Protein 2IP4 (pdb70)

Radius of gyration: 29.74 Å; Cα contacts (8 Å, |Δi|>4): 1918; chains: 2; bounding box: 85×64×64 Å

CATH classification: 3.40.50.20 (+3 more: 3.30.1490.20, 3.30.470.20, 3.90.600.10)

B-factor: mean 34.78, std 27.24, range [1.0, 183.34]

Foldseek 3Di:
DEEEEDAFQLSLLVLVLLQVDPPDDAYEYDQYAPLCPRHDHDPDPLDQLVVLVVCLVVVHAEYEYADFVSQLVFNVVSNVVSPHHYFFFGNVLLCLFDVVSVVVVCVVPQFAWDKDKDFDQVVVLVVDVVQDPQKWKALVVPVDPPLIDRDRDNVVNSVSVVCNNPVPHHTMMMITHDADDAKWKWKWFAFLQDIGIAQIKHWLAAQAAVSDDDALTKMKPRFDDPVQVVCCCVRPVVSSSVSSCVVPGGGFHMKMFIWQHPVGIHTHTIGTHQGVVNSVWRSVFWDDRSVVCSVCRSVVNNVPDDIDTHQAMKIKWWFWAQPPPPRGDWFQFKDADDADPQKDKGFTAWHDPDPGIIGGHTTGIMIMGGDSYRVNRLCSRVVRVVVIGRPRTRIYNCRCVVRVVD/DEEFEDAFLLSQLLQVLLQPDPPDDAYEYDQYAPLCPRHHGDPDDLPLLVVLVVCVVVVHAEYEYADFSNALVFSVVSNVVSVHFYFFWGNVLLCQQDPVVVVCVCPQQFFAFDKDKDLDLVPVLVVLVVQAPQKWKAWPPDDDQPLIDGDGDSVVNSVSQCCFNVPDHGHMMMITRDFDDAKKKWKWFALLQDIDIAQIKHWLQAFEAPSDHGALTKMKPNFDDVVLVVCCVVRPVVSSSVSSVVVVGRTGHMWMFIWQGPVGIHTHGIGTHDGVPNSSWRSVQWDDRSVVCSVCRRVSNCVVDDTDTHQEMKIKKWFFAPPPPPGGDWWFFKAADDADDQKDKGFGAWHCPDPTITGGDGTGIIIMGIDNYVVRRLCSRVVRPVVIGGVRTRIYNCGCVVSVVD

InterPro domains:
  IPR000115 Phosphoribosylglycinamide synthetase [MF_00138] (1-412)
  IPR000115 Phosphoribosylglycinamide synthetase [PTHR43472] (1-413)
  IPR000115 Phosphoribosylglycinamide synthetase [TIGR00877] (1-412)
  IPR011054 Rudiment single hybrid motif [SSF51246] (320-412)
  IPR011761 ATP-grasp fold [PS50975] (106-307)
  IPR013815 ATP-grasp fold, subdomain 1 [G3DSA:3.30.1490.20] (118-183)
  IPR016185 Pre-ATP-grasp domain superfamily [SSF52440] (1-100)
  IPR020559 Phosphoribosylglycinamide synthetase, conserved site [PS00184] (281-288)
  IPR020560 Phosphoribosylglycinamide synthetase, C-domain [PF02843] (322-410)
  IPR020560 Phosphoribosylglycinamide synthetase, C-domain [SM01210] (321-412)
  IPR020561 Phosphoribosylglycinamide synthetase, ATP-grasp (A) domain [PF01071] (100-287)
  IPR020562 Phosphoribosylglycinamide synthetase, N-terminal [PF02844] (1-99)
  IPR037123 Phosphoribosylglycinamide synthetase, C-domain superfamily [G3DSA:3.90.600.10] (321-413)

Nearest PDB structures (foldseek):
  2ip4-assembly2_B  TM=9.960E-01  e=2.863E-80  Thermus thermophilus HB8
  2yrx-assembly1_A  TM=9.524E-01  e=1.387E-51  Geobacillus kaustophilus
  2qk4-assembly2_B  TM=9.086E-01  e=3.106E-48  Homo sapiens
  1gso-assembly1_A  TM=9.108E-01  e=1.101E-47  Escherichia coli
  7lvo-assembly1_A  TM=9.008E-01  e=2.888E-47  Cryptococcus neoformans H99

Structure (mmCIF, N/CA/C/O backbone):
data_2IP4
#
_entry.id   2IP4
#
_cell.length_a   72.308
_cell.length_b   98.068
_cell.length_c   121.142
_cell.angle_alpha   90.00
_cell.angle_beta   90.00
_cell.angle_gamma   90.00
#
_symmetry.space_group_name_H-M   'P 21 21 21'
#
loop_
_entity.id
_entity.type
_entity.pdbx_description
1 polymer 'Phosphoribosylamine--glycine ligase'
2 non-polymer 'SULFATE ION'
3 water water
#
loop_
_atom_site.group_PDB
_atom_site.id
_atom_site.type_symbol
_atom_site.label_atom_id
_atom_site.label_alt_id
_atom_site.label_comp_id
_atom_site.label_asym_id
_atom_site.label_entity_id
_atom_site.label_seq_id
_atom_site.pdbx_PDB_ins_code
_atom_site.Cartn_x
_atom_site.Cartn_y
_atom_site.Cartn_z
_atom_site.occupancy
_atom_site.B_iso_or_equiv
_atom_site.auth_seq_id
_atom_site.auth_comp_id
_atom_site.auth_asym_id
_atom_site.auth_atom_id
_atom_site.pdbx_PDB_model_num
ATOM 9 N N . LYS A 1 2 ? 5.515 35.554 23.186 1.00 31.43 2 LYS A N 1
ATOM 10 C CA . LYS A 1 2 ? 5.516 36.858 23.853 1.00 27.83 2 LYS A CA 1
ATOM 11 C C . LYS A 1 2 ? 6.000 36.757 25.297 1.00 23.75 2 LYS A C 1
ATOM 12 O O . LYS A 1 2 ? 5.434 36.004 26.096 1.00 21.99 2 LYS A O 1
ATOM 18 N N . VAL A 1 3 ? 7.046 37.513 25.632 1.00 27.62 3 VAL A N 1
ATOM 19 C CA . VAL A 1 3 ? 7.582 37.519 26.994 1.00 22.20 3 VAL A CA 1
ATOM 20 C C . VAL A 1 3 ? 7.476 38.890 27.644 1.00 19.61 3 VAL A C 1
ATOM 21 O O . VAL A 1 3 ? 7.696 39.927 26.996 1.00 17.58 3 VAL A O 1
ATOM 25 N N . LEU A 1 4 ? 7.149 38.878 28.934 1.00 11.04 4 LEU A N 1
ATOM 26 C CA . LEU A 1 4 ? 7.014 40.095 29.729 1.00 8.29 4 LEU A CA 1
ATOM 27 C C . LEU A 1 4 ? 8.049 40.173 30.845 1.00 7.48 4 LEU A C 1
ATOM 28 O O . LEU A 1 4 ? 8.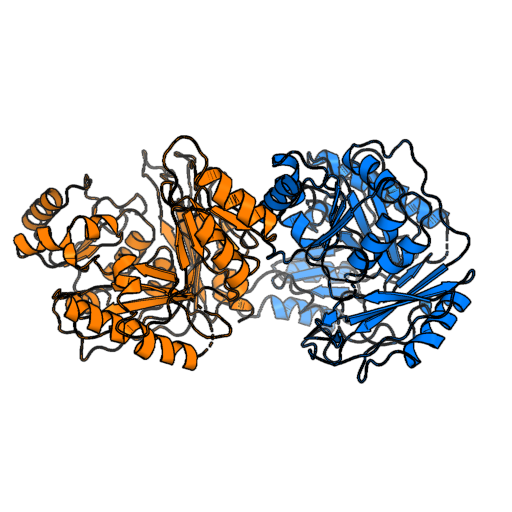147 39.266 31.670 1.00 7.18 4 LEU A O 1
ATOM 33 N N . VAL A 1 5 ? 8.830 41.249 30.860 1.00 17.30 5 VAL A N 1
ATOM 34 C CA . VAL A 1 5 ? 9.809 41.460 31.925 1.00 17.14 5 VAL A CA 1
ATOM 35 C C . VAL A 1 5 ? 9.210 42.587 32.783 1.00 17.04 5 VAL A C 1
ATOM 36 O O . VAL A 1 5 ? 8.762 43.596 32.236 1.00 17.22 5 VAL A O 1
ATOM 40 N N . VAL A 1 6 ? 9.172 42.405 34.104 1.00 4.88 6 VAL A N 1
ATOM 41 C CA . VAL A 1 6 ? 8.613 43.413 35.021 1.00 4.85 6 VAL A CA 1
ATOM 42 C C . VAL A 1 6 ? 9.700 44.123 35.837 1.00 4.89 6 VAL A C 1
ATOM 43 O O . VAL A 1 6 ? 10.443 43.487 36.576 1.00 5.36 6 VAL A O 1
ATOM 47 N N . GLY A 1 7 ? 9.778 45.443 35.708 1.00 14.98 7 GLY A N 1
ATOM 48 C CA . GLY A 1 7 ? 10.793 46.202 36.423 1.00 17.66 7 GLY A CA 1
ATOM 49 C C . GLY A 1 7 ? 11.099 47.523 35.732 1.00 19.15 7 GLY A C 1
ATOM 50 O O . GLY A 1 7 ? 10.476 47.872 34.724 1.00 20.51 7 GLY A O 1
ATOM 51 N N . SER A 1 8 ? 12.069 48.265 36.246 1.00 9.46 8 SER A N 1
ATOM 52 C CA . SER A 1 8 ? 12.381 49.552 35.649 1.00 8.31 8 SER A CA 1
ATOM 53 C C . SER A 1 8 ? 13.849 49.889 35.685 1.00 8.06 8 SER A C 1
ATOM 54 O O . SER A 1 8 ? 14.225 51.031 35.400 1.00 8.71 8 SER A O 1
ATOM 57 N N . GLY A 1 9 ? 14.678 48.904 36.024 1.00 15.52 9 GLY A N 1
ATOM 58 C CA . GLY A 1 9 ? 16.109 49.143 36.088 1.00 17.62 9 GLY A CA 1
ATOM 59 C C . GLY A 1 9 ? 16.996 48.314 35.174 1.00 18.09 9 GLY A C 1
ATOM 60 O O . GLY A 1 9 ? 16.531 47.640 34.256 1.00 18.22 9 GLY A O 1
ATOM 61 N N . GLY A 1 10 ? 18.297 48.372 35.437 1.00 28.61 10 GLY A N 1
ATOM 62 C CA . GLY A 1 10 ? 19.248 47.632 34.634 1.00 29.63 10 GLY A CA 1
ATOM 63 C C . GLY A 1 10 ? 19.002 46.133 34.622 1.00 30.37 10 GLY A C 1
ATOM 64 O O . GLY A 1 10 ? 19.110 45.487 33.573 1.00 34.33 10 GLY A O 1
ATOM 65 N N . ARG A 1 11 ? 18.677 45.572 35.781 1.00 10.25 11 ARG A N 1
ATOM 66 C CA . ARG A 1 11 ? 18.428 44.143 35.876 1.00 9.38 11 ARG A CA 1
ATOM 67 C C . ARG A 1 11 ? 17.358 43.725 34.874 1.00 10.81 11 ARG A C 1
ATOM 68 O O . ARG A 1 11 ? 17.476 42.689 34.218 1.00 11.94 11 ARG A O 1
ATOM 76 N N . GLU A 1 12 ? 16.320 44.545 34.750 1.00 14.50 12 GLU A N 1
ATOM 77 C CA . GLU A 1 12 ? 15.237 44.242 33.836 1.00 17.45 12 GLU A CA 1
ATOM 78 C C . GLU A 1 12 ? 15.717 44.427 32.416 1.00 17.72 12 GLU A C 1
ATOM 79 O O . GLU A 1 12 ? 15.513 43.556 31.575 1.00 20.84 12 GLU A O 1
ATOM 85 N N . HIS A 1 13 ? 16.366 45.555 32.146 1.00 16.08 13 HIS A N 1
ATOM 86 C CA . HIS A 1 13 ? 16.865 45.811 30.799 1.00 15.44 13 HIS A CA 1
ATOM 87 C C . HIS A 1 13 ? 17.799 44.679 30.401 1.00 15.82 13 HIS A C 1
ATOM 88 O O . HIS A 1 13 ? 17.823 44.263 29.239 1.00 16.07 13 HIS A O 1
ATOM 95 N N . ALA A 1 14 ? 18.564 44.184 31.368 1.00 15.82 14 ALA A N 1
ATOM 96 C CA . ALA A 1 14 ? 19.481 43.085 31.116 1.00 17.60 14 ALA A CA 1
ATOM 97 C C . ALA A 1 14 ? 18.672 41.834 30.737 1.00 18.55 14 ALA A C 1
ATOM 98 O O . ALA A 1 14 ? 18.935 41.188 29.718 1.00 17.70 14 ALA A O 1
ATOM 100 N N . LEU A 1 15 ? 17.686 41.498 31.563 1.00 26.82 15 LEU A N 1
ATOM 101 C CA . LEU A 1 15 ? 16.845 40.340 31.306 1.00 28.55 15 LEU A CA 1
ATOM 102 C C . LEU A 1 15 ? 16.145 40.490 29.968 1.00 30.17 15 LEU A C 1
ATOM 103 O O . LEU A 1 15 ? 16.045 39.534 29.199 1.00 31.60 15 LEU A O 1
ATOM 108 N N . LEU A 1 16 ? 15.666 41.697 29.692 1.00 24.11 16 LEU A N 1
ATOM 109 C CA . LEU A 1 16 ? 14.969 41.978 28.442 1.00 24.09 16 LEU A CA 1
ATOM 110 C C . LEU A 1 16 ? 15.888 41.718 27.247 1.00 23.97 16 LEU A C 1
ATOM 111 O O . LEU A 1 16 ? 15.449 41.249 26.203 1.00 23.46 16 LEU A O 1
ATOM 116 N N . TRP A 1 17 ? 17.169 42.013 27.436 1.00 28.31 17 TRP A N 1
ATOM 117 C CA . TRP A 1 17 ? 18.214 41.842 26.427 1.00 26.58 17 TRP A CA 1
ATOM 118 C C . TRP A 1 17 ? 18.608 40.387 26.173 1.00 27.52 17 TRP A C 1
ATOM 119 O O . TRP A 1 17 ? 18.870 40.006 25.040 1.00 28.34 17 TRP A O 1
ATOM 130 N N . LYS A 1 18 ? 18.670 39.589 27.235 1.00 22.78 18 LYS A N 1
ATOM 131 C CA . LYS A 1 18 ? 19.029 38.179 27.130 1.00 24.01 18 LYS A CA 1
ATOM 132 C C . LYS A 1 18 ? 17.867 37.384 26.555 1.00 24.09 18 LYS A C 1
ATOM 133 O O . LYS A 1 18 ? 18.071 36.425 25.814 1.00 23.71 18 LYS A O 1
ATOM 139 N N . ALA A 1 19 ? 16.645 37.779 26.919 1.00 30.17 19 ALA A N 1
ATOM 140 C CA . ALA A 1 19 ? 15.448 37.106 26.426 1.00 31.31 19 ALA A CA 1
ATOM 141 C C . ALA A 1 19 ? 15.505 37.130 24.910 1.00 32.15 19 ALA A C 1
ATOM 142 O O . ALA A 1 19 ? 15.369 36.101 24.259 1.00 31.84 19 ALA A O 1
ATOM 144 N N . ALA A 1 20 ? 15.724 38.318 24.362 1.00 41.73 20 ALA A N 1
ATOM 145 C CA . ALA A 1 20 ? 15.807 38.514 22.924 1.00 43.14 20 ALA A CA 1
ATOM 146 C C . ALA A 1 20 ? 16.636 37.443 22.219 1.00 44.24 20 ALA A C 1
ATOM 147 O O . ALA A 1 20 ? 16.221 36.907 21.190 1.00 45.65 20 ALA A O 1
ATOM 149 N N . GLN A 1 21 ? 17.801 37.129 22.771 1.00 42.45 21 GLN A N 1
ATOM 150 C CA . GLN A 1 21 ? 18.672 36.126 22.167 1.00 43.92 21 GLN A CA 1
ATOM 151 C C . GLN A 1 21 ? 17.965 34.810 21.859 1.00 43.84 21 GLN A C 1
ATOM 152 O O . GLN A 1 21 ? 18.471 33.989 21.090 1.00 43.66 21 GLN A O 1
ATOM 158 N N . SER A 1 22 ? 16.798 34.612 22.460 1.00 28.74 22 SER A N 1
ATOM 159 C CA . SER A 1 22 ? 16.033 33.397 22.241 1.00 27.37 22 SER A CA 1
ATOM 160 C C . SER A 1 22 ? 15.347 33.437 20.878 1.00 27.82 22 SER A C 1
ATOM 161 O O . SER A 1 22 ? 14.842 34.483 20.450 1.00 26.24 22 SER A O 1
ATOM 164 N N . PRO A 1 23 ? 15.337 32.296 20.167 1.00 43.59 23 PRO A N 1
ATOM 165 C CA . PRO A 1 23 ? 14.709 32.196 18.848 1.00 44.62 23 PRO A CA 1
ATOM 166 C C . PRO A 1 23 ? 13.200 31.958 18.977 1.00 46.38 23 PRO A C 1
ATOM 167 O O . PRO A 1 23 ? 12.448 32.145 18.019 1.00 45.68 23 PRO A O 1
ATOM 171 N N . ARG A 1 24 ? 12.770 31.555 20.172 1.00 58.56 24 ARG A N 1
ATOM 172 C CA . ARG A 1 24 ? 11.356 31.294 20.445 1.00 59.74 24 ARG A CA 1
ATOM 173 C C . ARG A 1 24 ? 10.577 32.597 20.628 1.00 58.09 24 ARG A C 1
ATOM 174 O O . ARG A 1 24 ? 9.405 32.693 20.260 1.00 58.52 24 ARG A O 1
ATOM 182 N N . VAL A 1 25 ? 11.237 33.601 21.194 1.00 15.80 25 VAL A N 1
ATOM 183 C CA . VAL A 1 25 ? 10.612 34.891 21.429 1.00 14.55 25 VAL A CA 1
ATOM 184 C C . VAL A 1 25 ? 10.332 35.686 20.154 1.00 14.93 25 VAL A C 1
ATOM 185 O O . VAL A 1 25 ? 11.234 35.918 19.343 1.00 14.49 25 VAL A O 1
ATOM 189 N N . LYS A 1 26 ? 9.084 36.122 19.992 1.00 21.98 26 LYS A N 1
ATOM 190 C CA . LYS A 1 26 ? 8.708 36.929 18.840 1.00 22.31 26 LYS A CA 1
ATOM 191 C C . LYS A 1 26 ? 8.659 38.379 19.281 1.00 20.80 26 LYS A C 1
ATOM 192 O O . LYS A 1 26 ? 9.299 39.233 18.672 1.00 20.43 26 LYS A O 1
ATOM 198 N N . ARG A 1 27 ? 7.899 38.649 20.344 1.00 29.00 27 ARG A N 1
ATOM 199 C CA . ARG A 1 27 ? 7.747 40.010 20.872 1.00 28.91 27 ARG A CA 1
ATOM 200 C C . ARG A 1 27 ? 8.061 40.101 22.361 1.00 25.67 27 ARG A C 1
ATOM 201 O O . ARG A 1 27 ? 7.840 39.151 23.119 1.00 24.88 27 ARG A O 1
ATOM 209 N N . LEU A 1 28 ? 8.562 41.259 22.774 1.00 28.82 28 LEU A N 1
ATOM 210 C CA . LEU A 1 28 ? 8.919 41.493 24.166 1.00 25.08 28 LEU A CA 1
ATOM 211 C C . LEU A 1 28 ? 8.187 42.707 24.739 1.00 23.65 28 LEU A C 1
ATOM 212 O O . LEU A 1 28 ? 7.913 43.663 24.015 1.00 22.87 28 LEU A O 1
ATOM 217 N N . TYR A 1 29 ? 7.872 42.664 26.038 1.00 23.26 29 TYR A N 1
ATOM 218 C CA . TYR A 1 29 ? 7.178 43.773 26.696 1.00 21.03 29 TYR A CA 1
ATOM 219 C C . TYR A 1 29 ? 7.790 44.178 28.038 1.00 20.36 29 TYR A C 1
ATOM 220 O O . TYR A 1 29 ? 7.967 43.342 28.932 1.00 19.93 29 TYR A O 1
ATOM 229 N N . ALA A 1 30 ? 8.093 45.466 28.192 1.00 13.14 30 ALA A N 1
ATOM 230 C CA . ALA A 1 30 ? 8.676 45.955 29.443 1.00 11.72 30 ALA A CA 1
ATOM 231 C C . ALA A 1 30 ? 7.698 46.750 30.299 1.00 11.32 30 ALA A C 1
ATOM 232 O O . ALA A 1 30 ? 7.262 47.832 29.907 1.00 9.92 30 ALA A O 1
ATOM 234 N N . ALA A 1 31 ? 7.374 46.209 31.474 1.00 4.24 31 ALA A N 1
ATOM 235 C CA . ALA A 1 31 ? 6.460 46.865 32.409 1.00 3.65 31 ALA A CA 1
ATOM 236 C C . ALA A 1 31 ? 7.119 47.211 33.741 1.00 4.03 31 ALA A C 1
ATOM 237 O O . ALA A 1 31 ? 7.359 46.340 34.568 1.00 3.25 31 ALA A O 1
ATOM 239 N N . PRO A 1 32 ? 7.443 48.492 33.949 1.00 21.92 32 PRO A N 1
ATOM 240 C CA . PRO A 1 32 ? 7.216 49.568 32.983 1.00 23.91 32 PRO A CA 1
ATOM 241 C C . PRO A 1 32 ? 8.461 49.809 32.137 1.00 26.39 32 PRO A C 1
ATOM 242 O O . PRO A 1 32 ? 8.432 50.568 31.166 1.00 29.24 32 PRO A O 1
ATOM 246 N N . GLY A 1 33 ? 9.559 49.161 32.511 1.00 25.45 33 GLY A N 1
ATOM 247 C CA . GLY A 1 33 ? 10.788 49.338 31.767 1.00 28.47 33 GLY A CA 1
ATOM 248 C C . GLY A 1 33 ? 11.256 50.787 31.804 1.00 31.31 33 GLY A C 1
ATOM 249 O O . GLY A 1 33 ? 10.968 51.514 32.765 1.00 32.88 33 GLY A O 1
ATOM 250 N N . ASN A 1 34 ? 11.976 51.210 30.765 1.00 28.70 34 ASN A N 1
ATOM 251 C CA . ASN A 1 34 ? 12.488 52.574 30.686 1.00 28.04 34 ASN A CA 1
ATOM 252 C C . ASN A 1 34 ? 12.975 52.922 29.291 1.00 28.24 34 ASN A C 1
ATOM 253 O O . ASN A 1 34 ? 13.067 52.060 28.424 1.00 30.29 34 ASN A O 1
ATOM 258 N N . ALA A 1 35 ? 13.306 54.195 29.097 1.00 21.03 35 ALA A N 1
ATOM 259 C CA . ALA A 1 35 ? 13.777 54.712 27.814 1.00 20.78 35 ALA A CA 1
ATOM 260 C C . ALA A 1 35 ? 14.799 53.823 27.122 1.00 20.20 35 ALA A C 1
ATOM 261 O O . ALA A 1 35 ? 14.888 53.810 25.897 1.00 20.06 35 ALA A O 1
ATOM 263 N N . GLY A 1 36 ? 15.573 53.085 27.908 1.00 12.63 36 GLY A N 1
ATOM 264 C CA . GLY A 1 36 ? 16.585 52.218 27.334 1.00 12.39 36 GLY A CA 1
ATOM 265 C C . GLY A 1 36 ? 16.024 50.923 26.792 1.00 12.56 36 GLY A C 1
ATOM 266 O O . GLY A 1 36 ? 16.481 50.431 25.774 1.00 11.64 36 GLY A O 1
ATOM 275 N N . GLU A 1 38 ? 13.201 50.496 25.423 1.00 36.04 38 GLU A N 1
ATOM 276 C CA . GLU A 1 38 ? 12.345 50.759 24.257 1.00 37.59 38 GLU A CA 1
ATOM 277 C C . GLU A 1 38 ? 12.897 50.146 22.976 1.00 36.91 38 GLU A C 1
ATOM 278 O O . GLU A 1 38 ? 12.169 49.983 21.995 1.00 37.20 38 GLU A O 1
ATOM 284 N N . ALA A 1 39 ? 14.186 49.823 22.989 1.00 43.49 39 ALA A N 1
ATOM 285 C CA . ALA A 1 39 ? 14.850 49.256 21.827 1.00 41.97 39 ALA A CA 1
ATOM 286 C C . ALA A 1 39 ? 14.755 47.737 21.742 1.00 41.00 39 ALA A C 1
ATOM 287 O O . ALA A 1 39 ? 15.290 47.139 20.814 1.00 42.49 39 ALA A O 1
ATOM 289 N N . LEU A 1 40 ? 14.077 47.111 22.700 1.00 36.51 40 LEU A N 1
ATOM 290 C CA . LEU A 1 40 ? 13.931 45.657 22.698 1.00 33.45 40 LEU A CA 1
ATOM 291 C C . LEU A 1 40 ? 12.493 45.230 22.970 1.00 31.47 40 LEU A C 1
ATOM 292 O O . LEU A 1 40 ? 12.095 44.115 22.637 1.00 31.40 40 LEU A O 1
ATOM 297 N N . ALA A 1 41 ? 11.715 46.120 23.581 1.00 16.43 41 ALA A N 1
ATOM 298 C CA . ALA A 1 41 ? 10.328 45.812 23.920 1.00 11.30 41 ALA A CA 1
ATOM 299 C C . ALA A 1 41 ? 9.415 47.017 23.888 1.00 8.24 41 ALA A C 1
ATOM 300 O O . ALA A 1 41 ? 9.854 48.165 23.857 1.00 6.00 41 ALA A O 1
ATOM 302 N N . GLU A 1 42 ? 8.123 46.729 23.903 1.00 13.54 42 GLU A N 1
ATOM 303 C CA . GLU A 1 42 ? 7.114 47.767 23.886 1.00 14.48 42 GLU A CA 1
ATOM 304 C C . GLU A 1 42 ? 6.850 48.103 25.342 1.00 11.13 42 GLU A C 1
ATOM 305 O O . GLU A 1 42 ? 6.416 47.253 26.114 1.00 7.65 42 GLU A O 1
ATOM 311 N N . LEU A 1 43 ? 7.134 49.340 25.720 1.00 28.48 43 LEU A N 1
ATOM 312 C CA . LEU A 1 43 ? 6.917 49.775 27.091 1.00 27.82 43 LEU A CA 1
ATOM 313 C C . LEU A 1 43 ? 5.447 49.719 27.528 1.00 27.18 43 LEU A C 1
ATOM 314 O O . LEU A 1 43 ? 4.556 50.183 26.814 1.00 28.68 43 LEU A O 1
ATOM 319 N N . VAL A 1 44 ? 5.205 49.140 28.702 1.00 8.48 44 VAL A N 1
ATOM 320 C CA . VAL A 1 44 ? 3.855 49.034 29.257 1.00 8.07 44 VAL A CA 1
ATOM 321 C C . VAL A 1 44 ? 3.814 49.898 30.523 1.00 7.04 44 VAL A C 1
ATOM 322 O O . VAL A 1 44 ? 4.442 49.574 31.532 1.00 8.03 44 VAL A O 1
ATOM 326 N N . PRO A 1 45 ? 3.062 51.011 30.478 1.00 11.04 45 PRO A N 1
ATOM 327 C CA . PRO A 1 45 ? 2.897 51.988 31.564 1.00 13.06 45 PRO A CA 1
ATOM 328 C C . PRO A 1 45 ? 2.174 51.475 32.806 1.00 12.52 45 PRO A C 1
ATOM 329 O O . PRO A 1 45 ? 1.152 52.021 33.227 1.00 11.60 45 PRO A O 1
ATOM 333 N N . TRP A 1 46 ? 2.730 50.427 33.397 1.00 25.61 46 TRP A N 1
ATOM 334 C CA . TRP A 1 46 ? 2.156 49.803 34.577 1.00 27.08 46 TRP A CA 1
ATOM 335 C C . TRP A 1 46 ? 2.058 50.758 35.753 1.00 30.23 46 TRP A C 1
ATOM 336 O O . TRP A 1 46 ? 2.925 51.608 35.942 1.00 31.14 46 TRP A O 1
ATOM 347 N N . ASN A 1 47 ? 1.002 50.610 36.545 1.00 37.69 47 ASN A N 1
ATOM 348 C CA . ASN A 1 47 ? 0.805 51.473 37.702 1.00 38.59 47 ASN A CA 1
ATOM 349 C C . ASN A 1 47 ? 1.133 50.745 39.006 1.00 39.29 47 ASN A C 1
ATOM 350 O O . ASN A 1 47 ? 0.959 51.296 40.094 1.00 41.22 47 ASN A O 1
ATOM 355 N N . GLY A 1 48 ? 1.609 49.506 38.887 1.00 8.65 48 GLY A N 1
ATOM 356 C CA . GLY A 1 48 ? 1.971 48.730 40.064 1.00 6.40 48 GLY A CA 1
ATOM 357 C C . GLY A 1 48 ? 0.887 47.767 40.499 1.00 5.38 48 GLY A C 1
ATOM 358 O O . GLY A 1 48 ? 1.130 46.850 41.291 1.00 2.57 48 GLY A O 1
ATOM 359 N N . ASP A 1 49 ? -0.322 47.989 39.989 1.00 24.11 49 ASP A N 1
ATOM 360 C CA . ASP A 1 49 ? -1.455 47.135 40.319 1.00 26.36 49 ASP A CA 1
ATOM 361 C C . ASP A 1 49 ? -1.134 45.769 39.743 1.00 26.61 49 ASP A C 1
ATOM 362 O O . ASP A 1 49 ? -0.946 45.630 38.541 1.00 26.11 49 ASP A O 1
ATOM 367 N N . VAL A 1 50 ? -1.078 44.767 40.605 1.00 18.44 50 VAL A N 1
ATOM 368 C CA . VAL A 1 50 ? -0.752 43.417 40.184 1.00 18.47 50 VAL A CA 1
ATOM 369 C C . VAL A 1 50 ? -1.819 42.753 39.318 1.00 19.20 50 VAL A C 1
ATOM 370 O O . VAL A 1 50 ? -1.553 42.398 38.171 1.00 20.20 50 VAL A O 1
ATOM 374 N N . GLU A 1 51 ? -3.028 42.588 39.842 1.00 10.97 51 GLU A N 1
ATOM 375 C CA . GLU A 1 51 ? -4.072 41.927 39.071 1.00 10.69 51 GLU A CA 1
ATOM 376 C C . GLU A 1 51 ? -4.363 42.658 37.762 1.00 9.30 51 GLU A C 1
ATOM 377 O O . GLU A 1 51 ? -4.769 42.051 36.775 1.00 7.84 51 GLU A O 1
ATOM 383 N N . ALA A 1 52 ? -4.145 43.966 37.750 1.00 19.70 52 ALA A N 1
ATOM 384 C CA . ALA A 1 52 ? -4.383 44.741 36.545 1.00 20.10 52 ALA A CA 1
ATOM 385 C C . ALA A 1 52 ? -3.438 44.210 35.493 1.00 20.80 52 ALA A C 1
ATOM 386 O O . ALA A 1 52 ? -3.868 43.812 34.413 1.00 22.27 52 ALA A O 1
ATOM 388 N N . LEU A 1 53 ? -2.148 44.191 35.816 1.00 27.23 53 LEU A N 1
ATOM 389 C CA . LEU A 1 53 ? -1.151 43.701 34.877 1.00 27.19 53 LEU A CA 1
ATOM 390 C C . LEU A 1 53 ? -1.533 42.296 34.409 1.00 27.05 53 LEU A C 1
ATOM 391 O O . LEU A 1 53 ? -1.530 42.011 33.207 1.00 25.65 53 LEU A O 1
ATOM 396 N N . ALA A 1 54 ? -1.872 41.423 35.351 1.00 14.45 54 ALA A N 1
ATOM 397 C CA . ALA A 1 54 ? -2.272 40.067 34.991 1.00 14.89 54 ALA A CA 1
ATOM 398 C C . ALA A 1 54 ? -3.297 40.156 33.861 1.00 14.76 54 ALA A C 1
ATOM 399 O O . ALA A 1 54 ? -3.058 39.684 32.749 1.00 15.68 54 ALA A O 1
ATOM 401 N N . ASP A 1 55 ? -4.435 40.775 34.148 1.00 9.28 55 ASP A N 1
ATOM 402 C CA . ASP A 1 55 ? -5.474 40.914 33.149 1.00 10.61 55 ASP A CA 1
ATOM 403 C C . ASP A 1 55 ? -4.935 41.433 31.832 1.00 9.74 55 ASP A C 1
ATOM 404 O O . ASP A 1 55 ? -5.257 40.886 30.786 1.00 10.07 55 ASP A O 1
ATOM 409 N N . TRP A 1 56 ? -4.117 42.477 31.870 1.00 11.81 56 TRP A N 1
ATOM 410 C CA . TRP A 1 56 ? -3.553 43.020 30.637 1.00 11.70 56 TRP A CA 1
ATOM 411 C C . TRP A 1 56 ? -2.813 41.940 29.866 1.00 12.68 56 TRP A C 1
ATOM 412 O O . TRP A 1 56 ? -3.018 41.767 28.667 1.00 11.94 56 TRP A O 1
ATOM 423 N N . ALA A 1 57 ? -1.925 41.246 30.568 1.00 19.37 57 ALA A N 1
ATOM 424 C CA . ALA A 1 57 ? -1.131 40.190 29.969 1.00 18.14 57 ALA A CA 1
ATOM 425 C C . ALA A 1 57 ? -2.052 39.156 29.359 1.00 16.44 57 ALA A C 1
ATOM 426 O O . ALA A 1 57 ? -1.832 38.696 28.241 1.00 15.82 57 ALA A O 1
ATOM 428 N N . LEU A 1 58 ? -3.093 38.795 30.093 1.00 10.26 58 LEU A N 1
ATOM 429 C CA . LEU A 1 58 ? -4.031 37.822 29.581 1.00 11.84 58 LEU A CA 1
ATOM 430 C C . LEU A 1 58 ? -4.552 38.354 28.243 1.00 13.70 58 LEU A C 1
ATOM 431 O O . LEU A 1 58 ? -4.450 37.690 27.198 1.00 14.81 58 LEU A O 1
ATOM 436 N N . ALA A 1 59 ? -5.097 39.564 28.279 1.00 17.03 59 ALA A N 1
ATOM 437 C CA . ALA A 1 59 ? -5.639 40.184 27.085 1.00 19.77 59 ALA A CA 1
ATOM 438 C C . ALA A 1 59 ? -4.609 40.223 25.962 1.00 21.82 59 ALA A C 1
ATOM 439 O O . ALA A 1 59 ? -4.901 39.840 24.827 1.00 23.54 59 ALA A O 1
ATOM 441 N N . GLU A 1 60 ? -3.402 40.679 26.282 1.00 37.72 60 GLU A N 1
ATOM 442 C CA . GLU A 1 60 ? -2.330 40.797 25.294 1.00 37.74 60 GLU A CA 1
ATOM 443 C C . GLU A 1 60 ? -1.811 39.473 24.735 1.00 36.56 60 GLU A C 1
ATOM 444 O O . GLU A 1 60 ? -1.210 39.451 23.662 1.00 37.08 60 GLU A O 1
ATOM 450 N N . GLY A 1 61 ? -2.034 38.380 25.458 1.00 23.62 61 GLY A N 1
ATOM 451 C CA . GLY A 1 61 ? -1.565 37.081 25.001 1.00 22.73 61 GLY A CA 1
ATOM 452 C C . GLY A 1 61 ? -0.121 36.777 25.377 1.00 23.22 61 GLY A C 1
ATOM 453 O O . GLY A 1 61 ? 0.604 36.156 24.602 1.00 25.16 61 GLY A O 1
ATOM 454 N N . ILE A 1 62 ? 0.297 37.223 26.562 1.00 11.85 62 ILE A N 1
ATOM 455 C CA . ILE A 1 62 ? 1.652 37.005 27.066 1.00 9.01 62 ILE A CA 1
ATOM 456 C C . ILE A 1 62 ? 1.823 35.523 27.404 1.00 9.00 62 ILE A C 1
ATOM 457 O O . ILE A 1 62 ? 0.916 34.909 27.957 1.00 10.02 62 ILE A O 1
ATOM 462 N N . ASP A 1 63 ? 2.983 34.956 27.074 1.00 19.18 63 ASP A N 1
ATOM 463 C CA . ASP A 1 63 ? 3.244 33.539 27.322 1.00 20.76 63 ASP A CA 1
ATOM 464 C C . ASP A 1 63 ? 4.174 33.234 28.497 1.00 22.07 63 ASP A C 1
ATOM 465 O O . ASP A 1 63 ? 4.123 32.145 29.081 1.00 23.76 63 ASP A O 1
ATOM 470 N N . LEU A 1 64 ? 5.048 34.172 28.828 1.00 19.57 64 LEU A N 1
ATOM 471 C CA . LEU A 1 64 ? 5.938 33.975 29.959 1.00 18.85 64 LEU A CA 1
ATOM 472 C C . LEU A 1 64 ? 6.323 35.344 30.469 1.00 20.39 64 LEU A C 1
ATOM 473 O O . LEU A 1 64 ? 6.694 36.225 29.691 1.00 23.24 64 LEU A O 1
ATOM 478 N N . THR A 1 65 ? 6.203 35.519 31.781 1.00 12.07 65 THR A N 1
ATOM 479 C CA . THR A 1 65 ? 6.530 36.776 32.423 1.00 10.47 65 THR A CA 1
ATOM 480 C C . THR A 1 65 ? 7.670 36.539 33.398 1.00 11.17 65 THR A C 1
ATOM 481 O O . THR A 1 65 ? 7.601 35.643 34.241 1.00 10.93 65 THR A O 1
ATOM 485 N N . LEU A 1 66 ? 8.724 37.337 33.260 1.00 14.48 66 LEU A N 1
ATOM 486 C CA . LEU A 1 66 ? 9.892 37.259 34.130 1.00 13.06 66 LEU A CA 1
ATOM 487 C C . LEU A 1 66 ? 9.846 38.456 35.088 1.00 12.38 66 LEU A C 1
ATOM 488 O O . LEU A 1 66 ? 9.847 39.609 34.663 1.00 12.49 66 LEU A O 1
ATOM 493 N N . VAL A 1 67 ? 9.791 38.187 36.383 1.00 6.35 67 VAL A N 1
ATOM 494 C CA . VAL A 1 67 ? 9.722 39.267 37.354 1.00 6.67 67 VAL A CA 1
ATOM 495 C C . VAL A 1 67 ? 11.103 39.641 37.830 1.00 6.14 67 VAL A C 1
ATOM 496 O O . VAL A 1 67 ? 11.861 38.785 38.272 1.00 6.47 67 VAL A O 1
ATOM 500 N N . GLY A 1 68 ? 11.417 40.930 37.735 1.00 11.13 68 GLY A N 1
ATOM 501 C CA . GLY A 1 68 ? 12.715 41.437 38.146 1.00 13.10 68 GLY A CA 1
ATOM 502 C C . GLY A 1 68 ? 12.784 41.875 39.597 1.00 15.56 68 GLY A C 1
ATOM 503 O O . GLY A 1 68 ? 13.423 41.202 40.407 1.00 15.54 68 GLY A O 1
ATOM 504 N N . PRO A 1 69 ? 12.148 43.001 39.964 1.00 18.29 69 PRO A N 1
ATOM 505 C CA . PRO A 1 69 ? 12.173 43.486 41.346 1.00 18.52 69 PRO A CA 1
ATOM 506 C C . PRO A 1 69 ? 11.481 42.534 42.309 1.00 19.56 69 PRO A C 1
ATOM 507 O O . PRO A 1 69 ? 10.820 41.583 41.886 1.00 17.29 69 PRO A O 1
ATOM 511 N N . GLU A 1 70 ? 11.631 42.819 43.601 1.00 26.71 70 GLU A N 1
ATOM 512 C CA . GLU A 1 70 ? 11.076 41.998 44.676 1.00 26.66 70 GLU A CA 1
ATOM 513 C C . GLU A 1 70 ? 9.623 42.260 45.070 1.00 26.09 70 GLU A C 1
ATOM 514 O O . GLU A 1 70 ? 8.825 41.327 45.170 1.00 27.07 70 GLU A O 1
ATOM 520 N N . ALA A 1 71 ? 9.289 43.524 45.303 1.00 20.75 71 ALA A N 1
ATOM 521 C CA . ALA A 1 71 ? 7.939 43.903 45.721 1.00 19.96 71 ALA A CA 1
ATOM 522 C C . ALA A 1 71 ? 6.780 43.217 44.984 1.00 21.03 71 ALA A C 1
ATOM 523 O O . ALA A 1 71 ? 5.803 42.786 45.611 1.00 20.95 71 ALA A O 1
ATOM 525 N N . PRO A 1 72 ? 6.855 43.12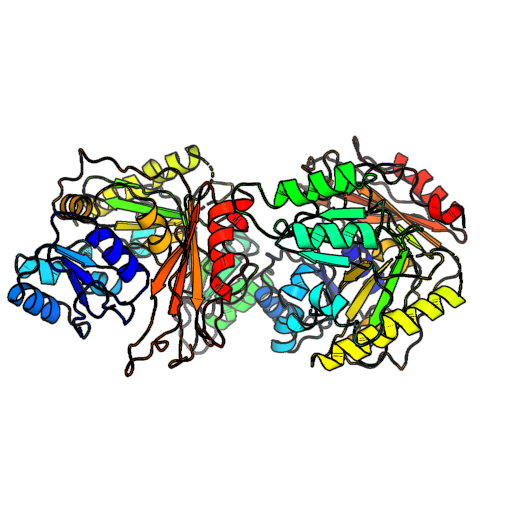0 43.645 1.00 24.23 72 PRO A N 1
ATOM 526 C CA . PRO A 1 72 ? 5.749 42.465 42.942 1.00 23.69 72 PRO A CA 1
ATOM 527 C C . PRO A 1 72 ? 5.504 41.049 43.449 1.00 23.45 72 PRO A C 1
ATOM 528 O O . PRO A 1 72 ? 4.365 40.579 43.483 1.00 24.21 72 PRO A O 1
ATOM 532 N N . LEU A 1 73 ? 6.576 40.376 43.853 1.00 15.18 73 LEU A N 1
ATOM 533 C CA . LEU A 1 73 ? 6.460 39.013 44.342 1.00 14.78 73 LEU A CA 1
ATOM 534 C C . LEU A 1 73 ? 5.831 38.951 45.737 1.00 14.67 73 LEU A C 1
ATOM 535 O O . LEU A 1 73 ? 4.960 38.107 46.003 1.00 13.64 73 LEU A O 1
ATOM 540 N N . VAL A 1 74 ? 6.256 39.831 46.634 1.00 23.09 74 VAL A N 1
ATOM 541 C CA . VAL A 1 74 ? 5.684 39.812 47.972 1.00 23.70 74 VAL A CA 1
ATOM 542 C C . VAL A 1 74 ? 4.256 40.333 47.880 1.00 24.51 74 VAL A C 1
ATOM 543 O O . VAL A 1 74 ? 3.422 40.090 48.769 1.00 23.60 74 VAL A O 1
ATOM 547 N N . GLU A 1 75 ? 3.979 41.042 46.788 1.00 25.83 75 GLU A N 1
ATOM 548 C CA . GLU A 1 75 ? 2.647 41.576 46.569 1.00 25.33 75 GLU A CA 1
ATOM 549 C C . GLU A 1 75 ? 1.769 40.599 45.804 1.00 23.85 75 GLU A C 1
ATOM 550 O O . GLU A 1 75 ? 0.643 40.923 45.441 1.00 25.25 75 GLU A O 1
ATOM 556 N N . GLY A 1 76 ? 2.300 39.403 45.560 1.00 10.48 76 GLY A N 1
ATOM 557 C CA . GLY A 1 76 ? 1.540 38.358 44.894 1.00 10.90 76 GLY A CA 1
ATOM 558 C C . GLY A 1 76 ? 1.339 38.346 43.390 1.00 10.65 76 GLY A C 1
ATOM 559 O O . GLY A 1 76 ? 0.356 37.762 42.909 1.00 10.72 76 GLY A O 1
ATOM 560 N N . ILE A 1 77 ? 2.259 38.952 42.642 1.00 19.29 77 ILE A N 1
ATOM 561 C CA . ILE A 1 77 ? 2.149 38.981 41.183 1.00 18.04 77 ILE A CA 1
ATOM 562 C C . ILE A 1 77 ? 2.020 37.559 40.636 1.00 18.94 77 ILE A C 1
ATOM 563 O O . ILE A 1 77 ? 1.165 37.286 39.800 1.00 19.44 77 ILE A O 1
ATOM 568 N N . ALA A 1 78 ? 2.858 36.646 41.116 1.00 15.97 78 ALA A N 1
ATOM 569 C CA . ALA A 1 78 ? 2.785 35.262 40.658 1.00 15.98 78 ALA A CA 1
ATOM 570 C C . ALA A 1 78 ? 1.366 34.784 40.929 1.00 17.16 78 ALA A C 1
ATOM 571 O O . ALA A 1 78 ? 0.669 34.310 40.031 1.00 16.67 78 ALA A O 1
ATOM 573 N N . ASP A 1 79 ? 0.936 34.947 42.174 1.00 15.84 79 ASP A N 1
ATOM 574 C CA . ASP A 1 79 ? -0.393 34.537 42.572 1.00 17.27 79 ASP A CA 1
ATOM 575 C C . ASP A 1 79 ? -1.460 35.045 41.609 1.00 18.72 79 ASP A C 1
ATOM 576 O O . ASP A 1 79 ? -2.313 34.278 41.146 1.00 18.10 79 ASP A O 1
ATOM 581 N N . ALA A 1 80 ? -1.408 36.334 41.299 1.00 19.51 80 ALA A N 1
ATOM 582 C CA . ALA A 1 80 ? -2.392 36.909 40.401 1.00 19.23 80 ALA A CA 1
ATOM 583 C C . ALA A 1 80 ? -2.322 36.331 38.986 1.00 19.15 80 ALA A C 1
ATOM 584 O O . ALA A 1 80 ? -3.352 36.095 38.355 1.00 19.78 80 ALA A O 1
ATOM 586 N N . PHE A 1 81 ? -1.116 36.104 38.483 1.00 16.60 81 PHE A N 1
ATOM 587 C CA . PHE A 1 81 ? -0.975 35.562 37.140 1.00 17.22 81 PHE A CA 1
ATOM 588 C C . PHE A 1 81 ? -1.484 34.122 37.001 1.00 18.72 81 PHE A C 1
ATOM 589 O O . PHE A 1 81 ? -2.222 33.802 36.067 1.00 16.50 81 PHE A O 1
ATOM 597 N N . GLN A 1 82 ? -1.086 33.254 37.925 1.00 29.14 82 GLN A N 1
ATOM 598 C CA . GLN A 1 82 ? -1.528 31.872 37.877 1.00 30.49 82 GLN A CA 1
ATOM 599 C C . GLN A 1 82 ? -3.047 31.823 37.796 1.00 30.50 82 GLN A C 1
ATOM 600 O O . GLN A 1 82 ? -3.612 31.015 37.053 1.00 28.30 82 GLN A O 1
ATOM 606 N N . ALA A 1 83 ? -3.700 32.697 38.559 1.00 37.31 83 ALA A N 1
ATOM 607 C CA . ALA A 1 83 ? -5.156 32.754 38.589 1.00 36.26 83 ALA A CA 1
ATOM 608 C C . ALA A 1 83 ? -5.698 32.969 37.193 1.00 36.83 83 ALA A C 1
ATOM 609 O O . ALA A 1 83 ? -6.774 32.480 36.858 1.00 38.64 83 ALA A O 1
ATOM 611 N N . ARG A 1 84 ? -4.946 33.713 36.388 1.00 15.86 84 ARG A N 1
ATOM 612 C CA . ARG A 1 84 ? -5.326 33.995 35.012 1.00 14.91 84 ARG A CA 1
ATOM 613 C C . ARG A 1 84 ? -4.820 32.878 34.097 1.00 13.60 84 ARG A C 1
ATOM 614 O O . ARG A 1 84 ? -5.077 32.885 32.903 1.00 12.31 84 ARG A O 1
ATOM 622 N N . GLY A 1 85 ? -4.084 31.929 34.662 1.00 15.03 85 GLY A N 1
ATOM 623 C CA . GLY A 1 85 ? -3.553 30.839 33.865 1.00 14.59 85 GLY A CA 1
ATOM 624 C C . GLY A 1 85 ? -2.301 31.215 33.084 1.00 16.51 85 GLY A C 1
ATOM 625 O O . GLY A 1 85 ? -2.063 30.687 32.002 1.00 16.01 85 GLY A O 1
ATOM 626 N N . LEU A 1 86 ? -1.482 32.107 33.629 1.00 24.38 86 LEU A N 1
ATOM 627 C CA . LEU A 1 86 ? -0.276 32.527 32.930 1.00 24.73 86 LEU A CA 1
ATOM 628 C C . LEU A 1 86 ? 1.022 32.031 33.552 1.00 25.10 86 LEU A C 1
ATOM 629 O O . LEU A 1 86 ? 1.098 31.809 34.761 1.00 25.47 86 LEU A O 1
ATOM 634 N N . LEU A 1 87 ? 2.041 31.853 32.712 1.00 16.97 87 LEU A N 1
ATOM 635 C CA . LEU A 1 87 ? 3.344 31.381 33.170 1.00 16.89 87 LEU A CA 1
ATOM 636 C C . LEU A 1 87 ? 4.169 32.552 33.655 1.00 16.13 87 LEU A C 1
ATOM 637 O O . LEU A 1 87 ? 4.577 33.402 32.861 1.00 17.22 87 LEU A O 1
ATOM 642 N N . LEU A 1 88 ? 4.413 32.588 34.960 1.00 13.66 88 LEU A N 1
ATOM 643 C CA . LEU A 1 88 ? 5.176 33.661 35.577 1.00 12.84 88 LEU A CA 1
ATOM 644 C C . LEU A 1 88 ? 6.398 33.072 36.278 1.00 12.84 88 LEU A C 1
ATOM 645 O O . LEU A 1 88 ? 6.266 32.226 37.160 1.00 13.01 88 LEU A O 1
ATOM 650 N N . PHE A 1 89 ? 7.587 33.502 35.873 1.00 13.26 89 PHE A N 1
ATOM 651 C CA . PHE A 1 89 ? 8.820 33.029 36.494 1.00 13.89 89 PHE A CA 1
ATOM 652 C C . PHE A 1 89 ? 8.950 33.792 37.803 1.00 15.46 89 PHE A C 1
ATOM 653 O O . PHE A 1 89 ? 9.228 34.992 37.787 1.00 15.86 89 PHE A O 1
ATOM 661 N N . GLY A 1 90 ? 8.746 33.116 38.930 1.00 21.24 90 GLY A N 1
ATOM 662 C CA . GLY A 1 90 ? 8.859 33.798 40.209 1.00 20.41 90 GLY A CA 1
ATOM 663 C C . GLY A 1 90 ? 8.047 33.156 41.311 1.00 18.98 90 GLY A C 1
ATOM 664 O O . GLY A 1 90 ? 6.981 32.603 41.059 1.00 21.34 90 GLY A O 1
ATOM 665 N N . PRO A 1 91 ? 8.525 33.213 42.555 1.00 12.26 91 PRO A N 1
ATOM 666 C CA . PRO A 1 91 ? 7.780 32.607 43.656 1.00 13.28 91 PRO A CA 1
ATOM 667 C C . PRO A 1 91 ? 6.467 33.322 43.962 1.00 13.26 91 PRO A C 1
ATOM 668 O O . PRO A 1 91 ? 6.272 34.488 43.596 1.00 12.93 91 PRO A O 1
ATOM 672 N N . THR A 1 92 ? 5.555 32.616 44.618 1.00 15.30 92 THR A N 1
ATOM 673 C CA . THR A 1 92 ? 4.289 33.232 44.979 1.00 15.77 92 THR A CA 1
ATOM 674 C C . THR A 1 92 ? 4.473 34.043 46.263 1.00 18.94 92 THR A C 1
ATOM 675 O O . THR A 1 92 ? 5.418 33.834 47.034 1.00 18.70 92 THR A O 1
ATOM 679 N N . GLN A 1 93 ? 3.554 34.974 46.480 1.00 18.24 93 GLN A N 1
ATOM 680 C CA . GLN A 1 93 ? 3.582 35.841 47.641 1.00 17.84 93 GLN A CA 1
ATOM 681 C C . GLN A 1 93 ? 3.978 35.098 48.899 1.00 17.11 93 GLN A C 1
ATOM 682 O O . GLN A 1 93 ? 5.016 35.389 49.487 1.00 15.28 93 GLN A O 1
ATOM 688 N N . LYS A 1 94 ? 3.164 34.124 49.300 1.00 27.07 94 LYS A N 1
ATOM 689 C CA . LYS A 1 94 ? 3.438 33.363 50.515 1.00 26.62 94 LYS A CA 1
ATOM 690 C C . LYS A 1 94 ? 4.834 32.756 50.536 1.00 26.42 94 LYS A C 1
ATOM 691 O O . LYS A 1 94 ? 5.515 32.800 51.559 1.00 27.12 94 LYS A O 1
ATOM 697 N N . ALA A 1 95 ? 5.269 32.194 49.413 1.00 17.11 95 ALA A N 1
ATOM 698 C CA . ALA A 1 95 ? 6.608 31.607 49.345 1.00 15.84 95 ALA A CA 1
ATOM 699 C C . ALA A 1 95 ? 7.680 32.696 49.490 1.00 14.62 95 ALA A C 1
ATOM 700 O O . ALA A 1 95 ? 8.618 32.570 50.280 1.00 12.30 95 ALA A O 1
ATOM 702 N N . ALA A 1 96 ? 7.527 33.768 48.721 1.00 9.72 96 ALA A N 1
ATOM 703 C CA . ALA A 1 96 ? 8.473 34.866 48.753 1.00 10.56 96 ALA A CA 1
ATOM 704 C C . ALA A 1 96 ? 8.566 35.476 50.135 1.00 12.03 96 ALA A C 1
ATOM 705 O O . ALA A 1 96 ? 9.660 35.820 50.577 1.00 10.37 96 ALA A O 1
ATOM 715 N N . ILE A 1 98 ? 7.832 34.015 53.123 1.00 21.23 98 ILE A N 1
ATOM 716 C CA . ILE A 1 98 ? 8.483 33.111 54.049 1.00 18.67 98 ILE A CA 1
ATOM 717 C C . ILE A 1 98 ? 9.975 33.045 53.763 1.00 17.99 98 ILE A C 1
ATOM 718 O O . ILE A 1 98 ? 10.791 33.186 54.670 1.00 18.79 98 ILE A O 1
ATOM 723 N N . GLU A 1 99 ? 10.326 32.853 52.496 1.00 17.79 99 GLU A N 1
ATOM 724 C CA . GLU A 1 99 ? 11.720 32.718 52.097 1.00 18.73 99 GLU A CA 1
ATOM 725 C C . GLU A 1 99 ? 12.582 33.911 52.438 1.00 18.51 99 GLU A C 1
ATOM 726 O O . GLU A 1 99 ? 13.803 33.788 52.541 1.00 19.35 99 GLU A O 1
ATOM 732 N N . GLY A 1 100 ? 11.953 35.063 52.630 1.00 12.92 100 GLY A N 1
ATOM 733 C CA . GLY A 1 100 ? 12.721 36.257 52.926 1.00 13.60 100 GLY A CA 1
ATOM 734 C C . GLY A 1 100 ? 12.615 36.800 54.337 1.00 15.30 100 GLY A C 1
ATOM 735 O O . GLY A 1 100 ? 13.227 37.819 54.652 1.00 15.14 100 GLY A O 1
ATOM 736 N N . SER A 1 101 ? 11.850 36.149 55.200 1.00 17.51 101 SER A N 1
ATOM 737 C CA . SER A 1 101 ? 11.742 36.657 56.554 1.00 20.09 101 SER A CA 1
ATOM 738 C C . SER A 1 101 ? 12.989 36.255 57.329 1.00 21.93 101 SER A C 1
ATOM 739 O O . SER A 1 101 ? 13.660 35.271 56.994 1.00 22.25 101 SER A O 1
ATOM 742 N N . LYS A 1 102 ? 13.314 37.036 58.351 1.00 39.91 102 LYS A N 1
ATOM 743 C CA . LYS A 1 102 ? 14.463 36.733 59.182 1.00 43.12 102 LYS A CA 1
ATOM 744 C C . LYS A 1 102 ? 14.002 35.592 60.077 1.00 44.66 102 LYS A C 1
ATOM 745 O O . LYS A 1 102 ? 14.775 34.697 60.408 1.00 44.63 102 LYS A O 1
ATOM 751 N N . ALA A 1 103 ? 12.722 35.631 60.442 1.00 60.46 103 ALA A N 1
ATOM 752 C CA . ALA A 1 103 ? 12.108 34.615 61.297 1.00 61.59 103 ALA A CA 1
ATOM 753 C C . ALA A 1 103 ? 12.408 33.217 60.779 1.00 61.73 103 ALA A C 1
ATOM 754 O O . ALA A 1 103 ? 12.861 32.342 61.520 1.00 62.47 103 ALA A O 1
ATOM 756 N N . PHE A 1 104 ? 12.140 33.020 59.495 1.00 44.86 104 PHE A N 1
ATOM 757 C CA . PHE A 1 104 ? 12.378 31.744 58.848 1.00 44.53 104 PHE A CA 1
ATOM 758 C C . PHE A 1 104 ? 13.870 31.445 58.853 1.00 44.45 104 PHE A C 1
ATOM 759 O O . PHE A 1 104 ? 14.296 30.378 59.297 1.00 44.82 104 PHE A O 1
ATOM 767 N N . ALA A 1 105 ? 14.652 32.404 58.360 1.00 25.14 105 ALA A N 1
ATOM 768 C CA . ALA A 1 105 ? 16.096 32.266 58.285 1.00 24.61 105 ALA A CA 1
ATOM 769 C C . ALA A 1 105 ? 16.626 31.699 59.582 1.00 26.22 105 ALA A C 1
ATOM 770 O O . ALA A 1 105 ? 17.598 30.941 59.580 1.00 26.48 105 ALA A O 1
ATOM 772 N N . LYS A 1 106 ? 15.978 32.067 60.685 1.00 35.85 106 LYS A N 1
ATOM 773 C CA . LYS A 1 106 ? 16.343 31.600 62.025 1.00 38.23 106 LYS A CA 1
ATOM 774 C C . LYS A 1 106 ? 15.974 30.127 62.170 1.00 38.49 106 LYS A C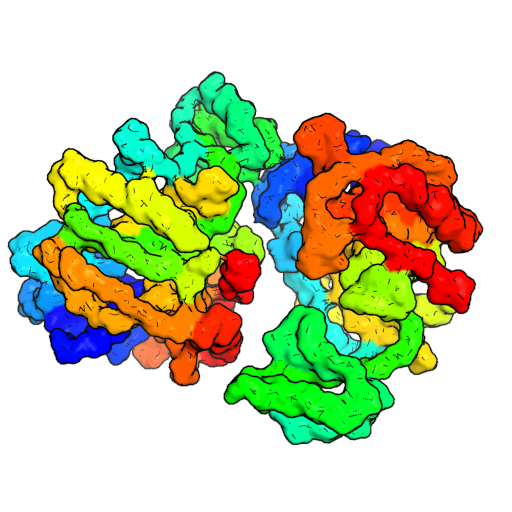 1
ATOM 775 O O . LYS A 1 106 ? 16.820 29.289 62.494 1.00 38.60 106 LYS A O 1
ATOM 781 N N . GLY A 1 107 ? 14.702 29.828 61.912 1.00 32.89 107 GLY A N 1
ATOM 782 C CA . GLY A 1 107 ? 14.217 28.466 62.002 1.00 35.22 107 GLY A CA 1
ATOM 783 C C . GLY A 1 107 ? 15.071 27.504 61.198 1.00 36.11 107 GLY A C 1
ATOM 784 O O . GLY A 1 107 ? 15.071 26.302 61.452 1.00 35.61 107 GLY A O 1
ATOM 785 N N . LEU A 1 108 ? 15.790 28.021 60.210 1.00 29.95 108 LEU A N 1
ATOM 786 C CA . LEU A 1 108 ? 16.648 27.171 59.405 1.00 32.20 108 LEU A CA 1
ATOM 787 C C . LEU A 1 108 ? 17.959 26.963 60.144 1.00 34.28 108 LEU A C 1
ATOM 788 O O . LEU A 1 108 ? 18.484 25.851 60.184 1.00 33.81 108 LEU A O 1
ATOM 801 N N . GLU A 1 110 ? 18.389 26.597 63.015 1.00 54.70 110 GLU A N 1
ATOM 802 C CA . GLU A 1 110 ? 17.890 26.123 64.293 1.00 55.30 110 GLU A CA 1
ATOM 803 C C . GLU A 1 110 ? 17.330 24.722 64.075 1.00 54.03 110 GLU A C 1
ATOM 804 O O . GLU A 1 110 ? 17.291 23.910 64.994 1.00 54.60 110 GLU A O 1
ATOM 810 N N . ARG A 1 111 ? 16.902 24.448 62.844 1.00 62.16 111 ARG A N 1
ATOM 811 C CA . ARG A 1 111 ? 16.330 23.151 62.479 1.00 60.72 111 ARG A CA 1
ATOM 812 C C . ARG A 1 111 ? 17.150 22.469 61.393 1.00 58.23 111 ARG A C 1
ATOM 813 O O . ARG A 1 111 ? 16.922 21.301 61.077 1.00 58.45 111 ARG A O 1
ATOM 821 N N . TYR A 1 112 ? 18.084 23.207 60.806 1.00 42.49 112 TYR A N 1
ATOM 822 C CA . TYR A 1 112 ? 18.922 22.668 59.741 1.00 39.57 112 TYR A CA 1
ATOM 823 C C . TYR A 1 112 ? 20.380 23.057 59.952 1.00 37.69 112 TYR A C 1
ATOM 824 O O . TYR A 1 112 ? 21.256 22.663 59.181 1.00 37.12 112 TYR A O 1
ATOM 833 N N . GLY A 1 113 ? 20.639 23.835 60.998 1.00 29.57 113 GLY A N 1
ATOM 834 C CA . GLY A 1 113 ? 22.001 24.247 61.283 1.00 27.04 113 GLY A CA 1
ATOM 835 C C . GLY A 1 113 ? 22.607 25.161 60.239 1.00 25.76 113 GLY A C 1
ATOM 836 O O . GLY A 1 113 ? 23.830 25.273 60.136 1.00 25.78 113 GLY A O 1
ATOM 837 N N . ILE A 1 114 ? 21.746 25.805 59.459 1.00 31.48 114 ILE A N 1
ATOM 838 C CA . ILE A 1 114 ? 22.182 26.736 58.430 1.00 30.09 114 ILE A CA 1
ATOM 839 C C . ILE A 1 114 ? 23.224 27.667 59.035 1.00 28.15 114 ILE A C 1
ATOM 840 O O . ILE A 1 114 ? 22.977 28.317 60.052 1.00 28.14 114 ILE A O 1
ATOM 845 N N . PRO A 1 115 ? 24.418 27.724 58.439 1.00 29.74 115 PRO A N 1
ATOM 846 C CA . PRO A 1 115 ? 25.431 28.618 58.998 1.00 29.23 115 PRO A CA 1
ATOM 847 C C . PRO A 1 115 ? 25.081 30.076 58.698 1.00 29.63 115 PRO A C 1
ATOM 848 O O . PRO A 1 115 ? 25.218 30.530 57.560 1.00 30.06 115 PRO A O 1
ATOM 852 N N . THR A 1 116 ? 24.606 30.799 59.710 1.00 30.85 116 THR A N 1
ATOM 853 C CA . THR A 1 116 ? 24.247 32.206 59.529 1.00 31.60 116 THR A CA 1
ATOM 854 C C . THR A 1 116 ? 24.730 33.073 60.677 1.00 33.06 116 THR A C 1
ATOM 855 O O . THR A 1 116 ? 25.086 32.575 61.747 1.00 33.31 116 THR A O 1
ATOM 859 N N . ALA A 1 117 ? 24.733 34.382 60.442 1.00 43.55 117 ALA A N 1
ATOM 860 C CA . ALA A 1 117 ? 25.164 35.345 61.445 1.00 45.23 117 ALA A CA 1
ATOM 861 C C . ALA A 1 117 ? 24.431 35.072 62.760 1.00 46.89 117 ALA A C 1
ATOM 862 O O . ALA A 1 117 ? 23.194 35.060 62.806 1.00 47.21 117 ALA A O 1
ATOM 864 N N . ARG A 1 118 ? 25.198 34.841 63.823 1.00 71.23 118 ARG A N 1
ATOM 865 C CA . ARG A 1 118 ? 24.616 34.575 65.131 1.00 74.10 118 ARG A CA 1
ATOM 866 C C . ARG A 1 118 ? 24.043 35.851 65.733 1.00 75.26 118 ARG A C 1
ATOM 867 O O . ARG A 1 118 ? 24.788 36.731 66.156 1.00 77.34 118 ARG A O 1
ATOM 875 N N . TYR A 1 119 ? 22.719 35.955 65.761 1.00 52.80 119 TYR A N 1
ATOM 876 C CA . TYR A 1 119 ? 22.073 37.123 66.338 1.00 53.24 119 TYR A CA 1
ATOM 877 C C . TYR A 1 119 ? 20.928 36.699 67.253 1.00 52.99 119 TYR A C 1
ATOM 878 O O . TYR A 1 119 ? 20.633 35.510 67.392 1.00 52.22 119 TYR A O 1
ATOM 887 N N . ARG A 1 120 ? 20.297 37.684 67.881 1.00 43.32 120 ARG A N 1
ATOM 888 C CA . ARG A 1 120 ? 19.177 37.451 68.785 1.00 41.95 120 ARG A CA 1
ATOM 889 C C . ARG A 1 120 ? 18.462 38.773 69.019 1.00 40.37 120 ARG A C 1
ATOM 890 O O . ARG A 1 120 ? 19.016 39.841 68.767 1.00 40.63 120 ARG A O 1
ATOM 898 N N . VAL A 1 121 ? 17.228 38.701 69.494 1.00 31.95 121 VAL A N 1
ATOM 899 C CA . VAL A 1 121 ? 16.453 39.905 69.733 1.00 32.05 121 VAL A CA 1
ATOM 900 C C . VAL A 1 121 ? 16.035 40.051 71.198 1.00 31.82 121 VAL A C 1
ATOM 901 O O . VAL A 1 121 ? 15.930 39.067 71.930 1.00 32.35 121 VAL A O 1
ATOM 905 N N . PHE A 1 122 ? 15.814 41.294 71.616 1.00 45.64 122 PHE A N 1
ATOM 906 C CA . PHE A 1 122 ? 15.436 41.605 72.989 1.00 45.49 122 PHE A CA 1
ATOM 907 C C . PHE A 1 122 ? 14.524 42.827 73.045 1.00 46.71 122 PHE A C 1
ATOM 908 O O . PHE A 1 122 ? 14.440 43.593 72.089 1.00 48.20 122 PHE A O 1
ATOM 916 N N . ARG A 1 123 ? 13.859 43.000 74.185 1.00 36.10 123 ARG A N 1
ATOM 917 C CA . ARG A 1 123 ? 12.980 44.139 74.436 1.00 37.00 123 ARG A CA 1
ATOM 918 C C . ARG A 1 123 ? 13.392 44.739 75.780 1.00 35.63 123 ARG A C 1
ATOM 919 O O . ARG A 1 123 ? 13.203 45.931 76.027 1.00 33.92 123 ARG A O 1
ATOM 927 N N . GLU A 1 124 ? 13.953 43.888 76.639 1.00 54.60 124 GLU A N 1
ATOM 928 C CA . GLU A 1 124 ? 14.424 44.285 77.963 1.00 54.57 124 GLU A CA 1
ATOM 929 C C . GLU A 1 124 ? 15.949 44.270 77.974 1.00 52.93 124 GLU A C 1
ATOM 930 O O . GLU A 1 124 ? 16.583 43.304 77.545 1.00 53.30 124 GLU A O 1
ATOM 936 N N . PRO A 1 125 ? 16.552 45.349 78.484 1.00 36.99 125 PRO A N 1
ATOM 937 C CA . PRO A 1 125 ? 17.991 45.590 78.601 1.00 35.93 125 PRO A CA 1
ATOM 938 C C . PRO A 1 125 ? 18.823 44.523 79.284 1.00 35.25 125 PRO A C 1
ATOM 939 O O . PRO A 1 125 ? 19.682 43.918 78.656 1.00 35.00 125 PRO A O 1
ATOM 943 N N . LEU A 1 126 ? 18.582 44.299 80.569 1.00 44.62 126 LEU A N 1
ATOM 944 C CA . LEU A 1 126 ? 19.360 43.311 81.304 1.00 44.93 126 LEU A CA 1
ATOM 945 C C . LEU A 1 126 ? 19.597 42.037 80.507 1.00 45.85 126 LEU A C 1
ATOM 946 O O . LEU A 1 126 ? 20.612 41.370 80.687 1.00 46.13 126 LEU A O 1
ATOM 951 N N . GLU A 1 127 ? 18.665 41.711 79.618 1.00 47.56 127 GLU A N 1
ATOM 952 C CA . GLU A 1 127 ? 18.782 40.527 78.768 1.00 48.02 127 GLU A CA 1
ATOM 953 C C . GLU A 1 127 ? 19.878 40.724 77.722 1.00 46.18 127 GLU A C 1
ATOM 954 O O . GLU A 1 127 ? 20.881 40.003 77.691 1.00 44.79 127 GLU A O 1
ATOM 960 N N . ALA A 1 128 ? 19.660 41.723 76.872 1.00 29.18 128 ALA A N 1
ATOM 961 C CA . ALA A 1 128 ? 20.576 42.090 75.798 1.00 28.38 128 ALA A CA 1
ATOM 962 C C . ALA A 1 128 ? 21.983 42.478 76.260 1.00 28.44 128 ALA A C 1
ATOM 963 O O . ALA A 1 128 ? 22.878 42.664 75.438 1.00 28.16 128 ALA A O 1
ATOM 965 N N . LEU A 1 129 ? 22.181 42.626 77.565 1.00 34.87 129 LEU A N 1
ATOM 966 C CA . LEU A 1 129 ? 23.495 43.001 78.077 1.00 36.64 129 LEU A CA 1
ATOM 967 C C . LEU A 1 129 ? 24.324 41.761 78.376 1.00 36.26 129 LEU A C 1
ATOM 968 O O . LEU A 1 129 ? 25.549 41.782 78.291 1.00 35.43 129 LEU A O 1
ATOM 973 N N . ALA A 1 130 ? 23.646 40.677 78.725 1.00 45.75 130 ALA A N 1
ATOM 974 C CA . ALA A 1 130 ? 24.327 39.437 79.034 1.00 45.93 130 ALA A CA 1
ATOM 975 C C . ALA A 1 130 ? 24.619 38.683 77.738 1.00 46.44 130 ALA A C 1
ATOM 976 O O . ALA A 1 130 ? 25.337 37.679 77.734 1.00 47.19 130 ALA A O 1
ATOM 978 N N . TYR A 1 131 ? 24.056 39.183 76.640 1.00 65.41 131 TYR A N 1
ATOM 979 C CA . TYR A 1 131 ? 24.241 38.580 75.319 1.00 65.49 131 TYR A CA 1
ATOM 980 C C . TYR A 1 131 ? 25.496 39.156 74.655 1.00 65.64 131 TYR A C 1
ATOM 981 O O . TYR A 1 131 ? 26.235 38.452 73.963 1.00 66.34 131 TYR A O 1
ATOM 990 N N . LEU A 1 132 ? 25.727 40.445 74.868 1.00 35.74 132 LEU A N 1
ATOM 991 C CA . LEU A 1 132 ? 26.889 41.112 74.308 1.00 34.44 132 LEU A CA 1
ATOM 992 C C . LEU A 1 132 ? 28.169 40.467 74.811 1.00 36.04 132 LEU A C 1
ATOM 993 O O . LEU A 1 132 ? 29.056 40.135 74.031 1.00 36.47 132 LEU A O 1
ATOM 998 N N . GLU A 1 133 ? 28.263 40.297 76.124 1.00 44.66 133 GLU A N 1
ATOM 999 C CA . GLU A 1 133 ? 29.450 39.699 76.720 1.00 47.44 133 GLU A CA 1
ATOM 1000 C C . GLU A 1 133 ? 29.715 38.365 76.031 1.00 47.87 133 GLU A C 1
ATOM 1001 O O . GLU A 1 133 ? 30.857 37.901 75.964 1.00 48.60 133 GLU A O 1
ATOM 1007 N N . GLU A 1 134 ? 28.644 37.775 75.499 1.00 63.85 134 GLU A N 1
ATOM 1008 C CA . GLU A 1 134 ? 28.693 36.485 74.811 1.00 63.16 134 GLU A CA 1
ATOM 1009 C C . GLU A 1 134 ? 29.288 36.568 73.395 1.00 60.91 134 GLU A C 1
ATOM 1010 O O . GLU A 1 134 ? 30.262 35.882 73.079 1.00 60.70 134 GLU A O 1
ATOM 1016 N N . VAL A 1 135 ? 28.697 37.401 72.544 1.00 53.66 135 VAL A N 1
ATOM 1017 C CA . VAL A 1 135 ? 29.176 37.550 71.177 1.00 50.97 135 VAL A CA 1
ATOM 1018 C C . VAL A 1 135 ? 30.538 38.228 71.128 1.00 49.83 135 VAL A C 1
ATOM 1019 O O . VAL A 1 135 ? 31.494 37.664 70.599 1.00 51.26 135 VAL A O 1
ATOM 1023 N N . GLY A 1 136 ? 30.623 39.433 71.685 1.00 38.92 136 GLY A N 1
ATOM 1024 C CA . GLY A 1 136 ? 31.876 40.170 71.696 1.00 35.12 136 GLY A CA 1
ATOM 1025 C C . GLY A 1 136 ? 31.794 41.489 70.950 1.00 32.89 136 GLY A C 1
ATOM 1026 O O . GLY A 1 136 ? 30.706 42.028 70.749 1.00 34.05 136 GLY A O 1
ATOM 1027 N N . VAL A 1 137 ? 32.948 42.012 70.545 1.00 31.89 137 VAL A N 1
ATOM 1028 C CA . VAL A 1 137 ? 33.016 43.269 69.799 1.00 29.69 137 VAL A CA 1
ATOM 1029 C C . VAL A 1 137 ? 34.072 43.185 68.697 1.00 28.88 137 VAL A C 1
ATOM 1030 O O . VAL A 1 137 ? 35.134 42.607 68.889 1.00 29.27 137 VAL A O 1
ATOM 1034 N N . PRO A 1 138 ? 33.809 43.793 67.536 1.00 28.84 138 PRO A N 1
ATOM 1035 C CA . PRO A 1 138 ? 32.605 44.549 67.178 1.00 28.15 138 PRO A CA 1
ATOM 1036 C C . PRO A 1 138 ? 31.311 43.762 67.306 1.00 28.38 138 PRO A C 1
ATOM 1037 O O . PRO A 1 138 ? 31.324 42.538 67.378 1.00 29.67 138 PRO A O 1
ATOM 1041 N N . VAL A 1 139 ? 30.202 44.490 67.340 1.00 21.17 139 VAL A N 1
ATOM 1042 C CA . VAL A 1 139 ? 28.866 43.918 67.447 1.00 22.47 139 VAL A CA 1
ATOM 1043 C C . VAL A 1 139 ? 27.908 44.964 66.891 1.00 23.11 139 VAL A C 1
ATOM 1044 O O . VAL A 1 139 ? 28.121 46.158 67.084 1.00 24.51 139 VAL A O 1
ATOM 1048 N N . VAL A 1 140 ? 26.857 44.521 66.205 1.00 26.14 140 VAL A N 1
ATOM 1049 C CA . VAL A 1 140 ? 25.890 45.440 65.614 1.00 26.48 140 VAL A CA 1
ATOM 1050 C C . VAL A 1 140 ? 24.609 45.620 66.423 1.00 28.54 140 VAL A C 1
ATOM 1051 O O . VAL A 1 140 ? 23.950 44.645 66.791 1.00 30.07 140 VAL A O 1
ATOM 1055 N N . VAL A 1 141 ? 24.250 46.871 66.694 1.00 19.02 141 VAL A N 1
ATOM 1056 C CA . VAL A 1 141 ? 23.030 47.158 67.446 1.00 21.12 141 VAL A CA 1
ATOM 1057 C C . VAL A 1 141 ? 22.059 47.960 66.584 1.00 23.75 141 VAL A C 1
ATOM 1058 O O . VAL A 1 141 ? 22.226 49.169 66.388 1.00 23.79 141 VAL A O 1
ATOM 1062 N N . LYS A 1 142 ? 21.042 47.270 66.075 1.00 37.08 142 LYS A N 1
ATOM 1063 C CA . LYS A 1 142 ? 20.037 47.884 65.215 1.00 40.25 142 LYS A CA 1
ATOM 1064 C C . LYS A 1 142 ? 18.707 48.094 65.937 1.00 41.98 142 LYS A C 1
ATOM 1065 O O . LYS A 1 142 ? 18.250 47.230 66.688 1.00 42.34 142 LYS A O 1
ATOM 1071 N N . ASP A 1 143 ? 18.095 49.252 65.711 1.00 45.49 143 ASP A N 1
ATOM 1072 C CA . ASP A 1 143 ? 16.810 49.567 66.328 1.00 49.27 143 ASP A CA 1
ATOM 1073 C C . ASP A 1 143 ? 15.733 48.768 65.609 1.00 50.56 143 ASP A C 1
ATOM 1074 O O . ASP A 1 143 ? 15.201 49.218 64.597 1.00 51.66 143 ASP A O 1
ATOM 1079 N N . SER A 1 144 ? 15.418 47.588 66.138 1.00 34.99 144 SER A N 1
ATOM 1080 C CA . SER A 1 144 ? 14.413 46.700 65.550 1.00 37.67 144 SER A CA 1
ATOM 1081 C C . SER A 1 144 ? 13.119 47.414 65.173 1.00 39.90 144 SER A C 1
ATOM 1082 O O . SER A 1 144 ? 12.582 47.203 64.087 1.00 38.87 144 SER A O 1
ATOM 1085 N N . GLY A 1 145 ? 12.618 48.258 66.069 1.00 64.20 145 GLY A N 1
ATOM 1086 C CA . GLY A 1 145 ? 11.395 48.987 65.778 1.00 69.10 145 GLY A CA 1
ATOM 1087 C C . GLY A 1 145 ? 11.596 49.980 64.647 1.00 72.15 145 GLY A C 1
ATOM 1088 O O . GLY A 1 145 ? 10.824 50.924 64.478 1.00 72.52 145 GLY A O 1
ATOM 1089 N N . LEU A 1 146 ? 12.649 49.760 63.870 1.00 86.76 146 LEU A N 1
ATOM 1090 C CA . LEU A 1 146 ? 12.983 50.617 62.744 1.00 90.28 146 LEU A CA 1
ATOM 1091 C C . LEU A 1 146 ? 13.447 49.707 61.612 1.00 93.16 146 LEU A C 1
ATOM 1092 O O . LEU A 1 146 ? 14.574 49.809 61.139 1.00 93.32 146 LEU A O 1
ATOM 1097 N N . ALA A 1 147 ? 12.557 48.811 61.200 1.00 116.31 147 ALA A N 1
ATOM 1098 C CA . ALA A 1 147 ? 12.807 47.838 60.137 1.00 117.77 147 ALA A CA 1
ATOM 1099 C C . ALA A 1 147 ? 13.853 48.229 59.086 1.00 119.14 147 ALA A C 1
ATOM 1100 O O . ALA A 1 147 ? 14.565 47.368 58.562 1.00 120.18 147 ALA A O 1
ATOM 1102 N N . ALA A 1 148 ? 13.940 49.518 58.775 1.00 123.00 148 ALA A N 1
ATOM 1103 C CA . ALA A 1 148 ? 14.896 50.011 57.788 1.00 123.47 148 ALA A CA 1
ATOM 1104 C C . ALA A 1 148 ? 16.320 50.099 58.335 1.00 124.08 148 ALA A C 1
ATOM 1105 O O . ALA A 1 148 ? 16.531 50.178 59.545 1.00 124.34 148 ALA A O 1
ATOM 1107 N N . GLY A 1 149 ? 17.295 50.094 57.431 1.00 72.78 149 GLY A N 1
ATOM 1108 C CA . GLY A 1 149 ? 18.694 50.163 57.822 1.00 72.29 149 GLY A CA 1
ATOM 1109 C C . GLY A 1 149 ? 19.129 51.255 58.790 1.00 72.56 149 GLY A C 1
ATOM 1110 O O . GLY A 1 149 ? 20.197 51.144 59.384 1.00 72.96 149 GLY A O 1
ATOM 1111 N N . LYS A 1 150 ? 18.321 52.299 58.964 1.00 159.02 150 LYS A N 1
ATOM 1112 C CA . LYS A 1 150 ? 18.668 53.399 59.875 1.00 158.47 150 LYS A CA 1
ATOM 1113 C C . LYS A 1 150 ? 18.664 52.968 61.348 1.00 156.24 150 LYS A C 1
ATOM 1114 O O . LYS A 1 150 ? 17.945 52.047 61.728 1.00 158.11 150 LYS A O 1
ATOM 1120 N N . GLY A 1 151 ? 19.472 53.639 62.170 1.00 73.60 151 GLY A N 1
ATOM 1121 C CA . GLY A 1 151 ? 19.536 53.312 63.588 1.00 67.17 151 GLY A CA 1
ATOM 1122 C C . GLY A 1 151 ? 20.598 52.279 63.935 1.00 61.66 151 GLY A C 1
ATOM 1123 O O . GLY A 1 151 ? 20.935 52.076 65.109 1.00 62.39 151 GLY A O 1
ATOM 1124 N N . VAL A 1 152 ? 21.125 51.624 62.905 1.00 48.38 152 VAL A N 1
ATOM 1125 C CA . VAL A 1 152 ? 22.151 50.602 63.070 1.00 41.42 152 VAL A CA 1
ATOM 1126 C C . VAL A 1 152 ? 23.466 51.182 63.585 1.00 37.31 152 VAL A C 1
ATOM 1127 O O . VAL A 1 152 ? 23.880 52.277 63.199 1.00 35.75 152 VAL A O 1
ATOM 1131 N N . THR A 1 153 ? 24.119 50.432 64.460 1.00 43.43 153 THR A N 1
ATOM 1132 C CA . THR A 1 153 ? 25.387 50.854 65.024 1.00 38.24 153 THR A CA 1
ATOM 1133 C C . THR A 1 153 ? 26.342 49.676 65.043 1.00 35.74 153 THR A C 1
ATOM 1134 O O . THR A 1 153 ? 25.988 48.581 65.488 1.00 34.88 153 THR A O 1
ATOM 1138 N N . VAL A 1 154 ? 27.548 49.909 64.541 1.00 28.03 154 VAL A N 1
ATOM 1139 C CA . VAL A 1 154 ? 28.583 48.890 64.521 1.00 24.61 154 VAL A CA 1
ATOM 1140 C C . VAL A 1 154 ? 29.538 49.302 65.630 1.00 23.38 154 VAL A C 1
ATOM 1141 O O . VAL A 1 154 ? 30.493 50.045 65.402 1.00 23.32 154 VAL A O 1
ATOM 1145 N N . ALA A 1 155 ? 29.257 48.821 66.835 1.00 15.54 155 ALA A N 1
ATOM 1146 C CA . ALA A 1 155 ? 30.042 49.155 68.016 1.00 15.98 155 ALA A CA 1
ATOM 1147 C C . ALA A 1 155 ? 31.392 48.462 68.115 1.00 15.55 155 ALA A C 1
ATOM 1148 O O . ALA A 1 155 ? 31.533 47.284 67.773 1.00 14.79 155 ALA A O 1
ATOM 1150 N N . PHE A 1 156 ? 32.380 49.211 68.599 1.00 11.03 156 PHE A N 1
ATOM 1151 C CA . PHE A 1 156 ? 33.727 48.693 68.792 1.00 13.47 156 PHE A CA 1
ATOM 1152 C C . PHE A 1 156 ? 33.964 48.665 70.299 1.00 15.62 156 PHE A C 1
ATOM 1153 O O . PHE A 1 156 ? 35.049 48.343 70.777 1.00 15.45 156 PHE A O 1
ATOM 1161 N N . ASP A 1 157 ? 32.904 48.979 71.036 1.00 51.00 157 ASP A N 1
ATOM 1162 C CA . ASP A 1 157 ? 32.925 49.060 72.493 1.00 51.49 157 ASP A CA 1
ATOM 1163 C C . ASP A 1 157 ? 31.797 48.281 73.159 1.00 52.48 157 ASP A C 1
ATOM 1164 O O . ASP A 1 157 ? 30.704 48.160 72.605 1.00 52.86 157 ASP A O 1
ATOM 1169 N N . LEU A 1 158 ? 32.061 47.760 74.353 1.00 35.73 158 LEU A N 1
ATOM 1170 C CA . LEU A 1 158 ? 31.008 47.105 75.110 1.00 38.27 158 LEU A CA 1
ATOM 1171 C C . LEU A 1 158 ? 30.416 48.365 75.729 1.00 38.64 158 LEU A C 1
ATOM 1172 O O . LEU A 1 158 ? 29.245 48.444 76.089 1.00 37.82 158 LEU A O 1
ATOM 1177 N N . HIS A 1 159 ? 31.286 49.363 75.810 1.00 32.48 159 HIS A N 1
ATOM 1178 C CA . HIS A 1 159 ? 30.988 50.691 76.320 1.00 34.17 159 HIS A CA 1
ATOM 1179 C C . HIS A 1 159 ? 29.886 51.275 75.428 1.00 32.03 159 HIS A C 1
ATOM 1180 O O . HIS A 1 159 ? 28.766 51.510 75.882 1.00 31.92 159 HIS A O 1
ATOM 1187 N N . GLN A 1 160 ? 30.216 51.483 74.151 1.00 36.60 160 GLN A N 1
ATOM 1188 C CA . GLN A 1 160 ? 29.282 52.046 73.168 1.00 35.51 160 GLN A CA 1
ATOM 1189 C C . GLN A 1 160 ? 28.143 51.110 72.738 1.00 33.00 160 GLN A C 1
ATOM 1190 O O . GLN A 1 160 ? 27.095 51.569 72.261 1.00 32.24 160 GLN A O 1
ATOM 1196 N N . ALA A 1 161 ? 28.357 49.805 72.880 1.00 27.82 161 ALA A N 1
ATOM 1197 C CA . ALA A 1 161 ? 27.334 48.836 72.512 1.00 25.52 161 ALA A CA 1
ATOM 1198 C C . ALA A 1 161 ? 26.140 49.038 73.448 1.00 25.69 161 ALA A C 1
ATOM 1199 O O . ALA A 1 161 ? 25.005 49.180 72.994 1.00 24.64 161 ALA A O 1
ATOM 1201 N N . LYS A 1 162 ? 26.410 49.062 74.755 1.00 43.98 162 LYS A N 1
ATOM 1202 C CA . LYS A 1 162 ? 25.370 49.264 75.759 1.00 42.93 162 LYS A CA 1
ATOM 1203 C C . LYS A 1 162 ? 24.672 50.586 75.493 1.00 42.58 162 LYS A C 1
ATOM 1204 O O . LYS A 1 162 ? 23.456 50.637 75.362 1.00 43.91 162 LYS A O 1
ATOM 1210 N N . GLN A 1 163 ? 25.445 51.660 75.418 1.00 15.63 163 GLN A N 1
ATOM 1211 C CA . GLN A 1 163 ? 24.868 52.963 75.151 1.00 16.21 163 GLN A CA 1
ATOM 1212 C C . GLN A 1 163 ? 23.955 52.869 73.924 1.00 16.95 163 GLN A C 1
ATOM 1213 O O . GLN A 1 163 ? 23.058 53.696 73.744 1.00 15.34 163 GLN A O 1
ATOM 1219 N N . ALA A 1 164 ? 24.185 51.869 73.077 1.00 44.90 164 ALA A N 1
ATOM 1220 C CA . ALA A 1 164 ? 23.369 51.705 71.875 1.00 46.05 164 ALA A CA 1
ATOM 1221 C C . ALA A 1 164 ? 22.011 51.089 72.204 1.00 46.80 164 ALA A C 1
ATOM 1222 O O . ALA A 1 164 ? 20.963 51.630 71.831 1.00 47.51 164 ALA A O 1
ATOM 1224 N N . VAL A 1 165 ? 22.037 49.953 72.896 1.00 33.29 165 VAL A N 1
ATOM 1225 C CA . VAL A 1 165 ? 20.809 49.277 73.284 1.00 34.23 165 VAL A CA 1
ATOM 1226 C C . VAL A 1 165 ? 20.018 50.167 74.238 1.00 34.45 165 VAL A C 1
ATOM 1227 O O . VAL A 1 165 ? 18.869 50.515 73.969 1.00 34.52 165 VAL A O 1
ATOM 1231 N N . ALA A 1 166 ? 20.644 50.543 75.346 1.00 34.69 166 ALA A N 1
ATOM 1232 C CA . ALA A 1 166 ? 20.003 51.401 76.330 1.00 37.93 166 ALA A CA 1
ATOM 1233 C C . ALA A 1 166 ? 19.323 52.608 75.691 1.00 40.15 166 ALA A C 1
ATOM 1234 O O . ALA A 1 166 ? 18.254 53.033 76.128 1.00 40.71 166 ALA A O 1
ATOM 1236 N N . ASN A 1 167 ? 19.935 53.163 74.654 1.00 40.20 167 ASN A N 1
ATOM 1237 C CA . ASN A 1 167 ? 19.357 54.329 74.007 1.00 44.00 167 ASN A CA 1
ATOM 1238 C C . ASN A 1 167 ? 17.957 54.018 73.508 1.00 47.08 167 ASN A C 1
ATOM 1239 O O . ASN A 1 167 ? 16.998 54.718 73.830 1.00 48.00 167 ASN A O 1
ATOM 1244 N N . ILE A 1 168 ? 17.846 52.950 72.729 1.00 65.37 168 ILE A N 1
ATOM 1245 C CA . ILE A 1 168 ? 16.572 52.538 72.159 1.00 67.69 168 ILE A CA 1
ATOM 1246 C C . ILE A 1 168 ? 15.506 52.187 73.193 1.00 70.16 168 ILE A C 1
ATOM 1247 O O . ILE A 1 168 ? 14.350 52.590 73.064 1.00 70.57 168 ILE A O 1
ATOM 1252 N N . LEU A 1 169 ? 15.902 51.440 74.218 1.00 51.74 169 LEU A N 1
ATOM 1253 C CA . LEU A 1 169 ? 14.987 51.018 75.273 1.00 54.79 169 LEU A CA 1
ATOM 1254 C C . LEU A 1 169 ? 14.775 52.068 76.362 1.00 59.02 169 LEU A C 1
ATOM 1255 O O . LEU A 1 169 ? 14.505 51.732 77.516 1.00 58.80 169 LEU A O 1
ATOM 1260 N N . ASN A 1 170 ? 14.895 53.336 75.982 1.00 92.95 170 ASN A N 1
ATOM 1261 C CA . ASN A 1 170 ? 14.716 54.459 76.902 1.00 98.09 170 ASN A CA 1
ATOM 1262 C C . ASN A 1 170 ? 14.413 55.743 76.127 1.00 102.57 170 ASN A C 1
ATOM 1263 O O . ASN A 1 170 ? 14.749 56.848 76.571 1.00 102.72 170 ASN A O 1
ATOM 1268 N N . ARG A 1 171 ? 13.773 55.582 74.971 1.00 97.87 171 ARG A N 1
ATOM 1269 C CA . ARG A 1 171 ? 13.412 56.697 74.103 1.00 102.04 171 ARG A CA 1
ATOM 1270 C C . ARG A 1 171 ? 12.077 57.310 74.540 1.00 103.87 171 ARG A C 1
ATOM 1271 O O . ARG A 1 171 ? 11.654 58.341 74.014 1.00 104.53 171 ARG A O 1
ATOM 1279 N N . ALA A 1 172 ? 11.438 56.658 75.513 1.00 128.46 172 ALA A N 1
ATOM 1280 C CA . ALA A 1 172 ? 10.154 57.066 76.096 1.00 130.05 172 ALA A CA 1
ATOM 1281 C C . ALA A 1 172 ? 9.391 55.820 76.536 1.00 130.46 172 ALA A C 1
ATOM 1282 O O . ALA A 1 172 ? 8.968 55.712 77.687 1.00 130.14 172 ALA A O 1
ATOM 1284 N N . GLU A 1 173 ? 9.222 54.879 75.611 1.00 106.10 173 GLU A N 1
ATOM 1285 C CA . GLU A 1 173 ? 8.520 53.634 75.895 1.00 105.69 173 GLU A CA 1
ATOM 1286 C C . GLU A 1 173 ? 8.637 52.687 74.701 1.00 103.81 173 GLU A C 1
ATOM 1287 O O . GLU A 1 173 ? 8.093 51.583 74.713 1.00 103.78 173 GLU A O 1
ATOM 1293 N N . GLY A 1 174 ? 9.366 53.138 73.683 1.00 111.43 174 GLY A N 1
ATOM 1294 C CA . GLY A 1 174 ? 9.581 52.369 72.463 1.00 108.69 174 GLY A CA 1
ATOM 1295 C C . GLY A 1 174 ? 9.488 50.855 72.555 1.00 106.43 174 GLY A C 1
ATOM 1296 O O . GLY A 1 174 ? 8.420 50.311 72.850 1.00 106.33 174 GLY A O 1
ATOM 1297 N N . GLY A 1 175 ? 10.594 50.163 72.283 1.00 102.13 175 GLY A N 1
ATOM 1298 C CA . GLY A 1 175 ? 10.552 48.713 72.351 1.00 96.97 175 GLY A CA 1
ATOM 1299 C C . GLY A 1 175 ? 11.761 47.864 71.981 1.00 92.84 175 GLY A C 1
ATOM 1300 O O . GLY A 1 175 ? 12.769 47.858 72.686 1.00 93.03 175 GLY A O 1
ATOM 1301 N N . GLU A 1 176 ? 11.642 47.140 70.869 1.00 78.33 176 GLU A N 1
ATOM 1302 C CA . GLU A 1 176 ? 12.670 46.213 70.383 1.00 72.93 176 GLU A CA 1
ATOM 1303 C C . GLU A 1 176 ? 14.053 46.722 69.991 1.00 68.83 176 GLU A C 1
ATOM 1304 O O . GLU A 1 176 ? 14.249 47.902 69.692 1.00 68.33 176 GLU A O 1
ATOM 1310 N N . VAL A 1 177 ? 14.998 45.782 69.993 1.00 46.47 177 VAL A N 1
ATOM 1311 C CA . VAL A 1 177 ? 16.401 46.017 69.652 1.00 41.81 177 VAL A CA 1
ATOM 1312 C C . VAL A 1 177 ? 17.077 44.708 69.264 1.00 38.22 177 VAL A C 1
ATOM 1313 O O . VAL A 1 177 ? 16.929 43.697 69.952 1.00 36.08 177 VAL A O 1
ATOM 1317 N N . VAL A 1 178 ? 17.836 44.733 68.173 1.00 37.20 178 VAL A N 1
ATOM 1318 C CA . VAL A 1 178 ? 18.526 43.534 67.718 1.00 33.27 178 VAL A CA 1
ATOM 1319 C C . VAL A 1 178 ? 20.042 43.596 67.862 1.00 30.66 178 VAL A C 1
ATOM 1320 O O . VAL A 1 178 ? 20.680 44.582 67.496 1.00 29.59 178 VAL A O 1
ATOM 1324 N N . VAL A 1 179 ? 20.597 42.510 68.390 1.00 33.45 179 VAL A N 1
ATOM 1325 C CA . VAL A 1 179 ? 22.028 42.369 68.628 1.00 32.62 179 VAL A CA 1
ATOM 1326 C C . VAL A 1 179 ? 22.607 41.238 67.775 1.00 32.73 179 VAL A C 1
ATOM 1327 O O . VAL A 1 179 ? 22.406 40.062 68.084 1.00 31.20 179 VAL A O 1
ATOM 1331 N N . GLU A 1 180 ? 23.320 41.579 66.707 1.00 49.24 180 GLU A N 1
ATOM 1332 C CA . GLU A 1 180 ? 23.895 40.536 65.864 1.00 49.43 180 GLU A CA 1
ATOM 1333 C C . GLU A 1 180 ? 25.413 40.552 65.741 1.00 48.13 180 GLU A C 1
ATOM 1334 O O . GLU A 1 180 ? 26.045 41.597 65.560 1.00 48.25 180 GLU A O 1
ATOM 1340 N N . GLU A 1 181 ? 25.981 39.360 65.846 1.00 21.51 181 GLU A N 1
ATOM 1341 C CA . GLU A 1 181 ? 27.410 39.165 65.751 1.00 22.01 181 GLU A CA 1
ATOM 1342 C C . GLU A 1 181 ? 27.951 39.725 64.439 1.00 22.78 181 GLU A C 1
ATOM 1343 O O . GLU A 1 181 ? 27.378 39.500 63.367 1.00 22.22 181 GLU A O 1
ATOM 1349 N N . TYR A 1 182 ? 29.057 40.458 64.540 1.00 33.70 182 TYR A N 1
ATOM 1350 C CA . TYR A 1 182 ? 29.723 41.055 63.387 1.00 34.18 182 TYR A CA 1
ATOM 1351 C C . TYR A 1 182 ? 30.755 40.059 62.867 1.00 34.46 182 TYR A C 1
ATOM 1352 O O . TYR A 1 182 ? 31.684 39.682 63.584 1.00 34.55 182 TYR A O 1
ATOM 1361 N N . LEU A 1 183 ? 30.591 39.646 61.613 1.00 45.78 183 LEU A N 1
ATOM 1362 C CA . LEU A 1 183 ? 31.478 38.665 61.000 1.00 47.03 183 LEU A CA 1
ATOM 1363 C C . LEU A 1 183 ? 32.599 39.266 60.152 1.00 47.92 183 LEU A C 1
ATOM 1364 O O . LEU A 1 183 ? 32.376 40.182 59.360 1.00 48.22 183 LEU A O 1
ATOM 1369 N N . GLU A 1 184 ? 33.807 38.739 60.324 1.00 29.61 184 GLU A N 1
ATOM 1370 C CA . GLU A 1 184 ? 34.955 39.197 59.555 1.00 30.90 184 GLU A CA 1
ATOM 1371 C C . GLU A 1 184 ? 35.027 38.381 58.266 1.00 29.38 184 GLU A C 1
ATOM 1372 O O . GLU A 1 184 ? 34.811 37.169 58.273 1.00 29.31 184 GLU A O 1
ATOM 1378 N N . GLY A 1 185 ? 35.319 39.047 57.157 1.00 40.91 185 GLY A N 1
ATOM 1379 C CA . GLY A 1 185 ? 35.417 38.338 55.896 1.00 40.71 185 GLY A CA 1
ATOM 1380 C C . GLY A 1 185 ? 34.742 39.064 54.756 1.00 39.90 185 GLY A C 1
ATOM 1381 O O . GLY A 1 185 ? 33.820 39.850 54.966 1.00 41.22 185 GLY A O 1
ATOM 1382 N N . GLU A 1 186 ? 35.206 38.814 53.540 1.00 16.40 186 GLU A N 1
ATOM 1383 C CA . GLU A 1 186 ? 34.606 39.451 52.385 1.00 16.56 186 GLU A CA 1
ATOM 1384 C C . GLU A 1 186 ? 33.190 38.929 52.152 1.00 15.53 186 GLU A C 1
ATOM 1385 O O . GLU A 1 186 ? 32.878 37.739 52.378 1.00 13.89 186 GLU A O 1
ATOM 1391 N N . GLU A 1 187 ? 32.326 39.848 51.723 1.00 31.99 187 GLU A N 1
ATOM 1392 C CA . GLU A 1 187 ? 30.934 39.540 51.443 1.00 31.94 187 GLU A CA 1
ATOM 1393 C C . GLU A 1 187 ? 30.855 39.117 49.998 1.00 29.14 187 GLU A C 1
ATOM 1394 O O . GLU A 1 187 ? 31.574 39.632 49.155 1.00 30.46 187 GLU A O 1
ATOM 1400 N N . ALA A 1 188 ? 29.988 38.163 49.718 1.00 22.62 188 ALA A N 1
ATOM 1401 C CA . ALA A 1 188 ? 29.831 37.677 48.367 1.00 19.66 188 ALA A CA 1
ATOM 1402 C C . ALA A 1 188 ? 28.382 37.308 48.146 1.00 18.13 188 ALA A C 1
ATOM 1403 O O . ALA A 1 188 ? 27.597 37.194 49.095 1.00 18.15 188 ALA A O 1
ATOM 1405 N N . THR A 1 189 ? 28.036 37.109 46.884 1.00 16.54 189 THR A N 1
ATOM 1406 C CA . THR A 1 189 ? 26.677 36.788 46.516 1.00 14.80 189 THR A CA 1
ATOM 1407 C C . THR A 1 189 ? 26.617 35.476 45.772 1.00 12.18 189 THR A C 1
ATOM 1408 O O . THR A 1 189 ? 27.412 35.237 44.861 1.00 10.93 189 THR A O 1
ATOM 1412 N N . VAL A 1 190 ? 25.682 34.619 46.170 1.00 15.03 190 VAL A N 1
ATOM 1413 C CA . VAL A 1 190 ? 25.499 33.351 45.489 1.00 11.96 190 VAL A CA 1
ATOM 1414 C C . VAL A 1 190 ? 24.072 33.223 44.994 1.00 12.01 190 VAL A C 1
ATOM 1415 O O . VAL A 1 190 ? 23.207 32.720 45.704 1.00 14.47 190 VAL A O 1
ATOM 1419 N N . LEU A 1 191 ? 23.815 33.708 43.785 1.00 15.41 191 LEU A N 1
ATOM 1420 C CA . LEU A 1 191 ? 22.480 33.602 43.205 1.00 15.04 191 LEU A CA 1
ATOM 1421 C C . LEU A 1 191 ? 22.254 32.150 42.786 1.00 14.38 191 LEU A C 1
ATOM 1422 O O . LEU A 1 191 ? 23.199 31.468 42.400 1.00 13.02 191 LEU A O 1
ATOM 1427 N N . ALA A 1 192 ? 21.016 31.673 42.882 1.00 11.44 192 ALA A N 1
ATOM 1428 C CA . ALA A 1 192 ? 20.695 30.293 42.512 1.00 12.05 192 ALA A CA 1
ATOM 1429 C C . ALA A 1 192 ? 19.319 30.210 41.858 1.00 12.73 192 ALA A C 1
ATOM 1430 O O . ALA A 1 192 ? 18.524 31.153 41.928 1.00 10.89 192 ALA A O 1
ATOM 1432 N N . LEU A 1 193 ? 19.053 29.082 41.205 1.00 18.63 193 LEU A N 1
ATOM 1433 C CA . LEU A 1 193 ? 17.768 28.840 40.548 1.00 20.17 193 LEU A CA 1
ATOM 1434 C C . LEU A 1 193 ? 17.094 27.674 41.251 1.00 19.90 193 LEU A C 1
ATOM 1435 O O . LEU A 1 193 ? 17.767 26.805 41.797 1.00 20.45 193 LEU A O 1
ATOM 1440 N N . THR A 1 194 ? 15.767 27.642 41.239 1.00 18.38 194 THR A N 1
ATOM 1441 C CA . THR A 1 194 ? 15.057 26.561 41.917 1.00 18.99 194 THR A CA 1
ATOM 1442 C C . THR A 1 194 ? 13.581 26.435 41.536 1.00 19.99 194 THR A C 1
ATOM 1443 O O . THR A 1 194 ? 12.904 27.434 41.282 1.00 19.42 194 THR A O 1
ATOM 1447 N N . ASP A 1 195 ? 13.100 25.193 41.498 1.00 18.72 195 ASP A N 1
ATOM 1448 C CA . ASP A 1 195 ? 11.711 24.893 41.159 1.00 18.76 195 ASP A CA 1
ATOM 1449 C C . ASP A 1 195 ? 11.049 24.128 42.305 1.00 19.21 195 ASP A C 1
ATOM 1450 O O . ASP A 1 195 ? 9.967 23.572 42.147 1.00 19.74 195 ASP A O 1
ATOM 1455 N N . GLY A 1 196 ? 11.707 24.085 43.458 1.00 10.66 196 GLY A N 1
ATOM 1456 C CA . GLY A 1 196 ? 11.134 23.384 44.590 1.00 12.55 196 GLY A CA 1
ATOM 1457 C C . GLY A 1 196 ? 11.935 22.161 44.978 1.00 15.09 196 GLY A C 1
ATOM 1458 O O . GLY A 1 196 ? 12.149 21.908 46.165 1.00 15.36 196 GLY A O 1
ATOM 1459 N N . GLU A 1 197 ? 12.380 21.401 43.978 1.00 28.43 197 GLU A N 1
ATOM 1460 C CA . GLU A 1 197 ? 13.166 20.190 44.209 1.00 30.16 197 GLU A CA 1
ATOM 1461 C C . GLU A 1 197 ? 14.654 20.441 43.979 1.00 28.31 197 GLU A C 1
ATOM 1462 O O . GLU A 1 197 ? 15.486 20.210 44.870 1.00 26.98 197 GLU A O 1
ATOM 1468 N N . THR A 1 198 ? 14.980 20.929 42.786 1.00 22.52 198 THR A N 1
ATOM 1469 C CA . THR A 1 198 ? 16.365 21.203 42.408 1.00 21.85 198 THR A CA 1
ATOM 1470 C C . THR A 1 198 ? 16.785 22.670 42.578 1.00 19.54 198 THR A C 1
ATOM 1471 O O . THR A 1 198 ? 16.005 23.592 42.323 1.00 19.78 198 THR A O 1
ATOM 1475 N N . ILE A 1 199 ? 18.026 22.879 43.007 1.00 13.11 199 ILE A N 1
ATOM 1476 C CA . ILE A 1 199 ? 18.552 24.232 43.175 1.00 12.59 199 ILE A CA 1
ATOM 1477 C C . ILE A 1 199 ? 19.868 24.317 42.434 1.00 12.02 199 ILE A C 1
ATOM 1478 O O . ILE A 1 199 ? 20.833 23.677 42.821 1.00 11.19 199 ILE A O 1
ATOM 1483 N N . LEU A 1 200 ? 19.910 25.116 41.379 1.00 25.68 200 LEU A N 1
ATOM 1484 C CA . LEU A 1 200 ? 21.126 25.279 40.604 1.00 26.25 200 LEU A CA 1
ATOM 1485 C C . LEU A 1 200 ? 21.734 26.648 40.834 1.00 26.80 200 LEU A C 1
ATOM 1486 O O . LEU A 1 200 ? 21.135 27.667 40.498 1.00 27.44 200 LEU A O 1
ATOM 1491 N N . PRO A 1 201 ? 22.926 26.690 41.438 1.00 20.70 201 PRO A N 1
ATOM 1492 C CA . PRO A 1 201 ? 23.557 27.987 41.674 1.00 21.25 201 PRO A CA 1
ATOM 1493 C C . PRO A 1 201 ? 24.204 28.513 40.402 1.00 21.10 201 PRO A C 1
ATOM 1494 O O . PRO A 1 201 ? 24.699 27.749 39.578 1.00 23.67 201 PRO A O 1
ATOM 1498 N N . LEU A 1 202 ? 24.173 29.824 40.237 1.00 25.48 202 LEU A N 1
ATOM 1499 C CA . LEU A 1 202 ? 24.779 30.449 39.081 1.00 25.05 202 LEU A CA 1
ATOM 1500 C C . LEU A 1 202 ? 26.204 30.785 39.517 1.00 25.96 202 LEU A C 1
ATOM 1501 O O . LEU A 1 202 ? 26.625 30.428 40.618 1.00 25.39 202 LEU A O 1
ATOM 1506 N N . LEU A 1 203 ? 26.951 31.463 38.661 1.00 31.69 203 LEU A N 1
ATOM 1507 C CA . LEU A 1 203 ? 28.307 31.831 39.017 1.00 32.23 203 LEU A CA 1
ATOM 1508 C C . LEU A 1 203 ? 28.269 32.804 40.179 1.00 33.02 203 LEU A C 1
ATOM 1509 O O . LEU A 1 203 ? 27.513 33.778 40.160 1.00 35.43 203 LEU A O 1
ATOM 1514 N N . PRO A 1 204 ? 29.072 32.547 41.220 1.00 23.06 204 PRO A N 1
ATOM 1515 C CA . PRO A 1 204 ? 29.100 33.453 42.373 1.00 22.38 204 PRO A CA 1
ATOM 1516 C C . PRO A 1 204 ? 29.515 34.863 41.926 1.00 21.92 204 PRO A C 1
ATOM 1517 O O . PRO A 1 204 ? 30.371 35.030 41.047 1.00 22.49 204 PRO A O 1
ATOM 1521 N N . SER A 1 205 ? 28.904 35.876 42.520 1.00 18.90 205 SER A N 1
ATOM 1522 C CA . SER A 1 205 ? 29.214 37.253 42.161 1.00 17.01 205 SER A CA 1
ATOM 1523 C C . SER A 1 205 ? 29.508 38.063 43.412 1.00 16.29 205 SER A C 1
ATOM 1524 O O . SER A 1 205 ? 29.427 37.542 44.522 1.00 16.67 205 SER A O 1
ATOM 1527 N N . GLN A 1 206 ? 29.861 39.331 43.237 1.00 26.19 206 GLN A N 1
ATOM 1528 C CA . GLN A 1 206 ? 30.148 40.193 44.379 1.00 25.99 206 GLN A CA 1
ATOM 1529 C C . GLN A 1 206 ? 29.606 41.591 44.149 1.00 26.02 206 GLN A C 1
ATOM 1530 O O . GLN A 1 206 ? 30.018 42.280 43.215 1.00 26.15 206 GLN A O 1
ATOM 1536 N N . ASP A 1 207 ? 28.679 41.998 45.008 1.00 12.62 207 ASP A N 1
ATOM 1537 C CA . ASP A 1 207 ? 28.068 43.316 44.920 1.00 13.06 207 ASP A CA 1
ATOM 1538 C C . ASP A 1 207 ? 28.888 44.330 45.730 1.00 13.25 207 ASP A C 1
ATOM 1539 O O . ASP A 1 207 ? 29.669 43.962 46.600 1.00 16.52 207 ASP A O 1
ATOM 1544 N N . HIS A 1 208 ? 28.709 45.608 45.430 1.00 12.01 208 HIS A N 1
ATOM 1545 C CA . HIS A 1 208 ? 29.410 46.686 46.124 1.00 12.43 208 HIS A CA 1
ATOM 1546 C C . HIS A 1 208 ? 28.325 47.569 46.721 1.00 12.62 208 HIS A C 1
ATOM 1547 O O . HIS A 1 208 ? 27.998 48.641 46.186 1.00 10.54 208 HIS A O 1
ATOM 1554 N N . LYS A 1 209 ? 27.763 47.086 47.830 1.00 9.32 209 LYS A N 1
ATOM 1555 C CA . LYS A 1 209 ? 26.684 47.767 48.528 1.00 11.60 209 LYS A CA 1
ATOM 1556 C C . LYS A 1 209 ? 26.932 49.235 48.837 1.00 11.51 209 LYS A C 1
ATOM 1557 O O . LYS A 1 209 ? 26.031 50.063 48.741 1.00 11.59 209 LYS A O 1
ATOM 1563 N N . ARG A 1 210 ? 28.162 49.552 49.198 1.00 20.84 210 ARG A N 1
ATOM 1564 C CA . ARG A 1 210 ? 28.520 50.908 49.572 1.00 21.68 210 ARG A CA 1
ATOM 1565 C C . ARG A 1 210 ? 28.597 51.939 48.457 1.00 21.55 210 ARG A C 1
ATOM 1566 O O . ARG A 1 210 ? 29.173 51.692 47.396 1.00 20.77 210 ARG A O 1
ATOM 1574 N N . LEU A 1 211 ? 28.032 53.113 48.738 1.00 19.57 211 LEU A N 1
ATOM 1575 C CA . LEU A 1 211 ? 27.980 54.237 47.804 1.00 18.63 211 LEU A CA 1
ATOM 1576 C C . LEU A 1 211 ? 29.330 54.825 47.410 1.00 18.52 211 LEU A C 1
ATOM 1577 O O . LEU A 1 211 ? 29.501 55.275 46.285 1.00 18.95 211 LEU A O 1
ATOM 1582 N N . LEU A 1 212 ? 30.289 54.829 48.326 1.00 17.56 212 LEU A N 1
ATOM 1583 C CA . LEU A 1 212 ? 31.593 55.420 48.040 1.00 18.20 212 LEU A CA 1
ATOM 1584 C C . LEU A 1 212 ? 32.751 54.444 47.998 1.00 17.78 212 LEU A C 1
ATOM 1585 O O . LEU A 1 212 ? 32.723 53.398 48.652 1.00 17.91 212 LEU A O 1
ATOM 1590 N N . ASP A 1 213 ? 33.780 54.815 47.241 1.00 10.01 213 ASP A N 1
ATOM 1591 C CA . ASP A 1 213 ? 34.989 54.002 47.123 1.00 11.42 213 ASP A CA 1
ATOM 1592 C C . ASP A 1 213 ? 35.496 53.709 48.532 1.00 11.03 213 ASP A C 1
ATOM 1593 O O . ASP A 1 213 ? 35.506 54.593 49.396 1.00 10.96 213 ASP A O 1
ATOM 1598 N N . GLY A 1 214 ? 35.914 52.471 48.764 1.00 24.89 214 GLY A N 1
ATOM 1599 C CA . GLY A 1 214 ? 36.403 52.107 50.077 1.00 24.70 214 GLY A CA 1
ATOM 1600 C C . GLY A 1 214 ? 35.286 51.466 50.863 1.00 25.08 214 GLY A C 1
ATOM 1601 O O . GLY A 1 214 ? 35.357 51.349 52.084 1.00 26.28 214 GLY A O 1
ATOM 1602 N N . ASP A 1 215 ? 34.246 51.039 50.152 1.00 24.17 215 ASP A N 1
ATOM 1603 C CA . ASP A 1 215 ? 33.105 50.411 50.795 1.00 23.19 215 ASP A CA 1
ATOM 1604 C C . ASP A 1 215 ? 32.780 51.355 51.937 1.00 21.92 215 ASP A C 1
ATOM 1605 O O . ASP A 1 215 ? 32.683 50.961 53.093 1.00 21.50 215 ASP A O 1
ATOM 1610 N N . GLN A 1 216 ? 32.645 52.628 51.570 1.00 22.20 216 GLN A N 1
ATOM 1611 C CA . GLN A 1 216 ? 32.374 53.718 52.497 1.00 20.39 216 GLN A CA 1
ATOM 1612 C C . GLN A 1 216 ? 31.064 54.392 52.143 1.00 20.31 216 GLN A C 1
ATOM 1613 O O . GLN A 1 216 ? 30.472 54.131 51.102 1.00 20.51 216 GLN A O 1
ATOM 1619 N N . GLY A 1 217 ? 30.617 55.285 53.007 1.00 15.59 217 GLY A N 1
ATOM 1620 C CA . GLY A 1 217 ? 29.377 55.983 52.738 1.00 13.89 217 GLY A CA 1
ATOM 1621 C C . GLY A 1 217 ? 28.137 55.169 53.052 1.00 13.05 217 GLY A C 1
ATOM 1622 O O . GLY A 1 217 ? 28.210 54.030 53.499 1.00 9.41 217 GLY A O 1
ATOM 1623 N N . PRO A 1 218 ? 26.963 55.746 52.800 1.00 9.02 218 PRO A N 1
ATOM 1624 C CA . PRO A 1 218 ? 25.681 55.090 53.054 1.00 11.25 218 PRO A CA 1
ATOM 1625 C C . PRO A 1 218 ? 25.470 53.811 52.256 1.00 14.36 218 PRO A C 1
ATOM 1626 O O . PRO A 1 218 ? 25.987 53.665 51.143 1.00 13.78 218 PRO A O 1
ATOM 1638 N N . THR A 1 220 ? 23.714 51.324 49.842 1.00 21.20 220 THR A N 1
ATOM 1639 C CA . THR A 1 220 ? 22.871 51.559 48.683 1.00 19.22 220 THR A CA 1
ATOM 1640 C C . THR A 1 220 ? 22.380 50.223 48.192 1.00 18.22 220 THR A C 1
ATOM 1641 O O . THR A 1 220 ? 22.646 49.192 48.816 1.00 18.07 220 THR A O 1
ATOM 1645 N N . GLY A 1 221 ? 21.672 50.249 47.068 1.00 17.39 221 GLY A N 1
ATOM 1646 C CA . GLY A 1 221 ? 21.139 49.029 46.503 1.00 16.71 221 GLY A CA 1
ATOM 1647 C C . GLY A 1 221 ? 22.106 48.365 45.553 1.00 16.84 221 GLY A C 1
ATOM 1648 O O . GLY A 1 221 ? 21.714 47.482 44.786 1.00 17.09 221 GLY A O 1
ATOM 1649 N N . GLY A 1 222 ? 23.367 48.792 45.594 1.00 17.13 222 GLY A N 1
ATOM 1650 C CA . GLY A 1 222 ? 24.367 48.204 44.719 1.00 17.24 222 GLY A CA 1
ATOM 1651 C C . GLY A 1 222 ? 25.018 49.148 43.719 1.00 17.69 222 GLY A C 1
ATOM 1652 O O . GLY A 1 222 ? 24.443 49.472 42.680 1.00 16.21 222 GLY A O 1
ATOM 1661 N N . GLY A 1 224 ? 27.674 48.391 42.116 1.00 18.00 224 GLY A N 1
ATOM 1662 C CA . GLY A 1 224 ? 28.362 47.654 41.079 1.00 17.06 224 GLY A CA 1
ATOM 1663 C C . GLY A 1 224 ? 28.476 46.172 41.359 1.00 17.10 224 GLY A C 1
ATOM 1664 O O . GLY A 1 224 ? 28.221 45.710 42.471 1.00 18.85 224 GLY A O 1
ATOM 1665 N N . ALA A 1 225 ? 28.857 45.415 40.341 1.00 8.16 225 ALA A N 1
ATOM 1666 C CA . ALA A 1 225 ? 28.999 43.992 40.509 1.00 6.21 225 ALA A CA 1
ATOM 1667 C C . ALA A 1 225 ? 29.958 43.402 39.475 1.00 7.36 225 ALA A C 1
ATOM 1668 O O . ALA A 1 225 ? 30.077 43.901 38.347 1.00 6.67 225 ALA A O 1
ATOM 1670 N N . VAL A 1 226 ? 30.666 42.354 39.878 1.00 12.88 226 VAL A N 1
ATOM 1671 C CA . VAL A 1 226 ? 31.587 41.680 38.979 1.00 14.74 226 VAL A CA 1
ATOM 1672 C C . VAL A 1 226 ? 31.261 40.202 39.088 1.00 16.57 226 VAL A C 1
ATOM 1673 O O . VAL A 1 226 ? 30.747 39.738 40.115 1.00 16.33 226 VAL A O 1
ATOM 1677 N N . ALA A 1 227 ? 31.541 39.475 38.013 1.00 18.57 227 ALA A N 1
ATOM 1678 C CA . ALA A 1 227 ? 31.277 38.050 37.965 1.00 18.89 227 ALA A CA 1
ATOM 1679 C C . ALA A 1 227 ? 32.200 37.381 36.944 1.00 19.72 227 ALA A C 1
ATOM 1680 O O . ALA A 1 227 ? 32.469 37.937 35.872 1.00 18.85 227 ALA A O 1
ATOM 1682 N N . PRO A 1 228 ? 32.697 36.174 37.262 1.00 17.14 228 PRO A N 1
ATOM 1683 C CA . PRO A 1 228 ? 32.440 35.430 38.498 1.00 19.57 228 PRO A CA 1
ATOM 1684 C C . PRO A 1 228 ? 33.381 35.868 39.611 1.00 21.92 228 PRO A C 1
ATOM 1685 O O . PRO A 1 228 ? 34.525 36.234 39.356 1.00 21.41 228 PRO A O 1
ATOM 1689 N N . TYR A 1 229 ? 32.900 35.825 40.844 1.00 20.40 229 TYR A N 1
ATOM 1690 C CA . TYR A 1 229 ? 33.726 36.206 41.968 1.00 23.93 229 TYR A CA 1
ATOM 1691 C C . TYR A 1 229 ? 34.588 35.015 42.376 1.00 26.64 229 TYR A C 1
ATOM 1692 O O . TYR A 1 229 ? 34.076 33.958 42.747 1.00 26.45 229 TYR A O 1
ATOM 1701 N N . PRO A 1 230 ? 35.917 35.172 42.290 1.00 41.33 230 PRO A N 1
ATOM 1702 C CA . PRO A 1 230 ? 36.900 34.142 42.640 1.00 43.87 230 PRO A CA 1
ATOM 1703 C C . PRO A 1 230 ? 36.580 33.445 43.957 1.00 45.76 230 PRO A C 1
ATOM 1704 O O . PRO A 1 230 ? 36.880 33.965 45.031 1.00 46.67 230 PRO A O 1
ATOM 1716 N N . ASP A 1 232 ? 36.731 29.583 46.025 1.00 33.91 232 ASP A N 1
ATOM 1717 C CA . ASP A 1 232 ? 37.186 28.200 46.095 1.00 34.70 232 ASP A CA 1
ATOM 1718 C C . ASP A 1 232 ? 36.022 27.251 45.823 1.00 33.39 232 ASP A C 1
ATOM 1719 O O . ASP A 1 232 ? 34.905 27.485 46.282 1.00 33.77 232 ASP A O 1
ATOM 1724 N N . GLU A 1 233 ? 36.286 26.178 45.083 1.00 32.16 233 GLU A N 1
ATOM 1725 C CA . GLU A 1 233 ? 35.245 25.213 44.750 1.00 32.27 233 GLU A CA 1
ATOM 1726 C C . GLU A 1 233 ? 34.685 24.468 45.951 1.00 30.59 233 GLU A C 1
ATOM 1727 O O . GLU A 1 233 ? 33.546 23.999 45.918 1.00 29.80 233 GLU A O 1
ATOM 1733 N N . ALA A 1 234 ? 35.484 24.347 47.006 1.00 46.97 234 ALA A N 1
ATOM 1734 C CA . ALA A 1 234 ? 35.033 23.651 48.203 1.00 46.07 234 ALA A CA 1
ATOM 1735 C C . ALA A 1 234 ? 34.085 24.561 48.956 1.00 44.61 234 ALA A C 1
ATOM 173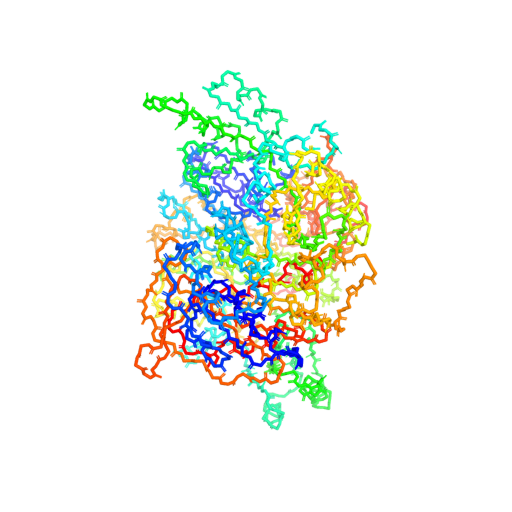6 O O . ALA A 1 234 ? 33.191 24.100 49.661 1.00 44.85 234 ALA A O 1
ATOM 1738 N N . THR A 1 235 ? 34.284 25.863 48.797 1.00 36.40 235 THR A N 1
ATOM 1739 C CA . THR A 1 235 ? 33.443 26.852 49.463 1.00 35.09 235 THR A CA 1
ATOM 1740 C C . THR A 1 235 ? 32.090 26.943 48.767 1.00 33.89 235 THR A C 1
ATOM 1741 O O . THR A 1 235 ? 31.048 27.025 49.418 1.00 32.94 235 THR A O 1
ATOM 1745 N N . LEU A 1 236 ? 32.116 26.928 47.438 1.00 32.34 236 LEU A N 1
ATOM 1746 C CA . LEU A 1 236 ? 30.893 26.991 46.650 1.00 32.48 236 LEU A CA 1
ATOM 1747 C C . LEU A 1 236 ? 30.099 25.696 46.872 1.00 32.28 236 LEU A C 1
ATOM 1748 O O . LEU A 1 236 ? 28.872 25.683 46.809 1.00 31.69 236 LEU A O 1
ATOM 1753 N N . ARG A 1 237 ? 30.819 24.613 47.144 1.00 30.19 237 ARG A N 1
ATOM 1754 C CA . ARG A 1 237 ? 30.223 23.305 47.389 1.00 29.23 237 ARG A CA 1
ATOM 1755 C C . ARG A 1 237 ? 29.686 23.294 48.816 1.00 26.97 237 ARG A C 1
ATOM 1756 O O . ARG A 1 237 ? 28.696 22.632 49.127 1.00 26.75 237 ARG A O 1
ATOM 1764 N N . ARG A 1 238 ? 30.358 24.046 49.679 1.00 26.52 238 ARG A N 1
ATOM 1765 C CA . ARG A 1 238 ? 29.971 24.153 51.077 1.00 26.05 238 ARG A CA 1
ATOM 1766 C C . ARG A 1 238 ? 28.647 24.920 51.087 1.00 26.25 238 ARG A C 1
ATOM 1767 O O . ARG A 1 238 ? 27.679 24.521 51.737 1.00 25.53 238 ARG A O 1
ATOM 1775 N N . VAL A 1 239 ? 28.615 26.013 50.326 1.00 49.29 239 VAL A N 1
ATOM 1776 C CA . VAL A 1 239 ? 27.448 26.888 50.213 1.00 48.16 239 VAL A CA 1
ATOM 1777 C C . VAL A 1 239 ? 26.169 26.203 49.724 1.00 47.95 239 VAL A C 1
ATOM 1778 O O . VAL A 1 239 ? 25.074 26.550 50.161 1.00 49.25 239 VAL A O 1
ATOM 1782 N N . GLU A 1 240 ? 26.302 25.234 48.823 1.00 17.07 240 GLU A N 1
ATOM 1783 C CA . GLU A 1 240 ? 25.131 24.545 48.294 1.00 17.22 240 GLU A CA 1
ATOM 1784 C C . GLU A 1 240 ? 24.762 23.303 49.089 1.00 15.90 240 GLU A C 1
ATOM 1785 O O . GLU A 1 240 ? 23.654 22.765 48.952 1.00 13.57 240 GLU A O 1
ATOM 1791 N N . GLU A 1 241 ? 25.676 22.854 49.939 1.00 28.35 241 GLU A N 1
ATOM 1792 C CA . GLU A 1 241 ? 25.403 21.684 50.748 1.00 31.39 241 GLU A CA 1
ATOM 1793 C C . GLU A 1 241 ? 24.963 22.098 52.150 1.00 29.98 241 GLU A C 1
ATOM 1794 O O . GLU A 1 241 ? 24.250 21.362 52.834 1.00 29.46 241 GLU A O 1
ATOM 1800 N N . GLU A 1 242 ? 25.364 23.297 52.561 1.00 37.76 242 GLU A N 1
ATOM 1801 C CA . GLU A 1 242 ? 25.018 23.801 53.886 1.00 37.47 242 GLU A CA 1
ATOM 1802 C C . GLU A 1 242 ? 23.973 24.929 53.874 1.00 35.24 242 GLU A C 1
ATOM 1803 O O . GLU A 1 242 ? 23.179 25.069 54.810 1.00 36.00 242 GLU A O 1
ATOM 1809 N N . ILE A 1 243 ? 23.976 25.721 52.808 1.00 17.13 243 ILE A N 1
ATOM 1810 C CA . ILE A 1 243 ? 23.053 26.838 52.665 1.00 15.48 243 ILE A CA 1
ATOM 1811 C C . ILE A 1 243 ? 21.913 26.551 51.683 1.00 16.12 243 ILE A C 1
ATOM 1812 O O . ILE A 1 243 ? 20.743 26.506 52.072 1.00 15.86 243 ILE A O 1
ATOM 1817 N N . LEU A 1 244 ? 22.245 26.360 50.410 1.00 31.18 244 LEU A N 1
ATOM 1818 C CA . LEU A 1 244 ? 21.214 26.120 49.405 1.00 30.82 244 LEU A CA 1
ATOM 1819 C C . LEU A 1 244 ? 20.342 24.904 49.674 1.00 31.29 244 LEU A C 1
ATOM 1820 O O . LEU A 1 244 ? 19.139 25.034 49.906 1.00 30.05 244 LEU A O 1
ATOM 1825 N N . GLY A 1 245 ? 20.951 23.724 49.633 1.00 32.98 245 GLY A N 1
ATOM 1826 C CA . GLY A 1 245 ? 20.211 22.498 49.855 1.00 31.60 245 GLY A CA 1
ATOM 1827 C C . GLY A 1 245 ? 19.178 22.589 50.959 1.00 30.64 245 GLY A C 1
ATOM 1828 O O . GLY A 1 245 ? 17.988 22.365 50.730 1.00 30.87 245 GLY A O 1
ATOM 1829 N N . PRO A 1 246 ? 19.602 22.918 52.180 1.00 17.10 246 PRO A N 1
ATOM 1830 C CA . PRO A 1 246 ? 18.628 23.008 53.263 1.00 18.62 246 PRO A CA 1
ATOM 1831 C C . PRO A 1 246 ? 17.551 24.076 53.095 1.00 20.35 246 PRO A C 1
ATOM 1832 O O . PRO A 1 246 ? 16.436 23.917 53.585 1.00 19.95 246 PRO A O 1
ATOM 1836 N N . LEU A 1 247 ? 17.872 25.167 52.411 1.00 35.42 247 LEU A N 1
ATOM 1837 C CA . LEU A 1 247 ? 16.874 26.211 52.220 1.00 38.35 247 LEU A CA 1
ATOM 1838 C C . LEU A 1 247 ? 15.666 25.564 51.579 1.00 40.06 247 LEU A C 1
ATOM 1839 O O . LEU A 1 247 ? 14.540 25.730 52.045 1.00 40.96 247 LEU A O 1
ATOM 1844 N N . VAL A 1 248 ? 15.912 24.823 50.506 1.00 34.54 248 VAL A N 1
ATOM 1845 C CA . VAL A 1 248 ? 14.844 24.139 49.790 1.00 36.29 248 VAL A CA 1
ATOM 1846 C C . VAL A 1 248 ? 14.105 23.211 50.738 1.00 37.91 248 VAL A C 1
ATOM 1847 O O . VAL A 1 248 ? 12.881 23.274 50.849 1.00 38.13 248 VAL A O 1
ATOM 1851 N N . ARG A 1 249 ? 14.862 22.359 51.424 1.00 28.05 249 ARG A N 1
ATOM 1852 C CA . ARG A 1 249 ? 14.300 21.408 52.371 1.00 30.09 249 ARG A CA 1
ATOM 1853 C C . ARG A 1 249 ? 13.411 22.091 53.416 1.00 30.30 249 ARG A C 1
ATOM 1854 O O . ARG A 1 249 ? 12.359 21.559 53.787 1.00 30.94 249 ARG A O 1
ATOM 1862 N N . GLY A 1 250 ? 13.834 23.263 53.887 1.00 44.44 250 GLY A N 1
ATOM 1863 C CA . GLY A 1 250 ? 13.070 23.982 54.894 1.00 44.18 250 GLY A CA 1
ATOM 1864 C C . GLY A 1 250 ? 11.934 24.817 54.340 1.00 44.00 250 GLY A C 1
ATOM 1865 O O . GLY A 1 250 ? 11.021 25.221 55.072 1.00 43.89 250 GLY A O 1
ATOM 1866 N N . LEU A 1 251 ? 11.987 25.063 53.036 1.00 38.22 251 LEU A N 1
ATOM 1867 C CA . LEU A 1 251 ? 10.986 25.867 52.345 1.00 37.65 251 LEU A CA 1
ATOM 1868 C C . LEU A 1 251 ? 9.761 25.031 52.009 1.00 36.32 251 LEU A C 1
ATOM 1869 O O . LEU A 1 251 ? 8.641 25.545 51.929 1.00 35.71 251 LEU A O 1
ATOM 1874 N N . ARG A 1 252 ? 9.989 23.738 51.812 1.00 25.89 252 ARG A N 1
ATOM 1875 C CA . ARG A 1 252 ? 8.922 22.803 51.482 1.00 25.72 252 ARG A CA 1
ATOM 1876 C C . ARG A 1 252 ? 8.227 22.380 52.768 1.00 23.98 252 ARG A C 1
ATOM 1877 O O . ARG A 1 252 ? 7.072 21.951 52.756 1.00 22.71 252 ARG A O 1
ATOM 1885 N N . ALA A 1 253 ? 8.948 22.516 53.876 1.00 33.77 253 ALA A N 1
ATOM 1886 C CA . ALA A 1 253 ? 8.431 22.160 55.192 1.00 33.05 253 ALA A CA 1
ATOM 1887 C C . ALA A 1 253 ? 7.303 23.107 55.573 1.00 33.07 253 ALA A C 1
ATOM 1888 O O . ALA A 1 253 ? 6.284 22.696 56.128 1.00 32.77 253 ALA A O 1
ATOM 1890 N N . GLU A 1 254 ? 7.499 24.384 55.266 1.00 47.74 254 GLU A N 1
ATOM 1891 C CA . GLU A 1 254 ? 6.512 25.404 55.574 1.00 48.12 254 GLU A CA 1
ATOM 1892 C C . GLU A 1 254 ? 5.296 25.259 54.665 1.00 46.27 254 GLU A C 1
ATOM 1893 O O . GLU A 1 254 ? 4.363 26.048 54.735 1.00 47.97 254 GLU A O 1
ATOM 1899 N N . GLY A 1 255 ? 5.321 24.243 53.812 1.00 30.07 255 GLY A N 1
ATOM 1900 C CA . GLY A 1 255 ? 4.206 23.979 52.923 1.00 28.71 255 GLY A CA 1
ATOM 1901 C C . GLY A 1 255 ? 4.036 24.873 51.709 1.00 27.86 255 GLY A C 1
ATOM 1902 O O . GLY A 1 255 ? 2.906 25.249 51.366 1.00 28.02 255 GLY A O 1
ATOM 1903 N N . VAL A 1 256 ? 5.131 25.212 51.038 1.00 32.86 256 VAL A N 1
ATOM 1904 C CA . VAL A 1 256 ? 5.036 26.063 49.860 1.00 30.89 256 VAL A CA 1
ATOM 1905 C C . VAL A 1 256 ? 5.976 25.584 48.760 1.00 30.02 256 VAL A C 1
ATOM 1906 O O . VAL A 1 256 ? 7.009 24.962 49.041 1.00 30.39 256 VAL A O 1
ATOM 1910 N N . VAL A 1 257 ? 5.615 25.882 47.510 1.00 30.30 257 VAL A N 1
ATOM 1911 C CA . VAL A 1 257 ? 6.424 25.513 46.351 1.00 27.66 257 VAL A CA 1
ATOM 1912 C C . VAL A 1 257 ? 7.115 26.756 45.800 1.00 26.52 257 VAL A C 1
ATOM 1913 O O . VAL A 1 257 ? 6.536 27.520 45.036 1.00 26.85 257 VAL A O 1
ATOM 1917 N N . TYR A 1 258 ? 8.363 26.946 46.198 1.00 19.95 258 TYR A N 1
ATOM 1918 C CA . TYR A 1 258 ? 9.156 28.096 45.786 1.00 18.74 258 TYR A CA 1
ATOM 1919 C C . TYR A 1 258 ? 9.815 27.881 44.423 1.00 19.05 258 TYR A C 1
ATOM 1920 O O . TYR A 1 258 ? 10.719 27.059 44.293 1.00 20.44 258 TYR A O 1
ATOM 1929 N N . ARG A 1 259 ? 9.371 28.619 43.408 1.00 25.40 259 ARG A N 1
ATOM 1930 C CA . ARG A 1 259 ? 9.949 28.501 42.063 1.00 24.45 259 ARG A CA 1
ATOM 1931 C C . ARG A 1 259 ? 10.419 29.859 41.553 1.00 24.47 259 ARG A C 1
ATOM 1932 O O . ARG A 1 259 ? 9.607 30.751 41.308 1.00 23.40 259 ARG A O 1
ATOM 1940 N N . GLY A 1 260 ? 11.732 30.007 41.395 1.00 19.95 260 GLY A N 1
ATOM 1941 C CA . GLY A 1 260 ? 12.293 31.260 40.920 1.00 17.79 260 GLY A CA 1
ATOM 1942 C C . GLY A 1 260 ? 13.727 31.457 41.378 1.00 17.90 260 GLY A C 1
ATOM 1943 O O . GLY A 1 260 ? 14.403 30.508 41.743 1.00 18.10 260 GLY A O 1
ATOM 1944 N N . VAL A 1 261 ? 14.186 32.701 41.362 1.00 8.72 261 VAL A N 1
ATOM 1945 C CA . VAL A 1 261 ? 15.538 33.055 41.770 1.00 7.37 261 VAL A CA 1
ATOM 1946 C C . VAL A 1 261 ? 15.691 33.074 43.291 1.00 7.39 261 VAL A C 1
ATOM 1947 O O . VAL A 1 261 ? 14.769 33.450 44.016 1.00 6.84 261 VAL A O 1
ATOM 1951 N N . VAL A 1 262 ? 16.862 32.671 43.774 1.00 23.57 262 VAL A N 1
ATOM 1952 C CA . VAL A 1 262 ? 17.143 32.703 45.203 1.00 22.91 262 VAL A CA 1
ATOM 1953 C C . VAL A 1 262 ? 18.425 33.476 45.411 1.00 25.20 262 VAL A C 1
ATOM 1954 O O . VAL A 1 262 ? 19.499 33.028 45.013 1.00 26.16 262 VAL A O 1
ATOM 1958 N N . TYR A 1 263 ? 18.306 34.647 46.025 1.00 20.90 263 TYR A N 1
ATOM 1959 C CA . TYR A 1 263 ? 19.467 35.478 46.285 1.00 20.91 263 TYR A CA 1
ATOM 1960 C C . TYR A 1 263 ? 19.977 35.158 47.667 1.00 21.84 263 TYR A C 1
ATOM 1961 O O . TYR A 1 263 ? 19.256 35.299 48.653 1.00 22.28 263 TYR A O 1
ATOM 1970 N N . ALA A 1 264 ? 21.224 34.711 47.733 1.00 23.86 264 ALA A N 1
ATOM 1971 C CA . ALA A 1 264 ? 21.837 34.375 49.004 1.00 23.03 264 ALA A CA 1
ATOM 1972 C C . ALA A 1 264 ? 23.015 35.294 49.258 1.00 24.29 264 ALA A C 1
ATOM 1973 O O . ALA A 1 264 ? 24.111 35.077 48.735 1.00 25.32 264 ALA A O 1
ATOM 1975 N N . GLY A 1 265 ? 22.776 36.341 50.041 1.00 7.17 265 GLY A N 1
ATOM 1976 C CA . GLY A 1 265 ? 23.850 37.259 50.364 1.00 8.41 265 GLY A CA 1
ATOM 1977 C C . GLY A 1 265 ? 24.627 36.631 51.495 1.00 9.84 265 GLY A C 1
ATOM 1978 O O . GLY A 1 265 ? 24.040 36.021 52.384 1.00 8.75 265 GLY A O 1
ATOM 1979 N N . LEU A 1 266 ? 25.943 36.763 51.486 1.00 25.77 266 LEU A N 1
ATOM 1980 C CA . LEU A 1 266 ? 26.694 36.138 52.555 1.00 31.45 266 LEU A CA 1
ATOM 1981 C C . LEU A 1 266 ? 28.103 36.630 52.769 1.00 34.49 266 LEU A C 1
ATOM 1982 O O . LEU A 1 266 ? 28.689 37.282 51.906 1.00 33.59 266 LEU A O 1
ATOM 1995 N N . LEU A 1 268 ? 32.027 35.548 53.887 1.00 56.34 268 LEU A N 1
ATOM 1996 C CA . LEU A 1 268 ? 32.913 34.406 53.807 1.00 57.02 268 LEU A CA 1
ATOM 1997 C C . LEU A 1 268 ? 33.891 34.509 54.972 1.00 57.89 268 LEU A C 1
ATOM 1998 O O . LEU A 1 268 ? 34.809 35.328 54.954 1.00 58.74 268 LEU A O 1
ATOM 2003 N N . THR A 1 269 ? 33.676 33.684 55.993 1.00 42.52 269 THR A N 1
ATOM 2004 C CA . THR A 1 269 ? 34.524 33.697 57.183 1.00 43.98 269 THR A CA 1
ATOM 2005 C C . THR A 1 269 ? 35.470 32.502 57.248 1.00 45.75 269 THR A C 1
ATOM 2006 O O . THR A 1 269 ? 35.369 31.576 56.444 1.00 46.14 269 THR A O 1
ATOM 2010 N N . ARG A 1 270 ? 36.391 32.536 58.211 1.00 67.00 270 ARG A N 1
ATOM 2011 C CA . ARG A 1 270 ? 37.354 31.459 58.402 1.00 68.18 270 ARG A CA 1
ATOM 2012 C C . ARG A 1 270 ? 36.579 30.247 58.883 1.00 67.88 270 ARG A C 1
ATOM 2013 O O . ARG A 1 270 ? 36.952 29.103 58.625 1.00 69.40 270 ARG A O 1
ATOM 2021 N N . GLU A 1 271 ? 35.492 30.520 59.593 1.00 45.96 271 GLU A N 1
ATOM 2022 C CA . GLU A 1 271 ? 34.632 29.476 60.123 1.00 43.68 271 GLU A CA 1
ATOM 2023 C C . GLU A 1 271 ? 33.880 28.861 58.947 1.00 40.98 271 GLU A C 1
ATOM 2024 O O . GLU A 1 271 ? 33.433 27.710 59.003 1.00 40.33 271 GLU A O 1
ATOM 2030 N N . GLY A 1 272 ? 33.756 29.646 57.881 1.00 37.59 272 GLY A N 1
ATOM 2031 C CA . GLY A 1 272 ? 33.067 29.193 56.690 1.00 33.17 272 GLY A CA 1
ATOM 2032 C C . GLY A 1 272 ? 32.184 30.284 56.127 1.00 29.81 272 GLY A C 1
ATOM 2033 O O . GLY A 1 272 ? 32.235 31.421 56.582 1.00 29.56 272 GLY A O 1
ATOM 2034 N N . PRO A 1 273 ? 31.368 29.974 55.117 1.00 30.80 273 PRO A N 1
ATOM 2035 C CA . PRO A 1 273 ? 30.505 31.011 54.563 1.00 29.43 273 PRO A CA 1
ATOM 2036 C C . PRO A 1 273 ? 29.264 31.106 55.433 1.00 28.65 273 PRO A C 1
ATOM 2037 O O . PRO A 1 273 ? 28.793 30.098 55.961 1.00 28.97 273 PRO A O 1
ATOM 2041 N N . LYS A 1 274 ? 28.744 32.315 55.595 1.00 23.81 274 LYS A N 1
ATOM 2042 C CA . LYS A 1 274 ? 27.568 32.501 56.421 1.00 22.58 274 LYS A CA 1
ATOM 2043 C C . LYS A 1 274 ? 26.527 33.384 55.747 1.00 22.23 274 LYS A C 1
ATOM 2044 O O . LYS A 1 274 ? 26.827 34.488 55.300 1.00 22.74 274 LYS A O 1
ATOM 2050 N N . VAL A 1 275 ? 25.299 32.887 55.658 1.00 16.74 275 VAL A N 1
ATOM 2051 C CA . VAL A 1 275 ? 24.233 33.659 55.045 1.00 16.37 275 VAL A CA 1
ATOM 2052 C C . VAL A 1 275 ? 23.979 34.927 55.844 1.00 15.18 275 VAL A C 1
ATOM 2053 O O . VAL A 1 275 ? 24.002 34.918 57.075 1.00 13.30 275 VAL A O 1
ATOM 2057 N N . LEU A 1 276 ? 23.752 36.025 55.140 1.00 29.08 276 LEU A N 1
ATOM 2058 C CA . LEU A 1 276 ? 23.460 37.284 55.801 1.00 30.26 276 LEU A CA 1
ATOM 2059 C C . LEU A 1 276 ? 21.984 37.562 55.589 1.00 31.26 276 LEU A C 1
ATOM 2060 O O . LEU A 1 276 ? 21.275 37.944 56.525 1.00 32.98 276 LEU A O 1
ATOM 2065 N N . GLU A 1 277 ? 21.524 37.344 54.357 1.00 21.31 277 GLU A N 1
ATOM 2066 C CA . GLU A 1 277 ? 20.126 37.548 54.013 1.00 22.93 277 GLU A CA 1
ATOM 2067 C C . GLU A 1 277 ? 19.724 36.791 52.760 1.00 20.68 277 GLU A C 1
ATOM 2068 O O . GLU A 1 277 ? 20.523 36.618 51.840 1.00 19.80 277 GLU A O 1
ATOM 2074 N N . PHE A 1 278 ? 18.476 36.338 52.742 1.00 22.33 278 PHE A N 1
ATOM 2075 C CA . PHE A 1 278 ? 17.910 35.624 51.606 1.00 21.19 278 PHE A CA 1
ATOM 2076 C C . PHE A 1 278 ? 16.950 36.565 50.864 1.00 21.25 278 PHE A C 1
ATOM 2077 O O . PHE A 1 278 ? 16.274 37.382 51.485 1.00 21.30 278 PHE A O 1
ATOM 2085 N N . ASN A 1 279 ? 16.902 36.455 49.537 1.00 40.09 279 ASN A N 1
ATOM 2086 C CA . ASN A 1 279 ? 16.011 37.277 48.715 1.00 39.66 279 ASN A CA 1
ATOM 2087 C C . ASN A 1 279 ? 15.403 36.397 47.634 1.00 38.23 279 ASN A C 1
ATOM 2088 O O . ASN A 1 279 ? 15.918 35.315 47.368 1.00 38.71 279 ASN A O 1
ATOM 2093 N N . ALA A 1 280 ? 14.320 36.852 47.007 1.00 16.94 280 ALA A N 1
ATOM 2094 C CA . ALA A 1 280 ? 13.641 36.037 45.999 1.00 13.60 280 ALA A CA 1
ATOM 2095 C C . ALA A 1 280 ? 13.738 36.501 44.555 1.00 12.94 280 ALA A C 1
ATOM 2096 O O . ALA A 1 280 ? 12.795 36.347 43.787 1.00 13.55 280 ALA A O 1
ATOM 2098 N N . ARG A 1 281 ? 14.882 37.042 44.168 1.00 13.48 281 ARG A N 1
ATOM 2099 C CA . ARG A 1 281 ? 15.030 37.516 42.808 1.00 14.41 281 ARG A CA 1
ATOM 2100 C C . ARG A 1 281 ? 16.468 37.892 42.497 1.00 14.44 281 ARG A C 1
ATOM 2101 O O . ARG A 1 281 ? 17.270 38.092 43.403 1.00 16.28 281 ARG A O 1
ATOM 2109 N N . PHE A 1 282 ? 16.796 37.978 41.214 1.00 15.87 282 PHE A N 1
ATOM 2110 C CA . PHE A 1 282 ? 18.137 38.369 40.816 1.00 17.50 282 PHE A CA 1
ATOM 2111 C C . PHE A 1 282 ? 18.376 39.729 41.430 1.00 17.55 282 PHE A C 1
ATOM 2112 O O . PHE A 1 282 ? 17.528 40.607 41.320 1.00 19.43 282 PHE A O 1
ATOM 2120 N N . GLY A 1 283 ? 19.523 39.912 42.065 1.00 12.80 283 GLY A N 1
ATOM 2121 C CA . GLY A 1 283 ? 19.804 41.205 42.651 1.00 11.63 283 GLY A CA 1
ATOM 2122 C C . GLY A 1 283 ? 20.254 42.164 41.572 1.00 11.14 283 GLY A C 1
ATOM 2123 O O . GLY A 1 283 ? 20.599 41.746 40.474 1.00 8.98 283 GLY A O 1
ATOM 2124 N N . ASP A 1 284 ? 20.238 43.454 41.881 1.00 32.21 284 ASP A N 1
ATOM 2125 C CA . ASP A 1 284 ? 20.675 44.488 40.943 1.00 31.46 284 ASP A CA 1
ATOM 2126 C C . ASP A 1 284 ? 21.818 45.211 41.634 1.00 30.13 284 ASP A C 1
ATOM 2127 O O . ASP A 1 284 ? 21.684 45.636 42.777 1.00 30.50 284 ASP A O 1
ATOM 2132 N N . PRO A 1 285 ? 22.946 45.399 40.941 1.00 15.66 285 PRO A N 1
ATOM 2133 C CA . PRO A 1 285 ? 23.236 44.999 39.567 1.00 14.70 285 PRO A CA 1
ATOM 2134 C C . PRO A 1 285 ? 23.788 43.587 39.389 1.00 14.92 285 PRO A C 1
ATOM 2135 O O . PRO A 1 285 ? 24.452 43.301 38.399 1.00 14.74 285 PRO A O 1
ATOM 2139 N N . GLU A 1 286 ? 23.523 42.705 40.339 1.00 25.30 286 GLU A N 1
ATOM 2140 C CA . GLU A 1 286 ? 24.002 41.329 40.230 1.00 27.42 286 GLU A CA 1
ATOM 2141 C C . GLU A 1 286 ? 23.692 40.780 38.836 1.00 26.05 286 GLU A C 1
ATOM 2142 O O . GLU A 1 286 ? 24.583 40.332 38.122 1.00 26.29 286 GLU A O 1
ATOM 2148 N N . ALA A 1 287 ? 22.416 40.828 38.459 1.00 16.46 287 ALA A N 1
ATOM 2149 C CA . ALA A 1 287 ? 21.952 40.337 37.168 1.00 14.64 287 ALA A CA 1
ATOM 2150 C C . ALA A 1 287 ? 22.758 40.824 35.965 1.00 14.42 287 ALA A C 1
ATOM 2151 O O . ALA A 1 287 ? 23.140 40.031 35.104 1.00 14.29 287 ALA A O 1
ATOM 2153 N N . GLN A 1 288 ? 23.011 42.129 35.914 1.00 4.66 288 GLN A N 1
ATOM 2154 C CA . GLN A 1 288 ? 23.739 42.743 34.811 1.00 5.40 288 GLN A CA 1
ATOM 2155 C C . GLN A 1 288 ? 25.143 42.192 34.584 1.00 7.23 288 GLN A C 1
ATOM 2156 O O . GLN A 1 288 ? 25.699 42.332 33.495 1.00 6.60 288 GLN A O 1
ATOM 2162 N N . ALA A 1 289 ? 25.725 41.566 35.598 1.00 21.64 289 ALA A N 1
ATOM 2163 C CA . ALA A 1 289 ? 27.066 41.013 35.444 1.00 23.52 289 ALA A CA 1
ATOM 2164 C C . ALA A 1 289 ? 27.062 39.532 35.042 1.00 23.72 289 ALA A C 1
ATOM 2165 O O . ALA A 1 289 ? 27.990 39.063 34.381 1.00 25.00 289 ALA A O 1
ATOM 2167 N N . LEU A 1 290 ? 26.018 38.807 35.429 1.00 12.65 290 LEU A N 1
ATOM 2168 C CA . LEU A 1 290 ? 25.915 37.382 35.128 1.00 14.37 290 LEU A CA 1
ATOM 2169 C C . LEU A 1 290 ? 25.269 37.034 33.780 1.00 16.57 290 LEU A C 1
ATOM 2170 O O . LEU A 1 290 ? 25.818 36.244 33.013 1.00 17.60 290 LEU A O 1
ATOM 2175 N N . LEU A 1 291 ? 24.110 37.625 33.497 1.00 13.47 291 LEU A N 1
ATOM 2176 C CA . LEU A 1 291 ? 23.385 37.358 32.262 1.00 13.51 291 LEU A CA 1
ATOM 2177 C C . LEU A 1 291 ? 24.200 37.437 30.980 1.00 15.91 291 LEU A C 1
ATOM 2178 O O . LEU A 1 291 ? 23.860 36.791 29.998 1.00 15.87 291 LEU A O 1
ATOM 2183 N N . PRO A 1 292 ? 25.257 38.259 30.939 1.00 30.21 292 PRO A N 1
ATOM 2184 C CA . PRO A 1 292 ? 25.936 38.197 29.641 1.00 30.68 292 PRO A CA 1
ATOM 2185 C C . PRO A 1 292 ? 26.836 36.953 29.569 1.00 30.47 292 PRO A C 1
ATOM 2186 O O . PRO A 1 292 ? 27.163 36.469 28.488 1.00 32.31 292 PRO A O 1
ATOM 2190 N N . LEU A 1 293 ? 27.203 36.422 30.730 1.00 22.28 293 LEU A N 1
ATOM 2191 C CA . LEU A 1 293 ? 28.039 35.228 30.799 1.00 23.46 293 LEU A CA 1
ATOM 2192 C C . LEU A 1 293 ? 27.232 33.933 30.689 1.00 24.55 293 LEU A C 1
ATOM 2193 O O . LEU A 1 293 ? 27.810 32.873 30.473 1.00 26.46 293 LEU A O 1
ATOM 2198 N N . LEU A 1 294 ? 25.910 34.016 30.839 1.00 29.91 294 LEU A N 1
ATOM 2199 C CA . LEU A 1 294 ? 25.036 32.837 30.781 1.00 30.15 294 LEU A CA 1
ATOM 2200 C C . LEU A 1 294 ? 24.781 32.312 29.364 1.00 32.03 294 LEU A C 1
ATOM 2201 O O . LEU A 1 294 ? 24.351 33.054 28.479 1.00 34.04 294 LEU A O 1
ATOM 2206 N N . GLU A 1 295 ? 25.023 31.018 29.167 1.00 22.28 295 GLU A N 1
ATOM 2207 C CA . GLU A 1 295 ? 24.846 30.380 27.864 1.00 23.48 295 GLU A CA 1
ATOM 2208 C C . GLU A 1 295 ? 23.422 29.940 27.557 1.00 21.41 295 GLU A C 1
ATOM 2209 O O . GLU A 1 295 ? 22.946 30.117 26.438 1.00 21.06 295 GLU A O 1
ATOM 2215 N N . ASN A 1 296 ? 22.755 29.356 28.550 1.00 26.12 296 ASN A N 1
ATOM 2216 C CA . ASN A 1 296 ? 21.393 28.859 28.382 1.00 24.35 296 ASN A CA 1
ATOM 2217 C C . ASN A 1 296 ? 20.464 29.899 27.768 1.00 24.22 296 ASN A C 1
ATOM 2218 O O . ASN A 1 296 ? 20.707 31.097 27.853 1.00 23.80 296 ASN A O 1
ATOM 2223 N N . ASP A 1 297 ? 19.402 29.419 27.134 1.00 24.75 297 ASP A N 1
ATOM 2224 C CA . ASP A 1 297 ? 18.398 30.293 26.563 1.00 24.84 297 ASP A CA 1
ATOM 2225 C C . ASP A 1 297 ? 17.565 30.658 27.785 1.00 24.49 297 ASP A C 1
ATOM 2226 O O . ASP A 1 297 ? 16.980 29.777 28.427 1.00 25.77 297 ASP A O 1
ATOM 2231 N N . LEU A 1 298 ? 17.530 31.945 28.118 1.00 35.75 298 LEU A N 1
ATOM 2232 C CA . LEU A 1 298 ? 16.797 32.418 29.286 1.00 33.39 298 LEU A CA 1
ATOM 2233 C C . LEU A 1 298 ? 15.332 32.008 29.325 1.00 31.98 298 LEU A C 1
ATOM 2234 O O . LEU A 1 298 ? 14.802 31.691 30.399 1.00 33.05 298 LEU A O 1
ATOM 2239 N N . VAL A 1 299 ? 14.674 32.022 28.169 1.00 10.56 299 VAL A N 1
ATOM 2240 C CA . VAL A 1 299 ? 13.275 31.638 28.107 1.00 9.69 299 VAL A CA 1
ATOM 2241 C C . VAL A 1 299 ? 13.160 30.165 28.462 1.00 9.80 299 VAL A C 1
ATOM 2242 O O . VAL A 1 299 ? 12.374 29.775 29.327 1.00 9.71 299 VAL A O 1
ATOM 2246 N N . GLU A 1 300 ? 13.958 29.350 27.786 1.00 9.41 300 GLU A N 1
ATOM 2247 C CA . GLU A 1 300 ? 13.972 27.922 28.032 1.00 11.17 300 GLU A CA 1
ATOM 2248 C C . GLU A 1 300 ? 14.277 27.661 29.499 1.00 11.48 300 GLU A C 1
ATOM 2249 O O . GLU A 1 300 ? 13.629 26.832 30.140 1.00 11.89 300 GLU A O 1
ATOM 2255 N N . LEU A 1 301 ? 15.261 28.371 30.038 1.00 15.14 301 LEU A N 1
ATOM 2256 C CA . LEU A 1 301 ? 15.632 28.158 31.426 1.00 16.62 301 LEU A CA 1
ATOM 2257 C C . LEU A 1 301 ? 14.470 28.496 32.341 1.00 18.18 301 LEU A C 1
ATOM 2258 O O . LEU A 1 301 ? 14.105 27.710 33.218 1.00 18.95 301 LEU A O 1
ATOM 2263 N N . ALA A 1 302 ? 13.889 29.672 32.123 1.00 20.46 302 ALA A N 1
ATOM 2264 C CA . ALA A 1 302 ? 12.762 30.145 32.917 1.00 20.28 302 ALA A CA 1
ATOM 2265 C C . ALA A 1 302 ? 11.652 29.102 32.986 1.00 21.69 302 ALA A C 1
ATOM 2266 O O . ALA A 1 302 ? 11.199 28.718 34.068 1.00 22.49 302 ALA A O 1
ATOM 2268 N N . LEU A 1 303 ? 11.215 28.652 31.814 1.00 17.55 303 LEU A N 1
ATOM 2269 C CA . LEU A 1 303 ? 10.157 27.659 31.718 1.00 17.40 303 LEU A CA 1
ATOM 2270 C C . LEU A 1 303 ? 10.413 26.469 32.623 1.00 17.07 303 LEU A C 1
ATOM 2271 O O . LEU A 1 303 ? 9.515 26.040 33.347 1.00 15.06 303 LEU A O 1
ATOM 2276 N N . ARG A 1 304 ? 11.639 25.950 32.597 1.00 17.18 304 ARG A N 1
ATOM 2277 C CA . ARG A 1 304 ? 11.975 24.796 33.421 1.00 20.28 304 ARG A CA 1
ATOM 2278 C C . ARG A 1 304 ? 11.633 25.097 34.867 1.00 19.23 304 ARG A C 1
ATOM 2279 O O . ARG A 1 304 ? 10.924 24.334 35.516 1.00 18.87 304 ARG A O 1
ATOM 2287 N N . VAL A 1 305 ? 12.126 26.224 35.362 1.00 29.35 305 VAL A N 1
ATOM 2288 C CA . VAL A 1 305 ? 11.876 26.625 36.739 1.00 27.85 305 VAL A CA 1
ATOM 2289 C C . VAL A 1 305 ? 10.395 26.686 37.105 1.00 27.63 305 VAL A C 1
ATOM 2290 O O . VAL A 1 305 ? 9.971 26.114 38.104 1.00 28.75 305 VAL A O 1
ATOM 2294 N N . ALA A 1 306 ? 9.621 27.384 36.286 1.00 9.50 306 ALA A N 1
ATOM 2295 C CA . ALA A 1 306 ? 8.193 27.554 36.509 1.00 9.52 306 ALA A CA 1
ATOM 2296 C C . ALA A 1 306 ? 7.384 26.271 36.348 1.00 10.30 306 ALA A C 1
ATOM 2297 O O . ALA A 1 306 ? 6.340 26.114 36.971 1.00 8.61 306 ALA A O 1
ATOM 2299 N N . GLU A 1 307 ? 7.861 25.359 35.510 1.00 17.12 307 GLU A N 1
ATOM 2300 C CA . GLU A 1 307 ? 7.164 24.106 35.293 1.00 21.85 307 GLU A CA 1
ATOM 2301 C C . GLU A 1 307 ? 7.727 22.999 36.176 1.00 24.18 307 GLU A C 1
ATOM 2302 O O . GLU A 1 307 ? 7.155 21.913 36.269 1.00 25.51 307 GLU A O 1
ATOM 2308 N N . GLY A 1 308 ? 8.845 23.282 36.837 1.00 41.47 308 GLY A N 1
ATOM 2309 C CA . GLY A 1 308 ? 9.451 22.303 37.722 1.00 43.63 308 GLY A CA 1
ATOM 2310 C C . GLY A 1 308 ? 10.214 21.198 37.020 1.00 44.72 308 GLY A C 1
ATOM 2311 O O . GLY A 1 308 ? 10.058 20.023 37.348 1.00 45.54 308 GLY A O 1
ATOM 2312 N N . ARG A 1 309 ? 11.047 21.577 36.060 1.00 33.99 309 ARG A N 1
ATOM 2313 C CA . ARG A 1 309 ? 11.841 20.623 35.298 1.00 33.61 309 ARG A CA 1
ATOM 2314 C C . ARG A 1 309 ? 13.286 21.089 35.304 1.00 33.14 309 ARG A C 1
ATOM 2315 O O . ARG A 1 309 ? 14.003 20.926 34.320 1.00 34.61 309 ARG A O 1
ATOM 2323 N N . LEU A 1 310 ? 13.721 21.667 36.414 1.00 28.62 310 LEU A N 1
ATOM 2324 C CA . LEU A 1 310 ? 15.079 22.177 36.484 1.00 26.95 310 LEU A CA 1
ATOM 2325 C C . LEU A 1 310 ? 16.131 21.084 36.546 1.00 26.74 310 LEU A C 1
ATOM 2326 O O . LEU A 1 310 ? 17.255 21.270 36.069 1.00 27.27 310 LEU A O 1
ATOM 2331 N N . ALA A 1 311 ? 15.763 19.948 37.130 1.00 23.11 311 ALA A N 1
ATOM 2332 C CA . ALA A 1 311 ? 16.676 18.819 37.274 1.00 22.33 311 ALA A CA 1
ATOM 2333 C C . ALA A 1 311 ? 17.240 18.324 35.949 1.00 22.91 311 ALA A C 1
ATOM 2334 O O . ALA A 1 311 ? 18.280 17.665 35.919 1.00 21.30 311 ALA A O 1
ATOM 2336 N N . GLY A 1 312 ? 16.557 18.637 34.855 1.00 29.88 312 GLY A N 1
ATOM 2337 C CA . GLY A 1 312 ? 17.029 18.198 33.558 1.00 31.77 312 GLY A CA 1
ATOM 2338 C C . GLY A 1 312 ? 17.823 19.249 32.810 1.00 34.26 312 GLY A C 1
ATOM 2339 O O . GLY A 1 312 ? 17.750 19.300 31.581 1.00 34.75 312 GLY A O 1
ATOM 2340 N N . THR A 1 313 ? 18.578 20.087 33.523 1.00 36.25 313 THR A N 1
ATOM 2341 C CA . THR A 1 313 ? 19.370 21.124 32.857 1.00 38.59 313 THR A CA 1
ATOM 2342 C C . THR A 1 313 ? 20.744 21.323 33.493 1.00 40.03 313 THR A C 1
ATOM 2343 O O . THR A 1 313 ? 21.033 20.781 34.557 1.00 39.88 313 THR A O 1
ATOM 2347 N N . ARG A 1 314 ? 21.590 22.101 32.823 1.00 30.21 314 ARG A N 1
ATOM 2348 C CA . ARG A 1 314 ? 22.941 22.383 33.299 1.00 32.89 314 ARG A CA 1
ATOM 2349 C C . ARG A 1 314 ? 23.394 23.773 32.833 1.00 32.19 314 ARG A C 1
ATOM 2350 O O . ARG A 1 314 ? 23.674 23.981 31.649 1.00 34.05 314 ARG A O 1
ATOM 2358 N N . LEU A 1 315 ? 23.467 24.721 33.762 1.00 24.80 315 LEU A N 1
ATOM 2359 C CA . LEU A 1 315 ? 23.896 26.081 33.432 1.00 21.55 315 LEU A CA 1
ATOM 2360 C C . LEU A 1 315 ? 25.282 26.058 32.807 1.00 20.10 315 LEU A C 1
ATOM 2361 O O . LEU A 1 315 ? 26.204 25.427 33.328 1.00 20.27 315 LEU A O 1
ATOM 2366 N N . SER A 1 316 ? 25.421 26.747 31.685 1.00 21.76 316 SER A N 1
ATOM 2367 C CA . SER A 1 316 ? 26.696 26.814 31.001 1.00 21.16 316 SER A CA 1
ATOM 2368 C C . SER A 1 316 ? 27.066 28.288 30.924 1.00 20.68 316 SER A C 1
ATOM 2369 O O . SER A 1 316 ? 26.196 29.140 30.725 1.00 20.51 316 SER A O 1
ATOM 2372 N N . TRP A 1 317 ? 28.345 28.599 31.094 1.00 17.74 317 TRP A N 1
ATOM 2373 C CA . TRP A 1 317 ? 28.775 29.992 31.035 1.00 18.92 317 TRP A CA 1
ATOM 2374 C C . TRP A 1 317 ? 29.903 30.208 30.027 1.00 20.63 317 TRP A C 1
ATOM 2375 O O . TRP A 1 317 ? 30.523 29.252 29.565 1.00 22.13 317 TRP A O 1
ATOM 2386 N N . LYS A 1 318 ? 30.163 31.464 29.679 1.00 28.39 318 LYS A N 1
ATOM 2387 C CA . LYS A 1 318 ? 31.236 31.765 28.741 1.00 31.70 318 LYS A CA 1
ATOM 2388 C C . LYS A 1 318 ? 32.583 31.622 29.444 1.00 32.92 318 LYS A C 1
ATOM 2389 O O . LYS A 1 318 ? 32.635 31.405 30.653 1.00 32.33 318 LYS A O 1
ATOM 2395 N N . GLU A 1 319 ? 33.668 31.732 28.685 1.00 106.20 319 GLU A N 1
ATOM 2396 C CA . GLU A 1 319 ? 35.005 31.609 29.249 1.00 107.94 319 GLU A CA 1
ATOM 2397 C C . GLU A 1 319 ? 35.621 32.971 29.542 1.00 106.72 319 GLU A C 1
ATOM 2398 O O . GLU A 1 319 ? 36.645 33.328 28.964 1.00 110.96 319 GLU A O 1
ATOM 2404 N N . GLY A 1 320 ? 34.999 33.727 30.443 1.00 28.57 320 GLY A N 1
ATOM 2405 C CA . GLY A 1 320 ? 35.518 35.042 30.786 1.00 23.44 320 GLY A CA 1
ATOM 2406 C C . GLY A 1 320 ? 34.933 35.705 32.028 1.00 19.26 320 GLY A C 1
ATOM 2407 O O . GLY A 1 320 ? 34.640 35.043 33.030 1.00 18.57 320 GLY A O 1
ATOM 2408 N N . ALA A 1 321 ? 34.772 37.026 31.962 1.00 18.90 321 ALA A N 1
ATOM 2409 C CA . ALA A 1 321 ? 34.224 37.783 33.080 1.00 15.41 321 ALA A CA 1
ATOM 2410 C C . ALA A 1 321 ? 33.470 39.034 32.645 1.00 14.07 321 ALA A C 1
ATOM 2411 O O . ALA A 1 321 ? 33.619 39.515 31.513 1.00 9.98 321 ALA A O 1
ATOM 2413 N N . ALA A 1 322 ? 32.658 39.551 33.565 1.00 25.15 322 ALA A N 1
ATOM 2414 C CA . ALA A 1 322 ? 31.863 40.754 33.336 1.00 23.83 322 ALA A CA 1
ATOM 2415 C C . ALA A 1 322 ? 31.855 41.632 34.588 1.00 22.34 322 ALA A C 1
ATOM 2416 O O . ALA A 1 322 ? 31.762 41.140 35.709 1.00 22.98 322 ALA A O 1
ATOM 2418 N N . ALA A 1 323 ? 31.956 42.935 34.388 1.00 17.06 323 ALA A N 1
ATOM 2419 C CA . ALA A 1 323 ? 31.953 43.872 35.501 1.00 18.47 323 ALA A CA 1
ATOM 2420 C C . ALA A 1 323 ? 30.987 45.018 35.209 1.00 19.27 323 ALA A C 1
ATOM 2421 O O . ALA A 1 323 ? 31.160 45.757 34.232 1.00 19.77 323 ALA A O 1
ATOM 2423 N N . CYS A 1 324 ? 29.968 45.160 36.053 1.00 19.30 324 CYS A N 1
ATOM 2424 C CA . CYS A 1 324 ? 28.974 46.216 35.885 1.00 18.24 324 CYS A CA 1
ATOM 2425 C C . CYS A 1 324 ? 29.310 47.372 36.818 1.00 16.88 324 CYS A C 1
ATOM 2426 O O . CYS A 1 324 ? 29.650 47.162 37.978 1.00 16.01 324 CYS A O 1
ATOM 2429 N N . VAL A 1 325 ? 29.228 48.592 36.308 1.00 24.64 325 VAL A N 1
ATOM 2430 C CA . VAL A 1 325 ? 29.520 49.761 37.121 1.00 23.57 325 VAL A CA 1
ATOM 2431 C C . VAL A 1 325 ? 28.323 50.688 37.065 1.00 23.96 325 VAL A C 1
ATOM 2432 O O . VAL A 1 325 ? 27.954 51.169 35.994 1.00 25.19 325 VAL A O 1
ATOM 2436 N N . VAL A 1 326 ? 27.708 50.931 38.218 1.00 16.04 326 VAL A N 1
ATOM 2437 C CA . VAL A 1 326 ? 26.545 51.801 38.267 1.00 14.90 326 VAL A CA 1
ATOM 2438 C C . VAL A 1 326 ? 26.930 53.268 38.188 1.00 15.67 326 VAL A C 1
ATOM 2439 O O . VAL A 1 326 ? 27.896 53.713 38.810 1.00 15.43 326 VAL A O 1
ATOM 2443 N N . LEU A 1 327 ? 26.166 54.012 37.400 1.00 17.15 327 LEU A N 1
ATOM 2444 C CA . LEU A 1 327 ? 26.406 55.434 37.230 1.00 20.67 327 LEU A CA 1
ATOM 2445 C C . LEU A 1 327 ? 25.200 56.186 37.770 1.00 20.32 327 LEU A C 1
ATOM 2446 O O . LEU A 1 327 ? 24.396 56.717 37.000 1.00 20.54 327 LEU A O 1
ATOM 2451 N N . ALA A 1 328 ? 25.086 56.216 39.100 1.00 17.82 328 ALA A N 1
ATOM 2452 C CA . ALA A 1 328 ? 23.982 56.887 39.789 1.00 18.22 328 ALA A CA 1
ATOM 2453 C C . ALA A 1 328 ? 23.982 58.413 39.679 1.00 19.20 328 ALA A C 1
ATOM 2454 O O . ALA A 1 328 ? 24.997 59.047 39.386 1.00 18.84 328 ALA A O 1
ATOM 2456 N N . ALA A 1 329 ? 22.819 58.993 39.929 1.00 32.84 329 ALA A N 1
ATOM 2457 C CA . ALA A 1 329 ? 22.657 60.430 39.863 1.00 35.83 329 ALA A CA 1
ATOM 2458 C C . ALA A 1 329 ? 23.164 61.098 41.140 1.00 38.17 329 ALA A C 1
ATOM 2459 O O . ALA A 1 329 ? 23.188 60.487 42.209 1.00 37.52 329 ALA A O 1
ATOM 2461 N N . PRO A 1 330 ? 23.595 62.363 41.038 1.00 54.63 330 PRO A N 1
ATOM 2462 C CA . PRO A 1 330 ? 24.081 63.070 42.224 1.00 55.45 330 PRO A CA 1
ATOM 2463 C C . PRO A 1 330 ? 22.931 63.256 43.213 1.00 55.97 330 PRO A C 1
ATOM 2464 O O . PRO A 1 330 ? 21.942 63.925 42.910 1.00 56.61 330 PRO A O 1
ATOM 2468 N N . GLY A 1 331 ? 23.062 62.650 44.389 1.00 33.26 331 GLY A N 1
ATOM 2469 C CA . GLY A 1 331 ? 22.020 62.751 45.392 1.00 32.61 331 GLY A CA 1
ATOM 2470 C C . GLY A 1 331 ? 21.587 61.366 45.831 1.00 33.22 331 GLY A C 1
ATOM 2471 O O . GLY A 1 331 ? 20.864 61.192 46.813 1.00 33.64 331 GLY A O 1
ATOM 2472 N N . TYR A 1 332 ? 22.036 60.370 45.082 1.00 46.71 332 TYR A N 1
ATOM 2473 C CA . TYR A 1 332 ? 21.723 58.979 45.378 1.00 46.26 332 TYR A CA 1
ATOM 2474 C C . TYR A 1 332 ? 22.484 58.624 46.652 1.00 46.56 332 TYR A C 1
ATOM 2475 O O . TYR A 1 332 ? 23.616 59.060 46.837 1.00 46.99 332 TYR A O 1
ATOM 2484 N N . PRO A 1 333 ? 21.875 57.843 47.554 1.00 35.62 333 PRO A N 1
ATOM 2485 C CA . PRO A 1 333 ? 20.532 57.265 47.481 1.00 37.58 333 PRO A CA 1
ATOM 2486 C C . PRO A 1 333 ? 19.481 58.008 48.305 1.00 40.15 333 PRO A C 1
ATOM 2487 O O . PRO A 1 333 ? 18.305 57.658 48.266 1.00 41.13 333 PRO A O 1
ATOM 2491 N N . GLU A 1 334 ? 19.905 59.031 49.042 1.00 32.46 334 GLU A N 1
ATOM 2492 C CA . GLU A 1 334 ? 18.993 59.803 49.887 1.00 34.79 334 GLU A CA 1
ATOM 2493 C C . GLU A 1 334 ? 17.984 60.654 49.113 1.00 34.95 334 GLU A C 1
ATOM 2494 O O . GLU A 1 334 ? 16.773 60.446 49.213 1.00 34.64 334 GLU A O 1
ATOM 2500 N N . SER A 1 335 ? 18.484 61.619 48.349 1.00 45.00 335 SER A N 1
ATOM 2501 C CA . SER A 1 335 ? 17.613 62.492 47.575 1.00 47.79 335 SER A CA 1
ATOM 2502 C C . SER A 1 335 ? 18.196 62.747 46.186 1.00 47.61 335 SER A C 1
ATOM 2503 O O . SER A 1 335 ? 18.730 63.821 45.908 1.00 47.84 335 SER A O 1
ATOM 2506 N N . PRO A 1 336 ? 18.091 61.752 45.291 1.00 50.13 336 PRO A N 1
ATOM 2507 C CA . PRO A 1 336 ? 18.598 61.825 43.916 1.00 50.02 336 PRO A CA 1
ATOM 2508 C C . PRO A 1 336 ? 18.072 62.978 43.067 1.00 51.42 336 PRO A C 1
ATOM 2509 O O . PRO A 1 336 ? 16.860 63.177 42.954 1.00 51.67 336 PRO A O 1
ATOM 2513 N N . ARG A 1 337 ? 18.999 63.724 42.466 1.00 32.19 337 ARG A N 1
ATOM 2514 C CA . ARG A 1 337 ? 18.658 64.842 41.586 1.00 32.68 337 ARG A CA 1
ATOM 2515 C C . ARG A 1 337 ? 18.189 64.237 40.269 1.00 31.83 337 ARG A C 1
ATOM 2516 O O . ARG A 1 337 ? 18.898 63.431 39.665 1.00 31.59 337 ARG A O 1
ATOM 2524 N N . LYS A 1 338 ? 17.002 64.627 39.822 1.00 66.70 338 LYS A N 1
ATOM 2525 C CA . LYS A 1 338 ? 16.447 64.089 38.585 1.00 66.95 338 LYS A CA 1
ATOM 2526 C C . LYS A 1 338 ? 16.670 64.999 37.385 1.00 66.49 338 LYS A C 1
ATOM 2527 O O . LYS A 1 338 ? 17.353 66.019 37.480 1.00 66.81 338 LYS A O 1
ATOM 2533 N N . GLY A 1 339 ? 16.099 64.603 36.251 1.00 33.85 339 GLY A N 1
ATOM 2534 C CA . GLY A 1 339 ? 16.209 65.393 35.033 1.00 32.75 339 GLY A CA 1
ATOM 2535 C C . GLY A 1 339 ? 17.543 65.451 34.305 1.00 32.43 339 GLY A C 1
ATOM 2536 O O . GLY A 1 339 ? 17.560 65.629 33.088 1.00 31.74 339 GLY A O 1
ATOM 2537 N N . ILE A 1 340 ? 18.648 65.305 35.037 1.00 67.17 340 ILE A N 1
ATOM 2538 C CA . ILE A 1 340 ? 19.994 65.367 34.455 1.00 68.55 340 ILE A CA 1
ATOM 2539 C C . ILE A 1 340 ? 20.062 64.877 33.014 1.00 69.80 340 ILE A C 1
ATOM 2540 O O . ILE A 1 340 ? 20.148 63.675 32.765 1.00 69.77 340 ILE A O 1
ATOM 2545 N N . PRO A 1 341 ? 20.021 65.802 32.041 1.00 75.38 341 PRO A N 1
ATOM 2546 C CA . PRO A 1 341 ? 20.093 65.377 30.641 1.00 75.32 341 PRO A CA 1
ATOM 2547 C C . PRO A 1 341 ? 21.462 64.761 30.373 1.00 74.20 341 PRO A C 1
ATOM 2548 O O . PRO A 1 341 ? 22.498 65.374 30.634 1.00 74.60 341 PRO A O 1
ATOM 2552 N N . LEU A 1 342 ? 21.460 63.538 29.862 1.00 37.47 342 LEU A N 1
ATOM 2553 C CA . LEU A 1 342 ? 22.697 62.841 29.587 1.00 35.91 342 LEU A CA 1
ATOM 2554 C C . LEU A 1 342 ? 22.696 62.269 28.177 1.00 34.92 342 LEU A C 1
ATOM 2555 O O . LEU A 1 342 ? 21.643 62.087 27.570 1.00 33.91 342 LEU A O 1
ATOM 2560 N N . HIS A 1 343 ? 23.894 61.987 27.675 1.00 44.49 343 HIS A N 1
ATOM 2561 C CA . HIS A 1 343 ? 24.099 61.418 26.346 1.00 44.32 343 HIS A CA 1
ATOM 2562 C C . HIS A 1 343 ? 24.964 60.169 26.523 1.00 43.52 343 HIS A C 1
ATOM 2563 O O . HIS A 1 343 ? 25.960 60.198 27.249 1.00 44.26 343 HIS A O 1
ATOM 2570 N N . VAL A 1 344 ? 24.581 59.071 25.880 1.00 26.31 344 VAL A N 1
ATOM 2571 C CA . VAL A 1 344 ? 25.358 57.841 25.973 1.00 25.14 344 VAL A CA 1
ATOM 2572 C C . VAL A 1 344 ? 25.643 57.326 24.573 1.00 25.98 344 VAL A C 1
ATOM 2573 O O . VAL A 1 344 ? 24.753 56.854 23.866 1.00 24.23 344 VAL A O 1
ATOM 2577 N N . PRO A 1 345 ? 26.906 57.452 24.142 1.00 44.74 345 PRO A N 1
ATOM 2578 C CA . PRO A 1 345 ? 27.367 57.015 22.825 1.00 45.29 345 PRO A CA 1
ATOM 2579 C C . PRO A 1 345 ? 27.504 55.509 22.689 1.00 47.21 345 PRO A C 1
ATOM 2580 O O . PRO A 1 345 ? 27.648 54.795 23.680 1.00 46.60 345 PRO A O 1
ATOM 2584 N N . GLU A 1 346 ? 27.452 55.032 21.449 1.00 54.89 346 GLU A N 1
ATOM 2585 C CA . GLU A 1 346 ? 27.581 53.607 21.176 1.00 56.61 346 GLU A CA 1
ATOM 2586 C C . GLU A 1 346 ? 28.828 53.060 21.836 1.00 57.73 346 GLU A C 1
ATOM 2587 O O . GLU A 1 346 ? 29.921 53.595 21.666 1.00 58.64 346 GLU A O 1
ATOM 2593 N N . PRO A 1 347 ? 28.678 51.986 22.616 1.00 41.26 347 PRO A N 1
ATOM 2594 C CA . PRO A 1 347 ? 29.814 51.372 23.304 1.00 41.82 347 PRO A CA 1
ATOM 2595 C C . PRO A 1 347 ? 30.660 50.498 22.379 1.00 41.64 347 PRO A C 1
ATOM 2596 O O . PRO A 1 347 ? 30.141 49.861 21.459 1.00 41.43 347 PRO A O 1
ATOM 2600 N N . PRO A 1 348 ? 31.985 50.477 22.602 1.00 42.81 348 PRO A N 1
ATOM 2601 C CA . PRO A 1 348 ? 32.906 49.675 21.791 1.00 42.81 348 PRO A CA 1
ATOM 2602 C C . PRO A 1 348 ? 32.707 48.198 22.092 1.00 42.25 348 PRO A C 1
ATOM 2603 O O . PRO A 1 348 ? 32.120 47.840 23.115 1.00 42.19 348 PRO A O 1
ATOM 2607 N N . GLU A 1 349 ? 33.187 47.341 21.203 1.00 58.07 349 GLU A N 1
ATOM 2608 C CA . GLU A 1 349 ? 33.080 45.906 21.418 1.00 57.45 349 GLU A CA 1
ATOM 2609 C C . GLU A 1 349 ? 33.602 45.638 22.824 1.00 55.56 349 GLU A C 1
ATOM 2610 O O . GLU A 1 349 ? 34.621 46.201 23.225 1.00 55.24 349 GLU A O 1
ATOM 2616 N N . GLY A 1 350 ? 32.897 44.801 23.579 1.00 38.74 350 GLY A N 1
ATOM 2617 C CA . GLY A 1 350 ? 33.344 44.482 24.926 1.00 36.03 350 GLY A CA 1
ATOM 2618 C C . GLY A 1 350 ? 32.711 45.306 26.032 1.00 34.00 350 GLY A C 1
ATOM 2619 O O . GLY A 1 350 ? 33.028 45.126 27.209 1.00 34.23 350 GLY A O 1
ATOM 2620 N N . VAL A 1 351 ? 31.823 46.219 25.663 1.00 35.70 351 VAL A N 1
ATOM 2621 C CA . VAL A 1 351 ? 31.153 47.048 26.650 1.00 33.21 351 VAL A CA 1
ATOM 2622 C C . VAL A 1 351 ? 29.673 47.131 26.340 1.00 31.19 351 VAL A C 1
ATOM 2623 O O . VAL A 1 351 ? 29.286 47.613 25.278 1.00 31.08 351 VAL A O 1
ATOM 2627 N N . LEU A 1 352 ? 28.860 46.637 27.271 1.00 30.68 352 LEU A N 1
ATOM 2628 C CA . LEU A 1 352 ? 27.406 46.651 27.149 1.00 25.90 352 LEU A CA 1
ATOM 2629 C C . LEU A 1 352 ? 26.895 47.782 28.022 1.00 22.15 352 LEU A C 1
ATOM 2630 O O . LEU A 1 352 ? 27.429 48.026 29.095 1.00 20.57 352 LEU A O 1
ATOM 2635 N N . VAL A 1 353 ? 25.861 48.471 27.570 1.00 16.97 353 VAL A N 1
ATOM 2636 C CA . VAL A 1 353 ? 25.315 49.563 28.348 1.00 14.61 353 VAL A CA 1
ATOM 2637 C C . VAL A 1 353 ? 23.843 49.375 28.655 1.00 15.19 353 VAL A C 1
ATOM 2638 O O . VAL A 1 353 ? 23.007 49.394 27.754 1.00 14.97 353 VAL A O 1
ATOM 2642 N N . PHE A 1 354 ? 23.530 49.187 29.932 1.00 21.94 354 PHE A N 1
ATOM 2643 C CA . PHE A 1 354 ? 22.149 49.009 30.352 1.00 20.17 354 PHE A CA 1
ATOM 2644 C C . PHE A 1 354 ? 21.623 50.271 31.030 1.00 20.18 354 PHE A C 1
ATOM 2645 O O . PHE A 1 354 ? 22.386 51.028 31.636 1.00 19.64 354 PHE A O 1
ATOM 2653 N N . HIS A 1 355 ? 20.319 50.503 30.910 1.00 22.60 355 HIS A N 1
ATOM 2654 C CA . HIS A 1 355 ? 19.701 51.657 31.545 1.00 25.33 355 HIS A CA 1
ATOM 2655 C C . HIS A 1 355 ? 19.007 51.201 32.824 1.00 27.68 355 HIS A C 1
ATOM 2656 O O . HIS A 1 355 ? 18.331 50.174 32.824 1.00 29.56 355 HIS A O 1
ATOM 2663 N N . ALA A 1 356 ? 19.188 51.948 33.913 1.00 33.35 356 ALA A N 1
ATOM 2664 C CA . ALA A 1 356 ? 18.572 51.603 35.196 1.00 36.58 356 ALA A CA 1
ATOM 2665 C C . ALA A 1 356 ? 17.598 52.674 35.684 1.00 38.53 356 ALA A C 1
ATOM 2666 O O . ALA A 1 356 ? 16.930 52.501 36.707 1.00 40.41 356 ALA A O 1
ATOM 2668 N N . GLY A 1 357 ? 17.532 53.783 34.952 1.00 21.59 357 GLY A N 1
ATOM 2669 C CA . GLY A 1 357 ? 16.646 54.872 35.318 1.00 22.74 357 GLY A CA 1
ATOM 2670 C C . GLY A 1 357 ? 16.776 56.005 34.320 1.00 24.09 357 GLY A C 1
ATOM 2671 O O . GLY A 1 357 ? 17.359 57.047 34.613 1.00 23.31 357 GLY A O 1
ATOM 2672 N N . THR A 1 358 ? 16.223 55.809 33.132 1.00 35.21 358 THR A N 1
ATOM 2673 C CA . THR A 1 358 ? 16.320 56.828 32.101 1.00 38.86 358 THR A CA 1
ATOM 2674 C C . THR A 1 358 ? 14.984 57.075 31.408 1.00 40.48 358 THR A C 1
ATOM 2675 O O . THR A 1 358 ? 14.245 56.129 31.129 1.00 41.89 358 THR A O 1
ATOM 2679 N N . ARG A 1 359 ? 14.679 58.346 31.139 1.00 34.28 359 ARG A N 1
ATOM 2680 C CA . ARG A 1 359 ? 13.439 58.723 30.451 1.00 37.57 359 ARG A CA 1
ATOM 2681 C C . ARG A 1 359 ? 13.679 59.678 29.283 1.00 40.59 359 ARG A C 1
ATOM 2682 O O . ARG A 1 359 ? 14.722 60.330 29.194 1.00 40.45 359 ARG A O 1
ATOM 2690 N N . ARG A 1 360 ? 12.704 59.739 28.379 1.00 47.01 360 ARG A N 1
ATOM 2691 C CA . ARG A 1 360 ? 12.760 60.616 27.213 1.00 50.07 360 ARG A CA 1
ATOM 2692 C C . ARG A 1 360 ? 11.733 61.726 27.421 1.00 51.92 360 ARG A C 1
ATOM 2693 O O . ARG A 1 360 ? 10.533 61.457 27.453 1.00 52.23 360 ARG A O 1
ATOM 2701 N N . GLU A 1 361 ? 12.197 62.964 27.579 1.00 96.35 361 GLU A N 1
ATOM 2702 C CA . GLU A 1 361 ? 11.291 64.093 27.781 1.00 99.18 361 GLU A CA 1
ATOM 2703 C C . GLU A 1 361 ? 10.917 64.743 26.449 1.00 100.72 361 GLU A C 1
ATOM 2704 O O . GLU A 1 361 ? 10.509 65.908 26.395 1.00 101.90 361 GLU A O 1
ATOM 2710 N N . GLY A 1 362 ? 11.053 63.965 25.377 1.00 90.13 362 GLY A N 1
ATOM 2711 C CA . GLY A 1 362 ? 10.737 64.435 24.041 1.00 89.74 362 GLY A CA 1
ATOM 2712 C C . GLY A 1 362 ? 11.543 63.638 23.040 1.00 89.30 362 GLY A C 1
ATOM 2713 O O . GLY A 1 362 ? 11.152 62.544 22.633 1.00 89.26 362 GLY A O 1
ATOM 2714 N N . GLY A 1 363 ? 12.681 64.193 22.643 1.00 135.73 363 GLY A N 1
ATOM 2715 C CA . GLY A 1 363 ? 13.549 63.515 21.703 1.00 133.85 363 GLY A CA 1
ATOM 2716 C C . GLY A 1 363 ? 14.840 63.173 22.413 1.00 133.32 363 GLY A C 1
ATOM 2717 O O . GLY A 1 363 ? 15.530 62.219 22.051 1.00 132.39 363 GLY A O 1
ATOM 2718 N N . ARG A 1 364 ? 15.162 63.964 23.434 1.00 77.13 364 ARG A N 1
ATOM 2719 C CA . ARG A 1 364 ? 16.370 63.757 24.222 1.00 74.42 364 ARG A CA 1
ATOM 2720 C C . ARG A 1 364 ? 16.151 62.767 25.351 1.00 69.82 364 ARG A C 1
ATOM 2721 O O . ARG A 1 364 ? 15.025 62.499 25.766 1.00 68.22 364 ARG A O 1
ATOM 2729 N N . LEU A 1 365 ? 17.260 62.243 25.848 1.00 52.23 365 LEU A N 1
ATOM 2730 C CA . LEU A 1 365 ? 17.262 61.276 26.927 1.00 47.17 365 LEU A CA 1
ATOM 2731 C C . LEU A 1 365 ? 17.641 61.977 28.238 1.00 43.74 365 LEU A C 1
ATOM 2732 O O . LEU A 1 365 ? 18.545 62.814 28.259 1.00 43.57 365 LEU A O 1
ATOM 2737 N N . VAL A 1 366 ? 16.952 61.646 29.327 1.00 22.30 366 VAL A N 1
ATOM 2738 C CA . VAL A 1 366 ? 17.255 62.249 30.629 1.00 19.28 366 VAL A CA 1
ATOM 2739 C C . VAL A 1 366 ? 17.269 61.222 31.760 1.00 16.86 366 VAL A C 1
ATOM 2740 O O . VAL A 1 366 ? 16.704 60.134 31.629 1.00 16.06 366 VAL A O 1
ATOM 2744 N N . SER A 1 367 ? 17.922 61.578 32.864 1.00 23.71 367 SER A N 1
ATOM 2745 C CA . SER A 1 367 ? 18.016 60.702 34.034 1.00 22.44 367 SER A CA 1
ATOM 2746 C C . SER A 1 367 ? 16.658 60.620 34.709 1.00 21.80 367 SER A C 1
ATOM 2747 O O . SER A 1 367 ? 15.843 61.534 34.586 1.00 22.10 367 SER A O 1
ATOM 2750 N N . ALA A 1 368 ? 16.430 59.521 35.425 1.00 23.01 368 ALA A N 1
ATOM 2751 C CA . ALA A 1 368 ? 15.176 59.290 36.141 1.00 23.06 368 ALA A CA 1
ATOM 2752 C C . ALA A 1 368 ? 15.384 58.244 37.231 1.00 23.31 368 ALA A C 1
ATOM 2753 O O . ALA A 1 368 ? 15.450 57.048 36.941 1.00 24.85 368 ALA A O 1
ATOM 2755 N N . GLY A 1 369 ? 15.482 58.691 38.480 1.00 50.01 369 GLY A N 1
ATOM 2756 C CA . GLY A 1 369 ? 15.684 57.763 39.581 1.00 48.75 369 GLY A CA 1
ATOM 2757 C C . GLY A 1 369 ? 17.099 57.799 40.128 1.00 46.87 369 GLY A C 1
ATOM 2758 O O . GLY A 1 369 ? 17.951 58.510 39.602 1.00 49.17 369 GLY A O 1
ATOM 2759 N N . GLY A 1 370 ? 17.349 57.026 41.181 1.00 33.07 370 GLY A N 1
ATOM 2760 C CA . GLY A 1 370 ? 18.667 56.991 41.794 1.00 30.47 370 GLY A CA 1
ATOM 2761 C C . GLY A 1 370 ? 19.762 56.572 40.835 1.00 27.91 370 GLY A C 1
ATOM 2762 O O . GLY A 1 370 ? 20.544 57.400 40.367 1.00 29.00 370 GLY A O 1
ATOM 2763 N N . ARG A 1 371 ? 19.831 55.277 40.558 1.00 14.32 371 ARG A N 1
ATOM 2764 C CA . ARG A 1 371 ? 20.822 54.739 39.638 1.00 12.59 371 ARG A CA 1
ATOM 2765 C C . ARG A 1 371 ? 20.318 55.010 38.222 1.00 13.16 371 ARG A C 1
ATOM 2766 O O . ARG A 1 371 ? 19.156 54.733 37.918 1.00 12.99 371 ARG A O 1
ATOM 2774 N N . VAL A 1 372 ? 21.184 55.541 37.360 1.00 18.20 372 VAL A N 1
ATOM 2775 C CA . VAL A 1 372 ? 20.777 55.888 35.995 1.00 20.75 372 VAL A CA 1
ATOM 2776 C C . VAL A 1 372 ? 21.284 55.002 34.868 1.00 20.50 372 VAL A C 1
ATOM 2777 O O . VAL A 1 372 ? 20.500 54.507 34.059 1.00 20.66 372 VAL A O 1
ATOM 2781 N N . LEU A 1 373 ? 22.598 54.830 34.793 1.00 28.69 373 LEU A N 1
ATOM 2782 C CA . LEU A 1 373 ? 23.178 54.022 33.740 1.00 29.48 373 LEU A CA 1
ATOM 2783 C C . LEU A 1 373 ? 24.008 52.874 34.263 1.00 30.77 373 LEU A C 1
ATOM 2784 O O . LEU A 1 373 ? 24.429 52.856 35.419 1.00 31.75 373 LEU A O 1
ATOM 2789 N N . ASN A 1 374 ? 24.233 51.909 33.384 1.00 25.65 374 ASN A N 1
ATOM 2790 C CA . ASN A 1 374 ? 25.020 50.737 33.704 1.00 24.89 374 ASN A CA 1
ATOM 2791 C C . ASN A 1 374 ? 26.034 50.489 32.605 1.00 24.74 374 ASN A C 1
ATOM 2792 O O . ASN A 1 374 ? 25.677 50.347 31.434 1.00 23.69 374 ASN A O 1
ATOM 2797 N N . VAL A 1 375 ? 27.304 50.461 32.976 1.00 21.53 375 VAL A N 1
ATOM 2798 C CA . VAL A 1 375 ? 28.330 50.154 32.013 1.00 20.20 375 VAL A CA 1
ATOM 2799 C C . VAL A 1 375 ? 28.807 48.776 32.456 1.00 21.29 375 VAL A C 1
ATOM 2800 O O . VAL A 1 375 ? 29.086 48.564 33.636 1.00 21.40 375 VAL A O 1
ATOM 2804 N N . VAL A 1 376 ? 28.863 47.832 31.521 1.00 18.62 376 VAL A N 1
ATOM 2805 C CA . VAL A 1 376 ? 29.264 46.476 31.851 1.00 19.46 376 VAL A CA 1
ATOM 2806 C C . VAL A 1 376 ? 30.425 46.003 31.012 1.00 20.35 376 VAL A C 1
ATOM 2807 O O . VAL A 1 376 ? 30.275 45.731 29.823 1.00 22.09 376 VAL A O 1
ATOM 2811 N N . GLY A 1 377 ? 31.583 45.894 31.649 1.00 27.91 377 GLY A N 1
ATOM 2812 C CA . GLY A 1 377 ? 32.770 45.459 30.945 1.00 28.21 377 GLY A CA 1
ATOM 2813 C C . GLY A 1 377 ? 32.773 43.976 30.660 1.00 28.59 377 GLY A C 1
ATOM 2814 O O . GLY A 1 377 ? 32.418 43.167 31.513 1.00 29.25 377 GLY A O 1
ATOM 2815 N N . LEU A 1 378 ? 33.167 43.622 29.447 1.00 20.69 378 LEU A N 1
ATOM 2816 C CA . LEU A 1 378 ? 33.224 42.230 29.053 1.00 21.96 378 LEU A CA 1
ATOM 2817 C C . LEU A 1 378 ? 34.636 41.888 28.624 1.00 24.64 378 LEU A C 1
ATOM 2818 O O . LEU A 1 378 ? 35.136 42.392 27.618 1.00 26.11 378 LEU A O 1
ATOM 2823 N N . GLY A 1 379 ? 35.284 41.042 29.410 1.00 23.11 379 GLY A N 1
ATOM 2824 C CA . GLY A 1 379 ? 36.635 40.629 29.092 1.00 25.25 379 GLY A CA 1
ATOM 2825 C C . GLY A 1 379 ? 36.764 39.144 29.353 1.00 27.79 379 GLY A C 1
ATOM 2826 O O . GLY A 1 379 ? 35.869 38.522 29.938 1.00 27.09 379 GLY A O 1
ATOM 2827 N N . ARG A 1 380 ? 37.870 38.561 28.915 1.00 28.39 380 ARG A N 1
ATOM 2828 C CA . ARG A 1 380 ? 38.085 37.140 29.124 1.00 31.79 380 ARG A CA 1
ATOM 2829 C C . ARG A 1 380 ? 39.012 37.081 30.310 1.00 30.50 380 ARG A C 1
ATOM 2830 O O . ARG A 1 380 ? 39.672 36.080 30.568 1.00 30.14 380 ARG A O 1
ATOM 2838 N N . ASP A 1 381 ? 39.023 38.190 31.034 1.00 56.64 381 ASP A N 1
ATOM 2839 C CA . ASP A 1 381 ? 39.846 38.380 32.213 1.00 56.23 381 ASP A CA 1
ATOM 2840 C C . ASP A 1 381 ? 39.174 39.499 33.006 1.00 55.20 381 ASP A C 1
ATOM 2841 O O . ASP A 1 381 ? 38.756 40.503 32.426 1.00 57.03 381 ASP A O 1
ATOM 2846 N N . LEU A 1 382 ? 39.062 39.342 34.320 1.00 18.56 382 LEU A N 1
ATOM 2847 C CA . LEU A 1 382 ? 38.407 40.372 35.115 1.00 15.94 382 LEU A CA 1
ATOM 2848 C C . LEU A 1 382 ? 38.977 41.762 34.849 1.00 14.39 382 LEU A C 1
ATOM 2849 O O . LEU A 1 382 ? 38.226 42.709 34.609 1.00 13.14 382 LEU A O 1
ATOM 2854 N N . LYS A 1 383 ? 40.299 41.891 34.885 1.00 27.47 383 LYS A N 1
ATOM 2855 C CA . LYS A 1 383 ? 40.917 43.187 34.629 1.00 26.25 383 LYS A CA 1
ATOM 2856 C C . LYS A 1 383 ? 40.435 43.763 33.304 1.00 24.46 383 LYS A C 1
ATOM 2857 O O . LYS A 1 383 ? 40.006 44.916 33.246 1.00 24.18 383 LYS A O 1
ATOM 2863 N N . GLU A 1 384 ? 40.497 42.958 32.248 1.00 21.34 384 GLU A N 1
ATOM 2864 C CA . GLU A 1 384 ? 40.067 43.398 30.922 1.00 20.82 384 GLU A CA 1
ATOM 2865 C C . GLU A 1 384 ? 38.632 43.916 31.019 1.00 18.39 384 GLU A C 1
ATOM 2866 O O . GLU A 1 384 ? 38.277 44.973 30.482 1.00 16.26 384 GLU A O 1
ATOM 2872 N N . ALA A 1 385 ? 37.806 43.160 31.725 1.00 19.93 385 ALA A N 1
ATOM 2873 C CA . ALA A 1 385 ? 36.429 43.551 31.913 1.00 17.70 385 ALA A CA 1
ATOM 2874 C C . ALA A 1 385 ? 36.437 44.942 32.534 1.00 17.45 385 ALA A C 1
ATOM 2875 O O . ALA A 1 385 ? 35.912 45.897 31.962 1.00 17.18 385 ALA A O 1
ATOM 2877 N N . LEU A 1 386 ? 37.064 45.057 33.698 1.00 9.25 386 LEU A N 1
ATOM 2878 C CA . LEU A 1 386 ? 37.116 46.324 34.406 1.00 11.32 386 LEU A CA 1
ATOM 2879 C C . LEU A 1 386 ? 37.733 47.463 33.600 1.00 12.11 386 LEU A C 1
ATOM 2880 O O . LEU A 1 386 ? 37.271 48.601 33.661 1.00 10.82 386 LEU A O 1
ATOM 2885 N N . GLU A 1 387 ? 38.773 47.155 32.841 1.00 23.47 387 GLU A N 1
ATOM 2886 C CA . GLU A 1 387 ? 39.439 48.175 32.060 1.00 26.40 387 GLU A CA 1
ATOM 2887 C C . GLU A 1 387 ? 38.541 48.699 30.955 1.00 24.81 387 GLU A C 1
ATOM 2888 O O . GLU A 1 387 ? 38.367 49.910 30.819 1.00 25.03 387 GLU A O 1
ATOM 2894 N N . ARG A 1 388 ? 37.962 47.795 30.168 1.00 23.00 388 ARG A N 1
ATOM 2895 C CA . ARG A 1 388 ? 37.077 48.209 29.078 1.00 22.99 388 ARG A CA 1
ATOM 2896 C C . ARG A 1 388 ? 35.973 49.083 29.647 1.00 21.81 388 ARG A C 1
ATOM 2897 O O . ARG A 1 388 ? 35.665 50.150 29.110 1.00 19.97 388 ARG A O 1
ATOM 2905 N N . ALA A 1 389 ? 35.389 48.616 30.747 1.00 27.91 389 ALA A N 1
ATOM 2906 C CA . ALA A 1 389 ? 34.307 49.321 31.410 1.00 27.14 389 ALA A CA 1
ATOM 2907 C C . ALA A 1 389 ? 34.673 50.729 31.889 1.00 27.28 389 ALA A C 1
ATOM 2908 O O . ALA A 1 389 ? 33.930 51.685 31.644 1.00 27.27 389 ALA A O 1
ATOM 2910 N N . TYR A 1 390 ? 35.802 50.870 32.580 1.00 37.23 390 TYR A N 1
ATOM 2911 C CA . TYR A 1 390 ? 36.204 52.199 33.052 1.00 36.85 390 TYR A CA 1
ATOM 2912 C C . TYR A 1 390 ? 36.746 53.021 31.905 1.00 37.19 390 TYR A C 1
ATOM 2913 O O . TYR A 1 390 ? 36.677 54.250 31.927 1.00 38.25 390 TYR A O 1
ATOM 2922 N N . ALA A 1 391 ? 37.280 52.341 30.898 1.00 28.10 391 ALA A N 1
ATOM 2923 C CA . ALA A 1 391 ? 37.820 53.035 29.744 1.00 28.53 391 ALA A CA 1
ATOM 2924 C C . ALA A 1 391 ? 36.678 53.671 28.977 1.00 28.88 391 ALA A C 1
ATOM 2925 O O . ALA A 1 391 ? 36.898 54.546 28.137 1.00 29.61 391 ALA A O 1
ATOM 2927 N N . TYR A 1 392 ? 35.457 53.235 29.279 1.00 20.46 392 TYR A N 1
ATOM 2928 C CA . TYR A 1 392 ? 34.272 53.748 28.598 1.00 20.35 392 TYR A CA 1
ATOM 2929 C C . TYR A 1 392 ? 33.487 54.813 29.356 1.00 20.50 392 TYR A C 1
ATOM 2930 O O . TYR A 1 392 ? 33.031 55.786 28.755 1.00 18.22 392 TYR A O 1
ATOM 2939 N N . ILE A 1 393 ? 33.313 54.632 30.663 1.00 16.19 393 ILE A N 1
ATOM 2940 C CA . ILE A 1 393 ? 32.548 55.595 31.464 1.00 18.87 393 ILE A CA 1
ATOM 2941 C C . ILE A 1 393 ? 32.836 57.074 31.146 1.00 19.90 393 ILE A C 1
ATOM 2942 O O . ILE A 1 393 ? 31.912 57.898 31.078 1.00 19.28 393 ILE A O 1
ATOM 2947 N N . PRO A 1 394 ? 34.117 57.428 30.940 1.00 25.30 394 PRO A N 1
ATOM 2948 C CA . PRO A 1 394 ? 34.473 58.817 30.627 1.00 26.19 394 PRO A CA 1
ATOM 2949 C C . PRO A 1 394 ? 33.940 59.305 29.278 1.00 27.62 394 PRO A C 1
ATOM 2950 O O . PRO A 1 394 ? 34.071 60.476 28.947 1.00 27.39 394 PRO A O 1
ATOM 2954 N N . GLN A 1 395 ? 33.340 58.412 28.498 1.00 54.25 395 GLN A N 1
ATOM 2955 C CA . GLN A 1 395 ? 32.786 58.802 27.203 1.00 55.07 395 GLN A CA 1
ATOM 2956 C C . GLN A 1 395 ? 31.338 59.218 27.415 1.00 54.43 395 GLN A C 1
ATOM 2957 O O . GLN A 1 395 ? 30.829 60.113 26.743 1.00 53.89 395 GLN A O 1
ATOM 2963 N N . VAL A 1 396 ? 30.681 58.555 28.360 1.00 52.41 396 VAL A N 1
ATOM 2964 C CA . VAL A 1 396 ? 29.287 58.838 28.666 1.00 51.23 396 VAL A CA 1
ATOM 2965 C C . VAL A 1 396 ? 29.069 60.284 29.097 1.00 52.36 396 VAL A C 1
ATOM 2966 O O . VAL A 1 396 ? 29.866 60.845 29.851 1.00 53.99 396 VAL A O 1
ATOM 2970 N N . GLY A 1 397 ? 27.981 60.883 28.619 1.00 31.01 397 GLY A N 1
ATOM 2971 C CA . GLY A 1 397 ? 27.671 62.255 28.978 1.00 31.14 397 GLY A CA 1
ATOM 2972 C C . GLY A 1 397 ? 26.727 62.359 30.165 1.00 32.65 397 GLY A C 1
ATOM 2973 O O . GLY A 1 397 ? 25.574 62.759 30.015 1.00 32.85 397 GLY A O 1
ATOM 2974 N N . PHE A 1 398 ? 27.220 61.997 31.347 1.00 56.68 398 PHE A N 1
ATOM 2975 C CA . PHE A 1 398 ? 26.428 62.054 32.576 1.00 57.37 398 PHE A CA 1
ATOM 2976 C C . PHE A 1 398 ? 27.130 62.982 33.567 1.00 57.89 398 PHE A C 1
ATOM 2977 O O . PHE A 1 398 ? 27.769 62.533 34.523 1.00 59.31 398 PHE A O 1
ATOM 2985 N N . PRO A 1 399 ? 27.019 64.299 33.344 1.00 61.56 399 PRO A N 1
ATOM 2986 C CA . PRO A 1 399 ? 27.652 65.282 34.229 1.00 60.80 399 PRO A CA 1
ATOM 2987 C C . PRO A 1 399 ? 27.149 65.189 35.666 1.00 59.59 399 PRO A C 1
ATOM 2988 O O . PRO A 1 399 ? 25.940 65.205 35.924 1.00 59.85 399 PRO A O 1
ATOM 2992 N N . GLY A 1 400 ? 28.089 65.089 36.601 1.00 47.35 400 GLY A N 1
ATOM 2993 C CA . GLY A 1 400 ? 27.725 64.999 38.002 1.00 45.24 400 GLY A CA 1
ATOM 2994 C C . GLY A 1 400 ? 27.409 63.574 38.405 1.00 43.81 400 GLY A C 1
ATOM 2995 O O . GLY A 1 400 ? 26.859 63.321 39.480 1.00 45.06 400 GLY A O 1
ATOM 2996 N N . ALA A 1 401 ? 27.771 62.635 37.539 1.00 26.02 401 ALA A N 1
ATOM 2997 C CA . ALA A 1 401 ? 27.520 61.231 37.801 1.00 23.48 401 ALA A CA 1
ATOM 2998 C C . ALA A 1 401 ? 28.351 60.663 38.954 1.00 20.88 401 ALA A C 1
ATOM 2999 O O . ALA A 1 401 ? 29.579 60.768 38.981 1.00 20.76 401 ALA A O 1
ATOM 3001 N N . VAL A 1 402 ? 27.648 60.061 39.904 1.00 18.41 402 VAL A N 1
ATOM 3002 C CA . VAL A 1 402 ? 28.260 59.435 41.069 1.00 18.81 402 VAL A CA 1
ATOM 3003 C C . VAL A 1 402 ? 28.573 57.976 40.712 1.00 17.97 402 VAL A C 1
ATOM 3004 O O . VAL A 1 402 ? 27.661 57.187 40.466 1.00 16.63 402 VAL A O 1
ATOM 3008 N N . TYR A 1 403 ? 29.848 57.611 40.670 1.00 29.00 403 TYR A N 1
ATOM 3009 C CA . TYR A 1 403 ? 30.184 56.229 40.352 1.00 27.70 403 TYR A CA 1
ATOM 3010 C C . TYR A 1 403 ? 31.488 55.816 41.023 1.00 28.01 403 TYR A C 1
ATOM 3011 O O . TYR A 1 403 ? 32.524 56.447 40.817 1.00 28.95 403 TYR A O 1
ATOM 3020 N N . ARG A 1 404 ? 31.425 54.775 41.854 1.00 19.94 404 ARG A N 1
ATOM 3021 C CA . ARG A 1 404 ? 32.616 54.302 42.552 1.00 19.29 404 ARG A CA 1
ATOM 3022 C C . ARG A 1 404 ? 33.641 53.948 41.505 1.00 20.67 404 ARG A C 1
ATOM 3023 O O . ARG A 1 404 ? 33.294 53.655 40.361 1.00 19.74 404 ARG A O 1
ATOM 3031 N N . ARG A 1 405 ? 34.903 53.954 41.909 1.00 17.35 405 ARG A N 1
ATOM 3032 C CA . ARG A 1 405 ? 35.994 53.668 40.994 1.00 17.91 405 ARG A CA 1
ATOM 3033 C C . ARG A 1 405 ? 36.706 52.345 41.298 1.00 18.44 405 ARG A C 1
ATOM 3034 O O . ARG A 1 405 ? 37.427 51.806 40.449 1.00 18.54 405 ARG A O 1
ATOM 3042 N N . ASP A 1 406 ? 36.485 51.823 42.501 1.00 16.05 406 ASP A N 1
ATOM 3043 C CA . ASP A 1 406 ? 37.119 50.588 42.947 1.00 17.28 406 ASP A CA 1
ATOM 3044 C C . ASP A 1 406 ? 36.264 49.329 42.798 1.00 18.38 406 ASP A C 1
ATOM 3045 O O . ASP A 1 406 ? 36.519 48.324 43.470 1.00 17.94 406 ASP A O 1
ATOM 3050 N N . ILE A 1 407 ? 35.246 49.380 41.941 1.00 17.79 407 ILE A N 1
ATOM 3051 C CA . ILE A 1 407 ? 34.400 48.214 41.717 1.00 15.94 407 ILE A CA 1
ATOM 3052 C C . ILE A 1 407 ? 35.304 47.169 41.100 1.00 15.45 407 ILE A C 1
ATOM 3053 O O . ILE A 1 407 ? 35.892 47.396 40.046 1.00 16.03 407 ILE A O 1
ATOM 3058 N N . GLY A 1 408 ? 35.429 46.035 41.773 1.00 10.24 408 GLY A N 1
ATOM 3059 C CA . GLY A 1 408 ? 36.278 44.976 41.274 1.00 11.51 408 GLY A CA 1
ATOM 3060 C C . GLY A 1 408 ? 37.576 44.831 42.051 1.00 13.50 408 GLY A C 1
ATOM 3061 O O . GLY A 1 408 ? 38.244 43.797 41.972 1.00 14.23 408 GLY A O 1
ATOM 3062 N N . ARG A 1 409 ? 37.938 45.850 42.821 1.00 20.17 409 ARG A N 1
ATOM 3063 C CA . ARG A 1 409 ? 39.180 45.792 43.578 1.00 23.48 409 ARG A CA 1
ATOM 3064 C C . ARG A 1 409 ? 39.302 44.596 44.515 1.00 25.25 409 ARG A C 1
ATOM 3065 O O . ARG A 1 409 ? 40.258 43.819 44.418 1.00 24.74 409 ARG A O 1
ATOM 3073 N N . ARG A 1 410 ? 38.350 44.435 45.423 1.00 31.88 410 ARG A N 1
ATOM 3074 C CA . ARG A 1 410 ? 38.414 43.303 46.335 1.00 34.92 410 ARG A CA 1
ATOM 3075 C C . ARG A 1 410 ? 38.562 41.982 45.576 1.00 33.96 410 ARG A C 1
ATOM 3076 O O . ARG A 1 410 ? 39.298 41.094 46.010 1.00 35.62 410 ARG A O 1
ATOM 3084 N N . ALA A 1 411 ? 37.881 41.866 44.435 1.00 22.04 411 ALA A N 1
ATOM 3085 C CA . ALA A 1 411 ? 37.939 40.649 43.625 1.00 19.78 411 ALA A CA 1
ATOM 3086 C C . ALA A 1 411 ? 39.305 40.456 42.996 1.00 19.26 411 ALA A C 1
ATOM 3087 O O . ALA A 1 411 ? 39.940 39.421 43.179 1.00 18.70 411 ALA A O 1
ATOM 3089 N N . LEU A 1 412 ? 39.757 41.453 42.245 1.00 32.53 412 LEU A N 1
ATOM 3090 C CA . LEU A 1 412 ? 41.059 41.359 41.600 1.00 34.53 412 LEU A CA 1
ATOM 3091 C C . LEU A 1 412 ? 42.068 40.820 42.604 1.00 36.89 412 LEU A C 1
ATOM 3092 O O . LEU A 1 412 ? 42.949 40.033 42.255 1.00 37.60 412 LEU A O 1
ATOM 3097 N N . ALA A 1 413 ? 41.913 41.236 43.856 1.00 33.94 413 ALA A N 1
ATOM 3098 C CA . ALA A 1 413 ? 42.785 40.797 44.940 1.00 34.86 413 ALA A CA 1
ATOM 3099 C C . ALA A 1 413 ? 42.504 39.340 45.315 1.00 37.18 413 ALA A C 1
ATOM 3100 O O . ALA A 1 413 ? 42.676 38.951 46.472 1.00 36.62 413 ALA A O 1
ATOM 3102 N N . ARG A 1 414 ? 42.068 38.544 44.341 1.00 43.77 414 ARG A N 1
ATOM 3103 C CA . ARG A 1 414 ? 41.754 37.142 44.584 1.00 46.50 414 ARG A CA 1
ATOM 3104 C C . ARG A 1 414 ? 40.514 36.999 45.472 1.00 48.39 414 ARG A C 1
ATOM 3105 O O . ARG A 1 414 ? 39.668 36.134 45.165 1.00 50.02 414 ARG A O 1
ATOM 3121 N N . LYS B 1 2 ? -30.824 63.071 75.559 1.00 29.40 2 LYS B N 1
ATOM 3122 C CA . LYS B 1 2 ? -30.786 61.726 74.992 1.00 24.60 2 LYS B CA 1
ATOM 3123 C C . LYS B 1 2 ? -30.307 61.907 73.556 1.00 20.23 2 LYS B C 1
ATOM 3124 O O . LYS B 1 2 ? -30.841 62.730 72.809 1.00 18.81 2 LYS B O 1
ATOM 3130 N N . VAL B 1 3 ? -29.282 61.152 73.182 1.00 18.16 3 VAL B N 1
ATOM 3131 C CA . VAL B 1 3 ? -28.720 61.260 71.847 1.00 15.40 3 VAL B CA 1
ATOM 3132 C C . VAL B 1 3 ? -28.715 59.926 71.119 1.00 12.91 3 VAL B C 1
ATOM 3133 O O . VAL B 1 3 ? -28.346 58.897 71.682 1.00 10.19 3 VAL B O 1
ATOM 3137 N N . LEU B 1 4 ? -29.122 59.961 69.857 1.00 29.47 4 LEU B N 1
ATOM 3138 C CA . LEU B 1 4 ? -29.187 58.764 69.034 1.00 29.05 4 LEU B CA 1
ATOM 3139 C C . LEU B 1 4 ? -28.134 58.743 67.930 1.00 28.16 4 LEU B C 1
ATOM 3140 O O . LEU B 1 4 ? -27.893 59.771 67.286 1.00 28.74 4 LEU B O 1
ATOM 3145 N N . VAL B 1 5 ? -27.505 57.581 67.724 1.00 12.73 5 VAL B N 1
ATOM 3146 C CA . VAL B 1 5 ? -26.521 57.424 66.649 1.00 12.31 5 VAL B CA 1
ATOM 3147 C C . VAL B 1 5 ? -26.988 56.296 65.729 1.00 11.03 5 VAL B C 1
ATOM 3148 O O . VAL B 1 5 ? -27.101 55.147 66.154 1.00 11.66 5 VAL B O 1
ATOM 3152 N N . VAL B 1 6 ? -27.272 56.630 64.472 1.00 4.11 6 VAL B N 1
ATOM 3153 C CA . VAL B 1 6 ? -27.746 55.641 63.509 1.00 1.72 6 VAL B CA 1
ATOM 3154 C C . VAL B 1 6 ? -26.600 54.961 62.787 1.00 1.05 6 VAL B C 1
ATOM 3155 O O . VAL B 1 6 ? -25.668 55.614 62.329 1.00 3.01 6 VAL B O 1
ATOM 3159 N N . GLY B 1 7 ? -26.671 53.647 62.664 1.00 2.14 7 GLY B N 1
ATOM 3160 C CA . GLY B 1 7 ? -25.596 52.941 62.005 1.00 5.68 7 GLY B CA 1
ATOM 3161 C C . GLY B 1 7 ? -25.128 51.756 62.827 1.00 8.79 7 GLY B C 1
ATOM 3162 O O . GLY B 1 7 ? -25.586 51.547 63.958 1.00 10.74 7 GLY B O 1
ATOM 3163 N N . SER B 1 8 ? -24.204 50.978 62.276 1.00 10.80 8 SER B N 1
ATOM 3164 C CA . SER B 1 8 ? -23.729 49.802 62.981 1.00 10.36 8 SER B CA 1
ATOM 3165 C C . SER B 1 8 ? -22.230 49.574 62.822 1.00 10.46 8 SER B C 1
ATOM 3166 O O . SER B 1 8 ? -21.733 48.478 63.105 1.00 10.18 8 SER B O 1
ATOM 3169 N N . GLY B 1 9 ? -21.512 50.598 62.366 1.00 14.78 9 GLY B N 1
ATOM 3170 C CA . GLY B 1 9 ? -20.078 50.465 62.188 1.00 15.75 9 GLY B CA 1
ATOM 3171 C C . GLY B 1 9 ? -19.198 51.212 63.179 1.00 15.73 9 GLY B C 1
ATOM 3172 O O . GLY B 1 9 ? -19.681 51.809 64.161 1.00 13.97 9 GLY B O 1
ATOM 3173 N N . GLY B 1 10 ? -17.892 51.175 62.904 1.00 11.90 10 GLY B N 1
ATOM 3174 C CA . GLY B 1 10 ? -16.918 51.841 63.751 1.00 11.72 10 GLY B CA 1
ATOM 3175 C C . GLY B 1 10 ? -17.132 53.343 63.750 1.00 12.10 10 GLY B C 1
ATOM 3176 O O . GLY B 1 10 ? -16.879 54.023 64.745 1.00 14.32 10 GLY B O 1
ATOM 3177 N N . ARG B 1 11 ? -17.605 53.859 62.621 1.00 10.01 11 ARG B N 1
ATOM 3178 C CA . ARG B 1 11 ? -17.864 55.285 62.492 1.00 9.79 11 ARG B CA 1
ATOM 3179 C C . ARG B 1 11 ? -18.979 55.670 63.449 1.00 11.04 11 ARG B C 1
ATOM 3180 O O . ARG B 1 11 ? -18.947 56.733 64.071 1.00 10.59 11 ARG B O 1
ATOM 3188 N N . GLU B 1 12 ? -19.963 54.794 63.578 1.00 13.69 12 GLU B N 1
ATOM 3189 C CA . GLU B 1 12 ? -21.080 55.070 64.458 1.00 16.85 12 GLU B CA 1
ATOM 3190 C C . GLU B 1 12 ? -20.597 54.920 65.892 1.00 17.74 12 GLU B C 1
ATOM 3191 O O . GLU B 1 12 ? -20.995 55.672 66.781 1.00 18.88 12 GLU B O 1
ATOM 3197 N N . HIS B 1 13 ? -19.722 53.948 66.107 1.00 12.41 13 HIS B N 1
ATOM 3198 C CA . HIS B 1 13 ? -19.179 53.704 67.436 1.00 11.94 13 HIS B CA 1
ATOM 3199 C C . HIS B 1 13 ? -18.313 54.887 67.905 1.00 11.14 13 HIS B C 1
ATOM 3200 O O . HIS B 1 13 ? -18.395 55.299 69.060 1.00 11.49 13 HIS B O 1
ATOM 3207 N N . ALA B 1 14 ? -17.493 55.444 67.018 1.00 9.25 14 ALA B N 1
ATOM 3208 C CA . ALA B 1 14 ? -16.644 56.577 67.398 1.00 9.93 14 ALA B CA 1
ATOM 3209 C C . ALA B 1 14 ? -17.492 57.817 67.691 1.00 11.05 14 ALA B C 1
ATOM 3210 O O . ALA B 1 14 ? -17.214 58.554 68.645 1.00 11.08 14 ALA B O 1
ATOM 3212 N N . LEU B 1 15 ? -18.511 58.056 66.867 1.00 22.21 15 LEU B N 1
ATOM 3213 C CA . LEU B 1 15 ? -19.388 59.202 67.068 1.00 23.46 15 LEU B CA 1
ATOM 3214 C C . LEU B 1 15 ? -20.055 59.099 68.431 1.00 25.83 15 LEU B C 1
ATOM 3215 O O . LEU B 1 15 ? -20.290 60.106 69.096 1.00 26.27 15 LEU B O 1
ATOM 3220 N N . LEU B 1 16 ? -20.346 57.870 68.844 1.00 21.66 16 LEU B N 1
ATOM 3221 C CA . LEU B 1 16 ? -20.981 57.603 70.136 1.00 22.70 16 LEU B CA 1
ATOM 3222 C C . LEU B 1 16 ? -20.028 57.984 71.264 1.00 24.12 16 LEU B C 1
ATOM 3223 O O . LEU B 1 16 ? -20.344 58.766 72.161 1.00 25.23 16 LEU B O 1
ATOM 3228 N N . TRP B 1 17 ? -18.847 57.400 71.187 1.00 17.92 17 TRP B N 1
ATOM 3229 C CA . TRP B 1 17 ? -17.785 57.616 72.140 1.00 18.04 17 TRP B CA 1
ATOM 3230 C C . TRP B 1 17 ? -17.488 59.098 72.345 1.00 18.38 17 TRP B C 1
ATOM 3231 O O . TRP B 1 17 ? -17.309 59.542 73.479 1.00 17.95 17 TRP B O 1
ATOM 3242 N N . LYS B 1 18 ? -17.437 59.859 71.253 1.00 26.12 18 LYS B N 1
ATOM 3243 C CA . LYS B 1 18 ? -17.155 61.299 71.322 1.00 27.82 18 LYS B CA 1
ATOM 3244 C C . LYS B 1 18 ? -18.360 62.102 71.812 1.00 28.05 18 LYS B C 1
ATOM 3245 O O . LYS B 1 18 ? -18.207 63.150 72.449 1.00 27.48 18 LYS B O 1
ATOM 3251 N N . ALA B 1 19 ? -19.558 61.616 71.507 1.00 24.21 19 ALA B N 1
ATOM 3252 C CA . ALA B 1 19 ? -20.771 62.295 71.946 1.00 22.82 19 ALA B CA 1
ATOM 3253 C C . ALA B 1 19 ? -20.857 62.136 73.459 1.00 22.21 19 ALA B C 1
ATOM 3254 O O . ALA B 1 19 ? -21.331 63.018 74.176 1.00 21.26 19 ALA B O 1
ATOM 3256 N N . ALA B 1 20 ? -20.383 60.994 73.934 1.00 14.23 20 ALA B N 1
ATOM 3257 C CA . ALA B 1 20 ? -20.397 60.682 75.348 1.00 14.68 20 ALA B CA 1
ATOM 3258 C C . ALA B 1 20 ? -19.634 61.715 76.184 1.00 15.98 20 ALA B C 1
ATOM 3259 O O . ALA B 1 20 ? -19.997 61.986 77.322 1.00 14.62 20 ALA B O 1
ATOM 3261 N N . GLN B 1 21 ? -18.577 62.284 75.615 1.00 27.62 21 GLN B N 1
ATOM 3262 C CA . GLN B 1 21 ? -17.771 63.276 76.314 1.00 29.88 21 GLN B CA 1
ATOM 3263 C C . GLN B 1 21 ? -18.550 64.526 76.688 1.00 30.70 21 GLN B C 1
ATOM 3264 O O . GLN B 1 21 ? -18.197 65.210 77.648 1.00 32.42 21 GLN B O 1
ATOM 3270 N N . SER B 1 22 ? -19.593 64.844 75.929 1.00 26.63 22 SER B N 1
ATOM 3271 C CA . SER B 1 22 ? -20.387 66.036 76.217 1.00 28.15 22 SER B CA 1
ATOM 3272 C C . SER B 1 22 ? -21.124 65.921 77.545 1.00 29.46 22 SER B C 1
ATOM 3273 O O . SER B 1 22 ? -21.970 65.040 77.736 1.00 29.51 22 SER B O 1
ATOM 3276 N N . PRO B 1 23 ? -20.824 66.833 78.476 1.00 38.44 23 PRO B N 1
ATOM 3277 C CA . PRO B 1 23 ? -21.433 66.875 79.808 1.00 39.85 23 PRO B CA 1
ATOM 3278 C C . PRO B 1 23 ? -22.954 67.018 79.753 1.00 41.38 23 PRO B C 1
ATOM 3279 O O . PRO B 1 23 ? -23.661 66.640 80.691 1.00 42.44 23 PRO B O 1
ATOM 3283 N N . ARG B 1 24 ? -23.451 67.566 78.648 1.00 38.65 24 ARG B N 1
ATOM 3284 C CA . ARG B 1 24 ? -24.884 67.755 78.469 1.00 39.26 24 ARG B CA 1
ATOM 3285 C C . ARG B 1 24 ? -25.571 66.530 77.866 1.00 37.57 24 ARG B C 1
ATOM 3286 O O . ARG B 1 24 ? -26.593 66.649 77.197 1.00 37.94 24 ARG B O 1
ATOM 3294 N N . VAL B 1 25 ? -25.005 65.354 78.116 1.00 21.53 25 VAL B N 1
ATOM 3295 C CA . VAL B 1 25 ? -25.559 64.098 77.616 1.00 19.45 25 VAL B CA 1
ATOM 3296 C C . VAL B 1 25 ? -25.766 63.079 78.730 1.00 19.33 25 VAL B C 1
ATOM 3297 O O . VAL B 1 25 ? -24.822 62.693 79.421 1.00 19.12 25 VAL B O 1
ATOM 3301 N N . LYS B 1 26 ? -27.007 62.632 78.882 1.00 12.22 26 LYS B N 1
ATOM 3302 C CA . LYS B 1 26 ? -27.358 61.662 79.910 1.00 12.68 26 LYS B CA 1
ATOM 3303 C C . LYS B 1 26 ? -27.567 60.240 79.372 1.00 11.27 26 LYS B C 1
ATOM 3304 O O . LYS B 1 26 ? -27.038 59.280 79.923 1.00 11.08 26 LYS B O 1
ATOM 3310 N N . ARG B 1 27 ? -28.332 60.097 78.298 1.00 24.40 27 ARG B N 1
ATOM 3311 C CA . ARG B 1 27 ? -28.586 58.771 77.744 1.00 25.92 27 ARG B CA 1
ATOM 3312 C C . ARG B 1 27 ? -28.216 58.708 76.281 1.00 22.91 27 ARG B C 1
ATOM 3313 O O . ARG B 1 27 ? -28.486 59.637 75.525 1.00 22.99 27 ARG B O 1
ATOM 3321 N N . LEU B 1 28 ? -27.599 57.598 75.888 1.00 27.51 28 LEU B N 1
ATOM 3322 C CA . LEU B 1 28 ? -27.181 57.394 74.510 1.00 24.33 28 LEU B CA 1
ATOM 3323 C C . LEU B 1 28 ? -27.851 56.141 73.971 1.00 22.43 28 LEU B C 1
ATOM 3324 O O . LEU B 1 28 ? -28.012 55.163 74.692 1.00 22.42 28 LEU B O 1
ATOM 3329 N N . TYR B 1 29 ? -28.257 56.173 72.707 1.00 21.28 29 TYR B N 1
ATOM 3330 C CA . TYR B 1 29 ? -28.898 55.021 72.094 1.00 18.20 29 TYR B CA 1
ATOM 3331 C C . TYR B 1 29 ? -28.198 54.757 70.779 1.00 16.53 29 TYR B C 1
ATOM 3332 O O . TYR B 1 29 ? -27.464 55.608 70.298 1.00 19.21 29 TYR B O 1
ATOM 3341 N N . ALA B 1 30 ? -28.419 53.584 70.199 1.00 9.71 30 ALA B N 1
ATOM 3342 C CA . ALA B 1 30 ? -27.782 53.237 68.939 1.00 7.37 30 ALA B CA 1
ATOM 3343 C C . ALA B 1 30 ? -28.666 52.325 68.121 1.00 7.53 30 ALA B C 1
ATOM 3344 O O . ALA B 1 30 ? -28.974 51.206 68.548 1.00 8.50 30 ALA B O 1
ATOM 3346 N N . ALA B 1 31 ? -29.073 52.789 66.940 1.00 5.33 31 ALA B N 1
ATOM 3347 C CA . ALA B 1 31 ? -29.924 51.985 66.070 1.00 5.12 31 ALA B CA 1
ATOM 3348 C C . ALA B 1 31 ? -29.215 51.618 64.769 1.00 3.98 31 ALA B C 1
ATOM 3349 O O . ALA B 1 31 ? -29.015 52.463 63.896 1.00 4.49 31 ALA B O 1
ATOM 3351 N N . PRO B 1 32 ? -28.812 50.351 64.624 1.00 9.67 32 PRO B N 1
ATOM 3352 C CA . PRO B 1 32 ? -28.953 49.229 65.558 1.00 10.41 32 PRO B CA 1
ATOM 3353 C C . PRO B 1 32 ? -27.735 49.040 66.445 1.00 11.58 32 PRO B C 1
ATOM 3354 O O . PRO B 1 32 ? -27.777 48.299 67.419 1.00 12.73 32 PRO B O 1
ATOM 3358 N N . GLY B 1 33 ? -26.641 49.707 66.095 1.00 16.49 33 GLY B N 1
ATOM 3359 C CA . GLY B 1 33 ? -25.418 49.573 66.865 1.00 17.14 33 GLY B CA 1
ATOM 3360 C C . GLY B 1 33 ? -24.788 48.199 66.684 1.00 17.57 33 GLY B C 1
ATOM 3361 O O . GLY B 1 33 ? -25.031 47.508 65.687 1.00 16.32 33 GLY B O 1
ATOM 3362 N N . ASN B 1 34 ? -23.968 47.812 67.655 1.00 9.27 34 ASN B N 1
ATOM 3363 C CA . ASN B 1 34 ? -23.293 46.517 67.651 1.00 11.17 34 ASN B CA 1
ATOM 3364 C C . ASN B 1 34 ? -22.802 46.223 69.070 1.00 12.92 34 ASN B C 1
ATOM 3365 O O . ASN B 1 34 ? -22.837 47.099 69.933 1.00 14.52 34 ASN B O 1
ATOM 3370 N N . ALA B 1 35 ? -22.345 44.995 69.300 1.00 10.85 35 ALA B N 1
ATOM 3371 C CA . ALA B 1 35 ? -21.863 44.566 70.607 1.00 12.35 35 ALA B CA 1
ATOM 3372 C C . ALA B 1 35 ? -21.025 45.617 71.331 1.00 13.21 35 ALA B C 1
ATOM 3373 O O . ALA B 1 35 ? -21.325 45.993 72.468 1.00 13.38 35 ALA B O 1
ATOM 3375 N N . GLY B 1 36 ? -19.980 46.101 70.677 1.00 17.35 36 GLY B N 1
ATOM 3376 C CA . GLY B 1 36 ? -19.135 47.098 71.305 1.00 20.35 36 GLY B CA 1
ATOM 3377 C C . GLY B 1 36 ? -19.861 48.336 71.808 1.00 22.62 36 GLY B C 1
ATOM 3378 O O . GLY B 1 36 ? -19.663 48.753 72.947 1.00 22.68 36 GLY B O 1
ATOM 3387 N N . GLU B 1 38 ? -22.658 48.704 72.873 1.00 29.45 38 GLU B N 1
ATOM 3388 C CA . GLU B 1 38 ? -23.558 48.416 73.972 1.00 29.96 38 GLU B CA 1
ATOM 3389 C C . GLU B 1 38 ? -23.015 48.891 75.314 1.00 30.00 38 GLU B C 1
ATOM 3390 O O . GLU B 1 38 ? -23.775 49.139 76.251 1.00 30.15 38 GLU B O 1
ATOM 3396 N N . ALA B 1 39 ? -21.698 49.033 75.405 1.00 25.83 39 ALA B N 1
ATOM 3397 C CA . ALA B 1 39 ? -21.068 49.472 76.644 1.00 24.98 39 ALA B CA 1
ATOM 3398 C C . ALA B 1 39 ? -21.225 50.972 76.894 1.00 24.58 39 ALA B C 1
ATOM 3399 O O . ALA B 1 39 ? -20.779 51.487 77.918 1.00 23.21 39 ALA B O 1
ATOM 3401 N N . LEU B 1 40 ? -21.862 51.663 75.953 1.00 34.01 40 LEU B N 1
ATOM 3402 C CA . LEU B 1 40 ? -22.077 53.101 76.055 1.00 32.05 40 LEU B CA 1
ATOM 3403 C C . LEU B 1 40 ? -23.541 53.475 75.878 1.00 31.52 40 LEU B C 1
ATOM 3404 O O . LEU B 1 40 ? -23.983 54.531 76.335 1.00 31.87 40 LEU B O 1
ATOM 3409 N N . ALA B 1 41 ? -24.305 52.621 75.214 1.00 16.69 41 ALA B N 1
ATOM 3410 C CA . ALA B 1 41 ? -25.693 52.962 74.980 1.00 16.25 41 ALA B CA 1
ATOM 3411 C C . ALA B 1 41 ? -26.611 51.789 74.685 1.00 16.71 41 ALA B C 1
ATOM 3412 O O . ALA B 1 41 ? -26.167 50.669 74.427 1.00 16.49 41 ALA B O 1
ATOM 3414 N N . GLU B 1 42 ? -27.908 52.079 74.731 1.00 38.50 42 GLU B N 1
ATOM 3415 C CA . GLU B 1 42 ? -28.951 51.108 74.451 1.00 41.04 42 GLU B CA 1
ATOM 3416 C C . GLU B 1 42 ? -28.912 50.772 72.970 1.00 40.21 42 GLU B C 1
ATOM 3417 O O . GLU B 1 42 ? -28.637 51.631 72.136 1.00 42.13 42 GLU B O 1
ATOM 3423 N N . LEU B 1 43 ? -29.175 49.521 72.638 1.00 18.24 43 LEU B N 1
ATOM 3424 C CA . LEU B 1 43 ? -29.195 49.128 71.242 1.00 16.52 43 LEU B CA 1
ATOM 3425 C C . LEU B 1 43 ? -30.652 49.044 70.806 1.00 15.81 43 LEU B C 1
ATOM 3426 O O . LEU B 1 43 ? -31.428 48.263 71.358 1.00 16.61 43 LEU B O 1
ATOM 3431 N N . VAL B 1 44 ? -31.026 49.875 69.835 1.00 19.25 44 VAL B N 1
ATOM 3432 C CA . VAL B 1 44 ? -32.386 49.891 69.312 1.00 19.60 44 VAL B CA 1
ATOM 3433 C C . VAL B 1 44 ? -32.371 49.062 68.034 1.00 18.02 44 VAL B C 1
ATOM 3434 O O . VAL B 1 44 ? -31.710 49.425 67.069 1.00 18.98 44 VAL B O 1
ATOM 3438 N N . PRO B 1 45 ? -33.083 47.925 68.019 1.00 39.86 45 PRO B N 1
ATOM 3439 C CA . PRO B 1 45 ? -33.147 47.031 66.853 1.00 40.25 45 PRO B CA 1
ATOM 3440 C C . PRO B 1 45 ? -33.936 47.577 65.651 1.00 39.61 45 PRO B C 1
ATOM 3441 O O . PRO B 1 45 ? -34.992 47.051 65.296 1.00 42.93 45 PRO B O 1
ATOM 3445 N N . TRP B 1 46 ? -33.394 48.616 65.023 1.00 10.67 46 TRP B N 1
ATOM 3446 C CA . TRP B 1 46 ? -34.010 49.281 63.872 1.00 8.10 46 TRP B CA 1
ATOM 3447 C C . TRP B 1 46 ? -34.002 48.436 62.613 1.00 8.61 46 TRP B C 1
ATOM 3448 O O . TRP B 1 46 ? -33.036 47.734 62.334 1.00 6.87 46 TRP B O 1
ATOM 3459 N N . ASN B 1 47 ? -35.083 48.528 61.845 1.00 29.42 47 ASN B N 1
ATOM 3460 C CA . ASN B 1 47 ? -35.238 47.756 60.615 1.00 30.86 47 ASN B CA 1
ATOM 3461 C C . ASN B 1 47 ? -34.916 48.528 59.340 1.00 31.52 47 ASN B C 1
ATOM 3462 O O . ASN B 1 47 ? -34.996 47.971 58.248 1.00 32.88 47 ASN B O 1
ATOM 3467 N N . GLY B 1 48 ? -34.568 49.805 59.469 1.00 13.67 48 GLY B N 1
ATOM 3468 C CA . GLY B 1 48 ? -34.254 50.589 58.289 1.00 12.08 48 GLY B CA 1
ATOM 3469 C C . GLY B 1 48 ? -35.373 51.528 57.877 1.00 11.43 48 GLY B C 1
ATOM 3470 O O . GLY B 1 48 ? -35.161 52.477 57.105 1.00 9.86 48 GLY B O 1
ATOM 3471 N N . ASP B 1 49 ? -36.577 51.262 58.376 1.00 17.35 49 ASP B N 1
ATOM 3472 C CA . ASP B 1 49 ? -37.720 52.112 58.063 1.00 17.75 49 ASP B CA 1
ATOM 3473 C C . ASP B 1 49 ? -37.490 53.401 58.830 1.00 16.47 49 ASP B C 1
ATOM 3474 O O . ASP B 1 49 ? -37.660 53.433 60.041 1.00 15.50 49 ASP B O 1
ATOM 3479 N N . VAL B 1 50 ? -37.098 54.462 58.134 1.00 19.15 50 VAL B N 1
ATOM 3480 C CA . VAL B 1 50 ? -36.838 55.737 58.799 1.00 17.97 50 VAL B CA 1
ATOM 3481 C C . VAL B 1 50 ? -38.042 56.331 59.543 1.00 18.39 50 VAL B C 1
ATOM 3482 O O . VAL B 1 50 ? -37.912 56.751 60.696 1.00 18.33 50 VAL B O 1
ATOM 3486 N N . GLU B 1 51 ? -39.209 56.383 58.907 1.00 11.61 51 GLU B N 1
ATOM 3487 C CA . GLU B 1 51 ? -40.370 56.935 59.599 1.00 13.23 51 GLU B CA 1
ATOM 3488 C C . GLU B 1 51 ? -40.611 56.158 60.886 1.00 12.83 51 GLU B C 1
ATOM 3489 O O . GLU B 1 51 ? -40.876 56.743 61.935 1.00 11.61 51 GLU B O 1
ATOM 3495 N N . ALA B 1 52 ? -40.505 54.835 60.803 1.00 21.27 52 ALA B N 1
ATOM 3496 C CA . ALA B 1 52 ? -40.696 53.977 61.965 1.00 19.62 52 ALA B CA 1
ATOM 3497 C C . ALA B 1 52 ? -39.757 54.409 63.079 1.00 20.69 52 ALA B C 1
ATOM 3498 O O . ALA B 1 52 ? -40.162 54.501 64.239 1.00 22.56 52 ALA B O 1
ATOM 3500 N N . LEU B 1 53 ? -38.498 54.661 62.721 1.00 16.54 53 LEU B N 1
ATOM 3501 C CA . LEU B 1 53 ? -37.494 55.085 63.688 1.00 14.63 53 LEU B CA 1
ATOM 3502 C C . LEU B 1 53 ? -37.865 56.441 64.298 1.00 15.39 53 LEU B C 1
ATOM 3503 O O . LEU B 1 53 ? -37.795 56.633 65.519 1.00 14.05 53 LEU B O 1
ATOM 3508 N N . ALA B 1 54 ? -38.248 57.380 63.439 1.00 18.99 54 ALA B N 1
ATOM 3509 C CA . ALA B 1 54 ? -38.640 58.702 63.896 1.00 22.05 54 ALA B CA 1
ATOM 3510 C C . ALA B 1 54 ? -39.662 58.546 65.015 1.00 22.76 54 ALA B C 1
ATOM 3511 O O . ALA B 1 54 ? -39.482 59.085 66.108 1.00 24.88 54 ALA B O 1
ATOM 3513 N N . ASP B 1 55 ? -40.726 57.798 64.735 1.00 17.27 55 ASP B N 1
ATOM 3514 C CA . ASP B 1 55 ? -41.779 57.560 65.711 1.00 18.54 55 ASP B CA 1
ATOM 3515 C C . ASP B 1 55 ? -41.197 57.126 67.046 1.00 17.94 55 ASP B C 1
ATOM 3516 O O . ASP B 1 55 ? -41.430 57.767 68.066 1.00 20.10 55 ASP B O 1
ATOM 3521 N N . TRP B 1 56 ? -40.435 56.039 67.040 1.00 12.47 56 TRP B N 1
ATOM 3522 C CA . TRP B 1 56 ? -39.810 55.555 68.265 1.00 10.23 56 TRP B CA 1
ATOM 3523 C C . TRP B 1 56 ? -39.075 56.679 68.994 1.00 9.52 56 TRP B C 1
ATOM 3524 O O . TRP B 1 56 ? -39.291 56.897 70.188 1.00 8.54 56 TRP B O 1
ATOM 3535 N N . ALA B 1 57 ? -38.196 57.373 68.270 1.00 20.90 57 ALA B N 1
ATOM 3536 C CA . ALA B 1 57 ? -37.409 58.468 68.831 1.00 20.62 57 ALA B CA 1
ATOM 3537 C C . ALA B 1 57 ? -38.287 59.458 69.557 1.00 18.91 57 ALA B C 1
ATOM 3538 O O . ALA B 1 57 ? -37.925 59.939 70.627 1.00 18.56 57 ALA B O 1
ATOM 3540 N N . LEU B 1 58 ? -39.435 59.776 68.971 1.00 9.41 58 LEU B N 1
ATOM 3541 C CA . LEU B 1 58 ? -40.359 60.710 69.613 1.00 9.87 58 LEU B CA 1
ATOM 3542 C C . LEU B 1 58 ? -40.772 60.095 70.956 1.00 9.73 58 LEU B C 1
ATOM 3543 O O . LEU B 1 58 ? -40.629 60.699 72.020 1.00 9.92 58 LEU B O 1
ATOM 3548 N N . ALA B 1 59 ? -41.287 58.879 70.882 1.00 6.52 59 ALA B N 1
ATOM 3549 C CA . ALA B 1 59 ? -41.714 58.160 72.056 1.00 8.51 59 ALA B CA 1
ATOM 3550 C C . ALA B 1 59 ? -40.658 58.287 73.160 1.00 9.93 59 ALA B C 1
ATOM 3551 O O . ALA B 1 59 ? -40.956 58.704 74.280 1.00 9.58 59 ALA B O 1
ATOM 3553 N N . GLU B 1 60 ? -39.422 57.932 72.826 1.00 15.41 60 GLU B N 1
ATOM 3554 C CA . GLU B 1 60 ? -38.303 57.997 73.762 1.00 17.18 60 GLU B CA 1
ATOM 3555 C C . GLU B 1 60 ? -37.873 59.417 74.128 1.00 17.52 60 GLU B C 1
ATOM 3556 O O . GLU B 1 60 ? -37.185 59.620 75.132 1.00 17.68 60 GLU B O 1
ATOM 3562 N N . GLY B 1 61 ? -38.259 60.392 73.306 1.00 16.04 61 GLY B N 1
ATOM 3563 C CA . GLY B 1 61 ? -37.863 61.765 73.557 1.00 17.20 61 GLY B CA 1
ATOM 3564 C C . GLY B 1 61 ? -36.372 61.927 73.297 1.00 19.53 61 GLY B C 1
ATOM 3565 O O . GLY B 1 61 ? -35.589 62.162 74.214 1.00 20.93 61 GLY B O 1
ATOM 3566 N N . ILE B 1 62 ? -35.972 61.771 72.041 1.00 19.55 62 ILE B N 1
ATOM 3567 C CA . ILE B 1 62 ? -34.578 61.903 71.655 1.00 19.37 62 ILE B CA 1
ATOM 3568 C C . ILE B 1 62 ? -34.354 63.370 71.341 1.00 18.36 62 ILE B C 1
ATOM 3569 O O . ILE B 1 62 ? -35.115 63.972 70.601 1.00 19.52 62 ILE B O 1
ATOM 3574 N N . ASP B 1 63 ? -33.304 63.943 71.905 1.00 8.58 63 ASP B N 1
ATOM 3575 C CA . ASP B 1 63 ? -33.010 65.350 71.685 1.00 8.45 63 ASP B CA 1
ATOM 3576 C C . ASP B 1 63 ? -32.129 65.651 70.463 1.00 6.47 63 ASP B C 1
ATOM 3577 O O . ASP B 1 63 ? -32.252 66.708 69.848 1.00 4.44 63 ASP B O 1
ATOM 3582 N N . LEU B 1 64 ? -31.248 64.723 70.107 1.00 20.22 64 LEU B N 1
ATOM 3583 C CA . LEU B 1 64 ? -30.384 64.910 68.942 1.00 19.16 64 LEU B CA 1
ATOM 3584 C C . LEU B 1 64 ? -30.024 63.554 68.350 1.00 18.90 64 LEU B C 1
ATOM 3585 O O . LEU B 1 64 ? -29.662 62.629 69.085 1.00 19.33 64 LEU B O 1
ATOM 3590 N N . THR B 1 65 ? -30.128 63.442 67.026 1.00 14.09 65 THR B N 1
ATOM 3591 C CA . THR B 1 65 ? -29.807 62.199 66.323 1.00 14.36 65 THR B CA 1
ATOM 3592 C C . THR B 1 65 ? -28.620 62.407 65.383 1.00 14.41 65 THR B C 1
ATOM 3593 O O . THR B 1 65 ? -28.620 63.339 64.571 1.00 14.58 65 THR B O 1
ATOM 3597 N N . LEU B 1 66 ? -27.603 61.558 65.489 1.00 5.42 66 LEU B N 1
ATOM 3598 C CA . LEU B 1 66 ? -26.433 61.690 64.623 1.00 3.33 66 LEU B CA 1
ATOM 3599 C C . LEU B 1 66 ? -26.396 60.531 63.638 1.00 2.42 66 LEU B C 1
ATOM 3600 O O . LEU B 1 66 ? -26.138 59.401 64.042 1.00 3.09 66 LEU B O 1
ATOM 3605 N N . VAL B 1 67 ? -26.650 60.793 62.355 1.00 3.70 67 VAL B N 1
ATOM 3606 C CA . VAL B 1 67 ? -26.643 59.722 61.349 1.00 3.99 67 VAL B CA 1
ATOM 3607 C C . VAL B 1 67 ? -25.270 59.396 60.777 1.00 4.31 67 VAL B C 1
ATOM 3608 O O . VAL B 1 67 ? -24.612 60.244 60.174 1.00 3.70 67 VAL B O 1
ATOM 3612 N N . GLY B 1 68 ? -24.860 58.146 60.938 1.00 19.99 68 GLY B N 1
ATOM 3613 C CA . GLY B 1 68 ? -23.557 57.732 60.454 1.00 23.01 68 GLY B CA 1
ATOM 3614 C C . GLY B 1 68 ? -23.474 57.344 58.991 1.00 24.47 68 GLY B C 1
ATOM 3615 O O . GLY B 1 68 ? -22.653 57.886 58.254 1.00 25.63 68 GLY B O 1
ATOM 3616 N N . PRO B 1 69 ? -24.301 56.393 58.542 1.00 11.91 69 PRO B N 1
ATOM 3617 C CA . PRO B 1 69 ? -24.273 55.967 57.142 1.00 10.57 69 PRO B CA 1
ATOM 3618 C C . PRO B 1 69 ? -24.952 56.960 56.220 1.00 10.60 69 PRO B C 1
ATOM 3619 O O . PRO B 1 69 ? -25.522 57.952 56.662 1.00 8.29 69 PRO B O 1
ATOM 3623 N N . GLU B 1 70 ? -24.896 56.656 54.931 1.00 20.94 70 GLU B N 1
ATOM 3624 C CA . GLU B 1 70 ? -25.455 57.502 53.893 1.00 19.96 70 GLU B CA 1
ATOM 3625 C C . GLU B 1 70 ? -26.867 57.073 53.486 1.00 16.83 70 GLU B C 1
ATOM 3626 O O . GLU B 1 70 ? -27.723 57.917 53.204 1.00 17.23 70 GLU B O 1
ATOM 3632 N N . ALA B 1 71 ? -27.118 55.771 53.465 1.00 9.53 71 ALA B N 1
ATOM 3633 C CA . ALA B 1 71 ? -28.425 55.279 53.072 1.00 8.13 71 ALA B CA 1
ATOM 3634 C C . ALA B 1 71 ? -29.598 55.920 53.831 1.00 7.32 71 ALA B C 1
ATOM 3635 O O . ALA B 1 71 ? -30.547 56.421 53.219 1.00 6.22 71 ALA B O 1
ATOM 3637 N N . PRO B 1 72 ? -29.554 55.912 55.171 1.00 5.52 72 PRO B N 1
ATOM 3638 C CA . PRO B 1 72 ? -30.652 56.515 55.923 1.00 6.75 72 PRO B CA 1
ATOM 3639 C C . PRO B 1 72 ? -30.876 57.952 55.472 1.00 9.82 72 PRO B C 1
ATOM 3640 O O . PRO B 1 72 ? -31.993 58.488 55.583 1.00 10.52 72 PRO B O 1
ATOM 3644 N N . LEU B 1 73 ? -29.807 58.569 54.970 1.00 4.18 73 LEU B N 1
ATOM 3645 C CA . LEU B 1 73 ? -29.860 59.945 54.477 1.00 7.03 73 LEU B CA 1
ATOM 3646 C C . LEU B 1 73 ? -30.536 60.053 53.105 1.00 9.98 73 LEU B C 1
ATOM 3647 O O . LEU B 1 73 ? -31.368 60.940 52.868 1.00 8.53 73 LEU B O 1
ATOM 3652 N N . VAL B 1 74 ? -30.169 59.162 52.194 1.00 24.08 74 VAL B N 1
ATOM 3653 C CA . VAL B 1 74 ? -30.764 59.192 50.871 1.00 26.87 74 VAL B CA 1
ATOM 3654 C C . VAL B 1 74 ? -32.233 58.785 50.958 1.00 27.37 74 VAL B C 1
ATOM 3655 O O . VAL B 1 74 ? -33.040 59.158 50.104 1.00 27.80 74 VAL B O 1
ATOM 3659 N N . GLU B 1 75 ? -32.584 58.031 51.999 1.00 16.23 75 GLU B N 1
ATOM 3660 C CA . GLU B 1 75 ? -33.965 57.599 52.175 1.00 14.17 75 GLU B CA 1
ATOM 3661 C C . GLU B 1 75 ? -34.708 58.572 53.076 1.00 13.36 75 GLU B C 1
ATOM 3662 O O . GLU B 1 75 ? -35.774 58.265 53.599 1.00 13.82 75 GLU B O 1
ATOM 3668 N N . GLY B 1 76 ? -34.119 59.747 53.261 1.00 15.83 76 GLY B N 1
ATOM 3669 C CA . GLY B 1 76 ? -34.753 60.803 54.035 1.00 16.38 76 GLY B CA 1
ATOM 3670 C C . GLY B 1 76 ? -35.028 60.664 55.516 1.00 16.29 76 GLY B C 1
ATOM 3671 O O . GLY B 1 76 ? -36.072 61.141 55.995 1.00 15.46 76 GLY B O 1
ATOM 3672 N N . ILE B 1 77 ? -34.117 60.027 56.251 1.00 17.90 77 ILE B N 1
ATOM 3673 C CA . ILE B 1 77 ? -34.304 59.896 57.689 1.00 14.78 77 ILE B CA 1
ATOM 3674 C C . ILE B 1 77 ? -34.455 61.322 58.268 1.00 14.83 77 ILE B C 1
ATOM 3675 O O . ILE B 1 77 ? -35.300 61.567 59.131 1.00 13.97 77 ILE B O 1
ATOM 3680 N N . ALA B 1 78 ? -33.653 62.260 57.759 1.00 6.91 78 ALA B N 1
ATOM 3681 C CA . ALA B 1 78 ? -33.698 63.650 58.208 1.00 7.64 78 ALA B CA 1
ATOM 3682 C C . ALA B 1 78 ? -35.083 64.238 57.986 1.00 8.98 78 ALA B C 1
ATOM 3683 O O . ALA B 1 78 ? -35.628 64.928 58.851 1.00 8.49 78 ALA B O 1
ATOM 3685 N N . ASP B 1 79 ? -35.662 63.972 56.822 1.00 25.83 79 ASP B N 1
ATOM 3686 C CA . ASP B 1 79 ? -36.993 64.489 56.545 1.00 27.30 79 ASP B CA 1
ATOM 3687 C C . ASP B 1 79 ? -37.982 63.923 57.556 1.00 27.46 79 ASP B C 1
ATOM 3688 O O . ASP B 1 79 ? -38.635 64.678 58.280 1.00 28.39 79 ASP B O 1
ATOM 3693 N N . ALA B 1 80 ? -38.077 62.595 57.606 1.00 19.84 80 ALA B N 1
ATOM 3694 C CA . ALA B 1 80 ? -38.980 61.921 58.529 1.00 19.56 80 ALA B CA 1
ATOM 3695 C C . ALA B 1 80 ? -38.847 62.455 59.958 1.00 20.35 80 ALA B C 1
ATOM 3696 O O . ALA B 1 80 ? -39.847 62.701 60.642 1.00 18.12 80 ALA B O 1
ATOM 3698 N N . PHE B 1 81 ? -37.607 62.619 60.410 1.00 23.05 81 PHE B N 1
ATOM 3699 C CA . PHE B 1 81 ? -37.358 63.123 61.750 1.00 23.38 81 PHE B CA 1
ATOM 3700 C C . PHE B 1 81 ? -37.891 64.539 61.929 1.00 24.67 81 PHE B C 1
ATOM 3701 O O . PHE B 1 81 ? -38.521 64.858 62.934 1.00 25.30 81 PHE B O 1
ATOM 3709 N N . GLN B 1 82 ? -37.640 65.391 60.949 1.00 18.46 82 GLN B N 1
ATOM 3710 C CA . GLN B 1 82 ? -38.108 66.755 61.045 1.00 20.34 82 GLN B CA 1
ATOM 3711 C C . GLN B 1 82 ? -39.635 66.843 61.124 1.00 19.90 82 GLN B C 1
ATOM 3712 O O . GLN B 1 82 ? -40.192 67.728 61.781 1.00 18.42 82 GLN B O 1
ATOM 3718 N N . ALA B 1 83 ? -40.318 65.916 60.475 1.00 23.90 83 ALA B N 1
ATOM 3719 C CA . ALA B 1 83 ? -41.766 65.927 60.519 1.00 25.55 83 ALA B CA 1
ATOM 3720 C C . ALA B 1 83 ? -42.225 65.816 61.968 1.00 26.26 83 ALA B C 1
ATOM 3721 O O . ALA B 1 83 ? -43.191 66.454 62.371 1.00 28.67 83 ALA B O 1
ATOM 3723 N N . ARG B 1 84 ? -41.522 65.013 62.756 1.00 13.06 84 ARG B N 1
ATOM 3724 C CA . ARG B 1 84 ? -41.889 64.820 64.152 1.00 11.80 84 ARG B CA 1
ATOM 3725 C C . ARG B 1 84 ? -41.309 65.880 65.079 1.00 10.94 84 ARG B C 1
ATOM 3726 O O . ARG B 1 84 ? -41.287 65.692 66.289 1.00 11.35 84 ARG B O 1
ATOM 3734 N N . GLY B 1 85 ? -40.845 66.994 64.521 1.00 27.49 85 GLY B N 1
ATOM 3735 C CA . GLY B 1 85 ? -40.261 68.035 65.351 1.00 27.18 85 GLY B CA 1
ATOM 3736 C C . GLY B 1 85 ? -38.909 67.641 65.946 1.00 26.77 85 GLY B C 1
ATOM 3737 O O . GLY B 1 85 ? -38.307 68.395 66.725 1.00 26.97 85 GLY B O 1
ATOM 3738 N N . LEU B 1 86 ? -38.424 66.460 65.569 1.00 23.47 86 LEU B N 1
ATOM 3739 C CA . LEU B 1 86 ? -37.149 65.957 66.065 1.00 21.82 86 LEU B CA 1
ATOM 3740 C C . LEU B 1 86 ? -35.961 66.556 65.310 1.00 22.52 86 LEU B C 1
ATOM 3741 O O . LEU B 1 86 ? -36.039 66.824 64.109 1.00 23.29 86 LEU B O 1
ATOM 3746 N N . LEU B 1 87 ? -34.868 66.764 66.040 1.00 15.14 87 LEU B N 1
ATOM 3747 C CA . LEU B 1 87 ? -33.639 67.340 65.508 1.00 15.19 87 LEU B CA 1
ATOM 3748 C C . LEU B 1 87 ? -32.633 66.235 65.160 1.00 15.64 87 LEU B C 1
ATOM 3749 O O . LEU B 1 87 ? -32.490 65.262 65.907 1.00 15.44 87 LEU B O 1
ATOM 3754 N N . LEU B 1 88 ? -31.943 66.373 64.027 1.00 18.95 88 LEU B N 1
ATOM 3755 C CA . LEU B 1 88 ? -30.963 65.366 63.628 1.00 17.52 88 LEU B CA 1
ATOM 3756 C C . LEU B 1 88 ? -29.860 65.884 62.713 1.00 17.99 88 LEU B C 1
ATOM 3757 O O . LEU B 1 88 ? -30.089 66.750 61.873 1.00 18.04 88 LEU B O 1
ATOM 3762 N N . PHE B 1 89 ? -28.660 65.337 62.908 1.00 15.29 89 PHE B N 1
ATOM 3763 C CA . PHE B 1 89 ? -27.474 65.705 62.144 1.00 15.42 89 PHE B CA 1
ATOM 3764 C C . PHE B 1 89 ? -27.382 64.954 60.816 1.00 15.96 89 PHE B C 1
ATOM 3765 O O . PHE B 1 89 ? -27.128 63.749 60.795 1.00 17.93 89 PHE B O 1
ATOM 3773 N N . GLY B 1 90 ? -27.579 65.667 59.711 1.00 17.12 90 GLY B N 1
ATOM 3774 C CA . GLY B 1 90 ? -27.509 65.031 58.409 1.00 16.96 90 GLY B CA 1
ATOM 3775 C C . GLY B 1 90 ? -28.366 65.741 57.381 1.00 16.97 90 GLY B C 1
ATOM 3776 O O . GLY B 1 90 ? -29.418 66.277 57.727 1.00 18.34 90 GLY B O 1
ATOM 3777 N N . PRO B 1 91 ? -27.947 65.766 56.106 1.00 8.07 91 PRO B N 1
ATOM 3778 C CA . PRO B 1 91 ? -28.715 66.436 55.050 1.00 8.77 91 PRO B CA 1
ATOM 3779 C C . PRO B 1 91 ? -29.992 65.679 54.666 1.00 10.95 91 PRO B C 1
ATOM 3780 O O . PRO B 1 91 ? -30.063 64.460 54.825 1.00 11.34 91 PRO B O 1
ATOM 3784 N N . THR B 1 92 ? -30.997 66.404 54.169 1.00 16.09 92 THR B N 1
ATOM 3785 C CA . THR B 1 92 ? -32.269 65.788 53.771 1.00 17.60 92 THR B CA 1
ATOM 3786 C C . THR B 1 92 ? -32.171 65.044 52.451 1.00 18.03 92 THR B C 1
ATOM 3787 O O . THR B 1 92 ? -31.195 65.189 51.710 1.00 14.66 92 THR B O 1
ATOM 3791 N N . GLN B 1 93 ? -33.210 64.265 52.164 1.00 13.71 93 GLN B N 1
ATOM 3792 C CA . GLN B 1 93 ? -33.290 63.460 50.953 1.00 15.39 93 GLN B CA 1
ATOM 3793 C C . GLN B 1 93 ? -32.853 64.240 49.732 1.00 15.59 93 GLN B C 1
ATOM 3794 O O . GLN B 1 93 ? -31.749 64.036 49.224 1.00 16.64 93 GLN B O 1
ATOM 3800 N N . LYS B 1 94 ? -33.717 65.134 49.263 1.00 13.07 94 LYS B N 1
ATOM 3801 C CA . LYS B 1 94 ? -33.411 65.950 48.092 1.00 13.79 94 LYS B CA 1
ATOM 3802 C C . LYS B 1 94 ? -31.937 66.337 48.106 1.00 12.14 94 LYS B C 1
ATOM 3803 O O . LYS B 1 94 ? -31.210 66.079 47.153 1.00 12.42 94 LYS B O 1
ATOM 3809 N N . ALA B 1 95 ? -31.499 66.921 49.218 1.00 21.78 95 ALA B N 1
ATOM 3810 C CA . ALA B 1 95 ? -30.122 67.380 49.382 1.00 21.19 95 ALA B CA 1
ATOM 3811 C C . ALA B 1 95 ? -29.033 66.309 49.332 1.00 19.82 95 ALA B C 1
ATOM 3812 O O . ALA B 1 95 ? -27.953 66.555 48.794 1.00 20.28 95 ALA B O 1
ATOM 3814 N N . ALA B 1 96 ? -29.294 65.136 49.901 1.00 10.74 96 ALA B N 1
ATOM 3815 C CA . ALA B 1 96 ? -28.288 64.076 49.893 1.00 9.68 96 ALA B CA 1
ATOM 3816 C C . ALA B 1 96 ? -28.191 63.450 48.511 1.00 8.65 96 ALA B C 1
ATOM 3817 O O . ALA B 1 96 ? -27.124 62.985 48.087 1.00 6.00 96 ALA B O 1
ATOM 3827 N N . ILE B 1 98 ? -28.850 65.017 45.458 1.00 15.67 98 ILE B N 1
ATOM 3828 C CA . ILE B 1 98 ? -28.145 65.920 44.559 1.00 15.13 98 ILE B CA 1
ATOM 3829 C C . ILE B 1 98 ? -26.636 65.974 44.860 1.00 13.99 98 ILE B C 1
ATOM 3830 O O . ILE B 1 98 ? -25.804 65.828 43.957 1.00 13.08 98 ILE B O 1
ATOM 3835 N N . GLU B 1 99 ? -26.295 66.172 46.132 1.00 24.46 99 GLU B N 1
ATOM 3836 C CA . GLU B 1 99 ? -24.905 66.306 46.543 1.00 23.31 99 GLU B CA 1
ATOM 3837 C C . GLU B 1 99 ? -24.023 65.099 46.276 1.00 25.06 99 GLU B C 1
ATOM 3838 O O . GLU B 1 99 ? -22.817 65.242 46.074 1.00 27.05 99 GLU B O 1
ATOM 3844 N N . GLY B 1 100 ? -24.610 63.910 46.272 1.00 14.79 100 GLY B N 1
ATOM 3845 C CA . GLY B 1 100 ? -23.817 62.723 46.014 1.00 14.37 100 GLY B CA 1
ATOM 3846 C C . GLY B 1 100 ? -24.010 62.301 44.577 1.00 15.37 100 GLY B C 1
ATOM 3847 O O . GLY B 1 100 ? -23.379 61.367 44.094 1.00 15.76 100 GLY B O 1
ATOM 3848 N N . SER B 1 101 ? -24.890 63.016 43.888 1.00 21.70 101 SER B N 1
ATOM 3849 C CA . SER B 1 101 ? -25.212 62.734 42.499 1.00 22.84 101 SER B CA 1
ATOM 3850 C C . SER B 1 101 ? -24.073 63.003 41.536 1.00 23.76 101 SER B C 1
ATOM 3851 O O . SER B 1 101 ? -23.315 63.953 41.711 1.00 25.12 101 SER B O 1
ATOM 3854 N N . LYS B 1 102 ? -23.963 62.164 40.512 1.00 25.39 102 LYS B N 1
ATOM 3855 C CA . LYS B 1 102 ? -22.917 62.328 39.513 1.00 27.54 102 LYS B CA 1
ATOM 3856 C C . LYS B 1 102 ? -23.231 63.545 38.662 1.00 27.32 102 LYS B C 1
ATOM 3857 O O . LYS B 1 102 ? -22.376 64.402 38.453 1.00 26.57 102 LYS B O 1
ATOM 3863 N N . ALA B 1 103 ? -24.466 63.605 38.172 1.00 44.57 103 ALA B N 1
ATOM 3864 C CA . ALA B 1 103 ? -24.922 64.712 37.342 1.00 45.14 103 ALA B CA 1
ATOM 3865 C C . ALA B 1 103 ? -24.583 66.036 38.011 1.00 46.00 103 ALA B C 1
ATOM 3866 O O . ALA B 1 103 ? -23.882 66.870 37.430 1.00 47.37 103 ALA B O 1
ATOM 3868 N N . PHE B 1 104 ? -25.075 66.222 39.236 1.00 39.96 104 PHE B N 1
ATOM 3869 C CA . PHE B 1 104 ? -24.804 67.452 39.980 1.00 39.93 104 PHE B CA 1
ATOM 3870 C C . PHE B 1 104 ? -23.326 67.795 39.849 1.00 39.01 104 PHE B C 1
ATOM 3871 O O . PHE B 1 104 ? -22.971 68.923 39.517 1.00 40.56 104 PHE B O 1
ATOM 3879 N N . ALA B 1 105 ? -22.478 66.806 40.105 1.00 22.44 105 ALA B N 1
ATOM 3880 C CA . ALA B 1 105 ? -21.038 66.973 40.004 1.00 21.76 105 ALA B CA 1
ATOM 3881 C C . ALA B 1 105 ? -20.697 67.707 38.708 1.00 22.35 105 ALA B C 1
ATOM 3882 O O . ALA B 1 105 ? -19.990 68.720 38.735 1.00 21.80 105 ALA B O 1
ATOM 3884 N N . LYS B 1 106 ? -21.209 67.204 37.583 1.00 22.58 106 LYS B N 1
ATOM 3885 C CA . LYS B 1 106 ? -20.966 67.824 36.278 1.00 23.62 106 LYS B CA 1
ATOM 3886 C C . LYS B 1 106 ? -21.369 69.288 36.339 1.00 21.23 106 LYS B C 1
ATOM 3887 O O . LYS B 1 106 ? -20.568 70.184 36.072 1.00 20.10 106 LYS B O 1
ATOM 3893 N N . GLY B 1 107 ? -22.622 69.514 36.707 1.00 20.70 107 GLY B N 1
ATOM 3894 C CA . GLY B 1 107 ? -23.131 70.864 36.815 1.00 22.67 107 GLY B CA 1
ATOM 3895 C C . GLY B 1 107 ? -22.193 71.801 37.548 1.00 23.09 107 GLY B C 1
ATOM 3896 O O . GLY B 1 107 ? -22.019 72.943 37.129 1.00 23.28 107 GLY B O 1
ATOM 3897 N N . LEU B 1 108 ? -21.595 71.332 38.640 1.00 18.19 108 LEU B N 1
ATOM 3898 C CA . LEU B 1 108 ? -20.674 72.169 39.395 1.00 18.78 108 LEU B CA 1
ATOM 3899 C C . LEU B 1 108 ? -19.469 72.472 38.521 1.00 20.81 108 LEU B C 1
ATOM 3900 O O . LEU B 1 108 ? -18.926 73.578 38.539 1.00 20.44 108 LEU B O 1
ATOM 3913 N N . GLU B 1 110 ? -19.284 72.431 35.062 1.00 33.14 110 GLU B N 1
ATOM 3914 C CA . GLU B 1 110 ? -19.676 73.329 33.991 1.00 30.57 110 GLU B CA 1
ATOM 3915 C C . GLU B 1 110 ? -20.189 74.677 34.498 1.00 30.30 110 GLU B C 1
ATOM 3916 O O . GLU B 1 110 ? -20.019 75.690 33.826 1.00 31.39 110 GLU B O 1
ATOM 3922 N N . ARG B 1 111 ? -20.801 74.704 35.681 1.00 30.45 111 ARG B N 1
ATOM 3923 C CA . ARG B 1 111 ? -21.319 75.957 36.238 1.00 28.47 111 ARG B CA 1
ATOM 3924 C C . ARG B 1 111 ? -20.367 76.742 37.141 1.00 26.26 111 ARG B C 1
ATOM 3925 O O . ARG B 1 111 ? -20.406 77.965 37.129 1.00 27.89 111 ARG B O 1
ATOM 3933 N N . TYR B 1 112 ? -19.525 76.058 37.920 1.00 17.69 112 TYR B N 1
ATOM 3934 C CA . TYR B 1 112 ? -18.595 76.738 38.831 1.00 14.96 112 TYR B CA 1
ATOM 3935 C C . TYR B 1 112 ? -17.123 76.414 38.584 1.00 14.44 112 TYR B C 1
ATOM 3936 O O . TYR B 1 112 ? -16.257 76.781 39.389 1.00 14.39 112 TYR B O 1
ATOM 3945 N N . GLY B 1 113 ? -16.844 75.718 37.487 1.00 19.10 113 GLY B N 1
ATOM 3946 C CA . GLY B 1 113 ? -15.473 75.376 37.168 1.00 20.24 113 GLY B CA 1
ATOM 3947 C C . GLY B 1 113 ? -14.822 74.442 38.167 1.00 21.20 113 GLY B C 1
ATOM 3948 O O . GLY B 1 113 ? -13.596 74.378 38.251 1.00 22.24 113 GLY B O 1
ATOM 3949 N N . ILE B 1 114 ? -15.629 73.713 38.929 1.00 23.16 114 ILE B N 1
ATOM 3950 C CA . ILE B 1 114 ? -15.090 72.777 39.909 1.00 23.52 114 ILE B CA 1
ATOM 3951 C C . ILE B 1 114 ? -14.140 71.771 39.255 1.00 23.15 114 ILE B C 1
ATOM 3952 O O . ILE B 1 114 ? -14.439 71.206 38.202 1.00 24.27 114 ILE B O 1
ATOM 3957 N N . PRO B 1 115 ? -12.973 71.545 39.868 1.00 17.89 115 PRO B N 1
ATOM 3958 C CA . PRO B 1 115 ? -12.018 70.600 39.301 1.00 19.49 115 PRO B CA 1
ATOM 3959 C C . PRO B 1 115 ? -12.392 69.151 39.586 1.00 22.42 115 PRO B C 1
ATOM 3960 O O . PRO B 1 115 ? -11.898 68.558 40.532 1.00 22.86 115 PRO B O 1
ATOM 3964 N N . THR B 1 116 ? -13.268 68.583 38.767 1.00 50.13 116 THR B N 1
ATOM 3965 C CA . THR B 1 116 ? -13.679 67.199 38.958 1.00 53.19 116 THR B CA 1
ATOM 3966 C C . THR B 1 116 ? -12.884 66.322 38.002 1.00 54.42 116 THR B C 1
ATOM 3967 O O . THR B 1 116 ? -12.519 66.771 36.917 1.00 55.94 116 THR B O 1
ATOM 3971 N N . ALA B 1 117 ? -12.602 65.083 38.402 1.00 47.77 117 ALA B N 1
ATOM 3972 C CA . ALA B 1 117 ? -11.870 64.167 37.524 1.00 47.54 117 ALA B CA 1
ATOM 3973 C C . ALA B 1 117 ? -12.739 64.068 36.278 1.00 48.61 117 ALA B C 1
ATOM 3974 O O . ALA B 1 117 ? -13.971 64.052 36.374 1.00 48.81 117 ALA B O 1
ATOM 3976 N N . ARG B 1 118 ? -12.121 64.009 35.106 1.00 42.32 118 ARG B N 1
ATOM 3977 C CA . ARG B 1 118 ? -12.924 63.963 33.901 1.00 43.64 118 ARG B CA 1
ATOM 3978 C C . ARG B 1 118 ? -13.159 62.574 33.315 1.00 42.93 118 ARG B C 1
ATOM 3979 O O . ARG B 1 118 ? -12.274 61.714 33.314 1.00 43.10 118 ARG B O 1
ATOM 3987 N N . TYR B 1 119 ? -14.377 62.375 32.825 1.00 51.10 119 TYR B N 1
ATOM 3988 C CA . TYR B 1 119 ? -14.798 61.115 32.231 1.00 50.76 119 TYR B CA 1
ATOM 3989 C C . TYR B 1 119 ? -15.947 61.412 31.270 1.00 50.61 119 TYR B C 1
ATOM 3990 O O . TYR B 1 119 ? -16.460 62.535 31.239 1.00 52.23 119 TYR B O 1
ATOM 3999 N N . ARG B 1 120 ? -16.361 60.409 30.498 1.00 19.59 120 ARG B N 1
ATOM 4000 C CA . ARG B 1 120 ? -17.459 60.585 29.550 1.00 18.32 120 ARG B CA 1
ATOM 4001 C C . ARG B 1 120 ? -18.197 59.282 29.315 1.00 18.99 120 ARG B C 1
ATOM 4002 O O . ARG B 1 120 ? -17.639 58.203 29.497 1.00 17.51 120 ARG B O 1
ATOM 4010 N N . VAL B 1 121 ? -19.461 59.373 28.928 1.00 37.60 121 VAL B N 1
ATOM 4011 C CA . VAL B 1 121 ? -20.232 58.164 28.707 1.00 36.76 121 VAL B CA 1
ATOM 4012 C C . VAL B 1 121 ? -20.546 57.964 27.236 1.00 37.73 121 VAL B C 1
ATOM 4013 O O . VAL B 1 121 ? -20.904 58.907 26.527 1.00 39.79 121 VAL B O 1
ATOM 4017 N N . PHE B 1 122 ? -20.407 56.724 26.786 1.00 13.22 122 PHE B N 1
ATOM 4018 C CA . PHE B 1 122 ? -20.646 56.370 25.398 1.00 13.34 122 PHE B CA 1
ATOM 4019 C C . PHE B 1 122 ? -21.547 55.142 25.330 1.00 17.09 122 PHE B C 1
ATOM 4020 O O . PHE B 1 122 ? -21.573 54.326 26.249 1.00 17.06 122 PHE B O 1
ATOM 4028 N N . ARG B 1 123 ? -22.285 55.023 24.234 1.00 35.66 123 ARG B N 1
ATOM 4029 C CA . ARG B 1 123 ? -23.160 53.881 24.005 1.00 42.21 123 ARG B CA 1
ATOM 4030 C C . ARG B 1 123 ? -22.920 53.402 22.577 1.00 44.88 123 ARG B C 1
ATOM 4031 O O . ARG B 1 123 ? -23.642 52.558 22.061 1.00 45.83 123 ARG B O 1
ATOM 4039 N N . GLU B 1 124 ? -21.886 53.962 21.952 1.00 22.69 124 GLU B N 1
ATOM 4040 C CA . GLU B 1 124 ? -21.483 53.623 20.588 1.00 26.48 124 GLU B CA 1
ATOM 4041 C C . GLU B 1 124 ? -19.977 53.867 20.410 1.00 29.36 124 GLU B C 1
ATOM 4042 O O . GLU B 1 124 ? -19.479 54.986 20.597 1.00 27.96 124 GLU B O 1
ATOM 4048 N N . PRO B 1 125 ? -19.244 52.811 20.028 1.00 43.71 125 PRO B N 1
ATOM 4049 C CA . PRO B 1 125 ? -17.795 52.781 19.801 1.00 46.16 125 PRO B CA 1
ATOM 4050 C C . PRO B 1 125 ? -17.186 53.879 18.929 1.00 49.78 125 PRO B C 1
ATOM 4051 O O . PRO B 1 125 ? -16.152 54.447 19.275 1.00 49.64 125 PRO B O 1
ATOM 4055 N N . LEU B 1 126 ? -17.821 54.176 17.805 1.00 81.57 126 LEU B N 1
ATOM 4056 C CA . LEU B 1 126 ? -17.319 55.196 16.891 1.00 84.62 126 LEU B CA 1
ATOM 4057 C C . LEU B 1 126 ? -16.826 56.452 17.623 1.00 85.61 126 LEU B C 1
ATOM 4058 O O . LEU B 1 126 ? -15.881 57.104 17.179 1.00 86.03 126 LEU B O 1
ATOM 4063 N N . GLU B 1 127 ? -17.466 56.777 18.743 1.00 89.15 127 GLU B N 1
ATOM 4064 C CA . GLU B 1 127 ? -17.114 57.948 19.549 1.00 88.16 127 GLU B CA 1
ATOM 4065 C C . GLU B 1 127 ? -16.086 57.615 20.621 1.00 84.48 127 GLU B C 1
ATOM 4066 O O . GLU B 1 127 ? -15.040 58.257 20.732 1.00 85.34 127 GLU B O 1
ATOM 4072 N N . ALA B 1 128 ? -16.420 56.611 21.421 1.00 25.57 128 ALA B N 1
ATOM 4073 C CA . ALA B 1 128 ? -15.571 56.145 22.501 1.00 21.30 128 ALA B CA 1
ATOM 4074 C C . ALA B 1 128 ? -14.115 55.940 22.066 1.00 19.62 128 ALA B C 1
ATOM 4075 O O . ALA B 1 128 ? -13.185 56.168 22.841 1.00 19.09 128 ALA B O 1
ATOM 4077 N N . LEU B 1 129 ? -13.916 55.510 20.827 1.00 29.10 129 LEU B N 1
ATOM 4078 C CA . LEU B 1 129 ? -12.567 55.270 20.329 1.00 28.41 129 LEU B CA 1
ATOM 4079 C C . LEU B 1 129 ? -11.755 56.555 20.250 1.00 24.09 129 LEU B C 1
ATOM 4080 O O . LEU B 1 129 ? -10.658 56.638 20.798 1.00 24.81 129 LEU B O 1
ATOM 4085 N N . ALA B 1 130 ? -12.297 57.554 19.564 1.00 41.07 130 ALA B N 1
ATOM 4086 C CA . ALA B 1 130 ? -11.622 58.836 19.404 1.00 37.34 130 ALA B CA 1
ATOM 4087 C C . ALA B 1 130 ? -11.185 59.383 20.754 1.00 34.12 130 ALA B C 1
ATOM 4088 O O . ALA B 1 130 ? -10.059 59.864 20.906 1.00 34.35 130 ALA B O 1
ATOM 4090 N N . TYR B 1 131 ? -12.086 59.304 21.730 1.00 31.15 131 TYR B N 1
ATOM 4091 C CA . TYR B 1 131 ? -11.807 59.786 23.081 1.00 28.93 131 TYR B CA 1
ATOM 4092 C C . TYR B 1 131 ? -10.646 59.019 23.713 1.00 26.09 131 TYR B C 1
ATOM 4093 O O . TYR B 1 131 ? -9.775 59.602 24.360 1.00 25.04 131 TYR B O 1
ATOM 4102 N N . LEU B 1 132 ? -10.645 57.706 23.517 1.00 22.46 132 LEU B N 1
ATOM 4103 C CA . LEU B 1 132 ? -9.609 56.841 24.064 1.00 20.06 132 LEU B CA 1
ATOM 4104 C C . LEU B 1 132 ? -8.214 57.287 23.648 1.00 19.85 132 LEU B C 1
ATOM 4105 O O . LEU B 1 132 ? -7.279 57.274 24.457 1.00 18.77 132 LEU B O 1
ATOM 4110 N N . GLU B 1 133 ? -8.072 57.678 22.386 1.00 23.68 133 GLU B N 1
ATOM 4111 C CA . GLU B 1 133 ? -6.777 58.136 21.897 1.00 26.38 133 GLU B CA 1
ATOM 4112 C C . GLU B 1 133 ? -6.484 59.502 22.507 1.00 26.56 133 GLU B C 1
ATOM 4113 O O . GLU B 1 133 ? -5.330 59.921 22.614 1.00 25.94 133 GLU B O 1
ATOM 4119 N N . GLU B 1 134 ? -7.548 60.182 22.923 1.00 64.74 134 GLU B N 1
ATOM 4120 C CA . GLU B 1 134 ? -7.443 61.512 23.506 1.00 63.92 134 GLU B CA 1
ATOM 4121 C C . GLU B 1 134 ? -6.918 61.516 24.940 1.00 61.38 134 GLU B C 1
ATOM 4122 O O . GLU B 1 134 ? -6.190 62.427 25.334 1.00 61.35 134 GLU B O 1
ATOM 4128 N N . VAL B 1 135 ? -7.278 60.506 25.724 1.00 20.40 135 VAL B N 1
ATOM 4129 C CA . VAL B 1 135 ? -6.823 60.466 27.099 1.00 17.13 135 VAL B CA 1
ATOM 4130 C C . VAL B 1 135 ? -5.504 59.721 27.243 1.00 16.33 135 VAL B C 1
ATOM 4131 O O . VAL B 1 135 ? -4.678 60.064 28.084 1.00 17.49 135 VAL B O 1
ATOM 4135 N N . GLY B 1 136 ? -5.302 58.705 26.416 1.00 15.55 136 GLY B N 1
ATOM 4136 C CA . GLY B 1 136 ? -4.069 57.946 26.490 1.00 13.24 136 GLY B CA 1
ATOM 4137 C C . GLY B 1 136 ? -4.123 56.840 27.529 1.00 13.04 136 GLY B C 1
ATOM 4138 O O . GLY B 1 136 ? -5.179 56.572 28.109 1.00 11.80 136 GLY B O 1
ATOM 4139 N N . VAL B 1 137 ? -2.988 56.194 27.773 1.00 23.51 137 VAL B N 1
ATOM 4140 C CA . VAL B 1 137 ? -2.939 55.109 28.742 1.00 20.80 137 VAL B CA 1
ATOM 4141 C C . VAL B 1 137 ? -2.053 55.442 29.942 1.00 21.58 137 VAL B C 1
ATOM 4142 O O . VAL B 1 137 ? -1.067 56.172 29.830 1.00 21.24 137 VAL B O 1
ATOM 4146 N N . PRO B 1 138 ? -2.405 54.920 31.120 1.00 35.32 138 PRO B N 1
ATOM 4147 C CA . PRO B 1 138 ? -3.559 54.059 31.397 1.00 34.15 138 PRO B CA 1
ATOM 4148 C C . PRO B 1 138 ? -4.865 54.837 31.308 1.00 35.78 138 PRO B C 1
ATOM 4149 O O . PRO B 1 138 ? -4.875 56.065 31.436 1.00 36.66 138 PRO B O 1
ATOM 4153 N N . VAL B 1 1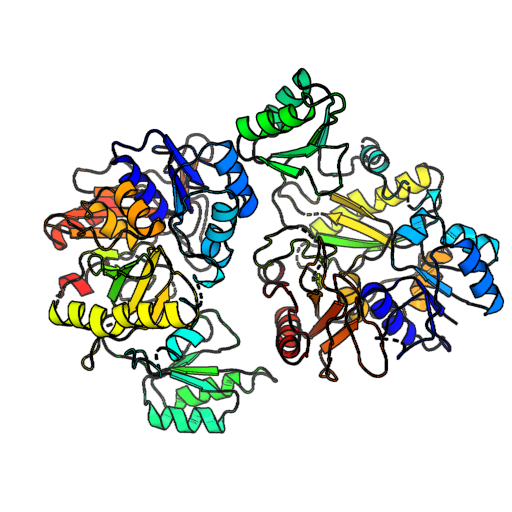39 ? -5.959 54.112 31.092 1.00 19.79 139 VAL B N 1
ATOM 4154 C CA . VAL B 1 139 ? -7.297 54.697 31.021 1.00 18.16 139 VAL B CA 1
ATOM 4155 C C . VAL B 1 139 ? -8.260 53.691 31.647 1.00 20.72 139 VAL B C 1
ATOM 4156 O O . VAL B 1 139 ? -8.050 52.485 31.525 1.00 21.42 139 VAL B O 1
ATOM 4160 N N . VAL B 1 140 ? -9.301 54.172 32.323 1.00 13.05 140 VAL B N 1
ATOM 4161 C CA . VAL B 1 140 ? -10.255 53.256 32.933 1.00 14.16 140 VAL B CA 1
ATOM 4162 C C . VAL B 1 140 ? -11.499 53.128 32.061 1.00 16.00 140 VAL B C 1
ATOM 4163 O O . VAL B 1 140 ? -12.042 54.129 31.577 1.00 14.86 140 VAL B O 1
ATOM 4167 N N . VAL B 1 141 ? -11.931 51.888 31.849 1.00 18.53 141 VAL B N 1
ATOM 4168 C CA . VAL B 1 141 ? -13.110 51.601 31.042 1.00 20.31 141 VAL B CA 1
ATOM 4169 C C . VAL B 1 141 ? -14.058 50.806 31.919 1.00 23.10 141 VAL B C 1
ATOM 4170 O O . VAL B 1 141 ? -13.775 49.656 32.267 1.00 23.84 141 VAL B O 1
ATOM 4174 N N . LYS B 1 142 ? -15.185 51.409 32.276 1.00 32.40 142 LYS B N 1
ATOM 4175 C CA . LYS B 1 142 ? -16.141 50.740 33.149 1.00 35.82 142 LYS B CA 1
ATOM 4176 C C . LYS B 1 142 ? -17.529 50.517 32.553 1.00 38.09 142 LYS B C 1
ATOM 4177 O O . LYS B 1 142 ? -18.154 51.451 32.039 1.00 39.63 142 LYS B O 1
ATOM 4183 N N . ASP B 1 143 ? -18.010 49.276 32.617 1.00 34.59 143 ASP B N 1
ATOM 4184 C CA . ASP B 1 143 ? -19.347 48.977 32.115 1.00 37.04 143 ASP B CA 1
ATOM 4185 C C . ASP B 1 143 ? -20.320 49.713 33.029 1.00 38.16 143 ASP B C 1
ATOM 4186 O O . ASP B 1 143 ? -20.423 49.410 34.224 1.00 37.20 143 ASP B O 1
ATOM 4191 N N . SER B 1 144 ? -21.028 50.687 32.469 1.00 33.87 144 SER B N 1
ATOM 4192 C CA . SER B 1 144 ? -21.966 51.465 33.256 1.00 35.99 144 SER B CA 1
ATOM 4193 C C . SER B 1 144 ? -23.119 50.621 33.797 1.00 38.37 144 SER B C 1
ATOM 4194 O O . SER B 1 144 ? -23.351 50.580 35.004 1.00 38.75 144 SER B O 1
ATOM 4197 N N . GLY B 1 145 ? -23.833 49.948 32.904 1.00 61.47 145 GLY B N 1
ATOM 4198 C CA . GLY B 1 145 ? -24.955 49.127 33.320 1.00 67.12 145 GLY B CA 1
ATOM 4199 C C . GLY B 1 145 ? -24.593 47.953 34.211 1.00 69.91 145 GLY B C 1
ATOM 4200 O O . GLY B 1 145 ? -25.290 46.936 34.219 1.00 71.11 145 GLY B O 1
ATOM 4201 N N . LEU B 1 146 ? -23.510 48.090 34.969 1.00 60.90 146 LEU B N 1
ATOM 4202 C CA . LEU B 1 146 ? -23.065 47.029 35.866 1.00 63.66 146 LEU B CA 1
ATOM 4203 C C . LEU B 1 146 ? -22.657 47.590 37.225 1.00 66.42 146 LEU B C 1
ATOM 4204 O O . LEU B 1 146 ? -22.511 48.802 37.393 1.00 65.82 146 LEU B O 1
ATOM 4209 N N . ALA B 1 147 ? -22.481 46.689 38.187 1.00 157.35 147 ALA B N 1
ATOM 4210 C CA . ALA B 1 147 ? -22.102 47.038 39.552 1.00 159.32 147 ALA B CA 1
ATOM 4211 C C . ALA B 1 147 ? -21.066 48.154 39.636 1.00 160.31 147 ALA B C 1
ATOM 4212 O O . ALA B 1 147 ? -20.215 48.293 38.759 1.00 162.45 147 ALA B O 1
ATOM 4214 N N . ALA B 1 148 ? -21.147 48.944 40.705 1.00 54.85 148 ALA B N 1
ATOM 4215 C CA . ALA B 1 148 ? -20.224 50.056 40.925 1.00 52.29 148 ALA B CA 1
ATOM 4216 C C . ALA B 1 148 ? -18.916 49.563 41.518 1.00 51.89 148 ALA B C 1
ATOM 4217 O O . ALA B 1 148 ? -18.768 49.487 42.736 1.00 51.26 148 ALA B O 1
ATOM 4219 N N . GLY B 1 149 ? -17.965 49.238 40.652 1.00 72.44 149 GLY B N 1
ATOM 4220 C CA . GLY B 1 149 ? -16.684 48.748 41.118 1.00 70.66 149 GLY B CA 1
ATOM 4221 C C . GLY B 1 149 ? -16.336 47.442 40.432 1.00 70.62 149 GLY B C 1
ATOM 4222 O O . GLY B 1 149 ? -15.280 46.863 40.680 1.00 70.56 149 GLY B O 1
ATOM 4223 N N . LYS B 1 150 ? -17.233 46.970 39.574 1.00 73.86 150 LYS B N 1
ATOM 4224 C CA . LYS B 1 150 ? -17.002 45.734 38.839 1.00 73.17 150 LYS B CA 1
ATOM 4225 C C . LYS B 1 150 ? -17.010 46.059 37.350 1.00 71.73 150 LYS B C 1
ATOM 4226 O O . LYS B 1 150 ? -17.425 47.151 36.953 1.00 72.11 150 LYS B O 1
ATOM 4232 N N . GLY B 1 151 ? -16.554 45.118 36.528 1.00 69.87 151 GLY B N 1
ATOM 4233 C CA . GLY B 1 151 ? -16.509 45.370 35.101 1.00 65.70 151 GLY B CA 1
ATOM 4234 C C . GLY B 1 151 ? -15.586 46.554 34.878 1.00 62.89 151 GLY B C 1
ATOM 4235 O O . GLY B 1 151 ? -15.659 47.228 33.847 1.00 64.03 151 GLY B O 1
ATOM 4236 N N . VAL B 1 152 ? -14.719 46.800 35.862 1.00 50.57 152 VAL B N 1
ATOM 4237 C CA . VAL B 1 152 ? -13.763 47.906 35.825 1.00 44.77 152 VAL B CA 1
ATOM 4238 C C . VAL B 1 152 ? -12.402 47.493 35.268 1.00 40.98 152 VAL B C 1
ATOM 4239 O O . VAL B 1 152 ? -11.638 46.787 35.920 1.00 40.10 152 VAL B O 1
ATOM 4243 N N . THR B 1 153 ? -12.107 47.946 34.056 1.00 29.23 153 THR B N 1
ATOM 4244 C CA . THR B 1 153 ? -10.842 47.621 33.420 1.00 26.06 153 THR B CA 1
ATOM 4245 C C . THR B 1 153 ? -9.899 48.809 33.423 1.00 24.22 153 THR B C 1
ATOM 4246 O O . THR B 1 153 ? -10.271 49.920 33.025 1.00 24.41 153 THR B O 1
ATOM 4250 N N . VAL B 1 154 ? -8.678 48.569 33.889 1.00 32.74 154 VAL B N 1
ATOM 4251 C CA . VAL B 1 154 ? -7.657 49.600 33.890 1.00 29.81 154 VAL B CA 1
ATOM 4252 C C . VAL B 1 154 ? -6.723 49.154 32.771 1.00 29.34 154 VAL B C 1
ATOM 4253 O O . VAL B 1 154 ? -5.891 48.260 32.967 1.00 29.89 154 VAL B O 1
ATOM 4257 N N . ALA B 1 155 ? -6.884 49.756 31.597 1.00 16.67 155 ALA B N 1
ATOM 4258 C CA . ALA B 1 155 ? -6.074 49.411 30.436 1.00 16.17 155 ALA B CA 1
ATOM 4259 C C . ALA B 1 155 ? -4.688 50.051 30.435 1.00 16.05 155 ALA B C 1
ATOM 4260 O O . ALA B 1 155 ? -4.449 51.084 31.070 1.00 15.87 155 ALA B O 1
ATOM 4262 N N . PHE B 1 156 ? -3.780 49.417 29.704 1.00 19.67 156 PHE B N 1
ATOM 4263 C CA . PHE B 1 156 ? -2.415 49.886 29.571 1.00 20.09 156 PHE B CA 1
ATOM 4264 C C . PHE B 1 156 ? -2.114 49.982 28.080 1.00 20.43 156 PHE B C 1
ATOM 4265 O O . PHE B 1 156 ? -1.099 50.541 27.660 1.00 19.21 156 PHE B O 1
ATOM 4273 N N . ASP B 1 157 ? -3.037 49.437 27.293 1.00 48.95 157 ASP B N 1
ATOM 4274 C CA . ASP B 1 157 ? -2.953 49.415 25.835 1.00 48.65 157 ASP B CA 1
ATOM 4275 C C . ASP B 1 157 ? -4.179 50.057 25.224 1.00 47.89 157 ASP B C 1
ATOM 4276 O O . ASP B 1 157 ? -5.280 49.952 25.768 1.00 47.68 157 ASP B O 1
ATOM 4281 N N . LEU B 1 158 ? -4.000 50.712 24.084 1.00 25.92 158 LEU B N 1
ATOM 4282 C CA . LEU B 1 158 ? -5.152 51.284 23.429 1.00 23.96 158 LEU B CA 1
ATOM 4283 C C . LEU B 1 158 ? -5.944 50.062 22.993 1.00 22.74 158 LEU B C 1
ATOM 4284 O O . LEU B 1 158 ? -7.173 50.091 22.946 1.00 22.19 158 LEU B O 1
ATOM 4289 N N . HIS B 1 159 ? -5.236 48.971 22.712 1.00 11.61 159 HIS B N 1
ATOM 4290 C CA . HIS B 1 159 ? -5.910 47.751 22.291 1.00 13.29 159 HIS B CA 1
ATOM 4291 C C . HIS B 1 159 ? -6.790 47.144 23.374 1.00 12.86 159 HIS B C 1
ATOM 4292 O O . HIS B 1 159 ? -7.951 46.813 23.128 1.00 12.02 159 HIS B O 1
ATOM 4299 N N . GLN B 1 160 ? -6.229 46.958 24.562 1.00 13.87 160 GLN B N 1
ATOM 4300 C CA . GLN B 1 160 ? -6.999 46.375 25.649 1.00 12.22 160 GLN B CA 1
ATOM 4301 C C . GLN B 1 160 ? -8.173 47.258 26.041 1.00 9.99 160 GLN B C 1
ATOM 4302 O O . GLN B 1 160 ? -9.200 46.767 26.498 1.00 8.66 160 GLN B O 1
ATOM 4308 N N . ALA B 1 161 ? -8.011 48.564 25.861 1.00 14.16 161 ALA B N 1
ATOM 4309 C CA . ALA B 1 161 ? -9.060 49.521 26.198 1.00 13.52 161 ALA B CA 1
ATOM 4310 C C . ALA B 1 161 ? -10.166 49.425 25.156 1.00 13.90 161 ALA B C 1
ATOM 4311 O O . ALA B 1 161 ? -11.350 49.435 25.482 1.00 11.78 161 ALA B O 1
ATOM 4313 N N . LYS B 1 162 ? -9.745 49.333 23.897 1.00 16.27 162 LYS B N 1
ATOM 4314 C CA . LYS B 1 162 ? -10.640 49.198 22.752 1.00 17.62 162 LYS B CA 1
ATOM 4315 C C . LYS B 1 162 ? -11.380 47.873 22.944 1.00 19.02 162 LYS B C 1
ATOM 4316 O O . LYS B 1 162 ? -12.603 47.824 22.925 1.00 18.91 162 LYS B O 1
ATOM 4322 N N . GLN B 1 163 ? -10.625 46.801 23.154 1.00 24.74 163 GLN B N 1
ATOM 4323 C CA . GLN B 1 163 ? -11.209 45.484 23.376 1.00 27.76 163 GLN B CA 1
ATOM 4324 C C . GLN B 1 163 ? -12.098 45.501 24.625 1.00 29.01 163 GLN B C 1
ATOM 4325 O O . GLN B 1 163 ? -12.969 44.651 24.787 1.00 29.42 163 GLN B O 1
ATOM 4331 N N . ALA B 1 164 ? -11.869 46.475 25.504 1.00 21.05 164 ALA B N 1
ATOM 4332 C CA . ALA B 1 164 ? -12.645 46.600 26.737 1.00 21.20 164 ALA B CA 1
ATOM 4333 C C . ALA B 1 164 ? -14.008 47.262 26.513 1.00 21.65 164 ALA B C 1
ATOM 4334 O O . ALA B 1 164 ? -15.027 46.835 27.077 1.00 19.59 164 ALA B O 1
ATOM 4336 N N . VAL B 1 165 ? -14.023 48.316 25.702 1.00 31.17 165 VAL B N 1
ATOM 4337 C CA . VAL B 1 165 ? -15.264 49.014 25.417 1.00 32.98 165 VAL B CA 1
ATOM 4338 C C . VAL B 1 165 ? -16.130 48.116 24.547 1.00 33.70 165 VAL B C 1
ATOM 4339 O O . VAL B 1 165 ? -17.335 48.022 24.764 1.00 35.71 165 VAL B O 1
ATOM 4343 N N . ALA B 1 166 ? -15.498 47.439 23.588 1.00 26.03 166 ALA B N 1
ATOM 4344 C CA . ALA B 1 166 ? -16.179 46.537 22.651 1.00 26.39 166 ALA B CA 1
ATOM 4345 C C . ALA B 1 166 ? -16.947 45.430 23.341 1.00 28.07 166 ALA B C 1
ATOM 4346 O O . ALA B 1 166 ? -18.109 45.195 23.030 1.00 28.39 166 ALA B O 1
ATOM 4348 N N . ASN B 1 167 ? -16.298 44.749 24.277 1.00 44.45 167 ASN B N 1
ATOM 4349 C CA . ASN B 1 167 ? -16.936 43.657 24.998 1.00 49.38 167 ASN B CA 1
ATOM 4350 C C . ASN B 1 167 ? -18.109 44.127 25.852 1.00 51.95 167 ASN B C 1
ATOM 4351 O O . ASN B 1 167 ? -18.548 43.422 26.760 1.00 53.38 167 ASN B O 1
ATOM 4356 N N . ILE B 1 168 ? -18.614 45.319 25.556 1.00 47.35 168 ILE B N 1
ATOM 4357 C CA . ILE B 1 168 ? -19.737 45.879 26.294 1.00 49.49 168 ILE B CA 1
ATOM 4358 C C . ILE B 1 168 ? -20.785 46.439 25.336 1.00 52.78 168 ILE B C 1
ATOM 4359 O O . ILE B 1 168 ? -21.989 46.271 25.547 1.00 53.19 168 ILE B O 1
ATOM 4364 N N . LEU B 1 169 ? -20.312 47.094 24.279 1.00 75.66 169 LEU B N 1
ATOM 4365 C CA . LEU B 1 169 ? -21.182 47.687 23.270 1.00 79.86 169 LEU B CA 1
ATOM 4366 C C . LEU B 1 169 ? -21.457 46.717 22.122 1.00 84.68 169 LEU B C 1
ATOM 4367 O O . LEU B 1 169 ? -22.068 47.090 21.118 1.00 86.16 169 LEU B O 1
ATOM 4372 N N . ASN B 1 170 ? -20.993 45.478 22.266 1.00 69.31 170 ASN B N 1
ATOM 4373 C CA . ASN B 1 170 ? -21.215 44.449 21.251 1.00 73.83 170 ASN B CA 1
ATOM 4374 C C . ASN B 1 170 ? -21.779 43.201 21.915 1.00 78.22 170 ASN B C 1
ATOM 4375 O O . ASN B 1 170 ? -21.880 42.148 21.288 1.00 78.71 170 ASN B O 1
ATOM 4380 N N . ARG B 1 171 ? -22.135 43.323 23.191 1.00 79.94 171 ARG B N 1
ATOM 4381 C CA . ARG B 1 171 ? -22.690 42.206 23.946 1.00 83.19 171 ARG B CA 1
ATOM 4382 C C . ARG B 1 171 ? -23.985 41.716 23.307 1.00 84.74 171 ARG B C 1
ATOM 4383 O O . ARG B 1 171 ? -24.099 41.640 22.084 1.00 85.66 171 ARG B O 1
ATOM 4391 N N . ALA B 1 172 ? -24.962 41.379 24.142 1.00 93.03 172 ALA B N 1
ATOM 4392 C CA . ALA B 1 172 ? -26.248 40.910 23.644 1.00 94.62 172 ALA B CA 1
ATOM 4393 C C . ALA B 1 172 ? -27.038 42.088 23.086 1.00 95.59 172 ALA B C 1
ATOM 4394 O O . ALA B 1 172 ? -27.256 42.191 21.878 1.00 95.99 172 ALA B O 1
ATOM 4396 N N . GLU B 1 173 ? -27.463 42.972 23.980 1.00 100.29 173 GLU B N 1
ATOM 4397 C CA . GLU B 1 173 ? -28.234 44.150 23.601 1.00 99.96 173 GLU B CA 1
ATOM 4398 C C . GLU B 1 173 ? -27.671 45.386 24.283 1.00 97.45 173 GLU B C 1
ATOM 4399 O O . GLU B 1 173 ? -26.943 46.176 23.676 1.00 97.35 173 GLU B O 1
ATOM 4405 N N . GLY B 1 174 ? -28.011 45.546 25.555 1.00 118.74 174 GLY B N 1
ATOM 4406 C CA . GLY B 1 174 ? -27.537 46.690 26.303 1.00 114.46 174 GLY B CA 1
ATOM 4407 C C . GLY B 1 174 ? -26.032 46.841 26.236 1.00 110.73 174 GLY B C 1
ATOM 4408 O O . GLY B 1 174 ? -25.323 45.973 25.723 1.00 110.70 174 GLY B O 1
ATOM 4409 N N . GLY B 1 175 ? -25.546 47.959 26.761 1.00 60.38 175 GLY B N 1
ATOM 4410 C CA . GLY B 1 175 ? -24.124 48.218 26.764 1.00 53.83 175 GLY B CA 1
ATOM 4411 C C . GLY B 1 175 ? -23.813 49.697 26.818 1.00 48.38 175 GLY B C 1
ATOM 4412 O O . GLY B 1 175 ? -23.783 50.364 25.783 1.00 48.67 175 GLY B O 1
ATOM 4413 N N . GLU B 1 176 ? -23.615 50.211 28.032 1.00 55.42 176 GLU B N 1
ATOM 4414 C CA . GLU B 1 176 ? -23.263 51.614 28.237 1.00 50.22 176 GLU B CA 1
ATOM 4415 C C . GLU B 1 176 ? -21.876 51.637 28.859 1.00 46.43 176 GLU B C 1
ATOM 4416 O O . GLU B 1 176 ? -21.651 51.040 29.910 1.00 45.86 176 GLU B O 1
ATOM 4422 N N . VAL B 1 177 ? -20.948 52.323 28.205 1.00 39.21 177 VAL B N 1
ATOM 4423 C CA . VAL B 1 177 ? -19.571 52.384 28.685 1.00 35.07 177 VAL B CA 1
ATOM 4424 C C . VAL B 1 177 ? -19.144 53.745 29.217 1.00 31.04 177 VAL B C 1
ATOM 4425 O O . VAL B 1 177 ? -19.625 54.781 28.773 1.00 30.19 177 VAL B O 1
ATOM 4429 N N . VAL B 1 178 ? -18.235 53.732 30.180 1.00 25.01 178 VAL B N 1
ATOM 4430 C CA . VAL B 1 178 ? -17.718 54.971 30.732 1.00 20.15 178 VAL B CA 1
ATOM 4431 C C . VAL B 1 178 ? -16.200 54.906 30.651 1.00 16.65 178 VAL B C 1
ATOM 4432 O O . VAL B 1 178 ? -15.580 53.890 30.987 1.00 14.82 178 VAL B O 1
ATOM 4436 N N . VAL B 1 179 ? -15.612 55.992 30.171 1.00 13.10 179 VAL B N 1
ATOM 4437 C CA . VAL B 1 179 ? -14.172 56.088 30.033 1.00 11.31 179 VAL B CA 1
ATOM 4438 C C . VAL B 1 179 ? -13.716 57.268 30.872 1.00 12.11 179 VAL B C 1
ATOM 4439 O O . VAL B 1 179 ? -14.121 58.407 30.627 1.00 12.02 179 VAL B O 1
ATOM 4443 N N . GLU B 1 180 ? -12.896 56.993 31.880 1.00 14.37 180 GLU B N 1
ATOM 4444 C CA . GLU B 1 180 ? -12.386 58.052 32.734 1.00 16.60 180 GLU B CA 1
ATOM 4445 C C . GLU B 1 180 ? -10.867 58.101 32.703 1.00 17.53 180 GLU B C 1
ATOM 4446 O O . GLU B 1 180 ? -10.179 57.078 32.807 1.00 15.49 180 GLU B O 1
ATOM 4452 N N . GLU B 1 181 ? -10.356 59.315 32.525 1.00 20.16 181 GLU B N 1
ATOM 4453 C CA . GLU B 1 181 ? -8.932 59.547 32.464 1.00 24.48 181 GLU B CA 1
ATOM 4454 C C . GLU B 1 181 ? -8.275 58.974 33.699 1.00 25.61 181 GLU B C 1
ATOM 4455 O O . GLU B 1 181 ? -8.811 59.092 34.802 1.00 26.24 181 GLU B O 1
ATOM 4461 N N . TYR B 1 182 ? -7.120 58.343 33.516 1.00 26.40 182 TYR B N 1
ATOM 4462 C CA . TYR B 1 182 ? -6.393 57.791 34.645 1.00 28.51 182 TYR B CA 1
ATOM 4463 C C . TYR B 1 182 ? -5.512 58.894 35.230 1.00 30.59 182 TYR B C 1
ATOM 4464 O O . TYR B 1 182 ? -4.657 59.460 34.540 1.00 29.82 182 TYR B O 1
ATOM 4473 N N . LEU B 1 183 ? -5.732 59.195 36.507 1.00 30.74 183 LEU B N 1
ATOM 4474 C CA . LEU B 1 183 ? -4.979 60.235 37.193 1.00 34.12 183 LEU B CA 1
ATOM 4475 C C . LEU B 1 183 ? -3.888 59.684 38.100 1.00 35.29 183 LEU B C 1
ATOM 4476 O O . LEU B 1 183 ? -4.034 58.612 38.696 1.00 34.98 183 LEU B O 1
ATOM 4481 N N . GLU B 1 184 ? -2.793 60.431 38.188 1.00 61.53 184 GLU B N 1
ATOM 4482 C CA . GLU B 1 184 ? -1.664 60.062 39.028 1.00 64.16 184 GLU B CA 1
ATOM 4483 C C . GLU B 1 184 ? -1.659 61.012 40.210 1.00 63.37 184 GLU B C 1
ATOM 4484 O O . GLU B 1 184 ? -1.836 62.219 40.045 1.00 63.83 184 GLU B O 1
ATOM 4490 N N . GLY B 1 185 ? -1.460 60.472 41.402 1.00 52.15 185 GLY B N 1
ATOM 4491 C CA . GLY B 1 185 ? -1.434 61.320 42.576 1.00 52.61 185 GLY B CA 1
ATOM 4492 C C . GLY B 1 185 ? -2.100 60.678 43.771 1.00 52.51 185 GLY B C 1
ATOM 4493 O O . GLY B 1 185 ? -3.005 59.855 43.619 1.00 53.91 185 GLY B O 1
ATOM 4494 N N . GLU B 1 186 ? -1.649 61.045 44.964 1.00 33.07 186 GLU B N 1
ATOM 4495 C CA . GLU B 1 186 ? -2.223 60.496 46.183 1.00 31.79 186 GLU B CA 1
ATOM 4496 C C . GLU B 1 186 ? -3.672 60.929 46.278 1.00 28.85 186 GLU B C 1
ATOM 4497 O O . GLU B 1 186 ? -4.028 62.033 45.839 1.00 28.12 186 GLU B O 1
ATOM 4503 N N . GLU B 1 187 ? -4.504 60.056 46.841 1.00 39.47 187 GLU B N 1
ATOM 4504 C CA . GLU B 1 187 ? -5.913 60.366 47.017 1.00 38.30 187 GLU B CA 1
ATOM 4505 C C . GLU B 1 187 ? -6.117 60.727 48.475 1.00 33.94 187 GLU B C 1
ATOM 4506 O O . GLU B 1 187 ? -5.784 59.958 49.368 1.00 34.97 187 GLU B O 1
ATOM 4512 N N . ALA B 1 188 ? -6.643 61.919 48.708 1.00 21.16 188 ALA B N 1
ATOM 4513 C CA . ALA B 1 188 ? -6.884 62.388 50.059 1.00 17.68 188 ALA B CA 1
ATOM 4514 C C . ALA B 1 188 ? -8.373 62.605 50.262 1.00 15.58 188 ALA B C 1
ATOM 4515 O O . ALA B 1 188 ? -9.150 62.569 49.313 1.00 16.22 188 ALA B O 1
ATOM 4517 N N . THR B 1 189 ? -8.771 62.837 51.504 1.00 21.90 189 THR B N 1
ATOM 4518 C CA . THR B 1 189 ? -10.170 63.052 51.811 1.00 20.73 189 THR B CA 1
ATOM 4519 C C . THR B 1 189 ? -10.376 64.320 52.619 1.00 18.95 189 THR B C 1
ATOM 4520 O O . THR B 1 189 ? -9.832 64.470 53.714 1.00 19.65 189 THR B O 1
ATOM 4524 N N . VAL B 1 190 ? -11.161 65.237 52.076 1.00 29.27 190 VAL B N 1
ATOM 4525 C CA . VAL B 1 190 ? -11.458 66.467 52.786 1.00 27.47 190 VAL B CA 1
ATOM 4526 C C . VAL B 1 190 ? -12.896 66.364 53.267 1.00 27.98 190 VAL B C 1
ATOM 4527 O O . VAL B 1 190 ? -13.828 66.258 52.471 1.00 28.88 190 VAL B O 1
ATOM 4531 N N . LEU B 1 191 ? -13.064 66.352 54.581 1.00 32.10 191 LEU B N 1
ATOM 4532 C CA . LEU B 1 191 ? -14.386 66.279 55.181 1.00 31.91 191 LEU B CA 1
ATOM 4533 C C . LEU B 1 191 ? -14.640 67.648 55.771 1.00 31.41 191 LEU B C 1
ATOM 4534 O O . LEU B 1 191 ? -13.740 68.235 56.363 1.00 32.14 191 LEU B O 1
ATOM 4539 N N . ALA B 1 192 ? -15.851 68.163 55.605 1.00 16.34 192 ALA B N 1
ATOM 4540 C CA . ALA B 1 192 ? -16.192 69.475 56.138 1.00 15.31 192 ALA B CA 1
ATOM 4541 C C . ALA B 1 192 ? -17.628 69.491 56.630 1.00 14.65 192 ALA B C 1
ATOM 4542 O O . ALA B 1 192 ? -18.442 68.684 56.188 1.00 15.42 192 ALA B O 1
ATOM 4544 N N . LEU B 1 193 ? -17.934 70.390 57.562 1.00 7.79 193 LEU B N 1
ATOM 4545 C CA . LEU B 1 193 ? -19.291 70.510 58.075 1.00 6.82 193 LEU B CA 1
ATOM 4546 C C . LEU B 1 193 ? -19.868 71.683 57.339 1.00 8.97 193 LEU B C 1
ATOM 4547 O O . LEU B 1 193 ? -19.124 72.575 56.932 1.00 11.00 193 LEU B O 1
ATOM 4552 N N . THR B 1 194 ? -21.184 71.692 57.150 1.00 11.28 194 THR B N 1
ATOM 4553 C CA . THR B 1 194 ? -21.814 72.804 56.461 1.00 15.23 194 THR B CA 1
ATOM 4554 C C . THR B 1 194 ? -23.122 73.200 57.129 1.00 18.60 194 THR B C 1
ATOM 4555 O O . THR B 1 194 ? -24.031 72.387 57.305 1.00 17.33 194 THR B O 1
ATOM 4559 N N . ASP B 1 195 ? -23.179 74.470 57.513 1.00 24.73 195 ASP B N 1
ATOM 4560 C CA . ASP B 1 195 ? -24.316 75.081 58.194 1.00 27.75 195 ASP B CA 1
ATOM 4561 C C . ASP B 1 195 ? -25.469 75.191 57.216 1.00 29.29 195 ASP B C 1
ATOM 4562 O O . ASP B 1 195 ? -26.625 75.356 57.597 1.00 28.03 195 ASP B O 1
ATOM 4567 N N . GLY B 1 196 ? -25.125 75.054 55.945 1.00 27.34 196 GLY B N 1
ATOM 4568 C CA . GLY B 1 196 ? -26.092 75.199 54.883 1.00 30.42 196 GLY B CA 1
ATOM 4569 C C . GLY B 1 196 ? -25.681 76.519 54.261 1.00 33.25 196 GLY B C 1
ATOM 4570 O O . GLY B 1 196 ? -25.949 76.800 53.092 1.00 33.06 196 GLY B O 1
ATOM 4571 N N . GLU B 1 197 ? -25.004 77.325 55.077 1.00 85.71 197 GLU B N 1
ATOM 4572 C CA . GLU B 1 197 ? -24.505 78.630 54.670 1.00 87.63 197 GLU B CA 1
ATOM 4573 C C . GLU B 1 197 ? -22.987 78.623 54.818 1.00 87.49 197 GLU B C 1
ATOM 4574 O O . GLU B 1 197 ? -22.270 79.186 53.994 1.00 87.68 197 GLU B O 1
ATOM 4580 N N . THR B 1 198 ? -22.507 77.971 55.873 1.00 59.82 198 THR B N 1
ATOM 4581 C CA . THR B 1 198 ? -21.078 77.919 56.166 1.00 57.66 198 THR B CA 1
ATOM 4582 C C . THR B 1 198 ? -20.449 76.538 55.946 1.00 56.00 198 THR B C 1
ATOM 4583 O O . THR B 1 198 ? -21.155 75.535 55.861 1.00 57.46 198 THR B O 1
ATOM 4587 N N . ILE B 1 199 ? -19.121 76.500 55.844 1.00 29.67 199 ILE B N 1
ATOM 4588 C CA . ILE B 1 199 ? -18.386 75.248 55.657 1.00 28.71 199 ILE B CA 1
ATOM 4589 C C . ILE B 1 199 ? -17.006 75.309 56.297 1.00 27.48 199 ILE B C 1
ATOM 4590 O O . ILE B 1 199 ? -16.146 76.070 55.859 1.00 28.23 199 ILE B O 1
ATOM 4595 N N . LEU B 1 200 ? -16.801 74.486 57.324 1.00 37.92 200 LEU B N 1
ATOM 4596 C CA . LEU B 1 200 ? -15.538 74.431 58.062 1.00 35.08 200 LEU B CA 1
ATOM 4597 C C . LEU B 1 200 ? -14.909 73.059 57.858 1.00 31.79 200 LEU B C 1
ATOM 4598 O O . LEU B 1 200 ? -15.342 72.083 58.467 1.00 33.84 200 LEU B O 1
ATOM 4603 N N . PRO B 1 201 ? -13.881 72.960 56.998 1.00 18.94 201 PRO B N 1
ATOM 4604 C CA . PRO B 1 201 ? -13.235 71.662 56.760 1.00 16.16 201 PRO B CA 1
ATOM 4605 C C . PRO B 1 201 ? -12.610 71.087 58.018 1.00 14.18 201 PRO B C 1
ATOM 4606 O O . PRO B 1 201 ? -12.297 71.826 58.945 1.00 14.67 201 PRO B O 1
ATOM 4610 N N . LEU B 1 202 ? -12.447 69.770 58.067 1.00 24.09 202 LEU B N 1
ATOM 4611 C CA . LEU B 1 202 ? -11.835 69.133 59.232 1.00 22.27 202 LEU B CA 1
ATOM 4612 C C . LEU B 1 202 ? -10.386 68.860 58.857 1.00 21.41 202 LEU B C 1
ATOM 4613 O O . LEU B 1 202 ? -9.916 69.296 57.805 1.00 21.25 202 LEU B O 1
ATOM 4618 N N . LEU B 1 203 ? -9.669 68.152 59.720 1.00 20.33 203 LEU B N 1
ATOM 4619 C CA . LEU B 1 203 ? -8.292 67.822 59.405 1.00 22.40 203 LEU B CA 1
ATOM 4620 C C . LEU B 1 203 ? -8.383 66.950 58.181 1.00 22.14 203 LEU B C 1
ATOM 4621 O O . LEU B 1 203 ? -9.150 65.982 58.146 1.00 24.68 203 LEU B O 1
ATOM 4626 N N . PRO B 1 204 ? -7.633 67.295 57.137 1.00 17.82 204 PRO B N 1
ATOM 4627 C CA . PRO B 1 204 ? -7.693 66.457 55.934 1.00 17.58 204 PRO B CA 1
ATOM 4628 C C . PRO B 1 204 ? -7.167 65.068 56.315 1.00 17.46 204 PRO B C 1
ATOM 4629 O O . PRO B 1 204 ? -6.172 64.959 57.034 1.00 17.96 204 PRO B O 1
ATOM 4633 N N . SER B 1 205 ? -7.834 64.011 55.864 1.00 16.23 205 SER B N 1
ATOM 4634 C CA . SER B 1 205 ? -7.403 62.653 56.210 1.00 15.97 205 SER B CA 1
ATOM 4635 C C . SER B 1 205 ? -7.196 61.776 54.981 1.00 15.32 205 SER B C 1
ATOM 4636 O O . SER B 1 205 ? -7.596 62.141 53.882 1.00 15.18 205 SER B O 1
ATOM 4639 N N . GLN B 1 206 ? -6.583 60.613 55.162 1.00 29.67 206 GLN B N 1
ATOM 4640 C CA . GLN B 1 206 ? -6.336 59.732 54.033 1.00 30.86 206 GLN B CA 1
ATOM 4641 C C . GLN B 1 206 ? -6.788 58.302 54.267 1.00 32.17 206 GLN B C 1
ATOM 4642 O O . GLN B 1 206 ? -6.315 57.630 55.182 1.00 33.64 206 GLN B O 1
ATOM 4648 N N . ASP B 1 207 ? -7.704 57.839 53.425 1.00 35.53 207 ASP B N 1
ATOM 4649 C CA . ASP B 1 207 ? -8.226 56.482 53.533 1.00 35.93 207 ASP B CA 1
ATOM 4650 C C . ASP B 1 207 ? -7.336 55.511 52.736 1.00 34.40 207 ASP B C 1
ATOM 4651 O O . ASP B 1 207 ? -6.417 55.931 52.027 1.00 34.89 207 ASP B O 1
ATOM 4656 N N . HIS B 1 208 ? -7.608 54.215 52.870 1.00 10.36 208 HIS B N 1
ATOM 4657 C CA . HIS B 1 208 ? -6.866 53.170 52.162 1.00 7.51 208 HIS B CA 1
ATOM 4658 C C . HIS B 1 208 ? -7.917 52.192 51.606 1.00 5.31 208 HIS B C 1
ATOM 4659 O O . HIS B 1 208 ? -8.203 51.141 52.199 1.00 1.78 208 HIS B O 1
ATOM 4666 N N . LYS B 1 209 ? -8.487 52.570 50.464 1.00 3.10 209 LYS B N 1
ATOM 4667 C CA . LYS B 1 209 ? -9.539 51.807 49.810 1.00 3.13 209 LYS B CA 1
ATOM 4668 C C . LYS B 1 209 ? -9.226 50.352 49.516 1.00 2.49 209 LYS B C 1
ATOM 4669 O O . LYS B 1 209 ? -10.001 49.456 49.875 1.00 2.39 209 LYS B O 1
ATOM 4675 N N . ARG B 1 210 ? -8.095 50.122 48.856 1.00 9.75 210 ARG B N 1
ATOM 4676 C CA . ARG B 1 210 ? -7.673 48.776 48.473 1.00 10.54 210 ARG B CA 1
ATOM 4677 C C . ARG B 1 210 ? -7.574 47.790 49.625 1.00 8.84 210 ARG B C 1
ATOM 4678 O O . ARG B 1 210 ? -7.217 48.137 50.747 1.00 7.78 210 ARG B O 1
ATOM 4686 N N . LEU B 1 211 ? -7.885 46.541 49.321 1.00 10.79 21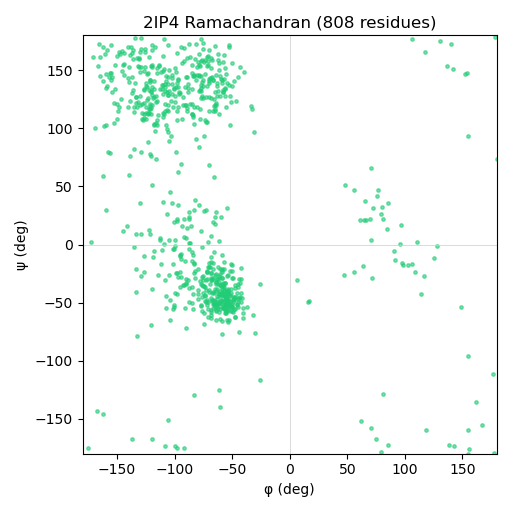1 LEU B N 1
ATOM 4687 C CA . LEU B 1 211 ? -7.903 45.504 50.330 1.00 11.70 211 LEU B CA 1
ATOM 4688 C C . LEU B 1 211 ? -6.580 45.220 50.960 1.00 12.98 211 LEU B C 1
ATOM 4689 O O . LEU B 1 211 ? -6.389 45.448 52.140 1.00 13.79 211 LEU B O 1
ATOM 4694 N N . LEU B 1 212 ? -5.663 44.721 50.147 1.00 27.96 212 LEU B N 1
ATOM 4695 C CA . LEU B 1 212 ? -4.360 44.303 50.620 1.00 28.24 212 LEU B CA 1
ATOM 4696 C C . LEU B 1 212 ? -3.224 45.298 50.599 1.00 27.38 212 LEU B C 1
ATOM 4697 O O . LEU B 1 212 ? -3.323 46.376 50.023 1.00 27.43 212 LEU B O 1
ATOM 4702 N N . ASP B 1 213 ? -2.140 44.898 51.255 1.00 22.71 213 ASP B N 1
ATOM 4703 C CA . ASP B 1 213 ? -0.923 45.690 51.379 1.00 23.83 213 ASP B CA 1
ATOM 4704 C C . ASP B 1 213 ? -0.387 46.042 50.007 1.00 24.95 213 ASP B C 1
ATOM 4705 O O . ASP B 1 213 ? -0.438 45.229 49.082 1.00 25.95 213 ASP B O 1
ATOM 4710 N N . GLY B 1 214 ? 0.137 47.254 49.882 1.00 20.30 214 GLY B N 1
ATOM 4711 C CA . GLY B 1 214 ? 0.662 47.691 48.604 1.00 20.28 214 GLY B CA 1
ATOM 4712 C C . GLY B 1 214 ? -0.461 48.165 47.696 1.00 19.68 214 GLY B C 1
ATOM 4713 O O . GLY B 1 214 ? -0.315 48.180 46.478 1.00 20.62 214 GLY B O 1
ATOM 4714 N N . ASP B 1 215 ? -1.591 48.546 48.287 1.00 10.06 215 ASP B N 1
ATOM 4715 C CA . ASP B 1 215 ? -2.726 49.024 47.513 1.00 9.78 215 ASP B CA 1
ATOM 4716 C C . ASP B 1 215 ? -3.127 47.986 46.474 1.00 9.01 215 ASP B C 1
ATOM 4717 O O . ASP B 1 215 ? -3.330 48.308 45.305 1.00 7.11 215 ASP B O 1
ATOM 4722 N N . GLN B 1 216 ? -3.238 46.735 46.898 1.00 24.25 216 GLN B N 1
ATOM 4723 C CA . GLN B 1 216 ? -3.598 45.660 45.986 1.00 23.67 216 GLN B CA 1
ATOM 4724 C C . GLN B 1 216 ? -4.998 45.160 46.269 1.00 24.15 216 GLN B C 1
ATOM 4725 O O . GLN B 1 216 ? -5.645 45.608 47.205 1.00 25.27 216 GLN B O 1
ATOM 4731 N N . GLY B 1 217 ? -5.461 44.221 45.454 1.00 15.25 217 GLY B N 1
ATOM 4732 C CA . GLY B 1 217 ? -6.782 43.651 45.652 1.00 12.15 217 GLY B CA 1
ATOM 4733 C C . GLY B 1 217 ? -7.953 44.522 45.245 1.00 12.45 217 GLY B C 1
ATOM 4734 O O . GLY B 1 217 ? -7.794 45.540 44.562 1.00 10.68 217 GLY B O 1
ATOM 4735 N N . PRO B 1 218 ? -9.164 44.135 45.662 1.00 14.64 218 PRO B N 1
ATOM 4736 C CA . PRO B 1 218 ? -10.404 44.854 45.360 1.00 16.57 218 PRO B CA 1
ATOM 4737 C C . PRO B 1 218 ? -10.660 46.003 46.313 1.00 19.77 218 PRO B C 1
ATOM 4738 O O . PRO B 1 218 ? -10.066 46.063 47.388 1.00 20.41 218 PRO B O 1
ATOM 4750 N N . THR B 1 220 ? -12.790 48.375 48.984 1.00 17.42 220 THR B N 1
ATOM 4751 C CA . THR B 1 220 ? -13.550 48.033 50.175 1.00 15.50 220 THR B CA 1
ATOM 4752 C C . THR B 1 220 ? -14.035 49.347 50.725 1.00 15.12 220 THR B C 1
ATOM 4753 O O . THR B 1 220 ? -13.724 50.383 50.153 1.00 16.78 220 THR B O 1
ATOM 4757 N N . GLY B 1 221 ? -14.789 49.314 51.822 1.00 24.76 221 GLY B N 1
ATOM 4758 C CA . GLY B 1 221 ? -15.263 50.549 52.418 1.00 25.46 221 GLY B CA 1
ATOM 4759 C C . GLY B 1 221 ? -14.085 51.375 52.910 1.00 27.76 221 GLY B C 1
ATOM 4760 O O . GLY B 1 221 ? -14.120 52.604 52.877 1.00 29.76 221 GLY B O 1
ATOM 4761 N N . GLY B 1 222 ? -13.028 50.699 53.355 1.00 25.57 222 GLY B N 1
ATOM 4762 C CA . GLY B 1 222 ? -11.851 51.390 53.846 1.00 25.70 222 GLY B CA 1
ATOM 4763 C C . GLY B 1 222 ? -11.102 50.510 54.831 1.00 27.79 222 GLY B C 1
ATOM 4764 O O . GLY B 1 222 ? -11.623 50.161 55.895 1.00 28.32 222 GLY B O 1
ATOM 4773 N N . GLY B 1 224 ? -8.371 51.370 56.353 1.00 18.61 224 GLY B N 1
ATOM 4774 C CA . GLY B 1 224 ? -7.720 52.188 57.361 1.00 16.35 224 GLY B CA 1
ATOM 4775 C C . GLY B 1 224 ? -7.617 53.661 57.004 1.00 14.53 224 GLY B C 1
ATOM 4776 O O . GLY B 1 224 ? -7.727 54.048 55.832 1.00 12.91 224 GLY B O 1
ATOM 4777 N N . ALA B 1 225 ? -7.401 54.490 58.017 1.00 13.51 225 ALA B N 1
ATOM 4778 C CA . ALA B 1 225 ? -7.279 55.927 57.797 1.00 11.42 225 ALA B CA 1
ATOM 4779 C C . ALA B 1 225 ? -6.276 56.562 58.748 1.00 11.63 225 ALA B C 1
ATOM 4780 O O . ALA B 1 225 ? -6.019 56.045 59.839 1.00 11.49 225 ALA B O 1
ATOM 4782 N N . VAL B 1 226 ? -5.701 57.681 58.325 1.00 22.64 226 VAL B N 1
ATOM 4783 C CA . VAL B 1 226 ? -4.744 58.402 59.159 1.00 24.37 226 VAL B CA 1
ATOM 4784 C C . VAL B 1 226 ? -5.003 59.900 59.104 1.00 26.15 226 VAL B C 1
ATOM 4785 O O . VAL B 1 226 ? -5.399 60.449 58.072 1.00 27.17 226 VAL B O 1
ATOM 4789 N N . ALA B 1 227 ? -4.790 60.561 60.227 1.00 20.05 227 ALA B N 1
ATOM 4790 C CA . ALA B 1 227 ? -4.973 61.994 60.273 1.00 21.58 227 ALA B CA 1
ATOM 4791 C C . ALA B 1 227 ? -4.119 62.566 61.393 1.00 24.12 227 ALA B C 1
ATOM 4792 O O . ALA B 1 227 ? -3.870 61.908 62.408 1.00 24.65 227 ALA B O 1
ATOM 4794 N N . PRO B 1 228 ? -3.622 63.791 61.197 1.00 23.01 228 PRO B N 1
ATOM 4795 C CA . PRO B 1 228 ? -3.901 64.513 59.957 1.00 23.72 228 PRO B CA 1
ATOM 4796 C C . PRO B 1 228 ? -3.057 63.964 58.816 1.00 25.20 228 PRO B C 1
ATOM 4797 O O . PRO B 1 228 ? -2.027 63.320 59.050 1.00 24.47 228 PRO B O 1
ATOM 4801 N N . TYR B 1 229 ? -3.507 64.203 57.588 1.00 12.78 229 TYR B N 1
ATOM 4802 C CA . TYR B 1 229 ? -2.770 63.774 56.407 1.00 15.89 229 TYR B CA 1
ATOM 4803 C C . TYR B 1 229 ? -1.991 64.973 55.865 1.00 20.90 229 TYR B C 1
ATOM 4804 O O . TYR B 1 229 ? -2.574 66.011 55.550 1.00 20.04 229 TYR B O 1
ATOM 4813 N N . PRO B 1 230 ? -0.657 64.845 55.757 1.00 53.75 230 PRO B N 1
ATOM 4814 C CA . PRO B 1 230 ? 0.252 65.886 55.264 1.00 56.70 230 PRO B CA 1
ATOM 4815 C C . PRO B 1 230 ? -0.166 66.564 53.963 1.00 60.59 230 PRO B C 1
ATOM 4816 O O . PRO B 1 230 ? 0.138 66.074 52.878 1.00 62.23 230 PRO B O 1
ATOM 4828 N N . ASP B 1 232 ? -0.429 70.343 51.670 1.00 38.71 232 ASP B N 1
ATOM 4829 C CA . ASP B 1 232 ? 0.076 71.700 51.481 1.00 39.96 232 ASP B CA 1
ATOM 4830 C C . ASP B 1 232 ? -1.050 72.711 51.662 1.00 38.89 232 ASP B C 1
ATOM 4831 O O . ASP B 1 232 ? -1.963 72.764 50.839 1.00 38.49 232 ASP B O 1
ATOM 4836 N N . GLU B 1 233 ? -0.977 73.519 52.720 1.00 68.57 233 GLU B N 1
ATOM 4837 C CA . GLU B 1 233 ? -2.004 74.527 52.995 1.00 69.33 233 GLU B CA 1
ATOM 4838 C C . GLU B 1 233 ? -2.466 75.277 51.746 1.00 67.61 233 GLU B C 1
ATOM 4839 O O . GLU B 1 233 ? -3.548 75.874 51.741 1.00 68.87 233 GLU B O 1
ATOM 4845 N N . ALA B 1 234 ? -1.649 75.248 50.695 1.00 43.13 234 ALA B N 1
ATOM 4846 C CA . ALA B 1 234 ? -2.001 75.902 49.439 1.00 39.98 234 ALA B CA 1
ATOM 4847 C C . ALA B 1 234 ? -3.100 75.067 48.790 1.00 38.35 234 ALA B C 1
ATOM 4848 O O . ALA B 1 234 ? -4.154 75.581 48.410 1.00 39.96 234 ALA B O 1
ATOM 4850 N N . THR B 1 235 ? -2.848 73.769 48.666 1.00 20.22 235 THR B N 1
ATOM 4851 C CA . THR B 1 235 ? -3.828 72.866 48.085 1.00 16.65 235 THR B CA 1
ATOM 4852 C C . THR B 1 235 ? -5.054 72.922 48.996 1.00 14.70 235 THR B C 1
ATOM 4853 O O . THR B 1 235 ? -6.198 72.953 48.545 1.00 12.27 235 THR B O 1
ATOM 4857 N N . LEU B 1 236 ? -4.793 72.938 50.294 1.00 24.99 236 LEU B N 1
ATOM 4858 C CA . LEU B 1 236 ? -5.855 73.004 51.279 1.00 26.61 236 LEU B CA 1
ATOM 4859 C C . LEU B 1 236 ? -6.626 74.290 51.023 1.00 27.08 236 LEU B C 1
ATOM 4860 O O . LEU B 1 236 ? -7.852 74.333 51.160 1.00 27.69 236 LEU B O 1
ATOM 4865 N N . ARG B 1 237 ? -5.902 75.331 50.627 1.00 24.04 237 ARG B N 1
ATOM 4866 C CA . ARG B 1 237 ? -6.527 76.614 50.336 1.00 25.50 237 ARG B CA 1
ATOM 4867 C C . ARG B 1 237 ? -7.453 76.502 49.122 1.00 24.28 237 ARG B C 1
ATOM 4868 O O . ARG B 1 237 ? -8.593 76.962 49.168 1.00 24.16 237 ARG B O 1
ATOM 4876 N N . ARG B 1 238 ? -6.956 75.881 48.047 1.00 46.38 238 ARG B N 1
ATOM 4877 C CA . ARG B 1 238 ? -7.716 75.719 46.802 1.00 45.96 238 ARG B CA 1
ATOM 4878 C C . ARG B 1 238 ? -9.034 74.948 46.948 1.00 45.83 238 ARG B C 1
ATOM 4879 O O . ARG B 1 238 ? -10.057 75.352 46.388 1.00 47.59 238 ARG B O 1
ATOM 4887 N N . VAL B 1 239 ? -9.005 73.846 47.698 1.00 28.43 239 VAL B N 1
ATOM 4888 C CA . VAL B 1 239 ? -10.187 73.004 47.908 1.00 27.74 239 VAL B CA 1
ATOM 4889 C C . VAL B 1 239 ? -11.318 73.705 48.655 1.00 25.68 239 VAL B C 1
ATOM 4890 O O . VAL B 1 239 ? -12.489 73.333 48.524 1.00 24.90 239 VAL B O 1
ATOM 4894 N N . GLU B 1 240 ? -10.969 74.712 49.450 1.00 24.81 240 GLU B N 1
ATOM 4895 C CA . GLU B 1 240 ? -11.969 75.458 50.211 1.00 24.37 240 GLU B CA 1
ATOM 4896 C C . GLU B 1 240 ? -12.706 76.495 49.362 1.00 22.65 240 GLU B C 1
ATOM 4897 O O . GLU B 1 240 ? -13.917 76.684 49.507 1.00 20.45 240 GLU B O 1
ATOM 4903 N N . GLU B 1 241 ? -11.970 77.153 48.470 1.00 38.78 241 GLU B N 1
ATOM 4904 C CA . GLU B 1 241 ? -12.539 78.183 47.608 1.00 39.36 241 GLU B CA 1
ATOM 4905 C C . GLU B 1 241 ? -12.912 77.708 46.198 1.00 37.76 241 GLU B C 1
ATOM 4906 O O . GLU B 1 241 ? -13.772 78.304 45.547 1.00 36.44 241 GLU B O 1
ATOM 4912 N N . GLU B 1 242 ? -12.267 76.643 45.730 1.00 30.79 242 GLU B N 1
ATOM 4913 C CA . GLU B 1 242 ? -12.542 76.116 44.400 1.00 30.82 242 GLU B CA 1
ATOM 4914 C C . GLU B 1 242 ? -13.432 74.865 44.371 1.00 29.14 242 GLU B C 1
ATOM 4915 O O . GLU B 1 242 ? -13.974 74.506 43.319 1.00 29.83 242 GLU B O 1
ATOM 4921 N N . ILE B 1 243 ? -13.581 74.203 45.513 1.00 20.62 243 ILE B N 1
ATOM 4922 C CA . ILE B 1 243 ? -14.403 73.002 45.593 1.00 17.30 243 ILE B CA 1
ATOM 4923 C C . ILE B 1 243 ? -15.550 73.146 46.593 1.00 15.04 243 ILE B C 1
ATOM 4924 O O . ILE B 1 243 ? -16.714 73.214 46.204 1.00 14.49 243 ILE B O 1
ATOM 4929 N N . LEU B 1 244 ? -15.215 73.191 47.880 1.00 18.87 244 LEU B N 1
ATOM 4930 C CA . LEU B 1 244 ? -16.213 73.311 48.939 1.00 18.05 244 LEU B CA 1
ATOM 4931 C C . LEU B 1 244 ? -17.141 74.512 48.787 1.00 19.26 244 LEU B C 1
ATOM 4932 O O . LEU B 1 244 ? -18.360 74.352 48.729 1.00 18.04 244 LEU B O 1
ATOM 4937 N N . GLY B 1 245 ? -16.559 75.709 48.735 1.00 27.94 245 GLY B N 1
ATOM 4938 C CA . GLY B 1 245 ? -17.344 76.929 48.603 1.00 28.46 245 GLY B CA 1
ATOM 4939 C C . GLY B 1 245 ? -18.400 76.844 47.520 1.00 29.99 245 GLY B C 1
ATOM 4940 O O . GLY B 1 245 ? -19.596 76.950 47.802 1.00 29.82 245 GLY B O 1
ATOM 4941 N N . PRO B 1 246 ? -17.989 76.664 46.257 1.00 29.10 246 PRO B N 1
ATOM 4942 C CA . PRO B 1 246 ? -18.969 76.569 45.174 1.00 29.46 246 PRO B CA 1
ATOM 4943 C C . PRO B 1 246 ? -19.957 75.415 45.376 1.00 28.41 246 PRO B C 1
ATOM 4944 O O . PRO B 1 246 ? -21.096 75.485 44.910 1.00 28.44 246 PRO B O 1
ATOM 4948 N N . LEU B 1 247 ? -19.531 74.358 46.066 1.00 21.50 247 LEU B N 1
ATOM 4949 C CA . LEU B 1 247 ? -20.432 73.234 46.310 1.00 23.10 247 LEU B CA 1
ATOM 4950 C C . LEU B 1 247 ? -21.667 73.752 47.031 1.00 22.13 247 LEU B C 1
ATOM 4951 O O . LEU B 1 247 ? -22.793 73.549 46.584 1.00 22.04 247 LEU B O 1
ATOM 4956 N N . VAL B 1 248 ? -21.438 74.427 48.151 1.00 28.94 248 VAL B N 1
ATOM 4957 C CA . VAL B 1 248 ? -22.515 74.993 48.947 1.00 30.54 248 VAL B CA 1
ATOM 4958 C C . VAL B 1 248 ? -23.351 75.892 48.049 1.00 33.00 248 VAL B C 1
ATOM 4959 O O . VAL B 1 248 ? -24.589 75.817 48.043 1.00 32.97 248 VAL B O 1
ATOM 4963 N N . ARG B 1 249 ? -22.654 76.73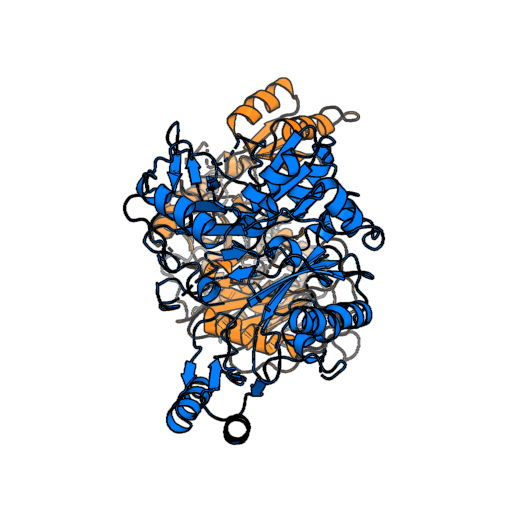3 47.283 1.00 34.28 249 ARG B N 1
ATOM 4964 C CA . ARG B 1 249 ? -23.294 77.669 46.368 1.00 34.66 249 ARG B CA 1
ATOM 4965 C C . ARG B 1 249 ? -24.234 76.888 45.450 1.00 32.62 249 ARG B C 1
ATOM 4966 O O . ARG B 1 249 ? -25.450 77.042 45.533 1.00 32.04 249 ARG B O 1
ATOM 4974 N N . GLY B 1 250 ? -23.666 76.035 44.599 1.00 21.33 250 GLY B N 1
ATOM 4975 C CA . GLY B 1 250 ? -24.465 75.237 43.682 1.00 21.29 250 GLY B CA 1
ATOM 4976 C C . GLY B 1 250 ? -25.619 74.504 44.356 1.00 22.04 250 GLY B C 1
ATOM 4977 O O . GLY B 1 250 ? -26.648 74.226 43.722 1.00 21.40 250 GLY B O 1
ATOM 4978 N N . LEU B 1 251 ? -25.448 74.177 45.638 1.00 25.52 251 LEU B N 1
ATOM 4979 C CA . LEU B 1 251 ? -26.486 73.485 46.395 1.00 26.23 251 LEU B CA 1
ATOM 4980 C C . LEU B 1 251 ? -27.592 74.475 46.680 1.00 26.67 251 LEU B C 1
ATOM 4981 O O . LEU B 1 251 ? -28.768 74.185 46.470 1.00 25.57 251 LEU B O 1
ATOM 4986 N N . ARG B 1 252 ? -27.212 75.650 47.167 1.00 37.13 252 ARG B N 1
ATOM 4987 C CA . ARG B 1 252 ? -28.199 76.673 47.460 1.00 40.15 252 ARG B CA 1
ATOM 4988 C C . ARG B 1 252 ? -28.885 76.988 46.134 1.00 41.00 252 ARG B C 1
ATOM 4989 O O . ARG B 1 252 ? -30.038 77.416 46.097 1.00 42.19 252 ARG B O 1
ATOM 4997 N N . ALA B 1 253 ? -28.168 76.745 45.042 1.00 41.75 253 ALA B N 1
ATOM 4998 C CA . ALA B 1 253 ? -28.689 76.996 43.706 1.00 41.46 253 ALA B CA 1
ATOM 4999 C C . ALA B 1 253 ? -29.842 76.061 43.351 1.00 40.91 253 ALA B C 1
ATOM 5000 O O . ALA B 1 253 ? -30.882 76.505 42.872 1.00 40.97 253 ALA B O 1
ATOM 5002 N N . GLU B 1 254 ? -29.660 74.766 43.583 1.00 42.04 254 GLU B N 1
ATOM 5003 C CA . GLU B 1 254 ? -30.704 73.799 43.261 1.00 42.27 254 GLU B CA 1
ATOM 5004 C C . GLU B 1 254 ? -31.921 73.968 44.175 1.00 41.09 254 GLU B C 1
ATOM 5005 O O . GLU B 1 254 ? -32.847 73.158 44.157 1.00 41.38 254 GLU B O 1
ATOM 5011 N N . GLY B 1 255 ? -31.903 75.025 44.978 1.00 42.97 255 GLY B N 1
ATOM 5012 C CA . GLY B 1 255 ? -33.013 75.303 45.872 1.00 40.90 255 GLY B CA 1
ATOM 5013 C C . GLY B 1 255 ? -33.170 74.393 47.080 1.00 39.64 255 GLY B C 1
ATOM 5014 O O . GLY B 1 255 ? -34.295 74.171 47.537 1.00 40.20 255 GLY B O 1
ATOM 5015 N N . VAL B 1 256 ? -32.063 73.875 47.610 1.00 30.38 256 VAL B N 1
ATOM 5016 C CA . VAL B 1 256 ? -32.127 72.990 48.768 1.00 27.91 256 VAL B CA 1
ATOM 5017 C C . VAL B 1 256 ? -31.156 73.423 49.850 1.00 27.74 256 VAL B C 1
ATOM 5018 O O . VAL B 1 256 ? -29.970 73.610 49.574 1.00 29.91 256 VAL B O 1
ATOM 5022 N N . VAL B 1 257 ? -31.644 73.577 51.080 1.00 25.65 257 VAL B N 1
ATOM 5023 C CA . VAL B 1 257 ? -30.769 73.962 52.188 1.00 24.80 257 VAL B CA 1
ATOM 5024 C C . VAL B 1 257 ? -30.083 72.711 52.741 1.00 23.08 257 VAL B C 1
ATOM 5025 O O . VAL B 1 257 ? -30.684 71.923 53.457 1.00 23.55 257 VAL B O 1
ATOM 5029 N N . TYR B 1 258 ? -28.813 72.543 52.407 1.00 27.35 258 TYR B N 1
ATOM 5030 C CA . TYR B 1 258 ? -28.060 71.371 52.821 1.00 25.95 258 TYR B CA 1
ATOM 5031 C C . TYR B 1 258 ? -27.207 71.609 54.054 1.00 26.11 258 TYR B C 1
ATOM 5032 O O . TYR B 1 258 ? -26.188 72.291 53.982 1.00 28.04 258 TYR B O 1
ATOM 5041 N N . ARG B 1 259 ? -27.615 71.052 55.188 1.00 17.37 259 ARG B N 1
ATOM 5042 C CA . ARG B 1 259 ? -26.809 71.204 56.388 1.00 16.84 259 ARG B CA 1
ATOM 5043 C C . ARG B 1 259 ? -26.424 69.858 57.000 1.00 16.53 259 ARG B C 1
ATOM 5044 O O . ARG B 1 259 ? -27.272 69.009 57.292 1.00 14.07 259 ARG B O 1
ATOM 5052 N N . GLY B 1 260 ? -25.119 69.666 57.164 1.00 35.74 260 GLY B N 1
ATOM 5053 C CA . GLY B 1 260 ? -24.605 68.429 57.716 1.00 34.70 260 GLY B CA 1
ATOM 5054 C C . GLY B 1 260 ? -23.130 68.272 57.394 1.00 35.00 260 GLY B C 1
ATOM 5055 O O . GLY B 1 260 ? -22.358 69.225 57.525 1.00 37.37 260 GLY B O 1
ATOM 5056 N N . VAL B 1 261 ? -22.738 67.073 56.970 1.00 16.47 261 VAL B N 1
ATOM 5057 C CA . VAL B 1 261 ? -21.347 66.786 56.625 1.00 12.23 261 VAL B CA 1
ATOM 5058 C C . VAL B 1 261 ? -21.171 66.661 55.118 1.00 11.07 261 VAL B C 1
ATOM 5059 O O . VAL B 1 261 ? -22.064 66.180 54.418 1.00 9.59 261 VAL B O 1
ATOM 5063 N N . VAL B 1 262 ? -20.019 67.103 54.623 1.00 6.57 262 VAL B N 1
ATOM 5064 C CA . VAL B 1 262 ? -19.718 67.020 53.196 1.00 5.68 262 VAL B CA 1
ATOM 5065 C C . VAL B 1 262 ? -18.449 66.206 53.005 1.00 6.59 262 VAL B C 1
ATOM 5066 O O . VAL B 1 262 ? -17.386 66.559 53.508 1.00 7.24 262 VAL B O 1
ATOM 5070 N N . TYR B 1 263 ? -18.568 65.096 52.289 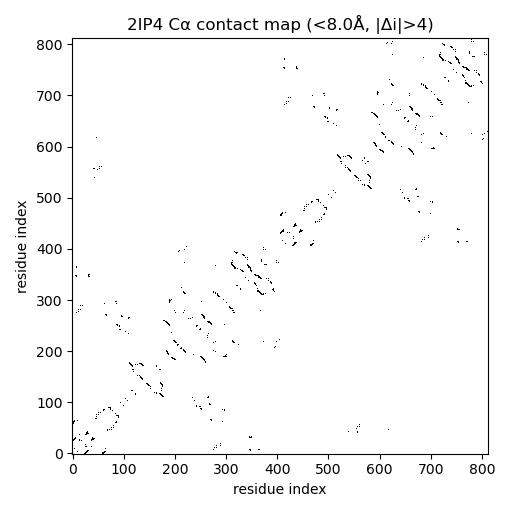1.00 15.33 263 TYR B N 1
ATOM 5071 C CA . TYR B 1 263 ? -17.418 64.245 52.047 1.00 17.17 263 TYR B CA 1
ATOM 5072 C C . TYR B 1 263 ? -16.931 64.503 50.631 1.00 18.63 263 TYR B C 1
ATOM 5073 O O . TYR B 1 263 ? -17.710 64.489 49.675 1.00 19.13 263 TYR B O 1
ATOM 5082 N N . ALA B 1 264 ? -15.639 64.762 50.503 1.00 32.17 264 ALA B N 1
ATOM 5083 C CA . ALA B 1 264 ? -15.062 65.010 49.197 1.00 32.18 264 ALA B CA 1
ATOM 5084 C C . ALA B 1 264 ? -13.847 64.116 48.949 1.00 32.29 264 ALA B C 1
ATOM 5085 O O . ALA B 1 264 ? -12.780 64.306 49.546 1.00 32.45 264 ALA B O 1
ATOM 5087 N N . GLY B 1 265 ? -14.034 63.120 48.084 1.00 9.04 265 GLY B N 1
ATOM 5088 C CA . GLY B 1 265 ? -12.943 62.230 47.750 1.00 7.59 265 GLY B CA 1
ATOM 5089 C C . GLY B 1 265 ? -12.063 62.972 46.773 1.00 7.02 265 GLY B C 1
ATOM 5090 O O . GLY B 1 265 ? -12.497 63.309 45.670 1.00 6.18 265 GLY B O 1
ATOM 5091 N N . LEU B 1 266 ? -10.827 63.239 47.163 1.00 9.89 266 LEU B N 1
ATOM 5092 C CA . LEU B 1 266 ? -9.947 63.974 46.283 1.00 14.12 266 LEU B CA 1
ATOM 5093 C C . LEU B 1 266 ? -8.853 63.180 45.599 1.00 18.33 266 LEU B C 1
ATOM 5094 O O . LEU B 1 266 ? -8.459 62.089 46.038 1.00 18.37 266 LEU B O 1
ATOM 5107 N N . LEU B 1 268 ? -5.146 64.213 44.298 1.00 28.93 268 LEU B N 1
ATOM 5108 C CA . LEU B 1 268 ? -4.125 65.245 44.329 1.00 32.23 268 LEU B CA 1
ATOM 5109 C C . LEU B 1 268 ? -3.179 65.112 43.141 1.00 34.77 268 LEU B C 1
ATOM 5110 O O . LEU B 1 268 ? -2.074 64.597 43.279 1.00 35.84 268 LEU B O 1
ATOM 5115 N N . THR B 1 269 ? -3.618 65.589 41.977 1.00 30.78 269 THR B N 1
ATOM 5116 C CA . THR B 1 269 ? -2.810 65.498 40.756 1.00 33.99 269 THR B CA 1
ATOM 5117 C C . THR B 1 269 ? -1.756 66.593 40.663 1.00 35.18 269 THR B C 1
ATOM 5118 O O . THR B 1 269 ? -1.732 67.520 41.483 1.00 34.72 269 THR B O 1
ATOM 5122 N N . ARG B 1 270 ? -0.888 66.468 39.657 1.00 41.45 270 ARG B N 1
ATOM 5123 C CA . ARG B 1 270 ? 0.172 67.444 39.418 1.00 43.59 270 ARG B CA 1
ATOM 5124 C C . ARG B 1 270 ? -0.509 68.780 39.175 1.00 43.21 270 ARG B C 1
ATOM 5125 O O . ARG B 1 270 ? -0.066 69.825 39.669 1.00 42.92 270 ARG B O 1
ATOM 5133 N N . GLU B 1 271 ? -1.592 68.712 38.397 1.00 60.43 271 GLU B N 1
ATOM 5134 C CA . GLU B 1 271 ? -2.401 69.866 38.019 1.00 59.88 271 GLU B CA 1
ATOM 5135 C C . GLU B 1 271 ? -3.157 70.463 39.197 1.00 57.30 271 GLU B C 1
ATOM 5136 O O . GLU B 1 271 ? -3.526 71.638 39.173 1.00 57.96 271 GLU B O 1
ATOM 5142 N N . GLY B 1 272 ? -3.401 69.652 40.219 1.00 34.47 272 GLY B N 1
ATOM 5143 C CA . GLY B 1 272 ? -4.106 70.155 41.383 1.00 31.48 272 GLY B CA 1
ATOM 5144 C C . GLY B 1 272 ? -5.069 69.161 41.998 1.00 29.33 272 GLY B C 1
ATOM 5145 O O . GLY B 1 272 ? -5.109 67.994 41.606 1.00 29.41 272 GLY B O 1
ATOM 5146 N N . PRO B 1 273 ? -5.855 69.592 42.990 1.00 28.81 273 PRO B N 1
ATOM 5147 C CA . PRO B 1 273 ? -6.800 68.661 43.601 1.00 27.05 273 PRO B CA 1
ATOM 5148 C C . PRO B 1 273 ? -8.021 68.443 42.707 1.00 25.04 273 PRO B C 1
ATOM 5149 O O . PRO B 1 273 ? -8.619 69.395 42.190 1.00 24.09 273 PRO B O 1
ATOM 5153 N N . LYS B 1 274 ? -8.372 67.177 42.513 1.00 32.59 274 LYS B N 1
ATOM 5154 C CA . LYS B 1 274 ? -9.516 66.828 41.691 1.00 30.84 274 LYS B CA 1
ATOM 5155 C C . LYS B 1 274 ? -10.531 65.986 42.474 1.00 29.25 274 LYS B C 1
ATOM 5156 O O . LYS B 1 274 ? -10.195 64.957 43.078 1.00 27.29 274 LYS B O 1
ATOM 5162 N N . VAL B 1 275 ? -11.776 66.457 42.467 1.00 51.77 275 VAL B N 1
ATOM 5163 C CA . VAL B 1 275 ? -12.860 65.788 43.163 1.00 48.58 275 VAL B CA 1
ATOM 5164 C C . VAL B 1 275 ? -13.229 64.479 42.481 1.00 47.17 275 VAL B C 1
ATOM 5165 O O . VAL B 1 275 ? -13.695 64.470 41.340 1.00 47.22 275 VAL B O 1
ATOM 5169 N N . LEU B 1 276 ? -12.996 63.375 43.184 1.00 18.09 276 LEU B N 1
ATOM 5170 C CA . LEU B 1 276 ? -13.326 62.054 42.674 1.00 15.99 276 LEU B CA 1
ATOM 5171 C C . LEU B 1 276 ? -14.793 61.761 42.978 1.00 15.54 276 LEU B C 1
ATOM 5172 O O . LEU B 1 276 ? -15.490 61.136 42.178 1.00 14.26 276 LEU B O 1
ATOM 5177 N N . GLU B 1 277 ? -15.251 62.221 44.143 1.00 25.55 277 GLU B N 1
ATOM 5178 C CA . GLU B 1 277 ? -16.635 62.021 44.567 1.00 24.70 277 GLU B CA 1
ATOM 5179 C C . GLU B 1 277 ? -17.030 62.901 45.755 1.00 21.33 277 GLU B C 1
ATOM 5180 O O . GLU B 1 277 ? -16.192 63.311 46.556 1.00 20.92 277 GLU B O 1
ATOM 5186 N N . PHE B 1 278 ? -18.323 63.189 45.848 1.00 14.51 278 PHE B N 1
ATOM 5187 C CA . PHE B 1 278 ? -18.892 63.966 46.941 1.00 14.94 278 PHE B CA 1
ATOM 5188 C C . PHE B 1 278 ? -19.883 63.047 47.651 1.00 14.94 278 PHE B C 1
ATOM 5189 O O . PHE B 1 278 ? -20.680 62.371 46.996 1.00 14.78 278 PHE B O 1
ATOM 5197 N N . ASN B 1 279 ? -19.836 63.005 48.979 1.00 23.03 279 ASN B N 1
ATOM 5198 C CA . ASN B 1 279 ? -20.767 62.174 49.745 1.00 22.96 279 ASN B CA 1
ATOM 5199 C C . ASN B 1 279 ? -21.404 63.026 50.836 1.00 22.52 279 ASN B C 1
ATOM 5200 O O . ASN B 1 279 ? -20.936 64.141 51.097 1.00 23.56 279 ASN B O 1
ATOM 5205 N N . ALA B 1 280 ? -22.457 62.507 51.473 1.00 10.70 280 ALA B N 1
ATOM 5206 C CA . ALA B 1 280 ? -23.171 63.269 52.491 1.00 7.14 280 ALA B CA 1
ATOM 5207 C C . ALA B 1 280 ? -22.960 62.841 53.932 1.00 7.19 280 ALA B C 1
ATOM 5208 O O . ALA B 1 280 ? -23.813 63.089 54.783 1.00 8.38 280 ALA B O 1
ATOM 5210 N N . ARG B 1 281 ? -21.830 62.228 54.235 1.00 3.55 281 ARG B N 1
ATOM 5211 C CA . ARG B 1 281 ? -21.619 61.785 55.598 1.00 4.16 281 ARG B CA 1
ATOM 5212 C C . ARG B 1 281 ? -20.159 61.538 55.943 1.00 4.75 281 ARG B C 1
ATOM 5213 O O . ARG B 1 281 ? -19.320 61.433 55.054 1.00 6.25 281 ARG B O 1
ATOM 5221 N N . PHE B 1 282 ? -19.851 61.455 57.232 1.00 14.42 282 PHE B N 1
ATOM 5222 C CA . PHE B 1 282 ? -18.487 61.165 57.633 1.00 15.46 282 PHE B CA 1
ATOM 5223 C C . PHE B 1 282 ? -18.165 59.870 56.926 1.00 16.47 282 PHE B C 1
ATOM 5224 O O . PHE B 1 282 ? -19.061 59.074 56.656 1.00 18.11 282 PHE B O 1
ATOM 5232 N N . GLY B 1 283 ? -16.896 59.651 56.622 1.00 15.41 283 GLY B N 1
ATOM 5233 C CA . GLY B 1 283 ? -16.530 58.414 55.960 1.00 14.90 283 GLY B CA 1
ATOM 5234 C C . GLY B 1 283 ? -16.012 57.390 56.946 1.00 14.25 283 GLY B C 1
ATOM 5235 O O . GLY B 1 283 ? -15.694 57.713 58.090 1.00 14.63 283 GLY B O 1
ATOM 5236 N N . ASP B 1 284 ? -15.942 56.142 56.505 1.00 12.78 284 ASP B N 1
ATOM 5237 C CA . ASP B 1 284 ? -15.422 55.075 57.344 1.00 12.78 284 ASP B CA 1
ATOM 5238 C C . ASP B 1 284 ? -14.191 54.498 56.650 1.00 12.84 284 ASP B C 1
ATOM 5239 O O . ASP B 1 284 ? -14.264 54.070 55.491 1.00 12.64 284 ASP B O 1
ATOM 5244 N N . PRO B 1 285 ? -13.053 54.440 57.362 1.00 26.08 285 PRO B N 1
ATOM 5245 C CA . PRO B 1 285 ? -12.936 54.888 58.746 1.00 26.20 285 PRO B CA 1
ATOM 5246 C C . PRO B 1 285 ? -12.271 56.251 58.997 1.00 26.59 285 PRO B C 1
ATOM 5247 O O . PRO B 1 285 ? -11.564 56.410 59.992 1.00 27.31 285 PRO B O 1
ATOM 5251 N N . GLU B 1 286 ? -12.479 57.232 58.122 1.00 15.44 286 GLU B N 1
ATOM 5252 C CA . GLU B 1 286 ? -11.873 58.539 58.366 1.00 14.49 286 GLU B CA 1
ATOM 5253 C C . GLU B 1 286 ? -12.345 59.052 59.717 1.00 12.99 286 GLU B C 1
ATOM 5254 O O . GLU B 1 286 ? -11.591 59.687 60.448 1.00 13.04 286 GLU B O 1
ATOM 5260 N N . ALA B 1 287 ? -13.602 58.767 60.047 1.00 13.73 287 ALA B N 1
ATOM 5261 C CA . ALA B 1 287 ? -14.185 59.215 61.310 1.00 14.11 287 ALA B CA 1
ATOM 5262 C C . ALA B 1 287 ? -13.465 58.662 62.539 1.00 14.10 287 ALA B C 1
ATOM 5263 O O . ALA B 1 287 ? -13.116 59.416 63.432 1.00 15.82 287 ALA B O 1
ATOM 5265 N N . GLN B 1 288 ? -13.252 57.349 62.585 1.00 13.84 288 GLN B N 1
ATOM 5266 C CA . GLN B 1 288 ? -12.569 56.725 63.721 1.00 13.20 288 GLN B CA 1
ATOM 5267 C C . GLN B 1 288 ? -11.198 57.348 63.915 1.00 14.35 288 GLN B C 1
ATOM 5268 O O . GLN B 1 288 ? -10.580 57.179 64.956 1.00 14.59 288 GLN B O 1
ATOM 5274 N N . ALA B 1 289 ? -10.727 58.078 62.912 1.00 12.10 289 ALA B N 1
ATOM 5275 C CA . ALA B 1 289 ? -9.420 58.705 62.988 1.00 14.27 289 ALA B CA 1
ATOM 5276 C C . ALA B 1 289 ? -9.463 60.176 63.398 1.00 15.61 289 ALA B C 1
ATOM 5277 O O . ALA B 1 289 ? -8.646 60.624 64.200 1.00 16.96 289 ALA B O 1
ATOM 5279 N N . LEU B 1 290 ? -10.407 60.928 62.846 1.00 15.25 290 LEU B N 1
ATOM 5280 C CA . LEU B 1 290 ? -10.531 62.349 63.165 1.00 15.92 290 LEU B CA 1
ATOM 5281 C C . LEU B 1 290 ? -11.187 62.644 64.527 1.00 18.68 290 LEU B C 1
ATOM 5282 O O . LEU B 1 290 ? -10.646 63.394 65.343 1.00 20.73 290 LEU B O 1
ATOM 5287 N N . LEU B 1 291 ? -12.352 62.062 64.778 1.00 25.53 291 LEU B N 1
ATOM 5288 C CA . LEU B 1 291 ? -13.047 62.317 66.029 1.00 26.39 291 LEU B CA 1
ATOM 5289 C C . LEU B 1 291 ? -12.148 62.356 67.262 1.00 27.81 291 LEU B C 1
ATOM 5290 O O . LEU B 1 291 ? -12.269 63.266 68.075 1.00 28.86 291 LEU B O 1
ATOM 5295 N N . PRO B 1 292 ? -11.228 61.388 67.413 1.00 18.75 292 PRO B N 1
ATOM 5296 C CA . PRO B 1 292 ? -10.357 61.413 68.600 1.00 18.50 292 PRO B CA 1
ATOM 5297 C C . PRO B 1 292 ? -9.383 62.594 68.642 1.00 18.14 292 PRO B C 1
ATOM 5298 O O . PRO B 1 292 ? -8.829 62.917 69.696 1.00 17.96 292 PRO B O 1
ATOM 5302 N N . LEU B 1 293 ? -9.190 63.247 67.501 1.00 8.73 293 LEU B N 1
ATOM 5303 C CA . LEU B 1 293 ? -8.294 64.397 67.419 1.00 9.58 293 LEU B CA 1
ATOM 5304 C C . LEU B 1 293 ? -9.072 65.707 67.472 1.00 10.70 293 LEU B C 1
ATOM 5305 O O . LEU B 1 293 ? -8.491 66.778 67.327 1.00 9.37 293 LEU B O 1
ATOM 5310 N N . LEU B 1 294 ? -10.386 65.618 67.667 1.00 31.97 294 LEU B N 1
ATOM 5311 C CA . LEU B 1 294 ? -11.234 66.805 67.734 1.00 33.58 294 LEU B CA 1
ATOM 5312 C C . LEU B 1 294 ? -11.493 67.264 69.164 1.00 34.46 294 LEU B C 1
ATOM 5313 O O . LEU B 1 294 ? -11.894 66.479 70.019 1.00 35.11 294 LEU B O 1
ATOM 5318 N N . GLU B 1 295 ? -11.262 68.552 69.398 1.00 26.39 295 GLU B N 1
ATOM 5319 C CA . GLU B 1 295 ? -11.432 69.200 70.699 1.00 28.68 295 GLU B CA 1
ATOM 5320 C C . GLU B 1 295 ? -12.901 69.426 71.052 1.00 27.38 295 GLU B C 1
ATOM 5321 O O . GLU B 1 295 ? -13.386 68.951 72.086 1.00 26.12 295 GLU B O 1
ATOM 5327 N N . ASN B 1 296 ? -13.577 70.178 70.180 1.00 26.16 296 ASN B N 1
ATOM 5328 C CA . ASN B 1 296 ? -14.990 70.539 70.313 1.00 24.85 296 ASN B CA 1
ATOM 5329 C C . ASN B 1 296 ? -15.887 69.407 70.755 1.00 25.12 296 ASN B C 1
ATOM 5330 O O . ASN B 1 296 ? -15.616 68.239 70.491 1.00 26.63 296 ASN B O 1
ATOM 5335 N N . ASP B 1 297 ? -16.980 69.778 71.407 1.00 28.13 297 ASP B N 1
ATOM 5336 C CA . ASP B 1 297 ? -17.976 68.823 71.853 1.00 27.54 297 ASP B CA 1
ATOM 5337 C C . ASP B 1 297 ? -18.735 68.475 70.585 1.00 26.23 297 ASP B C 1
ATOM 5338 O O . ASP B 1 297 ? -19.208 69.361 69.878 1.00 26.68 297 ASP B O 1
ATOM 5343 N N . LEU B 1 298 ? -18.831 67.189 70.283 1.00 28.70 298 LEU B N 1
ATOM 5344 C CA . LEU B 1 298 ? -19.527 66.757 69.080 1.00 27.02 298 LEU B CA 1
ATOM 5345 C C . LEU B 1 298 ? -20.989 67.190 69.089 1.00 26.09 298 LEU B C 1
ATOM 5346 O O . LEU B 1 298 ? -21.536 67.600 68.065 1.00 26.24 298 LEU B O 1
ATOM 5351 N N . VAL B 1 299 ? -21.612 67.100 70.257 1.00 11.07 299 VAL B N 1
ATOM 5352 C CA . VAL B 1 299 ? -23.009 67.466 70.407 1.00 12.20 299 VAL B CA 1
ATOM 5353 C C . VAL B 1 299 ? -23.232 68.927 70.051 1.00 12.73 299 VAL B C 1
ATOM 5354 O O . VAL B 1 299 ? -24.128 69.255 69.273 1.00 13.29 299 VAL B O 1
ATOM 5358 N N . GLU B 1 300 ? -22.420 69.804 70.626 1.00 19.78 300 GLU B N 1
ATOM 5359 C CA . GLU B 1 300 ? -22.537 71.217 70.340 1.00 20.94 300 GLU B CA 1
ATOM 5360 C C . GLU B 1 300 ? -22.429 71.461 68.845 1.00 20.55 300 GLU B C 1
ATOM 5361 O O . GLU B 1 300 ? -23.351 72.013 68.251 1.00 22.83 300 GLU B O 1
ATOM 5367 N N . LEU B 1 301 ? -21.317 71.055 68.234 1.00 13.96 301 LEU B N 1
ATOM 5368 C CA . LEU B 1 301 ? -21.128 71.238 66.797 1.00 13.03 301 LEU B CA 1
ATOM 5369 C C . LEU B 1 301 ? -22.345 70.778 66.002 1.00 13.65 301 LEU B C 1
ATOM 5370 O O . LEU B 1 301 ? -22.896 71.539 65.204 1.00 13.23 301 LEU B O 1
ATOM 5375 N N . ALA B 1 302 ? -22.751 69.526 66.202 1.00 19.87 302 ALA B N 1
ATOM 5376 C CA . ALA B 1 302 ? -23.883 68.997 65.461 1.00 21.29 302 ALA B CA 1
ATOM 5377 C C . ALA B 1 302 ? -25.071 69.937 65.644 1.00 23.82 302 ALA B C 1
ATOM 5378 O O . ALA B 1 302 ? -25.666 70.408 64.662 1.00 25.26 302 ALA B O 1
ATOM 5380 N N . LEU B 1 303 ? -25.414 70.223 66.894 1.00 17.66 303 LEU B N 1
ATOM 5381 C CA . LEU B 1 303 ? -26.516 71.139 67.153 1.00 17.46 303 LEU B CA 1
ATOM 5382 C C . LEU B 1 303 ? -26.354 72.358 66.241 1.00 16.99 303 LEU B C 1
ATOM 5383 O O . LEU B 1 303 ? -27.290 72.729 65.527 1.00 15.27 303 LEU B O 1
ATOM 5388 N N . ARG B 1 304 ? -25.155 72.954 66.263 1.00 16.42 304 ARG B N 1
ATOM 5389 C CA . ARG B 1 304 ? -24.827 74.134 65.455 1.00 19.21 304 ARG B CA 1
ATOM 5390 C C . ARG B 1 304 ? -25.117 73.946 63.975 1.00 19.26 304 ARG B C 1
ATOM 5391 O O . ARG B 1 304 ? -25.736 74.806 63.342 1.00 18.39 304 ARG B O 1
ATOM 5399 N N . VAL B 1 305 ? -24.663 72.820 63.430 1.00 28.00 305 VAL B N 1
ATOM 5400 C CA . VAL B 1 305 ? -24.868 72.519 62.022 1.00 27.88 305 VAL B CA 1
ATOM 5401 C C . VAL B 1 305 ? -26.337 72.360 61.669 1.00 28.63 305 VAL B C 1
ATOM 5402 O O . VAL B 1 305 ? -26.824 72.979 60.727 1.00 29.03 305 VAL B O 1
ATOM 5406 N N . ALA B 1 306 ? -27.044 71.538 62.434 1.00 19.20 306 ALA B N 1
ATOM 5407 C CA . ALA B 1 306 ? -28.454 71.279 62.166 1.00 20.19 306 ALA B CA 1
ATOM 5408 C C . ALA B 1 306 ? -29.364 72.452 62.402 1.00 21.51 306 ALA B C 1
ATOM 5409 O O . ALA B 1 306 ? -30.524 72.402 62.019 1.00 21.87 306 ALA B O 1
ATOM 5411 N N . GLU B 1 307 ? -28.857 73.510 63.021 1.00 33.15 307 GLU B N 1
ATOM 5412 C CA . GLU B 1 307 ? -29.703 74.659 63.307 1.00 37.18 307 GLU B CA 1
ATOM 5413 C C . GLU B 1 307 ? -29.352 75.931 62.532 1.00 38.35 307 GLU B C 1
ATOM 5414 O O . GLU B 1 307 ? -29.963 76.980 62.734 1.00 39.20 307 GLU B O 1
ATOM 5420 N N . GLY B 1 308 ? -28.384 75.834 61.632 1.00 39.64 308 GLY B N 1
ATOM 5421 C CA . GLY B 1 308 ? -27.997 76.992 60.852 1.00 41.60 308 GLY B CA 1
ATOM 5422 C C . GLY B 1 308 ? -27.294 78.063 61.665 1.00 43.28 308 GLY B C 1
ATOM 5423 O O . GLY B 1 308 ? -27.257 79.226 61.268 1.00 43.97 308 GLY B O 1
ATOM 5424 N N . ARG B 1 309 ? -26.724 77.673 62.798 1.00 60.82 309 ARG B N 1
ATOM 5425 C CA . ARG B 1 309 ? -26.029 78.608 63.671 1.00 62.35 309 ARG B CA 1
ATOM 5426 C C . ARG B 1 309 ? -24.573 78.197 63.833 1.00 61.57 309 ARG B C 1
ATOM 5427 O O . ARG B 1 309 ? -24.072 78.099 64.950 1.00 62.35 309 ARG B O 1
ATOM 5435 N N . LEU B 1 310 ? -23.896 77.977 62.709 1.00 36.04 310 LEU B N 1
ATOM 5436 C CA . LEU B 1 310 ? -22.502 77.545 62.712 1.00 36.39 310 LEU B CA 1
ATOM 5437 C C . LEU B 1 310 ? -21.484 78.672 62.571 1.00 36.80 310 LEU B C 1
ATOM 5438 O O . LEU B 1 310 ? -20.336 78.524 62.974 1.00 36.34 310 LEU B O 1
ATOM 5443 N N . ALA B 1 311 ? -21.909 79.792 62.001 1.00 49.25 311 ALA B N 1
ATOM 5444 C CA . ALA B 1 311 ? -21.034 80.941 61.776 1.00 48.74 311 ALA B CA 1
ATOM 5445 C C . ALA B 1 311 ? -19.890 81.152 62.774 1.00 48.66 311 ALA B C 1
ATOM 5446 O O . ALA B 1 311 ? -18.738 80.857 62.468 1.00 48.89 311 ALA B O 1
ATOM 5448 N N . GLY B 1 312 ? -20.208 81.662 63.960 1.00 56.07 312 GLY B N 1
ATOM 5449 C CA . GLY B 1 312 ? -19.185 81.936 64.961 1.00 55.20 312 GLY B CA 1
ATOM 5450 C C . GLY B 1 312 ? -18.340 80.793 65.500 1.00 54.37 312 GLY B C 1
ATOM 5451 O O . GLY B 1 312 ? -17.500 81.002 66.371 1.00 54.81 312 GLY B O 1
ATOM 5452 N N . THR B 1 313 ? -18.541 79.591 64.981 1.00 40.46 313 THR B N 1
ATOM 5453 C CA . THR B 1 313 ? -17.797 78.431 65.443 1.00 38.79 313 THR B CA 1
ATOM 5454 C C . THR B 1 313 ? -16.441 78.287 64.755 1.00 39.36 313 THR B C 1
ATOM 5455 O O . THR B 1 313 ? -16.249 78.762 63.636 1.00 39.70 313 THR B O 1
ATOM 5459 N N . ARG B 1 314 ? -15.505 77.632 65.442 1.00 36.80 314 ARG B N 1
ATOM 5460 C CA . ARG B 1 314 ? -14.159 77.389 64.919 1.00 35.61 314 ARG B CA 1
ATOM 5461 C C . ARG B 1 314 ? -13.624 76.045 65.431 1.00 33.21 314 ARG B C 1
ATOM 5462 O O . ARG B 1 314 ? -13.570 75.797 66.638 1.00 33.20 314 ARG B O 1
ATOM 5470 N N . LEU B 1 315 ? -13.224 75.181 64.502 1.00 25.68 315 LEU B N 1
ATOM 5471 C CA . LEU B 1 315 ? -12.736 73.848 64.841 1.00 23.78 315 LEU B CA 1
ATOM 5472 C C . LEU B 1 315 ? -11.344 73.793 65.479 1.00 22.05 315 LEU B C 1
ATOM 5473 O O . LEU B 1 315 ? -10.369 74.327 64.935 1.00 21.56 315 LEU B O 1
ATOM 5478 N N . SER B 1 316 ? -11.268 73.130 66.632 1.00 32.38 316 SER B N 1
ATOM 5479 C CA . SER B 1 316 ? -10.017 72.973 67.384 1.00 32.30 316 SER B CA 1
ATOM 5480 C C . SER B 1 316 ? -9.591 71.515 67.388 1.00 31.78 316 SER B C 1
ATOM 5481 O O . SER B 1 316 ? -10.403 70.638 67.657 1.00 32.86 316 SER B O 1
ATOM 5484 N N . TRP B 1 317 ? -8.319 71.254 67.113 1.00 12.58 317 TRP B N 1
ATOM 5485 C CA . TRP B 1 317 ? -7.835 69.881 67.108 1.00 14.04 317 TRP B CA 1
ATOM 5486 C C . TRP B 1 317 ? -6.689 69.637 68.092 1.00 15.63 317 TRP B C 1
ATOM 5487 O O . TRP B 1 317 ? -5.805 70.483 68.248 1.00 16.04 317 TRP B O 1
ATOM 5498 N N . LYS B 1 318 ? -6.713 68.485 68.761 1.00 29.99 318 LYS B N 1
ATOM 5499 C CA . LYS B 1 318 ? -5.655 68.125 69.701 1.00 32.60 318 LYS B CA 1
ATOM 5500 C C . LYS B 1 318 ? -4.341 68.275 68.950 1.00 34.55 318 LYS B C 1
ATOM 5501 O O . LYS B 1 318 ? -4.332 68.455 67.732 1.00 34.74 318 LYS B O 1
ATOM 5507 N N . GLU B 1 319 ? -3.227 68.199 69.663 1.00 87.71 319 GLU B N 1
ATOM 5508 C CA . GLU B 1 319 ? -1.938 68.335 69.007 1.00 88.84 319 GLU B CA 1
ATOM 5509 C C . GLU B 1 319 ? -1.291 66.955 68.843 1.00 87.41 319 GLU B C 1
ATOM 5510 O O . GLU B 1 319 ? -0.612 66.467 69.745 1.00 91.06 319 GLU B O 1
ATOM 5516 N N . GLY B 1 320 ? -1.514 66.327 67.691 1.00 37.85 320 GLY B N 1
ATOM 5517 C CA . GLY B 1 320 ? -0.938 65.017 67.440 1.00 32.32 320 GLY B CA 1
ATOM 5518 C C . GLY B 1 320 ? -1.513 64.290 66.232 1.00 29.11 320 GLY B C 1
ATOM 5519 O O . GLY B 1 320 ? -2.040 64.910 65.308 1.00 29.02 320 GLY B O 1
ATOM 5520 N N . ALA B 1 321 ? -1.423 62.963 66.246 1.00 18.94 321 ALA B N 1
ATOM 5521 C CA . ALA B 1 321 ? -1.926 62.162 65.141 1.00 15.98 321 ALA B CA 1
ATOM 5522 C C . ALA B 1 321 ? -2.776 60.982 65.587 1.00 14.38 321 ALA B C 1
ATOM 5523 O O . ALA B 1 321 ? -2.701 60.541 66.736 1.00 11.88 321 ALA B O 1
ATOM 5525 N N . ALA B 1 322 ? -3.575 60.479 64.643 1.00 14.94 322 ALA B N 1
ATOM 5526 C CA . ALA B 1 322 ? -4.463 59.332 64.839 1.00 11.32 322 ALA B CA 1
ATOM 5527 C C . ALA B 1 322 ? -4.364 58.395 63.623 1.00 10.14 322 ALA B C 1
ATOM 5528 O O . ALA B 1 322 ? -4.398 58.851 62.484 1.00 7.80 322 ALA B O 1
ATOM 5530 N N . ALA B 1 323 ? -4.225 57.094 63.862 1.00 14.23 323 ALA B N 1
ATOM 5531 C CA . ALA B 1 323 ? -4.150 56.129 62.765 1.00 16.41 323 ALA B CA 1
ATOM 5532 C C . ALA B 1 323 ? -5.059 54.948 63.064 1.00 18.17 323 ALA B C 1
ATOM 5533 O O . ALA B 1 323 ? -4.902 54.287 64.092 1.00 17.14 323 ALA B O 1
ATOM 5535 N N . CYS B 1 324 ? -6.012 54.694 62.165 1.00 24.30 324 CYS B N 1
ATOM 5536 C CA . CYS B 1 324 ? -6.954 53.589 62.323 1.00 23.20 324 CYS B CA 1
ATOM 5537 C C . CYS B 1 324 ? -6.634 52.410 61.411 1.00 22.69 324 CYS B C 1
ATOM 5538 O O . CYS B 1 324 ? -6.416 52.584 60.220 1.00 22.71 324 CYS B O 1
ATOM 5541 N N . VAL B 1 325 ? -6.617 51.208 61.971 1.00 17.49 325 VAL B N 1
ATOM 5542 C CA . VAL B 1 325 ? -6.357 50.015 61.176 1.00 16.55 325 VAL B CA 1
ATOM 5543 C C . VAL B 1 325 ? -7.561 49.099 61.272 1.00 16.40 325 VAL B C 1
ATOM 5544 O O . VAL B 1 325 ? -7.923 48.663 62.370 1.00 19.38 325 VAL B O 1
ATOM 5548 N N . VAL B 1 326 ? -8.187 48.807 60.131 1.00 12.07 326 VAL B N 1
ATOM 5549 C CA . VAL B 1 326 ? -9.351 47.926 60.133 1.00 10.38 326 VAL B CA 1
ATOM 5550 C C . VAL B 1 326 ? -8.950 46.471 60.077 1.00 9.42 326 VAL B C 1
ATOM 5551 O O . VAL B 1 326 ? -8.086 46.081 59.302 1.00 11.24 326 VAL B O 1
ATOM 5555 N N . LEU B 1 327 ? -9.569 45.678 60.937 1.00 9.02 327 LEU B N 1
ATOM 5556 C CA . LEU B 1 327 ? -9.314 44.259 60.956 1.00 11.09 327 LEU B CA 1
ATOM 5557 C C . LEU B 1 327 ? -10.582 43.675 60.372 1.00 10.99 327 LEU B C 1
ATOM 5558 O O . LEU B 1 327 ? -11.610 43.615 61.033 1.00 7.64 327 LEU B O 1
ATOM 5563 N N . ALA B 1 328 ? -10.513 43.271 59.114 1.00 16.99 328 ALA B N 1
ATOM 5564 C CA . ALA B 1 328 ? -11.672 42.697 58.453 1.00 18.09 328 ALA B CA 1
ATOM 5565 C C . ALA B 1 328 ? -11.726 41.170 58.581 1.00 17.27 328 ALA B C 1
ATOM 5566 O O . ALA B 1 328 ? -10.724 40.500 58.829 1.00 16.78 328 ALA B O 1
ATOM 5568 N N . ALA B 1 329 ? -12.920 40.631 58.418 1.00 17.91 329 ALA B N 1
ATOM 5569 C CA . ALA B 1 329 ? -13.122 39.204 58.523 1.00 20.92 329 ALA B CA 1
ATOM 5570 C C . ALA B 1 329 ? -12.780 38.616 57.180 1.00 22.48 329 ALA B C 1
ATOM 5571 O O . ALA B 1 329 ? -13.016 39.243 56.150 1.00 22.42 329 ALA B O 1
ATOM 5573 N N . PRO B 1 330 ? -12.196 37.408 57.174 1.00 43.19 330 PRO B N 1
ATOM 5574 C CA . PRO B 1 330 ? -11.826 36.739 55.924 1.00 44.40 330 PRO B CA 1
ATOM 5575 C C . PRO B 1 330 ? -13.057 36.567 55.028 1.00 45.88 330 PRO B C 1
ATOM 5576 O O . PRO B 1 330 ? -14.106 36.105 55.482 1.00 47.08 330 PRO B O 1
ATOM 5580 N N . GLY B 1 331 ? -12.919 36.952 53.759 1.00 24.89 331 GLY B N 1
ATOM 5581 C CA . GLY B 1 331 ? -14.028 36.873 52.822 1.00 24.39 331 GLY B CA 1
ATOM 5582 C C . GLY B 1 331 ? -14.404 38.273 52.347 1.00 23.78 331 GLY B C 1
ATOM 5583 O O . GLY B 1 331 ? -14.933 38.481 51.252 1.00 20.91 331 GLY B O 1
ATOM 5584 N N . TYR B 1 332 ? -14.126 39.246 53.198 1.00 33.86 332 TYR B N 1
ATOM 5585 C CA . TYR B 1 332 ? -14.398 40.634 52.892 1.00 35.10 332 TYR B CA 1
ATOM 5586 C C . TYR B 1 332 ? -13.464 41.043 51.746 1.00 36.75 332 TYR B C 1
ATOM 5587 O O . TYR B 1 332 ? -12.296 40.637 51.706 1.00 38.73 332 TYR B O 1
ATOM 5596 N N . PRO B 1 333 ? -13.959 41.855 50.798 1.00 10.62 333 PRO B N 1
ATOM 5597 C CA . PRO B 1 333 ? -15.302 42.436 50.680 1.00 13.33 333 PRO B CA 1
ATOM 5598 C C . PRO B 1 333 ? -16.408 41.547 50.131 1.00 16.72 333 PRO B C 1
ATOM 5599 O O . PRO B 1 333 ? -17.495 41.494 50.698 1.00 16.99 333 PRO B O 1
ATOM 5603 N N . GLU B 1 334 ? -16.128 40.856 49.030 1.00 33.63 334 GLU B N 1
ATOM 5604 C CA . GLU B 1 334 ? -17.103 39.996 48.352 1.00 37.20 334 GLU B CA 1
ATOM 5605 C C . GLU B 1 334 ? -18.012 39.102 49.208 1.00 38.08 334 GLU B C 1
ATOM 5606 O O . GLU B 1 334 ? -19.227 39.084 49.006 1.00 36.81 334 GLU B O 1
ATOM 5612 N N . SER B 1 335 ? -17.436 38.358 50.148 1.00 27.03 335 SER B N 1
ATOM 5613 C CA . SER B 1 335 ? -18.232 37.474 51.003 1.00 30.29 335 SER B CA 1
ATOM 5614 C C . SER B 1 335 ? -17.551 37.172 52.333 1.00 30.29 335 SER B C 1
ATOM 5615 O O . SER B 1 335 ? -16.974 36.100 52.506 1.00 29.70 335 SER B O 1
ATOM 5618 N N . PRO B 1 336 ? -17.621 38.109 53.292 1.00 20.41 336 PRO B N 1
ATOM 5619 C CA . PRO B 1 336 ? -16.998 37.930 54.611 1.00 20.37 336 PRO B CA 1
ATOM 5620 C C . PRO B 1 336 ? -17.529 36.754 55.433 1.00 20.92 336 PRO B C 1
ATOM 5621 O O . PRO B 1 336 ? -18.693 36.372 55.322 1.00 19.13 336 PRO B O 1
ATOM 5625 N N . ARG B 1 337 ? -16.652 36.192 56.261 1.00 31.74 337 ARG B N 1
ATOM 5626 C CA . ARG B 1 337 ? -16.994 35.058 57.101 1.00 33.63 337 ARG B CA 1
ATOM 5627 C C . ARG B 1 337 ? -17.642 35.544 58.390 1.00 33.18 337 ARG B C 1
ATOM 5628 O O . ARG B 1 337 ? -16.990 36.161 59.226 1.00 34.27 337 ARG B O 1
ATOM 5636 N N . LYS B 1 338 ? -18.928 35.251 58.547 1.00 70.32 338 LYS B N 1
ATOM 5637 C CA . LYS B 1 338 ? -19.679 35.665 59.725 1.00 69.18 338 LYS B CA 1
ATOM 5638 C C . LYS B 1 338 ? -19.653 34.628 60.836 1.00 66.79 338 LYS B C 1
ATOM 5639 O O . LYS B 1 338 ? -19.841 33.442 60.584 1.00 68.33 338 LYS B O 1
ATOM 5645 N N . GLY B 1 339 ? -19.432 35.084 62.065 1.00 45.40 339 GLY B N 1
ATOM 5646 C CA . GLY B 1 339 ? -19.418 34.179 63.202 1.00 42.25 339 GLY B CA 1
ATOM 5647 C C . GLY B 1 339 ? -18.069 33.958 63.852 1.00 40.40 339 GLY B C 1
ATOM 5648 O O . GLY B 1 339 ? -17.959 33.174 64.797 1.00 39.81 339 GLY B O 1
ATOM 5649 N N . ILE B 1 340 ? -17.044 34.646 63.358 1.00 36.85 340 ILE B N 1
ATOM 5650 C CA . ILE B 1 340 ? -15.696 34.499 63.901 1.00 34.18 340 ILE B CA 1
ATOM 5651 C C . ILE B 1 340 ? -15.643 34.912 65.371 1.00 33.67 340 ILE B C 1
ATOM 5652 O O . ILE B 1 340 ? -15.829 36.079 65.709 1.00 33.06 340 ILE B O 1
ATOM 5657 N N . PRO B 1 341 ? -15.408 33.950 66.270 1.00 44.72 341 PRO B N 1
ATOM 5658 C CA . PRO B 1 341 ? -15.340 34.302 67.691 1.00 44.08 341 PRO B CA 1
ATOM 5659 C C . PRO B 1 341 ? -14.160 35.222 67.968 1.00 43.86 341 PRO B C 1
ATOM 5660 O O . PRO B 1 341 ? -12.997 34.838 67.809 1.00 45.51 341 PRO B O 1
ATOM 5664 N N . LEU B 1 342 ? -14.471 36.445 68.375 1.00 22.05 342 LEU B N 1
ATOM 5665 C CA . LEU B 1 342 ? -13.449 37.436 68.682 1.00 20.92 342 LEU B CA 1
ATOM 5666 C C . LEU B 1 342 ? -13.094 37.469 70.168 1.00 21.07 342 LEU B C 1
ATOM 5667 O O . LEU B 1 342 ? -13.752 36.858 71.006 1.00 20.58 342 LEU B O 1
ATOM 5672 N N . HIS B 1 343 ? -12.029 38.189 70.472 1.00 29.07 343 HIS B N 1
ATOM 5673 C CA . HIS B 1 343 ? -11.591 38.382 71.836 1.00 31.03 343 HIS B CA 1
ATOM 5674 C C . HIS B 1 343 ? -10.689 39.592 71.813 1.00 30.75 343 HIS B C 1
ATOM 5675 O O . HIS B 1 343 ? -9.532 39.508 71.401 1.00 30.19 343 HIS B O 1
ATOM 5682 N N . VAL B 1 344 ? -11.236 40.722 72.244 1.00 25.59 344 VAL B N 1
ATOM 5683 C CA . VAL B 1 344 ? -10.493 41.970 72.261 1.00 25.85 344 VAL B CA 1
ATOM 5684 C C . VAL B 1 344 ? -10.160 42.398 73.686 1.00 26.26 344 VAL B C 1
ATOM 5685 O O . VAL B 1 344 ? -11.042 42.733 74.474 1.00 25.23 344 VAL B O 1
ATOM 5689 N N . PRO B 1 345 ? -8.864 42.362 74.035 1.00 28.05 345 PRO B N 1
ATOM 5690 C CA . PRO B 1 345 ? -8.310 42.725 75.345 1.00 28.22 345 PRO B CA 1
ATOM 5691 C C . PRO B 1 345 ? -8.171 44.223 75.626 1.00 29.22 345 PRO B C 1
ATOM 5692 O O . PRO B 1 345 ? -7.660 44.981 74.800 1.00 28.64 345 PRO B O 1
ATOM 5696 N N . GLU B 1 346 ? -8.623 44.631 76.808 1.00 50.38 346 GLU B N 1
ATOM 5697 C CA . GLU B 1 346 ? -8.540 46.024 77.220 1.00 52.91 346 GLU B CA 1
ATOM 5698 C C . GLU B 1 346 ? -7.267 46.633 76.644 1.00 53.13 346 GLU B C 1
ATOM 5699 O O . GLU B 1 346 ? -6.164 46.171 76.921 1.00 53.75 346 GLU B O 1
ATOM 5705 N N . PRO B 1 347 ? -7.412 47.665 75.802 1.00 32.59 347 PRO B N 1
ATOM 5706 C CA . PRO B 1 347 ? -6.272 48.336 75.175 1.00 31.50 347 PRO B CA 1
ATOM 5707 C C . PRO B 1 347 ? -5.545 49.307 76.092 1.00 30.49 347 PRO B C 1
ATOM 5708 O O . PRO B 1 347 ? -6.126 49.844 77.028 1.00 29.45 347 PRO B O 1
ATOM 5712 N N . PRO B 1 348 ? -4.252 49.539 75.825 1.00 31.20 348 PRO B N 1
ATOM 5713 C CA . PRO B 1 348 ? -3.404 50.447 76.597 1.00 31.59 348 PRO B CA 1
ATOM 5714 C C . PRO B 1 348 ? -3.746 51.907 76.317 1.00 31.20 348 PRO B C 1
ATOM 5715 O O . PRO B 1 348 ? -4.321 52.230 75.280 1.00 29.35 348 PRO B O 1
ATOM 5719 N N . GLU B 1 349 ? -3.369 52.779 77.245 1.00 76.93 349 GLU B N 1
ATOM 5720 C CA . GLU B 1 349 ? -3.642 54.212 77.168 1.00 76.79 349 GLU B CA 1
ATOM 5721 C C . GLU B 1 349 ? -3.692 54.878 75.794 1.00 75.89 349 GLU B C 1
ATOM 5722 O O . GLU B 1 349 ? -4.729 55.426 75.416 1.00 77.43 349 GLU B O 1
ATOM 5728 N N . GLY B 1 350 ? -2.591 54.839 75.050 1.00 27.39 350 GLY B N 1
ATOM 5729 C CA . GLY B 1 350 ? -2.572 55.492 73.748 1.00 22.19 350 GLY B CA 1
ATOM 5730 C C . GLY B 1 350 ? -3.265 54.783 72.596 1.00 19.70 350 GLY B C 1
ATOM 5731 O O . GLY B 1 350 ? -3.099 55.182 71.441 1.00 19.46 350 GLY B O 1
ATOM 5732 N N . VAL B 1 351 ? -4.035 53.740 72.894 1.00 24.78 351 VAL B N 1
ATOM 5733 C CA . VAL B 1 351 ? -4.727 52.980 71.860 1.00 22.85 351 VAL B CA 1
ATOM 5734 C C . VAL B 1 351 ? -6.224 52.888 72.112 1.00 22.39 351 VAL B C 1
ATOM 5735 O O . VAL B 1 351 ? -6.657 52.638 73.236 1.00 24.13 351 VAL B O 1
ATOM 5739 N N . LEU B 1 352 ? -7.002 53.072 71.049 1.00 29.71 352 LEU B N 1
ATOM 5740 C CA . LEU B 1 352 ? -8.461 53.004 71.105 1.00 26.29 352 LEU B CA 1
ATOM 5741 C C . LEU B 1 352 ? -8.926 51.798 70.304 1.00 24.30 352 LEU B C 1
ATOM 5742 O O . LEU B 1 352 ? -8.231 51.366 69.382 1.00 24.71 352 LEU B O 1
ATOM 5747 N N . VAL B 1 353 ? -10.103 51.277 70.648 1.00 21.21 353 VAL B N 1
ATOM 5748 C CA . VAL B 1 353 ? -10.699 50.134 69.951 1.00 19.47 353 VAL B CA 1
ATOM 5749 C C . VAL B 1 353 ? -12.181 50.361 69.674 1.00 19.76 353 VAL B C 1
ATOM 5750 O O . VAL B 1 353 ? -12.979 50.446 70.608 1.00 19.72 353 VAL B O 1
ATOM 5754 N N . PHE B 1 354 ? -12.553 50.464 68.403 1.00 13.24 354 PHE B N 1
ATOM 5755 C CA . PHE B 1 354 ? -13.963 50.624 68.051 1.00 13.13 354 PHE B CA 1
ATOM 5756 C C . PHE B 1 354 ? -14.439 49.361 67.339 1.00 13.40 354 PHE B C 1
ATOM 5757 O O . PHE B 1 354 ? -13.660 48.707 66.652 1.00 14.81 354 PHE B O 1
ATOM 5765 N N . HIS B 1 355 ? -15.706 49.002 67.504 1.00 18.18 355 HIS B N 1
ATOM 5766 C CA . HIS B 1 355 ? -16.225 47.827 66.820 1.00 18.19 355 HIS B CA 1
ATOM 5767 C C . HIS B 1 355 ? -16.906 48.219 65.520 1.00 19.27 355 HIS B C 1
ATOM 5768 O O . HIS B 1 355 ? -17.750 49.120 65.506 1.00 20.00 355 HIS B O 1
ATOM 5775 N N . ALA B 1 356 ? -16.539 47.540 64.431 1.00 13.94 356 ALA B N 1
ATOM 5776 C CA . ALA B 1 356 ? -17.134 47.817 63.124 1.00 14.33 356 ALA B CA 1
ATOM 5777 C C . ALA B 1 356 ? -18.261 46.836 62.850 1.00 14.82 356 ALA B C 1
ATOM 5778 O O . ALA B 1 356 ? -19.203 47.152 62.124 1.00 15.60 356 ALA B O 1
ATOM 5780 N N . GLY B 1 357 ? -18.166 45.649 63.442 1.00 14.21 357 GLY B N 1
ATOM 5781 C CA . GLY B 1 357 ? -19.195 44.636 63.262 1.00 15.47 357 GLY B CA 1
ATOM 5782 C C . GLY B 1 357 ? -18.986 43.491 64.232 1.00 17.05 357 GLY B C 1
ATOM 5783 O O . GLY B 1 357 ? -18.144 42.626 64.006 1.00 18.18 357 GLY B O 1
ATOM 5784 N N . THR B 1 358 ? -19.736 43.482 65.323 1.00 8.82 358 THR B N 1
ATOM 5785 C CA . THR B 1 358 ? -19.597 42.434 66.322 1.00 10.87 358 THR B CA 1
ATOM 5786 C C . THR B 1 358 ? -20.958 42.149 66.929 1.00 13.34 358 THR B C 1
ATOM 5787 O O . THR B 1 358 ? -21.810 43.033 67.012 1.00 12.94 358 THR B O 1
ATOM 5791 N N . ARG B 1 359 ? -21.170 40.907 67.337 1.00 16.74 359 ARG B N 1
ATOM 5792 C CA . ARG B 1 359 ? -22.444 40.495 67.906 1.00 23.03 359 ARG B CA 1
ATOM 5793 C C . ARG B 1 359 ? -22.135 39.996 69.301 1.00 26.06 359 ARG B C 1
ATOM 5794 O O . ARG B 1 359 ? -21.019 39.540 69.560 1.00 26.70 359 ARG B O 1
ATOM 5802 N N . ARG B 1 360 ? -23.103 40.072 70.206 1.00 43.32 360 ARG B N 1
ATOM 5803 C CA . ARG B 1 360 ? -22.855 39.585 71.557 1.00 47.99 360 ARG B CA 1
ATOM 5804 C C . ARG B 1 360 ? -23.521 38.228 71.782 1.00 50.48 360 ARG B C 1
ATOM 5805 O O . ARG B 1 360 ? -24.141 38.004 72.812 1.00 51.19 360 ARG B O 1
ATOM 5813 N N . GLU B 1 361 ? -23.380 37.323 70.815 1.00 51.68 361 GLU B N 1
ATOM 5814 C CA . GLU B 1 361 ? -23.972 35.987 70.908 1.00 56.90 361 GLU B CA 1
ATOM 5815 C C . GLU B 1 361 ? -23.583 35.318 72.221 1.00 58.10 361 GLU B C 1
ATOM 5816 O O . GLU B 1 361 ? -22.470 34.818 72.377 1.00 57.73 361 GLU B O 1
ATOM 5822 N N . GLY B 1 362 ? -24.517 35.309 73.165 1.00 73.58 362 GLY B N 1
ATOM 5823 C CA . GLY B 1 362 ? -24.235 34.730 74.461 1.00 74.25 362 GLY B CA 1
ATOM 5824 C C . GLY B 1 362 ? -23.480 35.755 75.289 1.00 74.66 362 GLY B C 1
ATOM 5825 O O . GLY B 1 362 ? -23.908 36.906 75.419 1.00 74.37 362 GLY B O 1
ATOM 5826 N N . GLY B 1 363 ? -22.352 35.343 75.851 1.00 90.49 363 GLY B N 1
ATOM 5827 C CA . GLY B 1 363 ? -21.560 36.258 76.647 1.00 88.99 363 GLY B CA 1
ATOM 5828 C C . GLY B 1 363 ? -20.274 36.567 75.911 1.00 87.58 363 GLY B C 1
ATOM 5829 O O . GLY B 1 363 ? -19.477 37.398 76.347 1.00 87.05 363 GLY B O 1
ATOM 5830 N N . ARG B 1 364 ? -20.086 35.886 74.782 1.00 76.98 364 ARG B N 1
ATOM 5831 C CA . ARG B 1 364 ? -18.901 36.045 73.949 1.00 73.28 364 ARG B CA 1
ATOM 5832 C C . ARG B 1 364 ? -19.094 37.071 72.833 1.00 69.28 364 ARG B C 1
ATOM 5833 O O . ARG B 1 364 ? -20.216 37.346 72.412 1.00 69.87 364 ARG B O 1
ATOM 5841 N N . LEU B 1 365 ? -17.987 37.633 72.360 1.00 42.60 365 LEU B N 1
ATOM 5842 C CA . LEU B 1 365 ? -18.017 38.611 71.278 1.00 37.94 365 LEU B CA 1
ATOM 5843 C C . LEU B 1 365 ? -17.713 37.881 69.969 1.00 35.45 365 LEU B C 1
ATOM 5844 O O . LEU B 1 365 ? -16.635 37.304 69.827 1.00 36.19 365 LEU B O 1
ATOM 5849 N N . VAL B 1 366 ? -18.652 37.894 69.024 1.00 26.77 366 VAL B N 1
ATOM 5850 C CA . VAL B 1 366 ? -18.441 37.228 67.732 1.00 23.75 366 VAL B CA 1
ATOM 5851 C C . VAL B 1 366 ? -18.521 38.221 66.581 1.00 22.62 366 VAL B C 1
ATOM 5852 O O . VAL B 1 366 ? -19.205 39.236 66.684 1.00 22.80 366 VAL B O 1
ATOM 5856 N N . SER B 1 367 ? -17.843 37.925 65.476 1.00 28.35 367 SER B N 1
ATOM 5857 C CA . SER B 1 367 ? -17.873 38.823 64.318 1.00 25.68 367 SER B CA 1
ATOM 5858 C C . SER B 1 367 ? -19.296 38.946 63.784 1.00 22.85 367 SER B C 1
ATOM 5859 O O . SER B 1 367 ? -20.167 38.136 64.111 1.00 22.19 367 SER B O 1
ATOM 5862 N N . ALA B 1 368 ? -19.521 39.963 62.959 1.00 10.08 368 ALA B N 1
ATOM 5863 C CA . ALA B 1 368 ? -20.824 40.193 62.365 1.00 8.56 368 ALA B CA 1
ATOM 5864 C C . ALA B 1 368 ? -20.687 41.111 61.173 1.00 8.59 368 ALA B C 1
ATOM 5865 O O . ALA B 1 368 ? -21.284 42.187 61.140 1.00 9.15 368 ALA B O 1
ATOM 5867 N N . GLY B 1 369 ? -19.896 40.696 60.190 1.00 40.36 369 GLY B N 1
ATOM 5868 C CA . GLY B 1 369 ? -19.732 41.523 59.007 1.00 39.55 369 GLY B CA 1
ATOM 5869 C C . GLY B 1 369 ? -18.332 41.601 58.429 1.00 38.09 369 GLY B C 1
ATOM 5870 O O . GLY B 1 369 ? -17.362 41.113 59.022 1.00 40.51 369 GLY B O 1
ATOM 5871 N N . GLY B 1 370 ? -18.248 42.231 57.258 1.00 14.65 370 GLY B N 1
ATOM 5872 C CA . GLY B 1 370 ? -16.979 42.397 56.558 1.00 12.40 370 GLY B CA 1
ATOM 5873 C C . GLY B 1 370 ? -15.914 43.051 57.412 1.00 9.73 370 GLY B C 1
ATOM 5874 O O . GLY B 1 370 ? -14.899 42.441 57.708 1.00 9.74 370 GLY B O 1
ATOM 5875 N N . ARG B 1 371 ? -16.129 44.306 57.786 1.00 22.06 371 ARG B N 1
ATOM 5876 C CA . ARG B 1 371 ? -15.177 45.002 58.639 1.00 23.04 371 ARG B CA 1
ATOM 5877 C C . ARG B 1 371 ? -15.662 44.736 60.074 1.00 23.64 371 ARG B C 1
ATOM 5878 O O . ARG B 1 371 ? -16.792 45.086 60.426 1.00 24.33 371 ARG B O 1
ATOM 5886 N N . VAL B 1 372 ? -14.811 44.107 60.886 1.00 12.86 372 VAL B N 1
ATOM 5887 C CA . VAL B 1 372 ? -15.155 43.756 62.263 1.00 12.05 372 VAL B CA 1
ATOM 5888 C C . VAL B 1 372 ? -14.623 44.663 63.378 1.00 13.48 372 VAL B C 1
ATOM 5889 O O . VAL B 1 372 ? -15.397 45.111 64.224 1.00 13.39 372 VAL B O 1
ATOM 5893 N N . LEU B 1 373 ? -13.318 44.931 63.388 1.00 28.65 373 LEU B N 1
ATOM 5894 C CA . LEU B 1 373 ? -12.733 45.777 64.426 1.00 28.85 373 LEU B CA 1
ATOM 5895 C C . LEU B 1 373 ? -11.856 46.930 63.945 1.00 29.82 373 LEU B C 1
ATOM 5896 O O . LEU B 1 373 ? -11.237 46.878 62.879 1.00 31.73 373 LEU B O 1
ATOM 5901 N N . ASN B 1 374 ? -11.810 47.971 64.771 1.00 19.69 374 ASN B N 1
ATOM 5902 C CA . ASN B 1 374 ? -11.037 49.178 64.502 1.00 19.04 374 ASN B CA 1
ATOM 5903 C C . ASN B 1 374 ? -10.062 49.396 65.637 1.00 18.33 374 ASN B C 1
ATOM 5904 O O . ASN B 1 374 ? -10.471 49.612 66.782 1.00 20.13 374 ASN B O 1
ATOM 5909 N N . VAL B 1 375 ? -8.776 49.335 65.334 1.00 18.15 375 VAL B N 1
ATOM 5910 C CA . VAL B 1 375 ? -7.768 49.605 66.341 1.00 16.18 375 VAL B CA 1
ATOM 5911 C C . VAL B 1 375 ? -7.306 50.980 65.883 1.00 17.80 375 VAL B C 1
ATOM 5912 O O . VAL B 1 375 ? -7.025 51.177 64.696 1.00 18.72 375 VAL B O 1
ATOM 5916 N N . VAL B 1 376 ? -7.281 51.939 66.803 1.00 18.90 376 VAL B N 1
ATOM 5917 C CA . VAL B 1 376 ? -6.887 53.295 66.448 1.00 21.69 376 VAL B CA 1
ATOM 5918 C C . VAL B 1 376 ? -5.780 53.803 67.348 1.00 23.95 376 VAL B C 1
ATOM 5919 O O . VAL B 1 376 ? -6.006 54.093 68.522 1.00 26.28 376 VAL B O 1
ATOM 5923 N N . GLY B 1 377 ? -4.584 53.918 66.786 1.00 15.93 377 GLY B N 1
ATOM 5924 C CA . GLY B 1 377 ? -3.448 54.393 67.552 1.00 16.44 377 GLY B CA 1
ATOM 5925 C C . GLY B 1 377 ? -3.357 55.905 67.643 1.00 16.30 377 GLY B C 1
ATOM 5926 O O . GLY B 1 377 ? -3.715 56.617 66.707 1.00 14.00 377 GLY B O 1
ATOM 5927 N N . LEU B 1 378 ? -2.872 56.393 68.778 1.00 28.16 378 LEU B N 1
ATOM 5928 C CA . LEU B 1 378 ? -2.733 57.824 68.999 1.00 32.30 378 LEU B CA 1
ATOM 5929 C C . LEU B 1 378 ? -1.288 58.104 69.394 1.00 34.84 378 LEU B C 1
ATOM 5930 O O . LEU B 1 378 ? -0.618 57.231 69.950 1.00 36.98 378 LEU B O 1
ATOM 5935 N N . GLY B 1 379 ? -0.804 59.310 69.107 1.00 29.97 379 GLY B N 1
ATOM 5936 C CA . GLY B 1 379 ? 0.563 59.633 69.462 1.00 33.26 379 GLY B CA 1
ATOM 5937 C C . GLY B 1 379 ? 1.071 61.003 69.057 1.00 35.82 379 GLY B C 1
ATOM 5938 O O . GLY B 1 379 ? 0.339 61.799 68.465 1.00 36.94 379 GLY B O 1
ATOM 5939 N N . ARG B 1 380 ? 2.335 61.272 69.393 1.00 22.51 380 ARG B N 1
ATOM 5940 C CA . ARG B 1 380 ? 2.987 62.541 69.070 1.00 24.28 380 ARG B CA 1
ATOM 5941 C C . ARG B 1 380 ? 2.837 62.867 67.591 1.00 22.92 380 ARG B C 1
ATOM 5942 O O . ARG B 1 380 ? 2.463 63.985 67.225 1.00 22.25 380 ARG B O 1
ATOM 5950 N N . ASP B 1 381 ? 3.143 61.874 66.756 1.00 50.42 381 ASP B N 1
ATOM 5951 C CA . ASP B 1 381 ? 3.061 61.985 65.304 1.00 49.94 381 ASP B CA 1
ATOM 5952 C C . ASP B 1 381 ? 2.440 60.715 64.716 1.00 48.24 381 ASP B C 1
ATOM 5953 O O . ASP B 1 381 ? 1.872 59.900 65.443 1.00 48.66 381 ASP B O 1
ATOM 5958 N N . LEU B 1 382 ? 2.537 60.550 63.400 1.00 23.50 382 LEU B N 1
ATOM 5959 C CA . LEU B 1 382 ? 1.990 59.355 62.765 1.00 21.35 382 LEU B CA 1
ATOM 5960 C C . LEU B 1 382 ? 2.844 58.162 63.164 1.00 19.49 382 LEU B C 1
ATOM 5961 O O . LEU B 1 382 ? 2.333 57.068 63.412 1.00 17.27 382 LEU B O 1
ATOM 5966 N N . LYS B 1 383 ? 4.151 58.374 63.222 1.00 24.42 383 LYS B N 1
ATOM 5967 C CA . LYS B 1 383 ? 5.040 57.292 63.589 1.00 24.48 383 LYS B CA 1
ATOM 5968 C C . LYS B 1 383 ? 4.552 56.676 64.894 1.00 24.40 383 LYS B C 1
ATOM 5969 O O . LYS B 1 383 ? 4.250 55.490 64.957 1.00 24.41 383 LYS B O 1
ATOM 5975 N N . GLU B 1 384 ? 4.443 57.498 65.925 1.00 34.45 384 GLU B N 1
ATOM 5976 C CA . GLU B 1 384 ? 4.008 57.029 67.226 1.00 34.34 384 GLU B CA 1
ATOM 5977 C C . GLU B 1 384 ? 2.653 56.338 67.171 1.00 33.27 384 GLU B C 1
ATOM 5978 O O . GLU B 1 384 ? 2.484 55.236 67.724 1.00 32.31 384 GLU B O 1
ATOM 5984 N N . ALA B 1 385 ? 1.696 56.992 66.509 1.00 31.81 385 ALA B N 1
ATOM 5985 C CA . ALA B 1 385 ? 0.329 56.484 66.382 1.00 29.95 385 ALA B CA 1
ATOM 5986 C C . ALA B 1 385 ? 0.276 55.106 65.733 1.00 30.10 385 ALA B C 1
ATOM 5987 O O . ALA B 1 385 ? -0.310 54.170 66.286 1.00 30.88 385 ALA B O 1
ATOM 5989 N N . LEU B 1 386 ? 0.891 54.986 64.560 1.00 19.18 386 LEU B N 1
ATOM 5990 C CA . LEU B 1 386 ? 0.920 53.722 63.839 1.00 19.37 386 LEU B CA 1
ATOM 5991 C C . LEU B 1 386 ? 1.570 52.647 64.704 1.00 20.68 386 LEU B C 1
ATOM 5992 O O . LEU B 1 386 ? 1.044 51.539 64.847 1.00 20.66 386 LEU B O 1
ATOM 5997 N N . GLU B 1 387 ? 2.714 52.983 65.291 1.00 34.69 387 GLU B N 1
ATOM 5998 C CA . GLU B 1 387 ? 3.422 52.043 66.143 1.00 35.00 387 GLU B CA 1
ATOM 5999 C C . GLU B 1 387 ? 2.500 51.483 67.222 1.00 34.01 387 GLU B C 1
ATOM 6000 O O . GLU B 1 387 ? 2.393 50.264 67.377 1.00 34.70 387 GLU B O 1
ATOM 6006 N N . ARG B 1 388 ? 1.827 52.369 67.957 1.00 25.56 388 ARG B N 1
ATOM 6007 C CA . ARG B 1 388 ? 0.927 51.936 69.028 1.00 23.73 388 ARG B CA 1
ATOM 6008 C C . ARG B 1 388 ? -0.184 51.013 68.545 1.00 21.17 388 ARG B C 1
ATOM 6009 O O . ARG B 1 388 ? -0.614 50.118 69.268 1.00 20.81 388 ARG B O 1
ATOM 6017 N N . ALA B 1 389 ? -0.649 51.237 67.323 1.00 8.76 389 ALA B N 1
ATOM 6018 C CA . ALA B 1 389 ? -1.722 50.429 66.751 1.00 8.58 389 ALA B CA 1
ATOM 6019 C C . ALA B 1 389 ? -1.248 49.037 66.367 1.00 8.88 389 ALA B C 1
ATOM 6020 O O . ALA B 1 389 ? -1.885 48.033 66.705 1.00 9.19 389 ALA B O 1
ATOM 6022 N N . TYR B 1 390 ? -0.137 48.975 65.643 1.00 23.05 390 TYR B N 1
ATOM 6023 C CA . TYR B 1 390 ? 0.395 47.692 65.224 1.00 23.27 390 TYR B CA 1
ATOM 6024 C C . TYR B 1 390 ? 0.947 46.936 66.411 1.00 24.12 390 TYR B C 1
ATOM 6025 O O . TYR B 1 390 ? 1.101 45.712 66.374 1.00 25.04 390 TYR B O 1
ATOM 6034 N N . ALA B 1 391 ? 1.214 47.677 67.481 1.00 27.37 391 ALA B N 1
ATOM 6035 C CA . ALA B 1 391 ? 1.734 47.095 68.707 1.00 27.27 391 ALA B CA 1
ATOM 6036 C C . ALA B 1 391 ? 0.630 46.317 69.400 1.00 26.48 391 ALA B C 1
ATOM 6037 O O . ALA B 1 391 ? 0.886 45.315 70.065 1.00 28.02 391 ALA B O 1
ATOM 6039 N N . TYR B 1 392 ? -0.601 46.780 69.214 1.00 21.39 392 TYR B N 1
ATOM 6040 C CA . TYR B 1 392 ? -1.775 46.178 69.832 1.00 21.60 392 TYR B CA 1
ATOM 6041 C C . TYR B 1 392 ? -2.509 45.105 69.011 1.00 23.30 392 TYR B C 1
ATOM 6042 O O . TYR B 1 392 ? -3.043 44.152 69.576 1.00 23.47 392 TYR B O 1
ATOM 6051 N N . ILE B 1 393 ? -2.549 45.258 67.690 1.00 20.17 393 ILE B N 1
ATOM 6052 C CA . ILE B 1 393 ? -3.243 44.294 66.828 1.00 21.46 393 ILE B CA 1
ATOM 6053 C C . ILE B 1 393 ? -2.983 42.804 67.134 1.00 20.68 393 ILE B C 1
ATOM 6054 O O . ILE B 1 393 ? -3.915 42.003 67.210 1.00 21.40 393 ILE B O 1
ATOM 6059 N N . PRO B 1 394 ? -1.714 42.417 67.317 1.00 28.36 394 PRO B N 1
ATOM 6060 C CA . PRO B 1 394 ? -1.378 41.021 67.598 1.00 28.55 394 PRO B CA 1
ATOM 6061 C C . PRO B 1 394 ? -1.938 40.433 68.895 1.00 28.64 394 PRO B C 1
ATOM 6062 O O . PRO B 1 394 ? -2.013 39.210 69.043 1.00 29.53 394 PRO B O 1
ATOM 6066 N N . GLN B 1 395 ? -2.331 41.291 69.830 1.00 20.17 395 GLN B N 1
ATOM 6067 C CA . GLN B 1 395 ? -2.880 40.818 71.102 1.00 18.79 395 GLN B CA 1
ATOM 6068 C C . GLN B 1 395 ? -4.375 40.566 71.023 1.00 17.29 395 GLN B C 1
ATOM 6069 O O . GLN B 1 395 ? -4.986 40.211 72.021 1.00 15.11 395 GLN B O 1
ATOM 6075 N N . VAL B 1 396 ? -4.962 40.767 69.847 1.00 27.71 396 VAL B N 1
ATOM 6076 C CA . VAL B 1 396 ? -6.395 40.560 69.652 1.00 28.32 396 VAL B CA 1
ATOM 6077 C C . VAL B 1 396 ? -6.642 39.112 69.233 1.00 29.98 396 VAL B C 1
ATOM 6078 O O . VAL B 1 396 ? -5.838 38.535 68.503 1.00 30.47 396 VAL B O 1
ATOM 6082 N N . GLY B 1 397 ? -7.750 38.534 69.693 1.00 34.63 397 GLY B N 1
ATOM 6083 C CA . GLY B 1 397 ? -8.077 37.158 69.352 1.00 34.90 397 GLY B CA 1
ATOM 6084 C C . GLY B 1 397 ? -9.074 37.108 68.213 1.00 36.05 397 GLY B C 1
ATOM 6085 O O . GLY B 1 397 ? -10.267 36.885 68.427 1.00 37.71 397 GLY B O 1
ATOM 6086 N N . PHE B 1 398 ? -8.572 37.290 66.994 1.00 19.15 398 PHE B N 1
ATOM 6087 C CA . PHE B 1 398 ? -9.406 37.323 65.792 1.00 17.41 398 PHE B CA 1
ATOM 6088 C C . PHE B 1 398 ? -8.870 36.375 64.719 1.00 16.21 398 PHE B C 1
ATOM 6089 O O . PHE B 1 398 ? -8.192 36.796 63.780 1.00 15.19 398 PHE B O 1
ATOM 6097 N N . PRO B 1 399 ? -9.160 35.074 64.852 1.00 27.36 399 PRO B N 1
ATOM 6098 C CA . PRO B 1 399 ? -8.692 34.092 63.867 1.00 26.76 399 PRO B CA 1
ATOM 6099 C C . PRO B 1 399 ? -9.110 34.397 62.418 1.00 26.82 399 PRO B C 1
ATOM 6100 O O . PRO B 1 399 ? -10.303 34.443 62.086 1.00 23.52 399 PRO B O 1
ATOM 6104 N N . GLY B 1 400 ? -8.108 34.598 61.565 1.00 26.94 400 GLY B N 1
ATOM 6105 C CA . GLY B 1 400 ? -8.362 34.889 60.168 1.00 28.06 400 GLY B CA 1
ATOM 6106 C C . GLY B 1 400 ? -8.301 36.370 59.842 1.00 29.00 400 GLY B C 1
ATOM 6107 O O . GLY B 1 400 ? -8.174 36.757 58.677 1.00 29.26 400 GLY B O 1
ATOM 6108 N N . ALA B 1 401 ? -8.390 37.197 60.877 1.00 24.09 401 ALA B N 1
ATOM 6109 C CA . ALA B 1 401 ? -8.361 38.646 60.721 1.00 23.34 401 ALA B CA 1
ATOM 6110 C C . ALA B 1 401 ? -7.489 39.135 59.575 1.00 22.93 401 ALA B C 1
ATOM 6111 O O . ALA B 1 401 ? -6.275 38.937 59.570 1.00 24.06 401 ALA B O 1
ATOM 6113 N N . VAL B 1 402 ? -8.129 39.774 58.607 1.00 21.86 402 VAL B N 1
ATOM 6114 C CA . VAL B 1 402 ? -7.433 40.334 57.459 1.00 21.81 402 VAL B CA 1
ATOM 6115 C C . VAL B 1 402 ? -7.198 41.810 57.765 1.00 22.68 402 VAL B C 1
ATOM 6116 O O . VAL B 1 402 ? -8.114 42.521 58.180 1.00 21.34 402 VAL B O 1
ATOM 6120 N N . TYR B 1 403 ? -5.972 42.272 57.577 1.00 16.08 403 TYR B N 1
ATOM 6121 C CA . TYR B 1 403 ? -5.678 43.668 57.857 1.00 17.29 403 TYR B CA 1
ATOM 6122 C C . TYR B 1 403 ? -4.389 44.110 57.194 1.00 16.45 403 TYR B C 1
ATOM 6123 O O . TYR B 1 403 ? -3.418 43.361 57.151 1.00 17.17 403 TYR B O 1
ATOM 6132 N N . ARG B 1 404 ? -4.390 45.331 56.672 1.00 12.39 404 ARG B N 1
ATOM 6133 C CA . ARG B 1 404 ? -3.224 45.874 55.991 1.00 11.33 404 ARG B CA 1
ATOM 6134 C C . ARG B 1 404 ? -2.185 46.321 56.996 1.00 10.40 404 ARG B C 1
ATOM 6135 O O . ARG B 1 404 ? -2.498 46.968 58.000 1.00 7.16 404 ARG B O 1
ATOM 6143 N N . ARG B 1 405 ? -0.941 45.962 56.723 1.00 16.81 405 ARG B N 1
ATOM 6144 C CA . ARG B 1 405 ? 0.156 46.345 57.588 1.00 18.47 405 ARG B CA 1
ATOM 6145 C C . ARG B 1 405 ? 0.831 47.626 57.068 1.00 19.07 405 ARG B C 1
ATOM 6146 O O . ARG B 1 405 ? 1.641 48.243 57.753 1.00 19.73 405 ARG B O 1
ATOM 6154 N N . ASP B 1 406 ? 0.470 48.043 55.863 1.00 16.15 406 ASP B N 1
ATOM 6155 C CA . ASP B 1 406 ? 1.062 49.238 55.302 1.00 17.96 406 ASP B CA 1
ATOM 6156 C C . ASP B 1 406 ? 0.193 50.487 55.476 1.00 16.92 406 ASP B C 1
ATOM 6157 O O . ASP B 1 406 ? 0.363 51.457 54.732 1.00 18.27 406 ASP B O 1
ATOM 6162 N N . ILE B 1 407 ? -0.720 50.480 56.453 1.00 5.53 407 ILE B N 1
ATOM 6163 C CA . ILE B 1 407 ? -1.570 51.656 56.698 1.00 6.15 407 ILE B CA 1
ATOM 6164 C C . ILE B 1 407 ? -0.740 52.869 57.137 1.00 8.24 407 ILE B C 1
ATOM 6165 O O . ILE B 1 407 ? -0.031 52.819 58.144 1.00 6.84 407 ILE B O 1
ATOM 6170 N N . GLY B 1 408 ? -0.840 53.962 56.388 1.00 29.39 408 GLY B N 1
ATOM 6171 C CA . GLY B 1 408 ? -0.084 55.157 56.728 1.00 33.94 408 GLY B CA 1
ATOM 6172 C C . GLY B 1 408 ? 1.281 55.202 56.065 1.00 36.36 408 GLY B C 1
ATOM 6173 O O . GLY B 1 408 ? 2.007 56.187 56.177 1.00 35.98 408 GLY B O 1
ATOM 6174 N N . ARG B 1 409 ? 1.637 54.122 55.380 1.00 25.57 409 ARG B N 1
ATOM 6175 C CA . ARG B 1 409 ? 2.911 54.045 54.689 1.00 28.61 409 ARG B CA 1
ATOM 6176 C C . ARG B 1 409 ? 3.042 55.253 53.782 1.00 28.66 409 ARG B C 1
ATOM 6177 O O . ARG B 1 409 ? 3.990 56.028 53.905 1.00 28.72 409 ARG B O 1
ATOM 6185 N N . ARG B 1 410 ? 2.068 55.417 52.893 1.00 39.75 410 ARG B N 1
ATOM 6186 C CA . ARG B 1 410 ? 2.041 56.525 51.944 1.00 41.24 410 ARG B CA 1
ATOM 6187 C C . ARG B 1 410 ? 2.196 57.917 52.585 1.00 41.41 410 ARG B C 1
ATOM 6188 O O . ARG B 1 410 ? 3.058 58.696 52.175 1.00 42.77 410 ARG B O 1
ATOM 6196 N N . ALA B 1 411 ? 1.379 58.231 53.588 1.00 33.60 411 ALA B N 1
ATOM 6197 C CA . ALA B 1 411 ? 1.439 59.543 54.243 1.00 32.36 411 ALA B CA 1
ATOM 6198 C C . ALA B 1 411 ? 2.731 59.787 55.020 1.00 31.52 411 ALA B C 1
ATOM 6199 O O . ALA B 1 411 ? 3.164 60.930 55.177 1.00 30.91 411 ALA B O 1
ATOM 6201 N N . LEU B 1 412 ? 3.334 58.704 55.511 1.00 24.86 412 LEU B N 1
ATOM 6202 C CA . LEU B 1 412 ? 4.577 58.768 56.276 1.00 23.93 412 LEU B CA 1
ATOM 6203 C C . LEU B 1 412 ? 5.675 59.340 55.375 1.00 25.86 412 LEU B C 1
ATOM 6204 O O . LEU B 1 412 ? 6.557 60.072 55.819 1.00 25.29 412 LEU B O 1
ATOM 6209 N N . ALA B 1 413 ? 5.599 59.013 54.093 1.00 50.05 413 ALA B N 1
ATOM 6210 C CA . ALA B 1 413 ? 6.557 59.511 53.128 1.00 52.52 413 ALA B CA 1
ATOM 6211 C C . ALA B 1 413 ? 6.063 60.856 52.617 1.00 55.14 413 ALA B C 1
ATOM 6212 O O . ALA B 1 413 ? 6.446 61.299 51.536 1.00 56.67 413 ALA B O 1
ATOM 6214 N N . ARG B 1 414 ? 5.205 61.498 53.406 1.00 86.88 414 ARG B N 1
ATOM 6215 C CA . ARG B 1 414 ? 4.623 62.792 53.055 1.00 89.12 414 ARG B CA 1
ATOM 6216 C C . ARG B 1 414 ? 3.554 62.637 51.975 1.00 89.81 414 ARG B C 1
ATOM 6217 O O . ARG B 1 414 ? 3.357 61.499 51.502 1.00 89.76 414 ARG B O 1
#

Organism: Thermus thermophilus (strain ATCC 27634 / DSM 579 / HB8) (NCBI:txid300852)

Secondary structure (DSSP, 8-state):
-EEEEESSHHHHHHHHHHHT-SS---EEEEE------SSEE----S-HHHHHHHHHHHT--EEEE-SSHHHHTTHHHHHHHHT--EES--TTT--TT-HHHHHH---S---B--EEEESSHHHHHHHHHHH-SSEEEE-TTS-SSTT-EEES-HHHHHHHHHHHTTSSS---EEEEEPPPS---EEEEEESSS-EEE---BEE---SBTTTB------EEES---HHHHHHIIIIIIHHHHHHHHHTT----EEEEEE---SS---B-EEESS--TTHHHHHTTTB-S-HHHHHHHHHHT-GGG----B-SSEEEEEEEEPTTTTTS-----B-B-PPPPTTEEEEESSEEESSSSEEE-SSEEEEEEEEESSHHHHHHHHHHHGGGSB-TT-B--S-TTHHHHT-/-EEEEESSHHHHHHHHHHHT-TT---EEEEE------SSEE----S-HHHHHHHHHHHT-SEEEE-SSHHHHTTHHHHHHHTT--EES--TTT--TT-HHHHHH---S---BPPEEEESSHHHHHHHHHHH-SSEEEEETTS-BTBSEEEESSHHHHHHHHHHHHSSSS---EEEEEPP-S---EEEEEE-SS-EEE---BEE--SSBTTTB------EEES---HHHHHHHIIIIIHHHHHHHHHTT----EEEEEE---SS---B-EEESS--TTHHHHHGGGB-S-HHHHHHHHHTT--TT----B-SSEEEEEEEEPBTBTTS--TT-EE------TTEEEEESSEE--TTSEEE-SSEEEEEEEEESSHHHHHHHHHHHGGGS--TT-B--S-TTHHHHT-

Solvent-accessible surface area: 35281 Å² total

Sequence (812 aa):
KVLVVGSGGREHALLWKAAQSPRVKRLYAAPGNAGEALAELVPWNGDVEALADWALAEGIDLTLVGPEAPLVEGIADAFQARGLLLFGPTQKAAIEGSKAFAKGLERYGIPTARYRVFREPLEALAYLEEVGVPVVVKDSGLAAGKGVTVAFDLHQAKQAVANILNRAEGGEVVVEEYLEGEEATVLALTDGETILPLLPSQDHKRLLDGDQGPTGGGAVAPYPDEATLRRVEEEILGPLVRGLRAEGVVYRGVVYAGLLTREGPKVLEFNARFGDPEAQALLPLLENDLVELALRVAEGRLAGTRLSWKEGAAACVVLAAPGYPESPRKGIPLHVPEPPEGVLVFHAGTRREGGRLVSAGGRVLNVVGLGRDLKEALERAYAYIPQVGFPGAVYRRDIGRRALARKVLVVGSGGREHALLWKAAQSPRVKRLYAAPGNAGEALAELVPWNGDVEALADWALAEGIDLTLVGPEAPLVEGIADAFQARGLLLFGPTQKAAIEGSKAFAKGLERYGIPTARYRVFREPLEALAYLEEVGVPVVVKDSGLAAGKGVTVAFDLHQAKQAVANILNRAEGGEVVVEEYLEGEEATVLALTDGETILPLLPSQDHKRLLDGDQGPTGGGAVAPYPDEATLRRVEEEILGPLVRGLRAEGVVYRGVVYAGLLTREGPKVLEFNARFGDPEAQALLPLLENDLVELALRVAEGRLAGTRLSWKEGAAACVVLAAPGYPESPRKGIPLHVPEPPEGVLVFHAGTRREGGRLVSAGGRVLNVVGLGRDLKEALERAYAYIPQVGFPGAVYRRDIGRRALAR